Protein AF-0000000071584484 (afdb_homodimer)

Radius of gyration: 38.67 Å; Cα contacts (8 Å, |Δi|>4): 2264; chains: 2; bounding box: 94×132×65 Å

Sequence (1234 aa):
MADKSVELTPVVEAPVVFSLPYFEFLVCTRRYEDAGRLLILMLEKLDTQYGRWDVFSLNKQPIQQQEYYCNRLAAAIGCLFSDPGFVISETGFLQLINFHRWIALIFAASTFGHADHVITNLNEAGNGCSHPLRFERNNFLKFCVMYLPESGIPLQPDILWQFNPQATAALFLALLSPRILPSAAGHEKRETLLAWLPEKLLTLISLEGLPERILHDVYMHCSYADMAKKHTIKRSINFHLRKTMLKNGLSDMNELPPLRSKPLMLVILEWFNSGHSIYRTHSSTLRAARDQFSTHGVAIAEATDDITRKVFDDFTEVSRTGAVETIMALAQQLRPDVIYFPSVGMFPMTVALTNLRLAPLQVMALGHPATTHSDYIDAVLVEEDYLGDIACFSEKVVSLPKDCLPYVPPANITQPEPIQQFVQREAVHIAVCASAMKINPRFLAACAEIALRSPLPIIFHFLVGFCWGITHRVMEKAVNEMVTSAKVYEHLNYQNYLQVINQCDLFINPFPFGNTNGIVDTVRQGLPGVCLSGEEVHEHIDEGLFRRLGLAEELITHNVEQYITATVRLITDTNWRNGLRRQLLQTQPDNVLFTGKPEQFGQIVRALLDNGHQDVNMADKSVELTPVVEAPVVFSLPYFEFLVCTRRYEDAGRLLILMLEKLDTQYGRWDVFSLNKQPIQQQEYYCNRLAAAIGCLFSDPGFVISETGFLQLINFHRWIALIFAASTFGHADHVITNLNEAGNGCSHPLRFERNNFLKFCVMYLPESGIPLQPDILWQFNPQATAALFLALLSPRILPSAAGHEKRETLLAWLPEKLLTLISLEGLPERILHDVYMHCSYADMAKKHTIKRSINFHLRKTMLKNGLSDMNELPPLRSKPLMLVILEWFNSGHSIYRTHSSTLRAARDQFSTHGVAIAEATDDITRKVFDDFTEVSRTGAVETIMALAQQLRPDVIYFPSVGMFPMTVALTNLRLAPLQVMALGHPATTHSDYIDAVLVEEDYLGDIACFSEKVVSLPKDCLPYVPPANITQPEPIQQFVQREAVHIAVCASAMKINPRFLAACAEIALRSPLPIIFHFLVGFCWGITHRVMEKAVNEMVTSAKVYEHLNYQNYLQVINQCDLFINPFPFGNTNGIVDTVRQGLPGVCLSGEEVHEHIDEGLFRRLGLAEELITHNVEQYITATVRLITDTNWRNGLRRQLLQTQPDNVLFTGKPEQFGQIVRALLDNGHQDVN

InterPro domains:
  IPR040542 HMW1 domain 2 [PF18254] (158-243)
  IPR041109 HMW1C N-terminal [PF18071] (18-123)
  IPR051939 Glycosyltransferase 41/O-GlcNAc transferase [PTHR44835] (22-615)

Nearest PDB structures (foldseek):
  8j30-assembly1_A  TM=9.525E-01  e=1.927E-60  Actinobacillus pleuropneumoniae serovar 5b str. L20
  3q3e-assembly2_B  TM=9.507E-01  e=4.522E-60  Actinobacillus pleuropneumoniae serovar 1 str. 4074
  3q3h-assembly2_B  TM=9.395E-01  e=1.433E-59  Actinobacillus pleuropneumoniae serovar 1 str. 4074
  8j30-assembly2_B  TM=9.388E-01  e=5.282E-59  Actinobacillus pleuropneumoniae serovar 5b str. L20
  5djs-assembly1_A  TM=6.579E-01  e=1.904E-21  Thermobaculum terrenum

pLDDT: mean 92.44, std 11.88, range [18.89, 98.81]

Organism: Yersinia pestis (NCBI:txid632)

Solvent-accessible surface area (backbone atoms only — not comparable to full-atom values): 64180 Å² total; per-residue (Å²): 132,78,80,75,74,75,73,73,71,73,77,73,74,73,77,91,62,68,51,65,52,37,44,46,29,27,45,48,69,63,37,51,68,63,32,50,52,52,50,51,53,48,45,51,48,33,61,76,54,56,33,37,35,62,62,68,72,43,70,88,51,56,70,68,54,52,33,31,51,27,36,54,49,37,44,40,52,38,51,42,69,24,23,81,82,55,73,71,50,73,69,55,43,46,57,47,44,55,40,34,53,57,57,38,41,36,20,42,46,14,70,66,40,37,38,55,69,32,52,16,36,54,14,63,89,39,65,31,28,59,71,76,75,58,74,52,75,64,46,42,60,52,38,44,61,42,62,35,53,59,38,84,67,82,79,58,66,70,62,44,40,71,73,40,48,61,62,38,49,32,35,52,48,38,62,37,26,44,64,64,39,48,41,63,56,25,40,49,48,37,52,52,44,44,72,55,43,30,71,55,56,64,69,49,91,63,60,77,78,42,44,71,87,36,48,34,36,31,56,40,42,33,68,57,49,85,57,88,63,32,62,53,38,34,37,37,52,45,52,46,48,35,52,49,41,45,73,71,71,48,74,61,60,80,74,73,49,73,94,55,97,50,46,34,33,37,34,48,49,51,71,33,23,68,87,34,69,47,33,30,45,42,43,54,26,52,44,36,20,47,81,58,22,44,34,33,37,34,30,41,60,88,27,47,43,80,72,44,50,63,49,32,79,36,69,46,75,36,54,77,80,60,36,54,62,53,50,50,51,48,35,66,71,64,31,28,46,26,34,36,27,55,34,55,26,92,38,59,51,48,54,53,54,43,53,40,42,62,34,89,35,28,35,28,39,52,64,42,51,63,62,65,55,41,93,44,41,61,30,36,48,39,37,56,56,28,42,62,39,72,82,67,39,76,42,45,77,42,72,34,60,78,40,24,59,21,32,49,79,70,70,94,62,84,76,76,80,57,64,89,72,84,71,99,64,86,51,51,30,32,31,32,55,36,48,41,49,41,48,33,40,69,42,42,50,46,53,29,50,36,60,70,69,36,92,60,52,56,38,39,39,34,47,24,36,90,22,33,42,49,52,31,51,36,49,42,52,48,47,48,74,58,27,82,49,56,47,70,45,51,52,58,57,70,67,62,44,49,53,56,50,53,70,33,63,30,34,45,49,42,40,61,38,44,47,58,69,50,50,55,59,38,37,66,35,24,30,42,57,37,34,45,39,46,52,42,35,38,15,13,33,36,47,32,54,40,55,69,69,63,51,63,67,71,34,55,18,76,46,68,68,49,38,38,51,41,47,41,46,49,69,69,36,57,64,60,40,51,51,46,21,53,50,36,58,68,64,36,51,63,68,59,50,50,46,58,44,21,51,49,47,24,52,52,54,49,49,51,51,56,51,52,46,52,71,72,97,133,78,80,75,74,74,72,73,72,72,74,72,74,74,75,90,63,70,51,67,51,38,44,44,29,28,45,48,70,62,37,50,70,62,32,51,51,51,50,51,52,47,45,51,48,31,61,76,51,57,32,36,35,62,63,69,73,41,71,88,51,56,70,67,55,53,33,31,51,27,36,54,50,38,45,40,51,40,51,42,68,24,23,82,86,54,72,70,50,73,69,53,44,46,57,47,42,56,40,33,54,57,57,38,40,37,19,42,44,15,69,66,39,34,39,55,70,33,52,18,36,52,15,63,90,40,65,32,29,58,72,75,75,58,74,53,75,65,47,43,59,51,40,43,61,42,62,34,54,58,37,84,66,83,77,58,66,68,63,45,38,71,72,40,48,61,62,39,50,32,34,53,47,37,62,37,24,44,64,63,39,48,41,62,57,28,39,48,49,38,53,51,44,43,74,55,42,31,70,55,56,62,71,51,92,62,61,78,77,42,43,69,87,36,47,33,36,29,56,41,43,32,68,56,49,85,58,89,63,32,62,53,39,32,38,35,52,44,52,46,47,35,53,50,41,46,73,72,70,48,74,60,59,80,74,73,48,74,94,56,97,49,48,34,32,37,34,47,48,51,73,33,22,68,86,35,69,47,31,29,45,43,42,54,26,52,45,36,19,48,80,58,23,44,33,34,36,37,29,40,59,88,26,46,41,81,72,43,50,63,49,34,79,36,71,45,74,36,55,76,79,60,35,54,62,52,51,51,50,49,35,66,73,65,30,27,46,26,35,38,28,55,34,55,27,92,37,59,49,48,54,51,53,42,52,39,41,64,34,89,35,28,35,30,40,54,62,41,52,62,61,64,54,40,94,43,41,62,30,35,48,41,37,57,58,29,42,60,41,73,81,66,39,75,41,45,77,43,74,32,59,79,40,26,60,22,32,48,80,70,69,94,61,84,77,78,80,58,64,89,71,84,72,100,65,87,50,50,29,32,31,31,55,38,47,41,50,39,47,33,41,70,42,43,51,47,53,28,50,35,59,69,70,35,90,60,53,55,37,39,38,36,46,24,35,89,21,34,42,49,52,30,52,37,48,42,52,48,46,49,72,58,27,82,50,56,46,71,46,51,53,58,57,70,67,61,43,50,54,55,51,51,70,31,62,30,33,44,48,42,41,61,39,44,47,58,68,50,50,55,60,38,36,64,35,24,32,43,58,35,34,44,37,45,51,43,34,38,13,12,34,38,46,32,54,38,55,69,69,65,49,63,67,70,34,55,16,75,45,70,67,49,39,40,51,41,46,42,45,49,67,69,37,56,66,60,39,50,50,45,21,52,49,36,58,69,64,35,51,63,68,58,48,50,45,58,43,23,50,51,50,25,52,52,54,50,49,51,50,56,51,52,48,53,72,72,98

Secondary structure (DSSP, 8-state):
---------------SS--HHHHHHHHHTT-HHHHHHHHHHHHHHHHHTTT-GGGGT-TTS-HHHHHHHHHHHHHHHHHHHH-TT----HHHHHHHHHTHHHHHHHHHHSSS-S-HHHHHHH-GGGTS--SS----HHHHHHHHHH--TT--S---HHHHHHH-HHHHHHHHHHHH--S---SHHHHHHHHHHHHHHHHHHTTSS-STTS-GGGHHHHHHHGGGSSSTTTTHHHHHHHHHHHHHHHHTT-----SPPPP-SS-EEEEE-SS-STTSHHHHHHHHHHHHGGGTSEEEEEEEGGG--HHHHTTSSEEEEE-STTHHHHHHHHHHHH--SEEEES--SSSHHHHHHTTS--SSEEEE--SS-S----TT--EEEEETTT---GGG-SSPEEEEPTTSS---PPTT-PPPPPPS---S-SSEEEEEEEEGGG--HHHHHHHHHHHHH-SS-EEEEEEEET--HHHHHHHHHHHHHH-TTEEEE----HHHHHHHHHT-SEEE--SSS--SHHHHHHHTTT--EEEE--SSHHHHHHHHHHHHTT--GGGEESSHHHHHHHHHHHHH-HHHHHHHHHHHHHH-HHHHHS---THHHHHHHHHHHHHHHHHH-/---------------SS--HHHHHHHHHTT-HHHHHHHHHHHHHHHHHTTT-GGGGT-TTS-HHHHHHHHHHHHHHHHHHHH-TT----HHHHHHHHHTHHHHHHHHHHSSS-S-HHHHHHH-GGGSS--SS----HHHHHHHHHH--TT--S---HHHHHHH-HHHHHHHHHHHH--S---SHHHHHHHHHHHHHHHHHHTTSS-STTS-GGGHHHHHHHGGGSSSTTTTHHHHHHHHHHHHHHHHTT-----PPPPP-SS-EEEEE-SS-STTSHHHHHHHHHHHHGGGTSEEEEEEEGGG--HHHHTTSSEEEEE-STTHHHHHHHHHHHH--SEEEES--SSSHHHHHHTTS--SSEEEE--SS-S----TT--EEEEETTT---GGG-SSPEEEEPTTSS---PPTT-PPPPPPS---S-SSEEEEEEEEGGG--HHHHHHHHHHHHH-SS-EEEEEEEET--HHHHHHHHHHHHHH-TTEEEE----HHHHHHHHHT-SEEE--SSS--SHHHHHHHTTT--EEEE--SSHHHHHHHHHHHHTT--GGGEESSHHHHHHHHHHHHH-HHHHHHHHHHHHHH-HHHHHS---THHHHHHHHHHHHHHHHHH-

Structure (mmCIF, N/CA/C/O backbone):
data_AF-0000000071584484-model_v1
#
loop_
_entity.id
_entity.type
_entity.pdbx_description
1 polymer 'Accessory processing protein'
#
loop_
_atom_site.group_PDB
_atom_site.id
_atom_site.type_symbol
_atom_site.label_atom_id
_atom_site.label_alt_id
_atom_site.label_comp_id
_atom_site.label_asym_id
_atom_site.label_entity_id
_atom_site.label_seq_id
_atom_site.pdbx_PDB_ins_code
_atom_site.Cartn_x
_atom_site.Cartn_y
_atom_site.Cartn_z
_atom_site.occupancy
_atom_site.B_iso_or_equiv
_atom_site.auth_seq_id
_atom_site.auth_comp_id
_atom_site.auth_asym_id
_atom_site.auth_atom_id
_atom_site.pdbx_PDB_model_num
ATOM 1 N N . MET A 1 1 ? 50.938 26.891 -31.719 1 18.89 1 MET A N 1
ATOM 2 C CA . MET A 1 1 ? 49.938 27.875 -31.328 1 18.89 1 MET A CA 1
ATOM 3 C C . MET A 1 1 ? 48.562 27.203 -31.125 1 18.89 1 MET A C 1
ATOM 5 O O . MET A 1 1 ? 47.812 27.047 -32.062 1 18.89 1 MET A O 1
ATOM 9 N N . ALA A 1 2 ? 48.625 26.078 -30.562 1 27.94 2 ALA A N 1
ATOM 10 C CA . ALA A 1 2 ? 47.688 24.953 -30.625 1 27.94 2 ALA A CA 1
ATOM 11 C C . ALA A 1 2 ? 46.312 25.359 -30.062 1 27.94 2 ALA A C 1
ATOM 13 O O . ALA A 1 2 ? 46.25 25.922 -28.969 1 27.94 2 ALA A O 1
ATOM 14 N N . ASP A 1 3 ? 45.344 25.625 -30.922 1 21.42 3 ASP A N 1
ATOM 15 C CA . ASP A 1 3 ? 44.062 26.297 -30.812 1 21.42 3 ASP A CA 1
ATOM 16 C C . ASP A 1 3 ? 43.188 25.672 -29.719 1 21.42 3 ASP A C 1
ATOM 18 O O . ASP A 1 3 ? 42.969 24.453 -29.719 1 21.42 3 ASP A O 1
ATOM 22 N N . LYS A 1 4 ? 43.375 26.172 -28.484 1 28.81 4 LYS A N 1
ATOM 23 C CA . LYS A 1 4 ? 42.844 25.891 -27.156 1 28.81 4 LYS A CA 1
ATOM 24 C C . LYS A 1 4 ? 41.312 25.938 -27.156 1 28.81 4 LYS A C 1
ATOM 26 O O . LYS A 1 4 ? 40.719 27.016 -27.188 1 28.81 4 LYS A O 1
ATOM 31 N N . SER A 1 5 ? 40.75 24.906 -27.906 1 25.62 5 SER A N 1
ATOM 32 C CA . SER A 1 5 ? 39.312 24.906 -28.172 1 25.62 5 SER A CA 1
ATOM 33 C C . SER A 1 5 ? 38.5 25.031 -26.891 1 25.62 5 SER A C 1
ATOM 35 O O . SER A 1 5 ? 38.812 24.359 -25.891 1 25.62 5 SER A O 1
ATOM 37 N N . VAL A 1 6 ? 38.094 26.234 -26.453 1 30.34 6 VAL A N 1
ATOM 38 C CA . VAL A 1 6 ? 37.312 26.656 -25.312 1 30.34 6 VAL A CA 1
ATOM 39 C C . VAL A 1 6 ? 36 25.875 -25.281 1 30.34 6 VAL A C 1
ATOM 41 O O . VAL A 1 6 ? 35.188 25.953 -26.219 1 30.34 6 VAL A O 1
ATOM 44 N N . GLU A 1 7 ? 36.094 24.562 -25.047 1 27.95 7 GLU A N 1
ATOM 45 C CA . GLU A 1 7 ? 34.844 23.844 -25.141 1 27.95 7 GLU A CA 1
ATOM 46 C C . GLU A 1 7 ? 33.812 24.406 -24.188 1 27.95 7 GLU A C 1
ATOM 48 O O . GLU A 1 7 ? 34.031 24.531 -23 1 27.95 7 GLU A O 1
ATOM 53 N N . LEU A 1 8 ? 33 25.375 -24.641 1 27.7 8 LEU A N 1
ATOM 54 C CA . LEU A 1 8 ? 31.875 26.031 -23.984 1 27.7 8 LEU A CA 1
ATOM 55 C C . LEU A 1 8 ? 30.953 25.016 -23.344 1 27.7 8 LEU A C 1
ATOM 57 O O . LEU A 1 8 ? 30.391 24.156 -24.031 1 27.7 8 LEU A O 1
ATOM 61 N N . THR A 1 9 ? 31.359 24.578 -22.25 1 30.64 9 THR A N 1
ATOM 62 C CA . THR A 1 9 ? 30.531 23.594 -21.562 1 30.64 9 THR A CA 1
ATOM 63 C C . THR A 1 9 ? 29.094 24.078 -21.453 1 30.64 9 THR A C 1
ATOM 65 O O . THR A 1 9 ? 28.828 25.125 -20.844 1 30.64 9 THR A O 1
ATOM 68 N N . PRO A 1 10 ? 28.281 23.797 -22.5 1 32.28 10 PRO A N 1
ATOM 69 C CA . PRO A 1 10 ? 26.938 24.375 -22.469 1 32.28 10 PRO A CA 1
ATOM 70 C C . PRO A 1 10 ? 26.281 24.266 -21.094 1 32.28 10 PRO A C 1
ATOM 72 O O . PRO A 1 10 ? 26.547 23.312 -20.359 1 32.28 10 PRO A O 1
ATOM 75 N N . VAL A 1 11 ? 25.969 25.344 -20.469 1 32.28 11 VAL A N 1
ATOM 76 C CA . VAL A 1 11 ? 25.156 25.5 -19.266 1 32.28 11 VAL A CA 1
ATOM 77 C C . VAL A 1 11 ? 23.891 24.656 -19.375 1 32.28 11 VAL A C 1
ATOM 79 O O . VAL A 1 11 ? 23.031 24.922 -20.203 1 32.28 11 VAL A O 1
ATOM 82 N N . VAL A 1 12 ? 24.016 23.328 -19.344 1 33.69 12 VAL A N 1
ATOM 83 C CA . VAL A 1 12 ? 22.781 22.531 -19.312 1 33.69 12 VAL A CA 1
ATOM 84 C C . VAL A 1 12 ? 21.766 23.188 -18.375 1 33.69 12 VAL A C 1
ATOM 86 O O . VAL A 1 12 ? 22.062 23.438 -17.203 1 33.69 12 VAL A O 1
ATOM 89 N N . GLU A 1 13 ? 20.922 24.047 -18.875 1 34.62 13 GLU A N 1
ATOM 90 C CA . GLU A 1 13 ? 19.734 24.516 -18.156 1 34.62 13 GLU A CA 1
ATOM 91 C C . GLU A 1 13 ? 19.141 23.422 -17.281 1 34.62 13 GLU A C 1
ATOM 93 O O . GLU A 1 13 ? 18.953 22.297 -17.719 1 34.62 13 GLU A O 1
ATOM 98 N N . ALA A 1 14 ? 19.422 23.344 -16.062 1 42.97 14 ALA A N 1
ATOM 99 C CA . ALA A 1 14 ? 18.938 22.406 -15.055 1 42.97 14 ALA A CA 1
ATOM 100 C C . ALA A 1 14 ? 17.5 22 -15.344 1 42.97 14 ALA A C 1
ATOM 102 O O . ALA A 1 14 ? 16.625 22.844 -15.523 1 42.97 14 ALA A O 1
ATOM 103 N N . PRO A 1 15 ? 17.188 20.891 -15.844 1 49.5 15 PRO A N 1
ATOM 104 C CA . PRO A 1 15 ? 15.812 20.453 -16.109 1 49.5 15 PRO A CA 1
ATOM 105 C C . PRO A 1 15 ? 14.852 20.844 -14.992 1 49.5 15 PRO A C 1
ATOM 107 O O . PRO A 1 15 ? 15.195 20.734 -13.805 1 49.5 15 PRO A O 1
ATOM 110 N N . VAL A 1 16 ? 13.688 21.719 -15.133 1 57.59 16 VAL A N 1
ATOM 111 C CA . VAL A 1 16 ? 12.594 22.344 -14.398 1 57.59 16 VAL A CA 1
ATOM 112 C C . VAL A 1 16 ? 11.898 21.297 -13.523 1 57.59 16 VAL A C 1
ATOM 114 O O . VAL A 1 16 ? 11.5 21.594 -12.391 1 57.59 16 VAL A O 1
ATOM 117 N N . VAL A 1 17 ? 11.664 19.984 -13.867 1 76.12 17 VAL A N 1
ATOM 118 C CA . VAL A 1 17 ? 10.82 19.047 -13.141 1 76.12 17 VAL A CA 1
ATOM 119 C C . VAL A 1 17 ? 11.703 18.016 -12.414 1 76.12 17 VAL A C 1
ATOM 121 O O . VAL A 1 17 ? 12.711 17.562 -12.953 1 76.12 17 VAL A O 1
ATOM 124 N N . PHE A 1 18 ? 11.562 17.781 -11.133 1 90.81 18 PHE A N 1
ATOM 125 C CA . PHE A 1 18 ? 12.25 16.797 -10.32 1 90.81 18 PHE A CA 1
ATOM 126 C C . PHE A 1 18 ? 12.195 15.422 -10.977 1 90.81 18 PHE A C 1
ATOM 128 O O . PHE A 1 18 ? 11.109 14.93 -11.32 1 90.81 18 PHE A O 1
ATOM 135 N N . SER A 1 19 ? 13.328 14.859 -11.25 1 93.31 19 SER A N 1
ATOM 136 C CA . SER A 1 19 ? 13.414 13.516 -11.828 1 93.31 19 SER A CA 1
ATOM 137 C C . SER A 1 19 ? 13.789 12.484 -10.766 1 93.31 19 SER A C 1
ATOM 139 O O . SER A 1 19 ? 14.953 12.414 -10.352 1 93.31 19 SER A O 1
ATOM 141 N N . LEU A 1 20 ? 12.82 11.648 -10.453 1 95.88 20 LEU A N 1
ATOM 142 C CA . LEU A 1 20 ? 13.062 10.633 -9.43 1 95.88 20 LEU A CA 1
ATOM 143 C C . LEU A 1 20 ? 14.125 9.641 -9.891 1 95.88 20 LEU A C 1
ATOM 145 O O . LEU A 1 20 ? 15.031 9.305 -9.125 1 95.88 20 LEU A O 1
ATOM 149 N N . PRO A 1 21 ? 14.141 9.102 -11.164 1 94.75 21 PRO A N 1
ATOM 150 C CA . PRO A 1 21 ? 15.195 8.188 -11.594 1 94.75 21 PRO A CA 1
ATOM 151 C C . PRO A 1 21 ? 16.594 8.812 -11.523 1 94.75 21 PRO A C 1
ATOM 153 O O . PRO A 1 21 ? 17.547 8.133 -11.164 1 94.75 21 PRO A O 1
ATOM 156 N N . TYR A 1 22 ? 16.734 10.07 -11.844 1 94.75 22 TYR A N 1
ATOM 157 C CA . TYR A 1 22 ? 18.031 10.742 -11.766 1 94.75 22 TYR A CA 1
ATOM 158 C C . TYR A 1 22 ? 18.484 10.875 -10.312 1 94.75 22 TYR A C 1
ATOM 160 O O . TYR A 1 22 ? 19.672 10.688 -10.008 1 94.75 22 TYR A O 1
ATOM 168 N N . PHE A 1 23 ? 17.578 11.242 -9.461 1 97.12 23 PHE A N 1
ATOM 169 C CA . PHE A 1 23 ? 17.906 11.32 -8.039 1 97.12 23 PHE A CA 1
ATOM 170 C C . PHE A 1 23 ? 18.391 9.977 -7.52 1 97.12 23 PHE A C 1
ATOM 172 O O . PHE A 1 23 ? 19.391 9.898 -6.816 1 97.12 23 PHE A O 1
ATOM 179 N N . GLU A 1 24 ? 17.609 8.883 -7.816 1 96.81 24 GLU A N 1
ATOM 180 C CA . GLU A 1 24 ? 18 7.527 -7.426 1 96.81 24 GLU A CA 1
ATOM 181 C C . GLU A 1 24 ? 19.406 7.191 -7.934 1 96.81 24 GLU A C 1
ATOM 183 O O . GLU A 1 24 ? 20.203 6.582 -7.219 1 96.81 24 GLU A O 1
ATOM 188 N N . PHE A 1 25 ? 19.703 7.594 -9.156 1 94.5 25 PHE A N 1
ATOM 189 C CA . PHE A 1 25 ? 21.016 7.375 -9.758 1 94.5 25 PHE A CA 1
ATOM 190 C C . PHE A 1 25 ? 22.109 8.078 -8.961 1 94.5 25 PHE A C 1
ATOM 192 O O . PHE A 1 25 ? 23.141 7.488 -8.664 1 94.5 25 PHE A O 1
ATOM 199 N N . LEU A 1 26 ? 21.875 9.367 -8.609 1 96.12 26 LEU A N 1
ATOM 200 C CA . LEU A 1 26 ? 22.844 10.133 -7.828 1 96.12 26 LEU A CA 1
ATOM 201 C C . LEU A 1 26 ? 23.109 9.461 -6.484 1 96.12 26 LEU A C 1
ATOM 203 O O . LEU A 1 26 ? 24.25 9.406 -6.023 1 96.12 26 LEU A O 1
ATOM 207 N N . VAL A 1 27 ? 22.031 8.938 -5.852 1 97 27 VAL A N 1
ATOM 208 C CA . VAL A 1 27 ? 22.141 8.305 -4.543 1 97 27 VAL A CA 1
ATOM 209 C C . VAL A 1 27 ? 22.953 7.02 -4.652 1 97 27 VAL A C 1
ATOM 211 O O . VAL A 1 27 ? 23.891 6.801 -3.877 1 97 27 VAL A O 1
ATOM 214 N N . CYS A 1 28 ? 22.656 6.168 -5.598 1 93.31 28 CYS A N 1
ATOM 215 C CA . CYS A 1 28 ? 23.297 4.867 -5.695 1 93.31 28 CYS A CA 1
ATOM 216 C C . CYS A 1 28 ? 24.766 5.012 -6.102 1 93.31 28 CYS A C 1
ATOM 218 O O . CYS A 1 28 ? 25.594 4.176 -5.75 1 93.31 28 CYS A O 1
ATOM 220 N N . THR A 1 29 ? 25.156 6.141 -6.867 1 93.12 29 THR A N 1
ATOM 221 C CA . THR A 1 29 ? 26.516 6.355 -7.305 1 93.12 29 THR A CA 1
ATOM 222 C C . THR A 1 29 ? 27.281 7.246 -6.324 1 93.12 29 THR A C 1
ATOM 224 O O . THR A 1 29 ? 28.406 7.656 -6.59 1 93.12 29 THR A O 1
ATOM 227 N N . ARG A 1 30 ? 26.641 7.641 -5.262 1 95.38 30 ARG A N 1
ATOM 228 C CA . ARG A 1 30 ? 27.234 8.336 -4.117 1 95.38 30 ARG A CA 1
ATOM 229 C C . ARG A 1 30 ? 27.703 9.727 -4.512 1 95.38 30 ARG A C 1
ATOM 231 O O . ARG A 1 30 ? 28.797 10.156 -4.109 1 95.38 30 ARG A O 1
ATOM 238 N N . ARG A 1 31 ? 27 10.305 -5.383 1 95.75 31 ARG A N 1
ATOM 239 C CA . ARG A 1 31 ? 27.172 11.734 -5.645 1 95.75 31 ARG A CA 1
ATOM 240 C C . ARG A 1 31 ? 26.406 12.578 -4.637 1 95.75 31 ARG A C 1
ATOM 242 O O . ARG A 1 31 ? 25.438 13.25 -4.992 1 95.75 31 ARG A O 1
ATOM 249 N N . TYR A 1 32 ? 26.969 12.656 -3.465 1 96.56 32 TYR A N 1
ATOM 250 C CA . TYR A 1 32 ? 26.266 13.102 -2.271 1 96.56 32 TYR A CA 1
ATOM 251 C C . TYR A 1 32 ? 25.844 14.562 -2.404 1 96.56 32 TYR A C 1
ATOM 253 O O . TYR A 1 32 ? 24.703 14.922 -2.102 1 96.56 32 TYR A O 1
ATOM 261 N N . GLU A 1 33 ? 26.734 15.414 -2.863 1 96.88 33 GLU A N 1
ATOM 262 C CA . GLU A 1 33 ? 26.453 16.844 -2.947 1 96.88 33 GLU A CA 1
ATOM 263 C C . GLU A 1 33 ? 25.328 17.125 -3.936 1 96.88 33 GLU A C 1
ATOM 265 O O . GLU A 1 33 ? 24.406 17.891 -3.635 1 96.88 33 GLU A O 1
ATOM 270 N N . ASP A 1 34 ? 25.438 16.438 -5.121 1 96.06 34 ASP A N 1
ATOM 271 C CA . ASP A 1 34 ? 24.391 16.625 -6.133 1 96.06 34 ASP A CA 1
ATOM 272 C C . ASP A 1 34 ? 23.047 16.078 -5.648 1 96.06 34 ASP A C 1
ATOM 274 O O . ASP A 1 34 ? 22.016 16.703 -5.879 1 96.06 34 ASP A O 1
ATOM 278 N N . ALA A 1 35 ? 23.078 14.938 -4.996 1 97.31 35 ALA A N 1
ATOM 279 C CA . ALA A 1 35 ? 21.859 14.336 -4.465 1 97.31 35 ALA A CA 1
ATOM 280 C C . ALA A 1 35 ? 21.219 15.227 -3.406 1 97.31 35 ALA A C 1
ATOM 282 O O . ALA A 1 35 ? 20.016 15.445 -3.416 1 97.31 35 ALA A O 1
ATOM 283 N N . GLY A 1 36 ? 22.078 15.719 -2.51 1 97.44 36 GLY A N 1
ATOM 284 C CA . GLY A 1 36 ? 21.578 16.609 -1.475 1 97.44 36 GLY A CA 1
ATOM 285 C C . GLY A 1 36 ? 20.953 17.875 -2.029 1 97.44 36 GLY A C 1
ATOM 286 O O . GLY A 1 36 ? 19.875 18.297 -1.586 1 97.44 36 GLY A O 1
ATOM 287 N N . ARG A 1 37 ? 21.625 18.469 -2.984 1 96.38 37 ARG A N 1
ATOM 288 C CA . ARG A 1 37 ? 21.125 19.688 -3.604 1 96.38 37 ARG A CA 1
ATOM 289 C C . ARG A 1 37 ? 19.797 19.453 -4.297 1 96.38 37 ARG A C 1
ATOM 291 O O . ARG A 1 37 ? 18.875 20.266 -4.18 1 96.38 37 ARG A O 1
ATOM 298 N N . LEU A 1 38 ? 19.734 18.344 -5.031 1 96.81 38 LEU A N 1
ATOM 299 C CA . LEU A 1 38 ? 18.5 18 -5.742 1 96.81 38 LEU A CA 1
ATOM 300 C C . LEU A 1 38 ? 17.359 17.75 -4.762 1 96.81 38 LEU A C 1
ATOM 302 O O . LEU A 1 38 ? 16.219 18.125 -5.023 1 96.81 38 LEU A O 1
ATOM 306 N N . LEU A 1 39 ? 17.641 17.094 -3.666 1 97.94 39 LEU A N 1
ATOM 307 C CA . LEU A 1 39 ? 16.641 16.844 -2.629 1 97.94 39 LEU A CA 1
ATOM 308 C C . LEU A 1 39 ? 16.094 18.156 -2.07 1 97.94 39 LEU A C 1
ATOM 310 O O . LEU A 1 39 ? 14.875 18.328 -1.965 1 97.94 39 LEU A O 1
ATOM 314 N N . ILE A 1 40 ? 16.969 19.078 -1.712 1 97.38 40 ILE A N 1
ATOM 315 C CA . ILE A 1 40 ? 16.578 20.359 -1.137 1 97.38 40 ILE A CA 1
ATOM 316 C C . ILE A 1 40 ? 15.719 21.125 -2.139 1 97.38 40 ILE A C 1
ATOM 318 O O . ILE A 1 40 ? 14.695 21.703 -1.771 1 97.38 40 ILE A O 1
ATOM 322 N N . LEU A 1 41 ? 16.109 21.094 -3.402 1 96.56 41 LEU A N 1
ATOM 323 C CA . LEU A 1 41 ? 15.359 21.797 -4.438 1 96.56 41 LEU A CA 1
ATOM 324 C C . LEU A 1 41 ? 13.953 21.219 -4.562 1 96.56 41 LEU A C 1
ATOM 326 O O . LEU A 1 41 ? 12.984 21.969 -4.719 1 96.56 41 LEU A O 1
ATOM 330 N N . MET A 1 42 ? 13.891 19.969 -4.566 1 97.31 42 MET A N 1
ATOM 331 C CA . MET A 1 42 ? 12.586 19.312 -4.66 1 97.31 42 MET A CA 1
ATOM 332 C C . MET A 1 42 ? 11.719 19.656 -3.455 1 97.31 42 MET A C 1
ATOM 334 O O . MET A 1 42 ? 10.531 19.953 -3.607 1 97.31 42 MET A O 1
ATOM 338 N N . LEU A 1 43 ? 12.266 19.641 -2.238 1 97.56 43 LEU A N 1
ATOM 339 C CA . LEU A 1 43 ? 11.531 19.984 -1.022 1 97.56 43 LEU A CA 1
ATOM 340 C C . LEU A 1 43 ? 11.055 21.422 -1.062 1 97.56 43 LEU A C 1
ATOM 342 O O . LEU A 1 43 ? 9.938 21.719 -0.623 1 97.56 43 LEU A O 1
ATOM 346 N N . GLU A 1 44 ? 11.859 22.281 -1.554 1 95.94 44 GLU A N 1
ATOM 347 C CA . GLU A 1 44 ? 11.477 23.688 -1.716 1 95.94 44 GLU A CA 1
ATOM 348 C C . GLU A 1 44 ? 10.297 23.828 -2.666 1 95.94 44 GLU A C 1
ATOM 350 O O . GLU A 1 44 ? 9.398 24.641 -2.43 1 95.94 44 GLU A O 1
ATOM 355 N N . LYS A 1 45 ? 10.305 23.031 -3.691 1 95.56 45 LYS A N 1
ATOM 356 C CA . LYS A 1 45 ? 9.203 23.062 -4.645 1 95.56 45 LYS A CA 1
ATOM 357 C C . LYS A 1 45 ? 7.91 22.547 -4.012 1 95.56 45 LYS A C 1
ATOM 359 O O . LYS A 1 45 ? 6.832 23.094 -4.262 1 95.56 45 LYS A O 1
ATOM 364 N N . LEU A 1 46 ? 8.031 21.516 -3.225 1 95.81 46 LEU A N 1
ATOM 365 C CA . LEU A 1 46 ? 6.867 21.031 -2.496 1 95.81 46 LEU A CA 1
ATOM 366 C C . LEU A 1 46 ? 6.301 22.109 -1.576 1 95.81 46 LEU A C 1
ATOM 368 O O . LEU A 1 46 ? 5.082 22.266 -1.471 1 95.81 46 LEU A O 1
ATOM 372 N N . ASP A 1 47 ? 7.188 22.812 -0.968 1 94.94 47 ASP A N 1
ATOM 373 C CA . ASP A 1 47 ? 6.77 23.859 -0.036 1 94.94 47 ASP A CA 1
ATOM 374 C C . ASP A 1 47 ? 6.07 25 -0.768 1 94.94 47 ASP A C 1
ATOM 376 O O . ASP A 1 47 ? 5.016 25.469 -0.337 1 94.94 47 ASP A O 1
ATOM 380 N N . THR A 1 48 ? 6.633 25.391 -1.868 1 92.38 48 THR A N 1
ATOM 381 C CA . THR A 1 48 ? 6.102 26.516 -2.621 1 92.38 48 THR A CA 1
ATOM 382 C C . THR A 1 48 ? 4.766 26.156 -3.266 1 92.38 48 THR A C 1
ATOM 384 O O . THR A 1 48 ? 3.889 27.016 -3.402 1 92.38 48 THR A O 1
ATOM 387 N N . GLN A 1 49 ? 4.629 24.891 -3.523 1 93.31 49 GLN A N 1
ATOM 388 C CA . GLN A 1 49 ? 3.412 24.484 -4.219 1 93.31 49 GLN A CA 1
ATOM 389 C C . GLN A 1 49 ? 2.447 23.781 -3.268 1 93.31 49 GLN A C 1
ATOM 391 O O . GLN A 1 49 ? 1.508 23.109 -3.707 1 93.31 49 GLN A O 1
ATOM 396 N N . TYR A 1 50 ? 2.693 23.859 -2.072 1 92.88 50 TYR A N 1
ATOM 397 C CA . TYR A 1 50 ? 1.817 23.406 -1.001 1 92.88 50 TYR A CA 1
ATOM 398 C C . TYR A 1 50 ? 1.542 21.906 -1.125 1 92.88 50 TYR A C 1
ATOM 400 O O . TYR A 1 50 ? 0.408 21.469 -0.937 1 92.88 50 TYR A O 1
ATOM 408 N N . GLY A 1 51 ? 2.566 21.141 -1.602 1 94.38 51 GLY A N 1
ATOM 409 C CA . GLY A 1 51 ? 2.504 19.688 -1.593 1 94.38 51 GLY A CA 1
ATOM 410 C C . GLY A 1 51 ? 1.703 19.125 -2.748 1 94.38 51 GLY A C 1
ATOM 411 O O . GLY A 1 51 ? 1.367 17.938 -2.752 1 94.38 51 GLY A O 1
ATOM 412 N N . ARG A 1 52 ? 1.336 19.891 -3.762 1 94.75 52 ARG A N 1
ATOM 413 C CA . ARG A 1 52 ? 0.549 19.422 -4.902 1 94.75 52 ARG A CA 1
ATOM 414 C C . ARG A 1 52 ? 1.316 18.391 -5.715 1 94.75 52 ARG A C 1
ATOM 416 O O . ARG A 1 52 ? 2.539 18.484 -5.852 1 94.75 52 ARG A O 1
ATOM 423 N N . TRP A 1 53 ? 0.592 17.469 -6.324 1 92.88 53 TRP A N 1
ATOM 424 C CA . TRP A 1 53 ? 1.183 16.359 -7.059 1 92.88 53 TRP A CA 1
ATOM 425 C C . TRP A 1 53 ? 1.884 16.859 -8.32 1 92.88 53 TRP A C 1
ATOM 427 O O . TRP A 1 53 ? 2.662 16.125 -8.938 1 92.88 53 TRP A O 1
ATOM 437 N N . ASP A 1 54 ? 1.64 18.047 -8.719 1 90.25 54 ASP A N 1
ATOM 438 C CA . ASP A 1 54 ? 2.234 18.656 -9.906 1 90.25 54 ASP A CA 1
ATOM 439 C C . ASP A 1 54 ? 3.758 18.672 -9.805 1 90.25 54 ASP A C 1
ATOM 441 O O . ASP A 1 54 ? 4.453 18.594 -10.82 1 90.25 54 ASP A O 1
ATOM 445 N N . VAL A 1 55 ? 4.234 18.75 -8.625 1 91.5 55 VAL A N 1
ATOM 446 C CA . VAL A 1 55 ? 5.676 18.781 -8.383 1 91.5 55 VAL A CA 1
ATOM 447 C C . VAL A 1 55 ? 6.32 17.531 -8.969 1 91.5 55 VAL A C 1
ATOM 449 O O . VAL A 1 55 ? 7.453 17.578 -9.453 1 91.5 55 VAL A O 1
ATOM 452 N N . PHE A 1 56 ? 5.527 16.422 -8.992 1 92.31 56 PHE A N 1
ATOM 453 C CA . PHE A 1 56 ? 6.035 15.133 -9.453 1 92.31 56 PHE A CA 1
ATOM 454 C C . PHE A 1 56 ? 5.387 14.734 -10.773 1 92.31 56 PHE A C 1
ATOM 456 O O . PHE A 1 56 ? 5.543 13.602 -11.234 1 92.31 56 PHE A O 1
ATOM 463 N N . SER A 1 57 ? 4.523 15.586 -11.352 1 90.62 57 SER A N 1
ATOM 464 C CA . SER A 1 57 ? 3.752 15.305 -12.562 1 90.62 57 SER A CA 1
ATOM 465 C C . SER A 1 57 ? 2.83 14.102 -12.359 1 90.62 57 SER A C 1
ATOM 467 O O . SER A 1 57 ? 2.746 13.227 -13.219 1 90.62 57 SER A O 1
ATOM 469 N N . LEU A 1 58 ? 2.154 14.031 -11.164 1 89.69 58 LEU A N 1
ATOM 470 C CA . LEU A 1 58 ? 1.318 12.891 -10.812 1 89.69 58 LEU A CA 1
ATOM 471 C C . LEU A 1 58 ? -0.134 13.312 -10.625 1 89.69 58 LEU A C 1
ATOM 473 O O . LEU A 1 58 ? -0.942 12.555 -10.086 1 89.69 58 LEU A O 1
ATOM 477 N N . ASN A 1 59 ? -0.524 14.469 -10.961 1 85.31 59 ASN A N 1
ATOM 478 C CA . ASN A 1 59 ? -1.851 15.016 -10.688 1 85.31 59 ASN A CA 1
ATOM 479 C C . ASN A 1 59 ? -2.938 14.227 -11.422 1 85.31 59 ASN A C 1
ATOM 481 O O . ASN A 1 59 ? -4.082 14.172 -10.969 1 85.31 59 ASN A O 1
ATOM 485 N N . LYS A 1 60 ? -2.668 13.578 -12.461 1 81.62 60 LYS A N 1
ATOM 486 C CA . LYS A 1 60 ? -3.666 12.852 -13.234 1 81.62 60 LYS A CA 1
ATOM 487 C C . LYS A 1 60 ? -3.475 11.344 -13.102 1 81.62 60 LYS A C 1
ATOM 489 O O . LYS A 1 60 ? -4.102 10.562 -13.82 1 81.62 60 LYS A O 1
ATOM 494 N N . GLN A 1 61 ? -2.617 11.016 -12.203 1 82 61 GLN A N 1
ATOM 495 C CA . GLN A 1 61 ? -2.32 9.594 -12.07 1 82 61 GLN A CA 1
ATOM 496 C C . GLN A 1 61 ? -3.16 8.953 -10.961 1 82 61 GLN A C 1
ATOM 498 O O . GLN A 1 61 ? -3.574 9.633 -10.023 1 82 61 GLN A O 1
ATOM 503 N N . PRO A 1 62 ? -3.393 7.648 -11.133 1 87.44 62 PRO A N 1
ATOM 504 C CA . PRO A 1 62 ? -4.125 6.938 -10.078 1 87.44 62 PRO A CA 1
ATOM 505 C C . PRO A 1 62 ? -3.375 6.906 -8.75 1 87.44 62 PRO A C 1
ATOM 507 O O . PRO A 1 62 ? -2.166 7.145 -8.719 1 87.44 62 PRO A O 1
ATOM 510 N N . ILE A 1 63 ? -4.117 6.656 -7.66 1 88.75 63 ILE A N 1
ATOM 511 C CA . ILE A 1 63 ? -3.6 6.652 -6.297 1 88.75 63 ILE A CA 1
ATOM 512 C C . ILE A 1 63 ? -2.463 5.641 -6.176 1 88.75 63 ILE A C 1
ATOM 514 O O . ILE A 1 63 ? -1.498 5.863 -5.441 1 88.75 63 ILE A O 1
ATOM 518 N N . GLN A 1 64 ? -2.555 4.555 -6.887 1 87.94 64 GLN A N 1
ATOM 519 C CA . GLN A 1 64 ? -1.54 3.51 -6.809 1 87.94 64 GLN A CA 1
ATOM 520 C C . GLN A 1 64 ? -0.197 4.008 -7.336 1 87.94 64 GLN A C 1
ATOM 522 O O . GLN A 1 64 ? 0.855 3.66 -6.793 1 87.94 64 GLN A O 1
ATOM 527 N N . GLN A 1 65 ? -0.259 4.852 -8.352 1 92.44 65 GLN A N 1
ATOM 528 C CA . GLN A 1 65 ? 0.965 5.402 -8.922 1 92.44 65 GLN A CA 1
ATOM 529 C C . GLN A 1 65 ? 1.586 6.441 -7.988 1 92.44 65 GLN A C 1
ATOM 531 O O . GLN A 1 65 ? 2.811 6.551 -7.902 1 92.44 65 GLN A O 1
ATOM 536 N N . GLN A 1 66 ? 0.761 7.18 -7.328 1 94.25 66 GLN A N 1
ATOM 537 C CA . GLN A 1 66 ? 1.245 8.156 -6.355 1 94.25 66 GLN A CA 1
ATOM 538 C C . GLN A 1 66 ? 1.947 7.461 -5.191 1 94.25 66 GLN A C 1
ATOM 540 O O . GLN A 1 66 ? 3.021 7.891 -4.766 1 94.25 66 GLN A O 1
ATOM 545 N N . GLU A 1 67 ? 1.335 6.395 -4.758 1 93.31 67 GLU A N 1
ATOM 546 C CA . GLU A 1 67 ? 1.925 5.637 -3.656 1 93.31 67 GLU A CA 1
ATOM 547 C C . GLU A 1 67 ? 3.242 4.992 -4.074 1 93.31 67 GLU A C 1
ATOM 549 O O . GLU A 1 67 ? 4.207 4.988 -3.311 1 93.31 67 GLU A O 1
ATOM 554 N N . TYR A 1 68 ? 3.23 4.445 -5.285 1 94.69 68 TYR A N 1
ATOM 555 C CA . TYR A 1 68 ? 4.445 3.855 -5.844 1 94.69 68 TYR A CA 1
ATOM 556 C C . TYR A 1 68 ? 5.57 4.879 -5.895 1 94.69 68 TYR A C 1
ATOM 558 O O . TYR A 1 68 ? 6.699 4.59 -5.484 1 94.69 68 TYR A O 1
ATOM 566 N N . TYR A 1 69 ? 5.266 6.023 -6.387 1 96.38 69 TYR A N 1
ATOM 567 C CA . TYR A 1 69 ? 6.242 7.102 -6.504 1 96.38 69 TYR A CA 1
ATOM 568 C C . TYR A 1 69 ? 6.785 7.496 -5.137 1 96.38 69 TYR A C 1
ATOM 570 O O . TYR A 1 69 ? 8 7.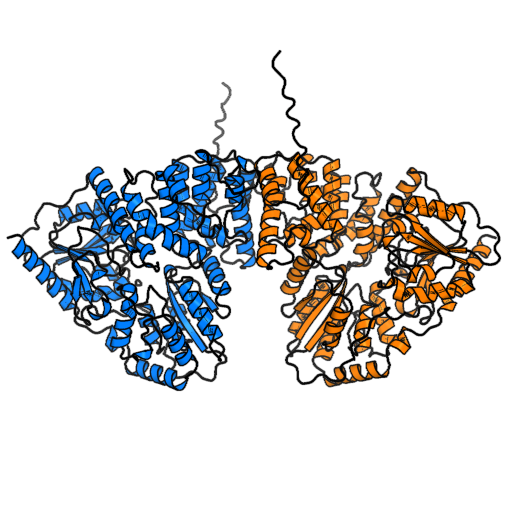617 -4.953 1 96.38 69 TYR A O 1
ATOM 578 N N . CYS A 1 70 ? 5.914 7.676 -4.148 1 97.19 70 CYS A N 1
ATOM 579 C CA . CYS A 1 70 ? 6.328 8.07 -2.807 1 97.19 70 CYS A CA 1
ATOM 580 C C . CYS A 1 70 ? 7.184 6.988 -2.16 1 97.19 70 CYS A C 1
ATOM 582 O O . CYS A 1 70 ? 8.109 7.289 -1.406 1 97.19 70 CYS A O 1
ATOM 584 N N . ASN A 1 71 ? 6.867 5.754 -2.461 1 97.12 71 ASN A N 1
ATOM 585 C CA . ASN A 1 71 ? 7.645 4.645 -1.926 1 97.12 71 ASN A CA 1
ATOM 586 C C . ASN A 1 71 ? 9.07 4.648 -2.465 1 97.12 71 ASN A C 1
ATOM 588 O O . ASN A 1 71 ? 10.031 4.457 -1.709 1 97.12 71 ASN A O 1
ATOM 592 N N . ARG A 1 72 ? 9.203 4.832 -3.76 1 97.5 72 ARG A N 1
ATOM 593 C CA . ARG A 1 72 ? 10.523 4.898 -4.371 1 97.5 72 ARG A CA 1
ATOM 594 C C . ARG A 1 72 ? 11.312 6.09 -3.844 1 97.5 72 ARG A C 1
ATOM 596 O O . ARG A 1 72 ? 12.508 5.977 -3.562 1 97.5 72 ARG A O 1
ATOM 603 N N . LEU A 1 73 ? 10.609 7.195 -3.74 1 98.19 73 LEU A N 1
ATOM 604 C CA . LEU A 1 73 ? 11.258 8.406 -3.256 1 98.19 73 LEU A CA 1
ATOM 605 C C . LEU A 1 73 ? 11.711 8.242 -1.811 1 98.19 73 LEU A C 1
ATOM 607 O O . LEU A 1 73 ? 12.844 8.586 -1.469 1 98.19 73 LEU A O 1
ATOM 611 N N . ALA A 1 74 ? 10.812 7.711 -0.951 1 98.5 74 ALA A N 1
ATOM 612 C CA . ALA A 1 74 ? 11.164 7.453 0.444 1 98.5 74 ALA A CA 1
ATOM 613 C C . ALA A 1 74 ? 12.336 6.484 0.547 1 98.5 74 ALA A C 1
ATOM 615 O O . ALA A 1 74 ? 13.234 6.672 1.37 1 98.5 74 ALA A O 1
ATOM 616 N N . ALA A 1 75 ? 12.289 5.457 -0.274 1 98.12 75 ALA A N 1
ATOM 617 C CA . ALA A 1 75 ? 13.375 4.484 -0.281 1 98.12 75 ALA A CA 1
ATOM 618 C C . ALA A 1 75 ? 14.703 5.148 -0.649 1 98.12 75 ALA A C 1
ATOM 620 O O . ALA A 1 75 ? 15.734 4.875 -0.031 1 98.12 75 ALA A O 1
ATOM 621 N N . ALA A 1 76 ? 14.695 5.988 -1.677 1 98.31 76 ALA A N 1
ATOM 622 C CA . ALA A 1 76 ? 15.906 6.676 -2.121 1 98.31 76 ALA A CA 1
ATOM 623 C C . ALA A 1 76 ? 16.422 7.621 -1.041 1 98.31 76 ALA A C 1
ATOM 625 O O . ALA A 1 76 ? 17.641 7.688 -0.795 1 98.31 76 ALA A O 1
ATOM 626 N N . ILE A 1 77 ? 15.5 8.375 -0.431 1 98.69 77 ILE A N 1
ATOM 627 C CA . ILE A 1 77 ? 15.883 9.258 0.663 1 98.69 77 ILE A CA 1
ATOM 628 C C . ILE A 1 77 ? 16.484 8.445 1.807 1 98.69 77 ILE A C 1
ATOM 630 O O . ILE A 1 77 ? 17.531 8.805 2.354 1 98.69 77 ILE A O 1
ATOM 634 N N . GLY A 1 78 ? 15.82 7.34 2.17 1 97.94 78 GLY A N 1
ATOM 635 C CA . GLY A 1 78 ? 16.344 6.465 3.213 1 97.94 78 GLY A CA 1
ATOM 636 C C . GLY A 1 78 ? 17.719 5.926 2.912 1 97.94 78 GLY A C 1
ATOM 637 O O . GLY A 1 78 ? 18.578 5.863 3.801 1 97.94 78 GLY A O 1
ATOM 638 N N . CYS A 1 79 ? 17.906 5.555 1.667 1 97.25 79 CYS A N 1
ATOM 639 C CA . CYS A 1 79 ? 19.219 5.062 1.24 1 97.25 79 CYS A CA 1
ATOM 640 C C . CYS A 1 79 ? 20.281 6.137 1.395 1 97.25 79 CYS A C 1
ATOM 642 O O . CYS A 1 79 ? 21.375 5.871 1.899 1 97.25 79 CYS A O 1
ATOM 644 N N . LEU A 1 80 ? 19.984 7.344 0.958 1 97.81 80 LEU A N 1
ATOM 645 C CA . LEU A 1 80 ? 20.922 8.461 1.046 1 97.81 80 LEU A CA 1
ATOM 646 C C . LEU A 1 80 ? 21.312 8.727 2.494 1 97.81 80 LEU A C 1
ATOM 648 O O . LEU A 1 80 ? 22.5 8.797 2.814 1 97.81 80 LEU A O 1
ATOM 652 N N . PHE A 1 81 ? 20.344 8.773 3.375 1 97.44 81 PHE A N 1
ATOM 653 C CA . PHE A 1 81 ? 20.594 9.18 4.754 1 97.44 81 PHE A CA 1
ATOM 654 C C . PHE A 1 81 ? 21.172 8.023 5.559 1 97.44 81 PHE A C 1
ATOM 656 O O . PHE A 1 81 ? 21.781 8.234 6.609 1 97.44 81 PHE A O 1
ATOM 663 N N . SER A 1 82 ? 20.953 6.762 5.129 1 95.5 82 SER A N 1
ATOM 664 C CA . SER A 1 82 ? 21.516 5.605 5.812 1 95.5 82 SER A CA 1
ATOM 665 C C . SER A 1 82 ? 22.984 5.43 5.473 1 95.5 82 SER A C 1
ATOM 667 O O . SER A 1 82 ? 23.703 4.703 6.164 1 95.5 82 SER A O 1
ATOM 669 N N . ASP A 1 83 ? 23.438 6.008 4.371 1 94.94 83 ASP A N 1
ATOM 670 C CA . ASP A 1 83 ? 24.812 5.828 3.896 1 94.94 83 ASP A CA 1
ATOM 671 C C . ASP A 1 83 ? 25.812 6.527 4.82 1 94.94 83 ASP A C 1
ATOM 673 O O . ASP A 1 83 ? 25.734 7.742 5.008 1 94.94 83 ASP A O 1
ATOM 677 N N . PRO A 1 84 ? 26.781 5.82 5.344 1 91.62 84 PRO A N 1
ATOM 678 C CA . PRO A 1 84 ? 27.75 6.441 6.25 1 91.62 84 PRO A CA 1
ATOM 679 C C . PRO A 1 84 ? 28.594 7.523 5.566 1 91.62 84 PRO A C 1
ATOM 681 O O . PRO A 1 84 ? 29.094 8.43 6.234 1 91.62 84 PRO A O 1
ATOM 684 N N . GLY A 1 85 ? 28.688 7.492 4.266 1 92.94 85 GLY A N 1
ATOM 685 C CA . GLY A 1 85 ? 29.484 8.461 3.531 1 92.94 85 GLY A CA 1
ATOM 686 C C . GLY A 1 85 ? 28.766 9.781 3.307 1 92.94 85 GLY A C 1
ATOM 687 O O . GLY A 1 85 ? 29.391 10.789 2.973 1 92.94 85 GLY A O 1
ATOM 688 N N . PHE A 1 86 ? 27.5 9.812 3.469 1 95.62 86 PHE A N 1
ATOM 689 C CA . PHE A 1 86 ? 26.719 11.039 3.338 1 95.62 86 PHE A CA 1
ATOM 690 C C . PHE A 1 86 ? 26.781 11.859 4.621 1 95.62 86 PHE A C 1
ATOM 692 O O . PHE A 1 86 ? 26.234 11.445 5.648 1 95.62 86 PHE A O 1
ATOM 699 N N . VAL A 1 87 ? 27.406 12.969 4.562 1 93.94 87 VAL A N 1
ATOM 700 C CA . VAL A 1 87 ? 27.562 13.859 5.711 1 93.94 87 VAL A CA 1
ATOM 701 C C . VAL A 1 87 ? 26.844 15.18 5.445 1 93.94 87 VAL A C 1
ATOM 703 O O . VAL A 1 87 ? 26.969 15.75 4.363 1 93.94 87 VAL A O 1
ATOM 706 N N . ILE A 1 88 ? 26.141 15.609 6.438 1 94.06 88 ILE A N 1
ATOM 707 C CA . ILE A 1 88 ? 25.391 16.844 6.297 1 94.06 88 ILE A CA 1
ATOM 708 C C . ILE A 1 88 ? 26.125 17.984 7.012 1 94.06 88 ILE A C 1
ATOM 710 O O . ILE A 1 88 ? 26.484 17.844 8.188 1 94.06 88 ILE A O 1
ATOM 714 N N . SER A 1 89 ? 26.422 19.078 6.289 1 93.62 89 SER A N 1
ATOM 715 C CA . SER A 1 89 ? 26.984 20.281 6.906 1 93.62 89 SER A CA 1
ATOM 716 C C . SER A 1 89 ? 25.953 21 7.777 1 93.62 89 SER A C 1
ATOM 718 O O . SER A 1 89 ? 24.766 20.688 7.711 1 93.62 89 SER A O 1
ATOM 720 N N . GLU A 1 90 ? 26.344 21.875 8.57 1 92.06 90 GLU A N 1
ATOM 721 C CA . GLU A 1 90 ? 25.422 22.672 9.391 1 92.06 90 GLU A CA 1
ATOM 722 C C . GLU A 1 90 ? 24.453 23.469 8.531 1 92.06 90 GLU A C 1
ATOM 724 O O . GLU A 1 90 ? 23.281 23.594 8.852 1 92.06 90 GLU A O 1
ATOM 729 N N . THR A 1 91 ? 25.031 24.016 7.469 1 93.06 91 THR A N 1
ATOM 730 C CA . THR A 1 91 ? 24.203 24.781 6.547 1 93.06 91 THR A CA 1
ATOM 731 C C . THR A 1 91 ? 23.172 23.891 5.871 1 93.06 91 THR A C 1
ATOM 733 O O . THR A 1 91 ? 22 24.266 5.742 1 93.06 91 THR A O 1
ATOM 736 N N . GLY A 1 92 ? 23.641 22.75 5.453 1 94.56 92 GLY A N 1
ATOM 737 C CA . GLY A 1 92 ? 22.734 21.797 4.844 1 94.56 92 GLY A CA 1
ATOM 738 C C . GLY A 1 92 ? 21.656 21.297 5.797 1 94.56 92 GLY A C 1
ATOM 739 O O . GLY A 1 92 ? 20.5 21.141 5.402 1 94.56 92 GLY A O 1
ATOM 740 N N . PHE A 1 93 ? 22.109 21.141 7.062 1 96 93 PHE A N 1
ATOM 741 C CA . PHE A 1 93 ? 21.172 20.719 8.094 1 96 93 PHE A CA 1
ATOM 742 C C . PHE A 1 93 ? 20.047 21.734 8.273 1 96 93 PHE A C 1
ATOM 744 O O . PHE A 1 93 ? 18.875 21.375 8.297 1 96 93 PHE A O 1
ATOM 751 N N . LEU A 1 94 ? 20.375 22.906 8.312 1 94.75 94 LEU A N 1
ATOM 752 C CA . LEU A 1 94 ? 19.391 23.969 8.531 1 94.75 94 LEU A CA 1
ATOM 753 C C . LEU A 1 94 ? 18.438 24.078 7.344 1 94.75 94 LEU A C 1
ATOM 755 O O . LEU A 1 94 ? 17.25 24.344 7.523 1 94.75 94 LEU A O 1
ATOM 759 N N . GLN A 1 95 ? 18.938 23.875 6.164 1 95.25 95 GLN A N 1
ATOM 760 C CA . GLN A 1 95 ? 18.062 23.891 4.988 1 95.25 95 GLN A CA 1
ATOM 761 C C . GLN A 1 95 ? 17.078 22.719 5.016 1 95.25 95 GLN A C 1
ATOM 763 O O . GLN A 1 95 ? 15.883 22.906 4.797 1 95.25 95 GLN A O 1
ATOM 768 N N . LEU A 1 96 ? 17.594 21.578 5.363 1 97.31 96 LEU A N 1
ATOM 769 C CA . LEU A 1 96 ? 16.766 20.375 5.34 1 97.31 96 LEU A CA 1
ATOM 770 C C . LEU A 1 96 ? 15.711 20.422 6.438 1 97.31 96 LEU A C 1
ATOM 772 O O . LEU A 1 96 ? 14.555 20.062 6.203 1 97.31 96 LEU A O 1
ATOM 776 N N . ILE A 1 97 ? 16.109 20.875 7.625 1 97.69 97 ILE A N 1
ATOM 777 C CA . ILE A 1 97 ? 15.211 20.812 8.781 1 97.69 97 ILE A CA 1
ATOM 778 C C . ILE A 1 97 ? 14.07 21.812 8.602 1 97.69 97 ILE A C 1
ATOM 780 O O . ILE A 1 97 ? 13 21.641 9.188 1 97.69 97 ILE A O 1
ATOM 784 N N . ASN A 1 98 ? 14.273 22.828 7.727 1 96.69 98 ASN A N 1
ATOM 785 C CA . ASN A 1 98 ? 13.219 23.766 7.379 1 96.69 98 ASN A CA 1
ATOM 786 C C . ASN A 1 98 ? 12.125 23.094 6.547 1 96.69 98 ASN A C 1
ATOM 788 O O . ASN A 1 98 ? 10.984 23.562 6.531 1 96.69 98 ASN A O 1
ATOM 792 N N . PHE A 1 99 ? 12.523 22.031 5.863 1 97.62 99 PHE A N 1
ATOM 793 C CA . PHE A 1 99 ? 11.57 21.344 4.996 1 97.62 99 PHE A CA 1
ATOM 794 C C . PHE A 1 99 ? 11.227 19.969 5.555 1 97.62 99 PHE A C 1
ATOM 796 O O . PHE A 1 99 ? 10.758 19.094 4.82 1 97.62 99 PHE A O 1
ATOM 803 N N . HIS A 1 100 ? 11.438 19.797 6.844 1 98.31 100 HIS A N 1
ATOM 804 C CA . HIS A 1 100 ? 11.273 18.531 7.562 1 98.31 100 HIS A CA 1
ATOM 805 C C . HIS A 1 100 ? 9.867 17.984 7.375 1 98.31 100 HIS A C 1
ATOM 807 O O . HIS A 1 100 ? 9.688 16.766 7.234 1 98.31 100 HIS A O 1
ATOM 813 N N . ARG A 1 101 ? 8.859 18.797 7.32 1 97.75 101 ARG A N 1
ATOM 814 C CA . ARG A 1 101 ? 7.469 18.359 7.219 1 97.75 101 ARG A CA 1
ATOM 815 C C . ARG A 1 101 ? 7.219 17.625 5.902 1 97.75 101 ARG A C 1
ATOM 817 O O . ARG A 1 101 ? 6.422 16.688 5.848 1 97.75 101 ARG A O 1
ATOM 824 N N . TRP A 1 102 ? 7.895 18.078 4.867 1 98.25 102 TRP A N 1
ATOM 825 C CA . TRP A 1 102 ? 7.688 17.453 3.561 1 98.25 102 TRP A CA 1
ATOM 826 C C . TRP A 1 102 ? 8.352 16.078 3.494 1 98.25 102 TRP A C 1
ATOM 828 O O . TRP A 1 102 ? 7.828 15.164 2.855 1 98.25 102 TRP A O 1
ATOM 838 N N . ILE A 1 103 ? 9.516 15.93 4.168 1 98.56 103 ILE A N 1
ATOM 839 C CA . ILE A 1 103 ? 10.117 14.609 4.285 1 98.56 103 ILE A CA 1
ATOM 840 C C . ILE A 1 103 ? 9.172 13.672 5.039 1 98.56 103 ILE A C 1
ATOM 842 O O . ILE A 1 103 ? 8.945 12.531 4.617 1 98.56 103 ILE A O 1
ATOM 846 N N . ALA A 1 104 ? 8.586 14.219 6.094 1 98.5 104 ALA A N 1
ATOM 847 C CA . ALA A 1 104 ? 7.645 13.453 6.898 1 98.5 104 ALA A CA 1
ATOM 848 C C . ALA A 1 104 ? 6.445 13.008 6.062 1 98.5 104 ALA A C 1
ATOM 850 O O . ALA A 1 104 ? 6.004 11.859 6.156 1 98.5 104 ALA A O 1
ATOM 851 N N . LEU A 1 105 ? 5.957 13.875 5.242 1 98.31 105 LEU A N 1
ATOM 852 C CA . LEU A 1 105 ? 4.77 13.578 4.453 1 98.31 105 LEU A CA 1
ATOM 853 C C . LEU A 1 105 ? 5.086 12.586 3.342 1 98.31 105 LEU A C 1
ATOM 855 O O . LEU A 1 105 ? 4.25 11.75 2.994 1 98.31 105 LEU A O 1
ATOM 859 N N . ILE A 1 106 ? 6.289 12.633 2.777 1 98.44 106 ILE A N 1
ATOM 860 C CA . ILE A 1 106 ? 6.707 11.672 1.767 1 98.44 106 ILE A CA 1
ATOM 861 C C . ILE A 1 106 ? 6.699 10.266 2.361 1 98.44 106 ILE A C 1
ATOM 863 O O . ILE A 1 106 ? 6.129 9.344 1.774 1 98.44 106 ILE A O 1
ATOM 867 N N . PHE A 1 107 ? 7.258 10.133 3.527 1 98.38 107 PHE A N 1
ATOM 868 C CA . PHE A 1 107 ? 7.285 8.828 4.18 1 98.38 107 PHE A CA 1
ATOM 869 C C . PHE A 1 107 ? 5.883 8.398 4.59 1 98.38 107 PHE A C 1
ATOM 871 O O . PHE A 1 107 ? 5.508 7.238 4.406 1 98.38 107 PHE A O 1
ATOM 878 N N . ALA A 1 108 ? 5.102 9.328 5.098 1 97.69 108 ALA A N 1
ATOM 879 C CA . ALA A 1 108 ? 3.758 8.992 5.566 1 97.69 108 ALA A CA 1
ATOM 880 C C . ALA A 1 108 ? 2.855 8.586 4.406 1 97.69 108 ALA A C 1
ATOM 882 O O . ALA A 1 108 ? 1.961 7.754 4.57 1 97.69 108 ALA A O 1
ATOM 883 N N . ALA A 1 109 ? 3.066 9.203 3.256 1 96.88 109 ALA A N 1
ATOM 884 C CA . ALA A 1 109 ? 2.275 8.875 2.072 1 96.88 109 ALA A CA 1
ATOM 885 C C . ALA A 1 109 ? 2.686 7.523 1.497 1 96.88 109 ALA A C 1
ATOM 887 O O . ALA A 1 109 ? 1.925 6.902 0.75 1 96.88 109 ALA A O 1
ATOM 888 N N . SER A 1 110 ? 3.889 7.074 1.839 1 96.69 110 SER A N 1
ATOM 889 C CA . SER A 1 110 ? 4.391 5.777 1.392 1 96.69 110 SER A CA 1
ATOM 890 C C . SER A 1 110 ? 4.02 4.672 2.373 1 96.69 110 SER A C 1
ATOM 892 O O . SER A 1 110 ? 3.412 4.938 3.414 1 96.69 110 SER A O 1
ATOM 894 N N . THR A 1 111 ? 4.41 3.441 2.062 1 95.19 111 THR A N 1
ATOM 895 C CA . THR A 1 111 ? 4.152 2.303 2.936 1 95.19 111 THR A CA 1
ATOM 896 C C . THR A 1 111 ? 5.168 2.252 4.074 1 95.19 111 THR A C 1
ATOM 898 O O . THR A 1 111 ? 4.984 1.513 5.043 1 95.19 111 THR A O 1
ATOM 901 N N . PHE A 1 112 ? 6.199 3.129 4.004 1 96.62 112 PHE A N 1
ATOM 902 C CA . PHE A 1 112 ? 7.152 3.18 5.105 1 96.62 112 PHE A CA 1
ATOM 903 C C . PHE A 1 112 ? 6.516 3.783 6.348 1 96.62 112 PHE A C 1
ATOM 905 O O . PHE A 1 112 ? 6.781 3.34 7.469 1 96.62 112 PHE A O 1
ATOM 912 N N . GLY A 1 113 ? 5.758 4.863 6.141 1 96.12 113 GLY A N 1
ATOM 913 C CA . GLY A 1 113 ? 5.105 5.547 7.246 1 96.12 113 GLY A CA 1
ATOM 914 C C . GLY A 1 113 ? 6.035 6.473 8.008 1 96.12 113 GLY A C 1
ATOM 915 O O . GLY A 1 113 ? 5.637 7.566 8.414 1 96.12 113 GLY A O 1
ATOM 916 N N . HIS A 1 114 ? 7.223 6.031 8.266 1 97.31 114 HIS A N 1
ATOM 917 C CA . HIS A 1 114 ? 8.273 6.758 8.961 1 97.31 114 HIS A CA 1
ATOM 918 C C . HIS A 1 114 ? 9.656 6.301 8.508 1 97.31 114 HIS A C 1
ATOM 920 O O . HIS A 1 114 ? 9.773 5.496 7.578 1 97.31 114 HIS A O 1
ATOM 926 N N . ALA A 1 115 ? 10.719 6.879 9.109 1 97.88 115 ALA A N 1
ATOM 927 C CA . ALA A 1 115 ? 12.078 6.578 8.68 1 97.88 115 ALA A CA 1
ATOM 928 C C . ALA A 1 115 ? 12.867 5.906 9.797 1 97.88 115 ALA A C 1
ATOM 930 O O . ALA A 1 115 ? 14.078 6.102 9.914 1 97.88 115 ALA A O 1
ATOM 931 N N . ASP A 1 116 ? 12.266 5.125 10.664 1 96.19 116 ASP A N 1
ATOM 932 C CA . ASP A 1 116 ? 12.922 4.512 11.812 1 96.19 116 ASP A CA 1
ATOM 933 C C . ASP A 1 116 ? 14.023 3.547 11.367 1 96.19 116 ASP A C 1
ATOM 935 O O . ASP A 1 116 ? 15.039 3.393 12.047 1 96.19 116 ASP A O 1
ATOM 939 N N . HIS A 1 117 ? 13.812 2.834 10.227 1 95.81 117 HIS A N 1
ATOM 940 C CA . HIS A 1 117 ? 14.844 1.925 9.734 1 95.81 117 HIS A CA 1
ATOM 941 C C . HIS A 1 117 ? 16.125 2.676 9.398 1 95.81 117 HIS A C 1
ATOM 943 O O . HIS A 1 117 ? 17.234 2.146 9.57 1 95.81 117 HIS A O 1
ATOM 949 N N . VAL A 1 118 ? 16.016 3.926 8.914 1 96.19 118 VAL A N 1
ATOM 950 C CA . VAL A 1 118 ? 17.172 4.77 8.633 1 96.19 118 VAL A CA 1
ATOM 951 C C . VAL A 1 118 ? 17.891 5.09 9.938 1 96.19 118 VAL A C 1
ATOM 953 O O . VAL A 1 118 ? 19.125 5.004 10 1 96.19 118 VAL A O 1
ATOM 956 N N . ILE A 1 119 ? 17.109 5.461 10.969 1 94.62 119 ILE A N 1
ATOM 957 C CA . ILE A 1 119 ? 17.672 5.781 12.273 1 94.62 119 ILE A CA 1
ATOM 958 C C . ILE A 1 119 ? 18.406 4.559 12.836 1 94.62 119 ILE A C 1
ATOM 960 O O . ILE A 1 119 ? 19.5 4.68 13.398 1 94.62 119 ILE A O 1
ATOM 964 N N . THR A 1 120 ? 17.812 3.391 12.672 1 93.12 120 THR A N 1
ATOM 965 C CA . THR A 1 120 ? 18.438 2.145 13.102 1 93.12 120 THR A CA 1
ATOM 966 C C . THR A 1 120 ? 19.766 1.933 12.383 1 93.12 120 THR A C 1
ATOM 968 O O . THR A 1 120 ? 20.75 1.507 13 1 93.12 120 THR A O 1
ATOM 971 N N . ASN A 1 121 ? 19.828 2.246 11.102 1 92.31 121 ASN A N 1
ATOM 972 C CA . ASN A 1 121 ? 21.047 2.098 10.305 1 92.31 121 ASN A CA 1
ATOM 973 C C . ASN A 1 121 ? 22.125 3.084 10.734 1 92.31 121 ASN A C 1
ATOM 975 O O . ASN A 1 121 ? 23.312 2.807 10.602 1 92.31 121 ASN A O 1
ATOM 979 N N . LEU A 1 122 ? 21.703 4.254 11.219 1 90.69 122 LEU A N 1
ATOM 980 C CA . LEU A 1 122 ? 22.641 5.281 11.664 1 90.69 122 LEU A CA 1
ATOM 981 C C . LEU A 1 122 ? 23.375 4.836 12.922 1 90.69 122 LEU A C 1
ATOM 983 O O . LEU A 1 122 ? 24.453 5.344 13.227 1 90.69 122 LEU A O 1
ATOM 987 N N . ASN A 1 123 ? 22.766 3.912 13.664 1 84.12 123 ASN A N 1
ATOM 988 C CA . ASN A 1 123 ? 23.406 3.344 14.844 1 84.12 123 ASN A CA 1
ATOM 989 C C . ASN A 1 123 ? 24.406 2.25 14.477 1 84.12 123 ASN A C 1
ATOM 991 O O . ASN A 1 123 ? 24.156 1.07 14.734 1 84.12 123 ASN A O 1
ATOM 995 N N . GLU A 1 124 ? 25.484 2.6 14.023 1 77.56 124 GLU A N 1
ATOM 996 C CA . GLU A 1 124 ? 26.453 1.65 13.477 1 77.56 124 GLU A CA 1
ATOM 997 C C . GLU A 1 124 ? 26.906 0.646 14.531 1 77.56 124 GLU A C 1
ATOM 999 O O . GLU A 1 124 ? 27.078 -0.538 14.234 1 77.56 124 GLU A O 1
ATOM 1004 N N . ALA A 1 125 ? 26.984 1.166 15.703 1 77.38 125 ALA A N 1
ATOM 1005 C CA . ALA A 1 125 ? 27.438 0.3 16.781 1 77.38 125 ALA A CA 1
ATOM 1006 C C . ALA A 1 125 ? 26.406 -0.78 17.094 1 77.38 125 ALA A C 1
ATOM 1008 O O . ALA A 1 125 ? 26.734 -1.833 17.641 1 77.38 125 ALA A O 1
ATOM 1009 N N . GLY A 1 126 ? 25.25 -0.6 16.719 1 77.06 126 GLY A N 1
ATOM 1010 C CA . GLY A 1 126 ? 24.172 -1.511 17.062 1 77.06 126 GLY A CA 1
ATOM 1011 C C . GLY A 1 126 ? 24.047 -2.67 16.094 1 77.06 126 GLY A C 1
ATOM 1012 O O . GLY A 1 126 ? 23.359 -3.658 16.375 1 77.06 126 GLY A O 1
ATOM 1013 N N . ASN A 1 127 ? 24.609 -2.658 15.023 1 76.19 127 ASN A N 1
ATOM 1014 C CA . ASN A 1 127 ? 24.562 -3.701 14 1 76.19 127 ASN A CA 1
ATOM 1015 C C . ASN A 1 127 ? 23.125 -4.117 13.688 1 76.19 127 ASN A C 1
ATOM 1017 O O . ASN A 1 127 ? 22.797 -5.301 13.734 1 76.19 127 ASN A O 1
ATOM 1021 N N . GLY A 1 128 ? 22.328 -3.061 13.508 1 79.19 128 GLY A N 1
ATOM 1022 C CA . GLY A 1 128 ? 20.938 -3.35 13.164 1 79.19 128 GLY A CA 1
ATOM 1023 C C . GLY A 1 128 ? 20 -3.207 14.336 1 79.19 128 GLY A C 1
ATOM 1024 O O . GLY A 1 128 ? 18.812 -3.533 14.227 1 79.19 128 GLY A O 1
ATOM 1025 N N . CYS A 1 129 ? 20.438 -2.805 15.383 1 78.62 129 CYS A N 1
ATOM 1026 C CA . CYS A 1 129 ? 19.594 -2.549 16.547 1 78.62 129 CYS A CA 1
ATOM 1027 C C . CYS A 1 129 ? 19.484 -1.053 16.828 1 78.62 129 CYS A C 1
ATOM 1029 O O . CYS A 1 129 ? 20.484 -0.326 16.734 1 78.62 129 CYS A O 1
ATOM 1031 N N . SER A 1 130 ? 18.297 -0.685 17.141 1 74.25 130 SER A N 1
ATOM 1032 C CA . SER A 1 130 ? 18.047 0.738 17.359 1 74.25 130 SER A CA 1
ATOM 1033 C C . SER A 1 130 ? 18.328 1.14 18.797 1 74.25 130 SER A C 1
ATOM 1035 O O . SER A 1 130 ? 18.344 2.328 19.125 1 74.25 130 SER A O 1
ATOM 1037 N N . HIS A 1 131 ? 18.5 0.257 19.703 1 74.12 131 HIS A N 1
ATOM 1038 C CA . HIS A 1 131 ? 18.734 0.597 21.109 1 74.12 131 HIS A CA 1
ATOM 1039 C C . HIS A 1 131 ? 19.953 -0.137 21.656 1 74.12 131 HIS A C 1
ATOM 1041 O O . HIS A 1 131 ? 20.141 -1.325 21.391 1 74.12 131 HIS A O 1
ATOM 1047 N N . PRO A 1 132 ? 20.75 0.536 22.328 1 78.25 132 PRO A N 1
ATOM 1048 C CA . PRO A 1 132 ? 20.766 1.972 22.609 1 78.25 132 PRO A CA 1
ATOM 1049 C C . PRO A 1 132 ? 21.281 2.807 21.438 1 78.25 132 PRO A C 1
ATOM 1051 O O . PRO A 1 132 ? 22.172 2.369 20.703 1 78.25 132 PRO A O 1
ATOM 1054 N N . LEU A 1 133 ? 20.641 3.926 21.281 1 77.44 133 LEU A N 1
ATOM 1055 C CA . LEU A 1 133 ? 21.094 4.801 20.203 1 77.44 133 LEU A CA 1
ATOM 1056 C C . LEU A 1 133 ? 22.391 5.516 20.578 1 77.44 133 LEU A C 1
ATOM 1058 O O . LEU A 1 133 ? 22.469 6.129 21.656 1 77.44 133 LEU A O 1
ATOM 1062 N N . ARG A 1 134 ? 23.391 5.305 19.812 1 79.62 134 ARG A N 1
ATOM 1063 C CA . ARG A 1 134 ? 24.672 5.98 19.984 1 79.62 134 ARG A CA 1
ATOM 1064 C C . ARG A 1 134 ? 24.953 6.934 18.828 1 79.62 134 ARG A C 1
ATOM 1066 O O . ARG A 1 134 ? 24.828 6.555 17.656 1 79.62 134 ARG A O 1
ATOM 1073 N N . PHE A 1 135 ? 25.219 8.203 19.25 1 75.88 135 PHE A N 1
ATOM 1074 C CA . PHE A 1 135 ? 25.391 9.195 18.188 1 75.88 135 PHE A CA 1
ATOM 1075 C C . PHE A 1 135 ? 26.797 9.789 18.219 1 75.88 135 PHE A C 1
ATOM 1077 O O . PHE A 1 135 ? 27.406 9.914 19.297 1 75.88 135 PHE A O 1
ATOM 1084 N N . GLU A 1 136 ? 27.359 9.898 17.047 1 79.88 136 GLU A N 1
ATOM 1085 C CA . GLU A 1 136 ? 28.422 10.867 16.797 1 79.88 136 GLU A CA 1
ATOM 1086 C C . GLU A 1 136 ? 27.875 12.125 16.141 1 79.88 136 GLU A C 1
ATOM 1088 O O . GLU A 1 136 ? 26.703 12.18 15.758 1 79.88 136 GLU A O 1
ATOM 1093 N N . ARG A 1 137 ? 28.656 13.148 16.078 1 74.56 137 ARG A N 1
ATOM 1094 C CA . ARG A 1 137 ? 28.156 14.438 15.609 1 74.56 137 ARG A CA 1
ATOM 1095 C C . ARG A 1 137 ? 27.469 14.305 14.258 1 74.56 137 ARG A C 1
ATOM 1097 O O . ARG A 1 137 ? 26.344 14.758 14.086 1 74.56 137 ARG A O 1
ATOM 1104 N N . ASN A 1 138 ? 28.156 13.664 13.352 1 75.88 138 ASN A N 1
ATOM 1105 C CA . ASN A 1 138 ? 27.625 13.602 11.992 1 75.88 138 ASN A CA 1
ATOM 1106 C C . ASN A 1 138 ? 26.359 12.758 11.914 1 75.88 138 ASN A C 1
ATOM 1108 O O . ASN A 1 138 ? 25.422 13.094 11.195 1 75.88 138 ASN A O 1
ATOM 1112 N N . ASN A 1 139 ? 26.234 11.906 12.703 1 88.62 139 ASN A N 1
ATOM 1113 C CA . ASN A 1 139 ? 25.062 11.023 12.68 1 88.62 139 ASN A CA 1
ATOM 1114 C C . ASN A 1 139 ? 23.891 11.641 13.438 1 88.62 139 ASN A C 1
ATOM 1116 O O . ASN A 1 139 ? 22.734 11.359 13.117 1 88.62 139 ASN A O 1
ATOM 1120 N N . PHE A 1 140 ? 24.219 12.609 14.242 1 93.25 140 PHE A N 1
ATOM 1121 C CA . PHE A 1 140 ? 23.156 13.211 15.031 1 93.25 140 PHE A CA 1
ATOM 1122 C C . PHE A 1 140 ? 22.297 14.133 14.164 1 93.25 140 PHE A C 1
ATOM 1124 O O . PHE A 1 140 ? 21.078 14.164 14.312 1 93.25 140 PHE A O 1
ATOM 1131 N N . LEU A 1 141 ? 22.953 14.906 13.281 1 96.06 141 LEU A N 1
ATOM 1132 C CA . LEU A 1 141 ? 22.203 15.789 12.398 1 96.06 141 LEU A CA 1
ATOM 1133 C C . LEU A 1 141 ? 21.297 14.984 11.469 1 96.06 141 LEU A C 1
ATOM 1135 O O . LEU A 1 141 ? 20.156 15.367 11.227 1 96.06 141 LEU A O 1
ATOM 1139 N N . LYS A 1 142 ? 21.797 13.812 10.984 1 96.19 142 LYS A N 1
ATOM 1140 C CA . LYS A 1 142 ? 20.969 12.93 10.156 1 96.19 142 LYS A CA 1
ATOM 1141 C C . LYS A 1 142 ? 19.797 12.375 10.953 1 96.19 142 LYS A C 1
ATOM 1143 O O . LYS A 1 142 ? 18.688 12.25 10.43 1 96.19 142 LYS A O 1
ATOM 1148 N N . PHE A 1 143 ? 20.125 12.07 12.195 1 96 143 PHE A N 1
ATOM 1149 C CA . PHE A 1 143 ? 19.062 11.602 13.086 1 96 143 PHE A CA 1
ATOM 1150 C C . PHE A 1 143 ? 17.953 12.641 13.188 1 96 143 PHE A C 1
ATOM 1152 O O . PHE A 1 143 ? 16.781 12.305 13.07 1 96 143 PHE A O 1
ATOM 1159 N N . CYS A 1 144 ? 18.297 13.844 13.367 1 97.12 144 CYS A N 1
ATOM 1160 C CA . CYS A 1 144 ? 17.328 14.914 13.539 1 97.12 144 CYS A CA 1
ATOM 1161 C C . CYS A 1 144 ? 16.453 15.062 12.297 1 97.12 144 CYS A C 1
ATOM 1163 O O . CYS A 1 144 ? 15.242 15.273 12.414 1 97.12 144 CYS A O 1
ATOM 1165 N N . VAL A 1 145 ? 17.031 14.914 11.133 1 97.94 145 VAL A N 1
ATOM 1166 C CA . VAL A 1 145 ? 16.297 15.086 9.891 1 97.94 145 VAL A CA 1
ATOM 1167 C C . VAL A 1 145 ? 15.367 13.891 9.672 1 97.94 145 VAL A C 1
ATOM 1169 O O . VAL A 1 145 ? 14.273 14.047 9.125 1 97.94 145 VAL A O 1
ATOM 1172 N N . MET A 1 146 ? 15.742 12.711 10.164 1 97.81 146 MET A N 1
ATOM 1173 C CA . MET A 1 146 ? 15.023 11.492 9.828 1 97.81 146 MET A CA 1
ATOM 1174 C C . MET A 1 146 ? 14.055 11.109 10.938 1 97.81 146 MET A C 1
ATOM 1176 O O . MET A 1 146 ? 13.211 10.219 10.758 1 97.81 146 MET A O 1
ATOM 1180 N N . TYR A 1 147 ? 14.156 11.766 12.109 1 97.81 147 TYR A N 1
ATOM 1181 C CA . TYR A 1 147 ? 13.156 11.531 13.148 1 97.81 147 TYR A CA 1
ATOM 1182 C C . TYR A 1 147 ? 11.859 12.258 12.82 1 97.81 147 TYR A C 1
ATOM 1184 O O . TYR A 1 147 ? 11.766 13.477 12.984 1 97.81 147 TYR A O 1
ATOM 1192 N N . LEU A 1 148 ? 10.875 11.508 12.477 1 98.31 148 LEU A N 1
ATOM 1193 C CA . LEU A 1 148 ? 9.648 12.062 11.922 1 98.31 148 LEU A CA 1
ATOM 1194 C C . LEU A 1 148 ? 8.492 11.914 12.914 1 98.31 148 LEU A C 1
ATOM 1196 O O . LEU A 1 148 ? 8.594 11.164 13.883 1 98.31 148 LEU A O 1
ATOM 1200 N N . PRO A 1 149 ? 7.375 12.594 12.648 1 97.94 149 PRO A N 1
ATOM 1201 C CA . PRO A 1 149 ? 6.25 12.57 13.586 1 97.94 149 PRO A CA 1
ATOM 1202 C C . PRO A 1 149 ? 5.723 11.156 13.828 1 97.94 149 PRO A C 1
ATOM 1204 O O . PRO A 1 149 ? 5.312 10.828 14.945 1 97.94 149 PRO A O 1
ATOM 1207 N N . GLU A 1 150 ? 5.805 10.25 12.875 1 97.06 150 GLU A N 1
ATOM 1208 C CA . GLU A 1 150 ? 5.23 8.906 12.961 1 97.06 150 GLU A CA 1
ATOM 1209 C C . GLU A 1 150 ? 6.238 7.914 13.539 1 97.06 150 GLU A C 1
ATOM 1211 O O . GLU A 1 150 ? 5.941 6.727 13.664 1 97.06 150 GLU A O 1
ATOM 1216 N N . SER A 1 151 ? 7.453 8.422 13.906 1 96.75 151 SER A N 1
ATOM 1217 C CA . SER A 1 151 ? 8.492 7.535 14.43 1 96.75 151 SER A CA 1
ATOM 1218 C C . SER A 1 151 ? 8.023 6.82 15.695 1 96.75 151 SER A C 1
ATOM 1220 O O . SER A 1 151 ? 7.375 7.426 16.547 1 96.75 151 SER A O 1
ATOM 1222 N N . GLY A 1 152 ? 8.344 5.523 15.773 1 94.31 152 GLY A N 1
ATOM 1223 C CA . GLY A 1 152 ? 8.031 4.738 16.953 1 94.31 152 GLY A CA 1
ATOM 1224 C C . GLY A 1 152 ? 9.164 4.695 17.969 1 94.31 152 GLY A C 1
ATOM 1225 O O . GLY A 1 152 ? 9.008 4.168 19.062 1 94.31 152 GLY A O 1
ATOM 1226 N N . ILE A 1 153 ? 10.289 5.234 17.594 1 92.75 153 ILE A N 1
ATOM 1227 C CA . ILE A 1 153 ? 11.438 5.32 18.5 1 92.75 153 ILE A CA 1
ATOM 1228 C C . ILE A 1 153 ? 11.172 6.379 19.562 1 92.75 153 ILE A C 1
ATOM 1230 O O . ILE A 1 153 ? 10.766 7.5 19.25 1 92.75 153 ILE A O 1
ATOM 1234 N N . PRO A 1 154 ? 11.375 6.066 20.781 1 91.38 154 PRO A N 1
ATOM 1235 C CA . PRO A 1 154 ? 11.148 7.066 21.828 1 91.38 154 PRO A CA 1
ATOM 1236 C C . PRO A 1 154 ? 12.055 8.289 21.672 1 91.38 154 PRO A C 1
ATOM 1238 O O . PRO A 1 154 ? 13.258 8.148 21.453 1 91.38 154 PRO A O 1
ATOM 1241 N N . LEU A 1 155 ? 11.594 9.461 21.719 1 88.44 155 LEU A N 1
ATOM 1242 C CA . LEU A 1 155 ? 12.297 10.711 21.469 1 88.44 155 LEU A CA 1
ATOM 1243 C C . LEU A 1 155 ? 13.328 10.984 22.547 1 88.44 155 LEU A C 1
ATOM 1245 O O . LEU A 1 155 ? 14.398 11.539 22.266 1 88.44 155 LEU A O 1
ATOM 1249 N N . GLN A 1 156 ? 13.211 10.711 23.828 1 90.38 156 GLN A N 1
ATOM 1250 C CA . GLN A 1 156 ? 14.094 10.953 24.953 1 90.38 156 GLN A CA 1
ATOM 1251 C C . GLN A 1 156 ? 14.656 12.375 24.922 1 90.38 156 GLN A C 1
ATOM 1253 O O . GLN A 1 156 ? 15.867 12.562 24.781 1 90.38 156 GLN A O 1
ATOM 1258 N N . PRO A 1 157 ? 13.875 13.414 25.172 1 95.62 157 PRO A N 1
ATOM 1259 C CA . PRO A 1 157 ? 14.234 14.82 24.969 1 95.62 157 PRO A CA 1
ATOM 1260 C C . PRO A 1 157 ? 15.438 15.242 25.797 1 95.62 157 PRO A C 1
ATOM 1262 O O . PRO A 1 157 ? 16.312 15.961 25.297 1 95.62 157 PRO A O 1
ATOM 1265 N N . ASP A 1 158 ? 15.609 14.766 27.062 1 95.19 158 ASP A N 1
ATOM 1266 C CA . ASP A 1 158 ? 16.688 15.188 27.953 1 95.19 158 ASP A CA 1
ATOM 1267 C C . ASP A 1 158 ? 18.047 14.719 27.422 1 95.19 158 ASP A C 1
ATOM 1269 O O . ASP A 1 158 ? 19.016 15.469 27.453 1 95.19 158 ASP A O 1
ATOM 1273 N N . ILE A 1 159 ? 18.078 13.539 26.922 1 91.88 159 ILE A N 1
ATOM 1274 C CA . ILE A 1 159 ? 19.328 12.969 26.406 1 91.88 159 ILE A CA 1
ATOM 1275 C C . ILE A 1 159 ? 19.734 13.703 25.141 1 91.88 159 ILE A C 1
ATOM 1277 O O . ILE A 1 159 ? 20.922 14.047 24.969 1 91.88 159 ILE A O 1
ATOM 1281 N N . LEU A 1 160 ? 18.812 13.953 24.266 1 94.12 160 LEU A N 1
ATOM 1282 C CA . LEU A 1 160 ? 19.094 14.648 23.031 1 94.12 160 LEU A CA 1
ATOM 1283 C C . LEU A 1 160 ? 19.594 16.062 23.297 1 94.12 160 LEU A C 1
ATOM 1285 O O . LEU A 1 160 ? 20.547 16.531 22.672 1 94.12 160 LEU A O 1
ATOM 1289 N N . TRP A 1 161 ? 18.922 16.734 24.297 1 95.69 161 TRP A N 1
ATOM 1290 C CA . TRP A 1 161 ? 19.266 18.109 24.656 1 95.69 161 TRP A CA 1
ATOM 1291 C C . TRP A 1 161 ? 20.688 18.188 25.219 1 95.69 161 TRP A C 1
ATOM 1293 O O . TRP A 1 161 ? 21.422 19.141 24.953 1 95.69 161 TRP A O 1
ATOM 1303 N N . GLN A 1 162 ? 21.062 17.156 26.016 1 93.19 162 GLN A N 1
ATOM 1304 C CA . GLN A 1 162 ? 22.391 17.109 26.594 1 93.19 162 GLN A CA 1
ATOM 1305 C C . GLN A 1 162 ? 23.469 16.938 25.516 1 93.19 162 GLN A C 1
ATOM 1307 O O . GLN A 1 162 ? 24.562 17.484 25.625 1 93.19 162 GLN A O 1
ATOM 1312 N N . PHE A 1 163 ? 23.141 16.281 24.5 1 92.12 163 PHE A N 1
ATOM 1313 C CA . PHE A 1 163 ? 24.109 15.984 23.438 1 92.12 163 PHE A CA 1
ATOM 1314 C C . PHE A 1 163 ? 24.328 17.219 22.562 1 92.12 163 PHE A C 1
ATOM 1316 O O . PHE A 1 163 ? 25.453 17.625 22.312 1 92.12 163 PHE A O 1
ATOM 1323 N N . ASN A 1 164 ? 23.297 17.828 22.047 1 93.5 164 ASN A N 1
ATOM 1324 C CA . ASN A 1 164 ? 23.375 19 21.188 1 93.5 164 ASN A CA 1
ATOM 1325 C C . ASN A 1 164 ? 22.109 19.844 21.281 1 93.5 164 ASN A C 1
ATOM 1327 O O . ASN A 1 164 ? 21.172 19.656 20.484 1 93.5 164 ASN A O 1
ATOM 1331 N N . PRO A 1 165 ? 22.078 20.781 22.109 1 94.75 165 PRO A N 1
ATOM 1332 C CA . PRO A 1 165 ? 20.859 21.562 22.375 1 94.75 165 PRO A CA 1
ATOM 1333 C C . PRO A 1 165 ? 20.328 22.266 21.125 1 94.75 165 PRO A C 1
ATOM 1335 O O . PRO A 1 165 ? 19.125 22.281 20.891 1 94.75 165 PRO A O 1
ATOM 1338 N N . GLN A 1 166 ? 21.234 22.812 20.297 1 94.25 166 GLN A N 1
ATOM 1339 C CA . GLN A 1 166 ? 20.828 23.578 19.125 1 94.25 166 GLN A CA 1
ATOM 1340 C C . GLN A 1 166 ? 20.109 22.703 18.109 1 94.25 166 GLN A C 1
ATOM 1342 O O . GLN A 1 166 ? 19.016 23.031 17.641 1 94.25 166 GLN A O 1
ATOM 1347 N N . ALA A 1 167 ? 20.719 21.578 17.781 1 94.94 167 ALA A N 1
ATOM 1348 C CA . ALA A 1 167 ? 20.141 20.656 16.812 1 94.94 167 ALA A CA 1
ATOM 1349 C C . ALA A 1 167 ? 18.844 20.047 17.359 1 94.94 167 ALA A C 1
ATOM 1351 O O . ALA A 1 167 ? 17.891 19.812 16.609 1 94.94 167 ALA A O 1
ATOM 1352 N N . THR A 1 168 ? 18.844 19.781 18.656 1 96.56 168 THR A N 1
ATOM 1353 C CA . THR A 1 168 ? 17.656 19.234 19.297 1 96.56 168 THR A CA 1
ATOM 1354 C C . THR A 1 168 ? 16.5 20.219 19.234 1 96.56 168 THR A C 1
ATOM 1356 O O . THR A 1 168 ? 15.359 19.844 18.938 1 96.56 168 THR A O 1
ATOM 1359 N N . ALA A 1 169 ? 16.812 21.469 19.516 1 97.56 169 ALA A N 1
ATOM 1360 C CA . ALA A 1 169 ? 15.789 22.516 19.422 1 97.56 169 ALA A CA 1
ATOM 1361 C C . ALA A 1 169 ? 15.227 22.594 18 1 97.56 169 ALA A C 1
ATOM 1363 O O . ALA A 1 169 ? 14.016 22.734 17.812 1 97.56 169 ALA A O 1
ATOM 1364 N N . ALA A 1 170 ? 16.141 22.516 17.016 1 97.44 170 ALA A N 1
ATOM 1365 C CA . ALA A 1 170 ? 15.719 22.562 15.625 1 97.44 170 ALA A CA 1
ATOM 1366 C C . ALA A 1 170 ? 14.773 21.422 15.305 1 97.44 170 ALA A C 1
ATOM 1368 O O . ALA A 1 170 ? 13.734 21.609 14.664 1 97.44 170 ALA A O 1
ATOM 1369 N N . LEU A 1 171 ? 15.109 20.219 15.742 1 98.06 171 LEU A N 1
ATOM 1370 C CA . LEU A 1 171 ? 14.266 19.047 15.531 1 98.06 171 LEU A CA 1
ATOM 1371 C C . LEU A 1 171 ? 12.898 19.234 16.188 1 98.06 171 LEU A C 1
ATOM 1373 O O . LEU A 1 171 ? 11.867 18.969 15.586 1 98.06 171 LEU A O 1
ATOM 1377 N N . PHE A 1 172 ? 12.938 19.656 17.438 1 98.38 172 PHE A N 1
ATOM 1378 C CA . PHE A 1 172 ? 11.695 19.766 18.188 1 98.38 172 PHE A CA 1
ATOM 1379 C C . PHE A 1 172 ? 10.797 20.844 17.594 1 98.38 172 PHE A C 1
ATOM 1381 O O . PHE A 1 172 ? 9.578 20.672 17.531 1 98.38 172 PHE A O 1
ATOM 1388 N N . LEU A 1 173 ? 11.406 21.953 17.125 1 98.12 173 LEU A N 1
ATOM 1389 C CA . LEU A 1 173 ? 10.625 22.969 16.438 1 98.12 173 LEU A CA 1
ATOM 1390 C C . LEU A 1 173 ? 10.062 22.422 15.125 1 98.12 173 LEU A C 1
ATOM 1392 O O . LEU A 1 173 ? 8.922 22.719 14.766 1 98.12 173 LEU A O 1
ATOM 1396 N N . ALA A 1 174 ? 10.82 21.609 14.438 1 98.31 174 ALA A N 1
ATOM 1397 C CA . ALA A 1 174 ? 10.359 21 13.195 1 98.31 174 ALA A CA 1
ATOM 1398 C C . ALA A 1 174 ? 9.188 20.047 13.453 1 98.31 174 ALA A C 1
ATOM 1400 O O . ALA A 1 174 ? 8.25 19.984 12.664 1 98.31 174 ALA A O 1
ATOM 1401 N N . LEU A 1 175 ? 9.195 19.312 14.547 1 98.44 175 LEU A N 1
ATOM 1402 C CA . LEU A 1 175 ? 8.148 18.359 14.906 1 98.44 175 LEU A CA 1
ATOM 1403 C C . LEU A 1 175 ? 6.871 19.078 15.328 1 98.44 175 LEU A C 1
ATOM 1405 O O . LEU A 1 175 ? 5.781 18.5 15.258 1 98.44 175 LEU A O 1
ATOM 1409 N N . LEU A 1 176 ? 7.008 20.297 15.703 1 98.25 176 LEU A N 1
ATOM 1410 C CA . LEU A 1 176 ? 5.863 21.078 16.156 1 98.25 176 LEU A CA 1
ATOM 1411 C C . LEU A 1 176 ? 5.27 21.891 15.008 1 98.25 176 LEU A C 1
ATOM 1413 O O . LEU A 1 176 ? 4.129 22.344 15.086 1 98.25 176 LEU A O 1
ATOM 1417 N N . SER A 1 177 ? 5.984 22.016 13.93 1 97.56 177 SER A N 1
ATOM 1418 C CA . SER A 1 177 ? 5.656 22.984 12.883 1 97.56 177 SER A CA 1
ATOM 1419 C C . SER A 1 177 ? 4.609 22.422 11.93 1 97.56 177 SER A C 1
ATOM 1421 O O . SER A 1 177 ? 3.896 23.188 11.266 1 97.56 177 SER A O 1
ATOM 1423 N N . PRO A 1 178 ? 4.434 21.078 11.797 1 96.62 178 PRO A N 1
ATOM 1424 C CA . PRO A 1 178 ? 3.559 20.578 10.734 1 96.62 178 PRO A CA 1
ATOM 1425 C C . PRO A 1 178 ? 2.125 21.094 10.859 1 96.62 178 PRO A C 1
ATOM 1427 O O . PRO A 1 178 ? 1.6 21.203 11.969 1 96.62 178 PRO A O 1
ATOM 1430 N N . ARG A 1 179 ? 1.571 21.25 9.68 1 95 179 ARG A N 1
ATOM 1431 C CA . ARG A 1 179 ? 0.182 21.688 9.594 1 95 179 ARG A CA 1
ATOM 1432 C C . ARG A 1 179 ? -0.771 20.578 9.992 1 95 179 ARG A C 1
ATOM 1434 O O . ARG A 1 179 ? -1.809 20.828 10.609 1 95 179 ARG A O 1
ATOM 1441 N N . ILE A 1 180 ? -0.396 19.391 9.609 1 96.75 180 ILE A N 1
ATOM 1442 C CA . ILE A 1 180 ? -1.294 18.297 9.938 1 96.75 180 ILE A CA 1
ATOM 1443 C C . ILE A 1 180 ? -0.568 17.281 10.82 1 96.75 180 ILE A C 1
ATOM 1445 O O . ILE A 1 180 ? 0.592 16.938 10.57 1 96.75 180 ILE A O 1
ATOM 1449 N N . LEU A 1 181 ? -1.194 16.859 11.852 1 96.44 181 LEU A N 1
ATOM 1450 C CA . LEU A 1 181 ? -0.812 15.742 12.711 1 96.44 181 LEU A CA 1
ATOM 1451 C C . LEU A 1 181 ? -2.029 14.898 13.078 1 96.44 181 LEU A C 1
ATOM 1453 O O . LEU A 1 181 ? -2.391 14.812 14.25 1 96.44 181 LEU A O 1
ATOM 1457 N N . PRO A 1 182 ? -2.561 14.219 12.07 1 94.12 182 PRO A N 1
ATOM 1458 C CA . PRO A 1 182 ? -3.826 13.516 12.289 1 94.12 182 PRO A CA 1
ATOM 1459 C C . PRO A 1 182 ? -3.645 12.188 13.023 1 94.12 182 PRO A C 1
ATOM 1461 O O . PRO A 1 182 ? -4.625 11.594 13.484 1 94.12 182 PRO A O 1
ATOM 1464 N N . SER A 1 183 ? -2.451 11.734 13.172 1 95.31 183 SER A N 1
ATOM 1465 C CA . SER A 1 183 ? -2.197 10.453 13.82 1 95.31 183 SER A CA 1
ATOM 1466 C C . SER A 1 183 ? -1.952 10.633 15.32 1 95.31 183 SER A C 1
ATOM 1468 O O . SER A 1 183 ? -1.526 11.695 15.758 1 95.31 183 SER A O 1
ATOM 1470 N N . ALA A 1 184 ? -2.164 9.555 16.062 1 95.88 184 ALA A N 1
ATOM 1471 C CA . ALA A 1 184 ? -1.936 9.578 17.5 1 95.88 184 ALA A CA 1
ATOM 1472 C C . ALA A 1 184 ? -0.461 9.805 17.828 1 95.88 184 ALA A C 1
ATOM 1474 O O . ALA A 1 184 ? -0.126 10.562 18.734 1 95.88 184 ALA A O 1
ATOM 1475 N N . ALA A 1 185 ? 0.417 9.203 17.062 1 95.06 185 ALA A N 1
ATOM 1476 C CA . ALA A 1 185 ? 1.853 9.297 17.312 1 95.06 185 ALA A CA 1
ATOM 1477 C C . ALA A 1 185 ? 2.346 10.734 17.156 1 95.06 185 ALA A C 1
ATOM 1479 O O . ALA A 1 185 ? 3.045 11.258 18.016 1 95.06 185 ALA A O 1
ATOM 1480 N N . GLY A 1 186 ? 1.998 11.312 16.047 1 96.44 186 GLY A N 1
ATOM 1481 C CA . GLY A 1 186 ? 2.412 12.688 15.797 1 96.44 186 GLY A CA 1
ATOM 1482 C C . GLY A 1 186 ? 1.816 13.68 16.781 1 96.44 186 GLY A C 1
ATOM 1483 O O . GLY A 1 186 ? 2.516 14.562 17.281 1 96.44 186 GLY A O 1
ATOM 1484 N N . HIS A 1 187 ? 0.532 13.539 17.031 1 97.44 187 HIS A N 1
ATOM 1485 C CA . HIS A 1 187 ? -0.162 14.453 17.938 1 97.44 187 HIS A CA 1
ATOM 1486 C C . HIS A 1 187 ? 0.385 14.352 19.344 1 97.44 187 HIS A C 1
ATOM 1488 O O . HIS A 1 187 ? 0.516 15.367 20.047 1 97.44 187 HIS A O 1
ATOM 1494 N N . GLU A 1 188 ? 0.713 13.203 19.812 1 96.94 188 GLU A N 1
ATOM 1495 C CA . GLU A 1 188 ? 1.268 13 21.156 1 96.94 188 GLU A CA 1
ATOM 1496 C C . GLU A 1 188 ? 2.627 13.68 21.297 1 96.94 188 GLU A C 1
ATOM 1498 O O . GLU A 1 188 ? 2.949 14.219 22.359 1 96.94 188 GLU A O 1
ATOM 1503 N N . LYS A 1 189 ? 3.387 13.602 20.328 1 97.44 189 LYS A N 1
ATOM 1504 C CA . LYS A 1 189 ? 4.68 14.273 20.359 1 97.44 189 LYS A CA 1
ATOM 1505 C C . LYS A 1 189 ? 4.508 15.789 20.469 1 97.44 189 LYS A C 1
ATOM 1507 O O . LYS A 1 189 ? 5.285 16.453 21.156 1 97.44 189 LYS A O 1
ATOM 1512 N N . ARG A 1 190 ? 3.531 16.328 19.734 1 97.62 190 ARG A N 1
ATOM 1513 C CA . ARG A 1 190 ? 3.244 17.75 19.875 1 97.62 190 ARG A CA 1
ATOM 1514 C C . ARG A 1 190 ? 2.902 18.109 21.312 1 97.62 190 ARG A C 1
ATOM 1516 O O . ARG A 1 190 ? 3.439 19.062 21.875 1 97.62 190 ARG A O 1
ATOM 1523 N N . GLU A 1 191 ? 2.047 17.297 21.969 1 97.69 191 GLU A N 1
ATOM 1524 C CA . GLU A 1 191 ? 1.653 17.516 23.359 1 97.69 191 GLU A CA 1
ATOM 1525 C C . GLU A 1 191 ? 2.865 17.5 24.281 1 97.69 191 GLU A C 1
ATOM 1527 O O . GLU A 1 191 ? 3.045 18.406 25.094 1 97.69 191 GLU A O 1
ATOM 1532 N N . THR A 1 192 ? 3.723 16.547 24.047 1 97.5 192 THR A N 1
ATOM 1533 C CA . THR A 1 192 ? 4.887 16.344 24.906 1 97.5 192 THR A CA 1
ATOM 1534 C C . THR A 1 192 ? 5.891 17.484 24.734 1 97.5 192 THR A C 1
ATOM 1536 O O . THR A 1 192 ? 6.43 17.984 25.719 1 97.5 192 THR A O 1
ATOM 1539 N N . LEU A 1 193 ? 6.09 17.844 23.531 1 98.19 193 LEU A N 1
ATOM 1540 C CA . LEU A 1 193 ? 7.109 18.844 23.25 1 98.19 193 LEU A CA 1
ATOM 1541 C C . LEU A 1 193 ? 6.648 20.234 23.688 1 98.19 193 LEU A C 1
ATOM 1543 O O . LEU A 1 193 ? 7.461 21.047 24.109 1 98.19 193 LEU A O 1
ATOM 1547 N N . LEU A 1 194 ? 5.355 20.516 23.594 1 98.31 194 LEU A N 1
ATOM 1548 C CA . LEU A 1 194 ? 4.832 21.797 24.047 1 98.31 194 LEU A CA 1
ATOM 1549 C C . LEU A 1 194 ? 4.961 21.938 25.562 1 98.31 194 LEU A C 1
ATOM 1551 O O . LEU A 1 194 ? 5.082 23.047 26.078 1 98.31 194 LEU A O 1
ATOM 1555 N N . ALA A 1 195 ? 4.934 20.797 26.266 1 97.81 195 ALA A N 1
ATOM 1556 C CA . ALA A 1 195 ? 5.105 20.797 27.719 1 97.81 195 ALA A CA 1
ATOM 1557 C C . ALA A 1 195 ? 6.574 20.969 28.094 1 97.81 195 ALA A C 1
ATOM 1559 O O . ALA A 1 195 ? 6.891 21.562 29.125 1 97.81 195 ALA A O 1
ATOM 1560 N N . TRP A 1 196 ? 7.457 20.562 27.25 1 98 196 TRP A N 1
ATOM 1561 C CA . TRP A 1 196 ? 8.859 20.391 27.625 1 98 196 TRP A CA 1
ATOM 1562 C C . TRP A 1 196 ? 9.711 21.516 27.047 1 98 196 TRP A C 1
ATOM 1564 O O . TRP A 1 196 ? 10.57 22.078 27.734 1 98 196 TRP A O 1
ATOM 1574 N N . LEU A 1 197 ? 9.5 21.969 25.875 1 97.94 197 LEU A N 1
ATOM 1575 C CA . LEU A 1 197 ? 10.438 22.734 25.062 1 97.94 197 LEU A CA 1
ATOM 1576 C C . LEU A 1 197 ? 10.453 24.203 25.5 1 97.94 197 LEU A C 1
ATOM 1578 O O . LEU A 1 197 ? 11.5 24.859 25.438 1 97.94 197 LEU A O 1
ATOM 1582 N N . PRO A 1 198 ? 9.336 24.844 25.953 1 97.88 198 PRO A N 1
ATOM 1583 C CA . PRO A 1 198 ? 9.312 26.281 26.203 1 97.88 198 PRO A CA 1
ATOM 1584 C C . PRO A 1 198 ? 10.398 26.719 27.188 1 97.88 198 PRO A C 1
ATOM 1586 O O . PRO A 1 198 ? 11.164 27.641 26.875 1 97.88 198 PRO A O 1
ATOM 1589 N N . GLU A 1 199 ? 10.578 26.062 28.266 1 97 199 GLU A N 1
ATOM 1590 C CA . GLU A 1 199 ? 11.586 26.453 29.25 1 97 199 GLU A CA 1
ATOM 1591 C C . GLU A 1 199 ? 13 26.219 28.719 1 97 199 GLU A C 1
ATOM 1593 O O . GLU A 1 199 ? 13.906 27 28.984 1 97 199 GLU A O 1
ATOM 1598 N N . LYS A 1 200 ? 13.188 25.156 28 1 96.88 200 LYS A N 1
ATOM 1599 C CA . LYS A 1 200 ? 14.5 24.812 27.453 1 96.88 200 LYS A CA 1
ATOM 1600 C C . LYS A 1 200 ? 14.922 25.812 26.375 1 96.88 200 LYS A C 1
ATOM 1602 O O . LYS A 1 200 ? 16.094 26.172 26.281 1 96.88 200 LYS A O 1
ATOM 1607 N N . LEU A 1 201 ? 13.961 26.266 25.594 1 96.25 201 LEU A N 1
ATOM 1608 C CA . LEU A 1 201 ? 14.242 27.203 24.516 1 96.25 201 LEU A CA 1
ATOM 1609 C C . LEU A 1 201 ? 14.836 28.5 25.062 1 96.25 201 LEU A C 1
ATOM 1611 O O . LEU A 1 201 ? 15.672 29.125 24.406 1 96.25 201 LEU A O 1
ATOM 1615 N N . LEU A 1 202 ? 14.438 28.875 26.234 1 95.88 202 LEU A N 1
ATOM 1616 C CA . LEU A 1 202 ? 14.883 30.125 26.844 1 95.88 202 LEU A CA 1
ATOM 1617 C C . LEU A 1 202 ? 16.344 30.031 27.25 1 95.88 202 LEU A C 1
ATOM 1619 O O . LEU A 1 202 ? 17 31.062 27.484 1 95.88 202 LEU A O 1
ATOM 1623 N N . THR A 1 203 ? 16.828 28.812 27.312 1 95.56 203 THR A N 1
ATOM 1624 C CA . THR A 1 203 ? 18.203 28.625 27.75 1 95.56 203 THR A CA 1
ATOM 1625 C C . THR A 1 203 ? 19.172 28.766 26.578 1 95.56 203 THR A C 1
ATOM 1627 O O . THR A 1 203 ? 20.391 28.875 26.781 1 95.56 203 THR A O 1
ATOM 1630 N N . LEU A 1 204 ? 18.656 28.797 25.375 1 94.81 204 LEU A N 1
ATOM 1631 C CA . LEU A 1 204 ? 19.516 28.969 24.203 1 94.81 204 LEU A CA 1
ATOM 1632 C C . LEU A 1 204 ? 20.031 30.406 24.109 1 94.81 204 LEU A C 1
ATOM 1634 O O . LEU A 1 204 ? 19.328 31.328 24.516 1 94.81 204 LEU A O 1
ATOM 1638 N N . ILE A 1 205 ? 21.188 30.578 23.484 1 89.12 205 ILE A N 1
ATOM 1639 C CA . ILE A 1 205 ? 21.812 31.891 23.391 1 89.12 205 ILE A CA 1
ATOM 1640 C C . ILE A 1 205 ? 21.109 32.719 22.328 1 89.12 205 ILE A C 1
ATOM 1642 O O . ILE A 1 205 ? 20.906 33.938 22.516 1 89.12 205 ILE A O 1
ATOM 1646 N N . SER A 1 206 ? 20.844 32.156 21.203 1 86.5 206 SER A N 1
ATOM 1647 C CA . SER A 1 206 ? 20.203 32.875 20.109 1 86.5 206 SER A CA 1
ATOM 1648 C C . SER A 1 206 ? 19.422 31.906 19.219 1 86.5 206 SER A C 1
ATOM 1650 O O . SER A 1 206 ? 19.516 30.688 19.359 1 86.5 206 SER A O 1
ATOM 1652 N N . LEU A 1 207 ? 18.688 32.531 18.344 1 82.19 207 LEU A N 1
ATOM 1653 C CA . LEU A 1 207 ? 17.938 31.734 17.359 1 82.19 207 LEU A CA 1
ATOM 1654 C C . LEU A 1 207 ? 18.828 31.328 16.203 1 82.19 207 LEU A C 1
ATOM 1656 O O . LEU A 1 207 ? 18.391 30.609 15.305 1 82.19 207 LEU A O 1
ATOM 1660 N N . GLU A 1 208 ? 20.031 31.812 16.328 1 82.75 208 GLU A N 1
ATOM 1661 C CA . GLU A 1 208 ? 20.938 31.453 15.242 1 82.75 208 GLU A CA 1
ATOM 1662 C C . GLU A 1 208 ? 21.078 29.938 15.125 1 82.75 208 GLU A C 1
ATOM 16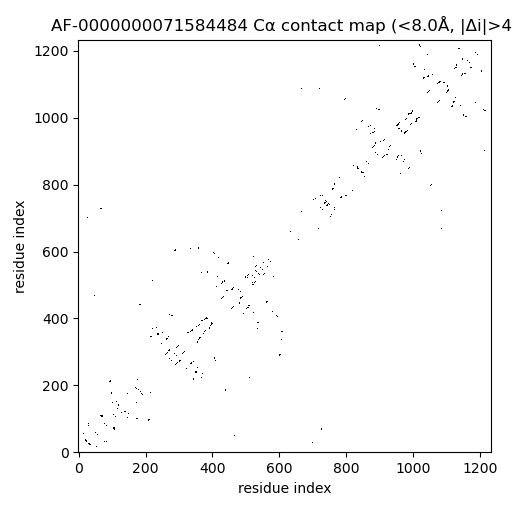64 O O . GLU A 1 208 ? 21.297 29.25 16.125 1 82.75 208 GLU A O 1
ATOM 1669 N N . GLY A 1 209 ? 20.828 29.391 14.047 1 83.94 209 GLY A N 1
ATOM 1670 C CA . GLY A 1 209 ? 20.922 27.969 13.836 1 83.94 209 GLY A CA 1
ATOM 1671 C C . GLY A 1 209 ? 19.594 27.25 13.977 1 83.94 209 GLY A C 1
ATOM 1672 O O . GLY A 1 209 ? 19.531 26.016 13.906 1 83.94 209 GLY A O 1
ATOM 1673 N N . LEU A 1 210 ? 18.562 27.969 14.32 1 90.19 210 LEU A N 1
ATOM 1674 C CA . LEU A 1 210 ? 17.219 27.391 14.367 1 90.19 210 LEU A CA 1
ATOM 1675 C C . LEU A 1 210 ? 16.484 27.641 13.062 1 90.19 210 LEU A C 1
ATOM 1677 O O . LEU A 1 210 ? 16.844 28.531 12.297 1 90.19 210 LEU A O 1
ATOM 1681 N N . PRO A 1 211 ? 15.555 26.781 12.766 1 91.88 211 PRO A N 1
ATOM 1682 C CA . PRO A 1 211 ? 14.805 26.953 11.516 1 91.88 211 PRO A CA 1
ATOM 1683 C C . PRO A 1 211 ? 13.836 28.125 11.57 1 91.88 211 PRO A C 1
ATOM 1685 O O . PRO A 1 211 ? 12.641 27.938 11.82 1 91.88 211 PRO A O 1
ATOM 1688 N N . GLU A 1 212 ? 14.227 29.25 11.148 1 87.06 212 GLU A N 1
ATOM 1689 C CA . GLU A 1 212 ? 13.477 30.5 11.266 1 87.06 212 GLU A CA 1
ATOM 1690 C C . GLU A 1 212 ? 12.242 30.484 10.375 1 87.06 212 GLU A C 1
ATOM 1692 O O . GLU A 1 212 ? 11.219 31.094 10.703 1 87.06 212 GLU A O 1
ATOM 1697 N N . ARG A 1 213 ? 12.328 29.672 9.336 1 88.44 213 ARG A N 1
ATOM 1698 C CA . ARG A 1 213 ? 11.258 29.672 8.336 1 88.44 213 ARG A CA 1
ATOM 1699 C C . ARG A 1 213 ? 9.992 29.031 8.898 1 88.44 213 ARG A C 1
ATOM 1701 O O . ARG A 1 213 ? 8.898 29.25 8.383 1 88.44 213 ARG A O 1
ATOM 1708 N N . ILE A 1 214 ? 10.188 28.266 9.984 1 94.44 214 ILE A N 1
ATOM 1709 C CA . ILE A 1 214 ? 9.008 27.516 10.422 1 94.44 214 ILE A CA 1
ATOM 1710 C C . ILE A 1 214 ? 8.609 27.969 11.82 1 94.44 214 ILE A C 1
ATOM 1712 O O . ILE A 1 214 ? 7.715 27.375 12.438 1 94.44 214 ILE A O 1
ATOM 1716 N N . LEU A 1 215 ? 9.18 29 12.359 1 94.19 215 LEU A N 1
ATOM 1717 C CA . LEU A 1 215 ? 8.867 29.453 13.711 1 94.19 215 LEU A CA 1
ATOM 1718 C C . LEU A 1 215 ? 7.426 29.938 13.805 1 94.19 215 LEU A C 1
ATOM 1720 O O . LEU A 1 215 ? 6.75 29.703 14.805 1 94.19 215 LEU A O 1
ATOM 1724 N N . HIS A 1 216 ? 6.992 30.656 12.773 1 94.38 216 HIS A N 1
ATOM 1725 C CA . HIS A 1 216 ? 5.617 31.125 12.797 1 94.38 216 HIS A CA 1
ATOM 1726 C C . HIS A 1 216 ? 4.629 29.969 12.734 1 94.38 216 HIS A C 1
ATOM 1728 O O . HIS A 1 216 ? 3.523 30.062 13.273 1 94.38 216 HIS A O 1
ATOM 1734 N N . ASP A 1 217 ? 5.02 28.859 12.078 1 96.44 217 ASP A N 1
ATOM 1735 C CA . ASP A 1 217 ? 4.18 27.672 12.062 1 96.44 217 ASP A CA 1
ATOM 1736 C C . ASP A 1 217 ? 4.008 27.109 13.469 1 96.44 217 ASP A C 1
ATOM 1738 O O . ASP A 1 217 ? 2.9 26.734 13.867 1 96.44 217 ASP A O 1
ATOM 1742 N N . VAL A 1 218 ? 5.156 27.031 14.133 1 97.62 218 VAL A N 1
ATOM 1743 C CA . VAL A 1 218 ? 5.102 26.562 15.516 1 97.62 218 VAL A CA 1
ATOM 1744 C C . VAL A 1 218 ? 4.195 27.469 16.344 1 97.62 218 VAL A C 1
ATOM 1746 O O . VAL A 1 218 ? 3.367 26.984 17.125 1 97.62 218 VAL A O 1
ATOM 1749 N N . TYR A 1 219 ? 4.355 28.781 16.078 1 96.94 219 TYR A N 1
ATOM 1750 C CA . TYR A 1 219 ? 3.594 29.812 16.766 1 96.94 219 TYR A CA 1
ATOM 1751 C C . TYR A 1 219 ? 2.1 29.641 16.531 1 96.94 219 TYR A C 1
ATOM 1753 O O . TYR A 1 219 ? 1.298 29.766 17.453 1 96.94 219 TYR A O 1
ATOM 1761 N N . MET A 1 220 ? 1.728 29.281 15.414 1 96.31 220 MET A N 1
ATOM 1762 C CA . MET A 1 220 ? 0.323 29.156 15.031 1 96.31 220 MET A CA 1
ATOM 1763 C C . MET A 1 220 ? -0.213 27.781 15.383 1 96.31 220 MET A C 1
ATOM 1765 O O . MET A 1 220 ? -1.309 27.656 15.93 1 96.31 220 MET A O 1
ATOM 1769 N N . HIS A 1 221 ? 0.518 26.719 15.141 1 97.06 221 HIS A N 1
ATOM 1770 C CA . HIS A 1 221 ? 0.003 25.344 15.18 1 97.06 221 HIS A CA 1
ATOM 1771 C C . HIS A 1 221 ? -0.053 24.828 16.609 1 97.06 221 HIS A C 1
ATOM 1773 O O . HIS A 1 221 ? -0.742 23.844 16.891 1 97.06 221 HIS A O 1
ATOM 1779 N N . CYS A 1 222 ? 0.624 25.469 17.531 1 98 222 CYS A N 1
ATOM 1780 C CA . CYS A 1 222 ? 0.49 25.062 18.922 1 98 222 CYS A CA 1
ATOM 1781 C C . CYS A 1 222 ? -0.953 25.203 19.391 1 98 222 CYS A C 1
ATOM 1783 O O . CYS A 1 222 ? -1.386 24.469 20.297 1 98 222 CYS A O 1
ATOM 1785 N N . SER A 1 223 ? -1.764 26.062 18.734 1 97.38 223 SER A N 1
ATOM 1786 C CA . SER A 1 223 ? -3.145 26.328 19.109 1 97.38 223 SER A CA 1
ATOM 1787 C C . SER A 1 223 ? -4.031 25.109 18.875 1 97.38 223 SER A C 1
ATOM 1789 O O . SER A 1 223 ? -5.152 25.047 19.391 1 97.38 223 SER A O 1
ATOM 1791 N N . TYR A 1 224 ? -3.557 24.141 18.156 1 97.44 224 TYR A N 1
ATOM 1792 C CA . TYR A 1 224 ? -4.379 23 17.766 1 97.44 224 TYR A CA 1
ATOM 1793 C C . TYR A 1 224 ? -4.102 21.797 18.656 1 97.44 224 TYR A C 1
ATOM 1795 O O . TYR A 1 224 ? -4.652 20.719 18.438 1 97.44 224 TYR A O 1
ATOM 1803 N N . ALA A 1 225 ? -3.24 21.969 19.672 1 97.81 225 ALA A N 1
ATOM 1804 C CA . ALA A 1 225 ? -2.98 20.938 20.688 1 97.81 225 ALA A CA 1
ATOM 1805 C C . ALA A 1 225 ? -4.125 20.844 21.688 1 97.81 225 ALA A C 1
ATOM 1807 O O . ALA A 1 225 ? -4.996 21.719 21.719 1 97.81 225 ALA A O 1
ATOM 1808 N N . ASP A 1 226 ? -4.105 19.812 22.5 1 96.31 226 ASP A N 1
ATOM 1809 C CA . ASP A 1 226 ? -5.129 19.578 23.516 1 96.31 226 ASP A CA 1
ATOM 1810 C C . ASP A 1 226 ? -4.746 20.203 24.844 1 96.31 226 ASP A C 1
ATOM 1812 O O . ASP A 1 226 ? -5.609 20.703 25.578 1 96.31 226 ASP A O 1
ATOM 1816 N N . MET A 1 227 ? -3.525 20.328 25.125 1 95.25 227 MET A N 1
ATOM 1817 C CA . MET A 1 227 ? -3.09 20.672 26.484 1 95.25 227 MET A CA 1
ATOM 1818 C C . MET A 1 227 ? -3.33 22.156 26.766 1 95.25 227 MET A C 1
ATOM 1820 O O . MET A 1 227 ? -3.26 22.984 25.844 1 95.25 227 MET A O 1
ATOM 1824 N N . ALA A 1 228 ? -3.564 22.547 28 1 92.19 228 ALA A N 1
ATOM 1825 C CA . ALA A 1 228 ? -3.945 23.891 28.406 1 92.19 228 ALA A CA 1
ATOM 1826 C C . ALA A 1 228 ? -2.791 24.875 28.219 1 92.19 228 ALA A C 1
ATOM 1828 O O . ALA A 1 228 ? -3.002 26.031 27.812 1 92.19 228 ALA A O 1
ATOM 1829 N N . LYS A 1 229 ? -1.539 24.469 28.453 1 94.44 229 LYS A N 1
ATOM 1830 C CA . LYS A 1 229 ? -0.397 25.375 28.391 1 94.44 229 LYS A CA 1
ATOM 1831 C C . LYS A 1 229 ? 0.231 25.375 27 1 94.44 229 LYS A C 1
ATOM 1833 O O . LYS A 1 229 ? 1.414 25.688 26.844 1 94.44 229 LYS A O 1
ATOM 1838 N N . LYS A 1 230 ? -0.614 25.141 26.031 1 97.5 230 LYS A N 1
ATOM 1839 C CA . LYS A 1 230 ? -0.147 24.938 24.656 1 97.5 230 LYS A CA 1
ATOM 1840 C C . LYS A 1 230 ? 0.465 26.203 24.094 1 97.5 230 LYS A C 1
ATOM 1842 O O . LYS A 1 230 ? 1.313 26.156 23.203 1 97.5 230 LYS A O 1
ATOM 1847 N N . HIS A 1 231 ? 0.126 27.438 24.609 1 97.88 231 HIS A N 1
ATOM 1848 C CA . HIS A 1 231 ? 0.583 28.688 24.016 1 97.88 231 HIS A CA 1
ATOM 1849 C C . HIS A 1 231 ? 1.823 29.219 24.734 1 97.88 231 HIS A C 1
ATOM 1851 O O . HIS A 1 231 ? 2.375 30.25 24.359 1 97.88 231 HIS A O 1
ATOM 1857 N N . THR A 1 232 ? 2.34 28.5 25.734 1 97.69 232 THR A N 1
ATOM 1858 C CA . THR A 1 232 ? 3.508 28.938 26.5 1 97.69 232 THR A CA 1
ATOM 1859 C C . THR A 1 232 ? 4.727 29.062 25.594 1 97.69 232 THR A C 1
ATOM 1861 O O . THR A 1 232 ? 5.586 29.906 25.812 1 97.69 232 THR A O 1
ATOM 1864 N N . ILE A 1 233 ? 4.754 28.312 24.578 1 98.06 233 ILE A N 1
ATOM 1865 C CA . ILE A 1 233 ? 5.895 28.297 23.672 1 98.06 233 ILE A CA 1
ATOM 1866 C C . ILE A 1 233 ? 6.016 29.641 22.969 1 98.06 233 ILE A C 1
ATOM 1868 O O . ILE A 1 233 ? 7.109 30.047 22.562 1 98.06 233 ILE A O 1
ATOM 1872 N N . LYS A 1 234 ? 4.906 30.375 22.797 1 98.06 234 LYS A N 1
ATOM 1873 C CA . LYS A 1 234 ? 4.918 31.672 22.156 1 98.06 234 LYS A CA 1
ATOM 1874 C C . LYS A 1 234 ? 5.793 32.656 22.922 1 98.06 234 LYS A C 1
ATOM 1876 O O . LYS A 1 234 ? 6.453 33.531 22.328 1 98.06 234 LYS A O 1
ATOM 1881 N N . ARG A 1 235 ? 5.828 32.531 24.234 1 97 235 ARG A N 1
ATOM 1882 C CA . ARG A 1 235 ? 6.656 33.406 25.062 1 97 235 ARG A CA 1
ATOM 1883 C C . ARG A 1 235 ? 8.133 33.219 24.734 1 97 235 ARG A C 1
ATOM 1885 O O . ARG A 1 235 ? 8.883 34.188 24.641 1 97 235 ARG A O 1
ATOM 1892 N N . SER A 1 236 ? 8.5 31.969 24.625 1 96.38 236 SER A N 1
ATOM 1893 C CA . SER A 1 236 ? 9.891 31.656 24.328 1 96.38 236 SER A CA 1
ATOM 1894 C C . SER A 1 236 ? 10.273 32.156 22.938 1 96.38 236 SER A C 1
ATOM 1896 O O . SER A 1 236 ? 11.367 32.688 22.75 1 96.38 236 SER A O 1
ATOM 1898 N N . ILE A 1 237 ? 9.383 31.984 21.969 1 96.25 237 ILE A N 1
ATOM 1899 C CA . ILE A 1 237 ? 9.625 32.438 20.609 1 96.25 237 ILE A CA 1
ATOM 1900 C C . ILE A 1 237 ? 9.727 33.969 20.594 1 96.25 237 ILE A C 1
ATOM 1902 O O . ILE A 1 237 ? 10.641 34.531 19.984 1 96.25 237 ILE A O 1
ATOM 1906 N N . ASN A 1 238 ? 8.828 34.625 21.297 1 96.62 238 ASN A N 1
ATOM 1907 C CA . ASN A 1 238 ? 8.836 36.094 21.391 1 96.62 238 ASN A CA 1
ATOM 1908 C C . ASN A 1 238 ? 10.148 36.625 21.969 1 96.62 238 ASN A C 1
ATOM 1910 O O . ASN A 1 238 ? 10.711 37.594 21.453 1 96.62 238 ASN A O 1
ATOM 1914 N N . PHE A 1 239 ? 10.594 35.969 23 1 96 239 PHE A N 1
ATOM 1915 C CA . PHE A 1 239 ? 11.828 36.344 23.672 1 96 239 PHE A CA 1
ATOM 1916 C C . PHE A 1 239 ? 13 36.344 22.688 1 96 239 PHE A C 1
ATOM 1918 O O . PHE A 1 239 ? 13.719 37.344 22.594 1 96 239 PHE A O 1
ATOM 1925 N N . HIS A 1 240 ? 13.148 35.344 21.969 1 94.25 240 HIS A N 1
ATOM 1926 C CA . HIS A 1 240 ? 14.273 35.219 21.047 1 94.25 240 HIS A CA 1
ATOM 1927 C C . HIS A 1 240 ? 14.109 36.125 19.844 1 94.25 240 HIS A C 1
ATOM 1929 O O . HIS A 1 240 ? 15.086 36.656 19.312 1 94.25 240 HIS A O 1
ATOM 1935 N N . LEU A 1 241 ? 12.859 36.281 19.359 1 94.56 241 LEU A N 1
ATOM 1936 C CA . LEU A 1 241 ? 12.609 37.188 18.219 1 94.56 241 LEU A CA 1
ATOM 1937 C C . LEU A 1 241 ? 12.961 38.625 18.578 1 94.56 241 LEU A C 1
ATOM 1939 O O . LEU A 1 241 ? 13.609 39.312 17.781 1 94.56 241 LEU A O 1
ATOM 1943 N N . ARG A 1 242 ? 12.523 39.062 19.734 1 95.88 242 ARG A N 1
ATOM 1944 C CA . ARG A 1 242 ? 12.844 40.438 20.156 1 95.88 242 ARG A CA 1
ATOM 1945 C C . ARG A 1 242 ? 14.352 40.625 20.281 1 95.88 242 ARG A C 1
ATOM 1947 O O . ARG A 1 242 ? 14.906 41.625 19.797 1 95.88 242 ARG A O 1
ATOM 1954 N N . LYS A 1 243 ? 14.969 39.688 20.938 1 94.69 243 LYS A N 1
ATOM 1955 C CA . LYS A 1 243 ? 16.406 39.75 21.109 1 94.69 243 LYS A CA 1
ATOM 1956 C C . LYS A 1 243 ? 17.125 39.875 19.766 1 94.69 243 LYS A C 1
ATOM 1958 O O . LYS A 1 243 ? 18.031 40.688 19.609 1 94.69 243 LYS A O 1
ATOM 1963 N N . THR A 1 244 ? 16.688 39.094 18.859 1 93.31 244 THR A N 1
ATOM 1964 C CA . THR A 1 244 ? 17.297 39.094 17.531 1 93.31 244 THR A CA 1
ATOM 1965 C C . THR A 1 244 ? 17.047 40.438 16.828 1 93.31 244 THR A C 1
ATOM 1967 O O . THR A 1 244 ? 17.938 40.969 16.188 1 93.31 244 THR A O 1
ATOM 1970 N N . MET A 1 245 ? 15.844 40.969 16.891 1 94.12 245 MET A N 1
ATOM 1971 C CA . MET A 1 245 ? 15.492 42.25 16.25 1 94.12 245 MET A CA 1
ATOM 1972 C C . MET A 1 245 ? 16.281 43.406 16.844 1 94.12 245 MET A C 1
ATOM 1974 O O . MET A 1 245 ? 16.781 44.25 16.109 1 94.12 245 MET A O 1
ATOM 1978 N N . LEU A 1 246 ? 16.469 43.375 18.141 1 95.56 246 LEU A N 1
ATOM 1979 C CA . LEU A 1 246 ? 17.266 44.406 18.797 1 95.56 246 LEU A CA 1
ATOM 1980 C C . LEU A 1 246 ? 18.734 44.312 18.375 1 95.56 246 LEU A C 1
ATOM 1982 O O . LEU A 1 246 ? 19.359 45.344 18.094 1 95.56 246 LEU A O 1
ATOM 1986 N N . LYS A 1 247 ? 19.188 43.156 18.328 1 93.94 247 LYS A N 1
ATOM 1987 C CA . LYS A 1 247 ? 20.578 42.938 17.906 1 93.94 247 LYS A CA 1
ATOM 1988 C C . LYS A 1 247 ? 20.781 43.438 16.469 1 93.94 247 LYS A C 1
ATOM 1990 O O . LYS A 1 247 ? 21.859 43.938 16.125 1 93.94 247 LYS A O 1
ATOM 1995 N N . ASN A 1 248 ? 19.75 43.312 15.672 1 92.56 248 ASN A N 1
ATOM 1996 C CA . ASN A 1 248 ? 19.828 43.688 14.266 1 92.56 248 ASN A CA 1
ATOM 1997 C C . ASN A 1 248 ? 19.578 45.156 14.07 1 92.56 248 ASN A C 1
ATOM 1999 O O . ASN A 1 248 ? 19.453 45.625 12.938 1 92.56 248 ASN A O 1
ATOM 2003 N N . GLY A 1 249 ? 19.359 45.906 15.109 1 93.75 249 GLY A N 1
ATOM 2004 C CA . GLY A 1 249 ? 19.312 47.375 15.023 1 93.75 249 GLY A CA 1
ATOM 2005 C C . GLY A 1 249 ? 17.906 47.906 15.086 1 93.75 249 GLY A C 1
ATOM 2006 O O . GLY A 1 249 ? 17.703 49.125 14.984 1 93.75 249 GLY A O 1
ATOM 2007 N N . LEU A 1 250 ? 16.922 47.062 15.203 1 95.31 250 LEU A N 1
ATOM 2008 C CA . LEU A 1 250 ? 15.555 47.531 15.375 1 95.31 250 LEU A CA 1
ATOM 2009 C C . LEU A 1 250 ? 15.305 47.938 16.828 1 95.31 250 LEU A C 1
ATOM 2011 O O . LEU A 1 250 ? 15.984 47.469 17.734 1 95.31 250 LEU A O 1
ATOM 2015 N N . SER A 1 251 ? 14.414 48.875 17.016 1 94.88 251 SER A N 1
ATOM 2016 C CA . SER A 1 251 ? 14.133 49.344 18.375 1 94.88 251 SER A CA 1
ATOM 2017 C C . SER A 1 251 ? 12.695 49.812 18.5 1 94.88 251 SER A C 1
ATOM 2019 O O . SER A 1 251 ? 12.023 50.062 17.5 1 94.88 251 SER A O 1
ATOM 2021 N N . ASP A 1 252 ? 12.273 49.969 19.703 1 95.81 252 ASP A N 1
ATOM 2022 C CA . ASP A 1 252 ? 10.953 50.531 20 1 95.81 252 ASP A CA 1
ATOM 2023 C C . ASP A 1 252 ? 10.859 51.969 19.547 1 95.81 252 ASP A C 1
ATOM 2025 O O . ASP A 1 252 ? 11.852 52.719 19.562 1 95.81 252 ASP A O 1
ATOM 2029 N N . MET A 1 253 ? 9.688 52.344 19.188 1 92.94 253 MET A N 1
ATOM 2030 C CA . MET A 1 253 ? 9.438 53.719 18.812 1 92.94 253 MET A CA 1
ATOM 2031 C C . MET A 1 253 ? 9.297 54.594 20.062 1 92.94 253 MET A C 1
ATOM 2033 O O . MET A 1 253 ? 8.547 54.25 20.984 1 92.94 253 MET A O 1
ATOM 2037 N N . ASN A 1 254 ? 10.062 55.656 20.109 1 86.25 254 ASN A N 1
ATOM 2038 C CA . ASN A 1 254 ? 10.031 56.594 21.25 1 86.25 254 ASN A CA 1
ATOM 2039 C C . ASN A 1 254 ? 9.336 57.906 20.891 1 86.25 254 ASN A C 1
ATOM 2041 O O . ASN A 1 254 ? 8.906 58.625 21.781 1 86.25 254 ASN A O 1
ATOM 2045 N N . GLU A 1 255 ? 9.195 58.125 19.656 1 88.5 255 GLU A N 1
ATOM 2046 C CA . GLU A 1 255 ? 8.57 59.375 19.219 1 88.5 255 GLU A CA 1
ATOM 2047 C C . GLU A 1 255 ? 7.059 59.344 19.422 1 88.5 255 GLU A C 1
ATOM 2049 O O . GLU A 1 255 ? 6.406 58.344 19.125 1 88.5 255 GLU A O 1
ATOM 2054 N N . LEU A 1 256 ? 6.539 60.375 19.938 1 88.75 256 LEU A N 1
ATOM 2055 C CA . LEU A 1 256 ? 5.102 60.5 20.141 1 88.75 256 LEU A CA 1
ATOM 2056 C C . LEU A 1 256 ? 4.398 60.906 18.844 1 88.75 256 LEU A C 1
ATOM 2058 O O . LEU A 1 256 ? 4.961 61.625 18.031 1 88.75 256 LEU A O 1
ATOM 2062 N N . PRO A 1 257 ? 3.221 60.375 18.656 1 94.19 257 PRO A N 1
ATOM 2063 C CA . PRO A 1 257 ? 2.447 60.812 17.5 1 94.19 257 PRO A CA 1
ATOM 2064 C C . PRO A 1 257 ? 2.207 62.312 17.484 1 94.19 257 PRO A C 1
ATOM 2066 O O . PRO A 1 257 ? 2.014 62.938 18.531 1 94.19 257 PRO A O 1
ATOM 2069 N N . PRO A 1 258 ? 2.254 62.875 16.328 1 94.38 258 PRO A N 1
ATOM 2070 C CA . PRO A 1 258 ? 1.914 64.312 16.25 1 94.38 258 PRO A CA 1
ATOM 2071 C C . PRO A 1 258 ? 0.444 64.562 16.562 1 94.38 258 PRO A C 1
ATOM 2073 O O . PRO A 1 258 ? -0.379 63.656 16.531 1 94.38 258 PRO A O 1
ATOM 2076 N N . LEU A 1 259 ? 0.16 65.812 16.844 1 91.38 259 LEU A N 1
ATOM 2077 C CA . LEU A 1 259 ? -1.231 66.25 17.078 1 91.38 259 LEU A CA 1
ATOM 2078 C C . LEU A 1 259 ? -2.027 66.188 15.773 1 91.38 259 LEU A C 1
ATOM 2080 O O . LEU A 1 259 ? -1.6 66.688 14.758 1 91.38 259 LEU A O 1
ATOM 2084 N N . ARG A 1 260 ? -3.096 65.375 15.852 1 92.88 260 ARG A N 1
ATOM 2085 C CA . ARG A 1 260 ? -3.986 65.188 14.703 1 92.88 260 ARG A CA 1
ATOM 2086 C C . ARG A 1 260 ? -5.438 65.438 15.102 1 92.88 260 ARG A C 1
ATOM 2088 O O . ARG A 1 260 ? -5.809 65.312 16.266 1 92.88 260 ARG A O 1
ATOM 2095 N N . SER A 1 261 ? -6.121 66 14.109 1 91.5 261 SER A N 1
ATOM 2096 C CA . SER A 1 261 ? -7.555 66.125 14.344 1 91.5 261 SER A CA 1
ATOM 2097 C C . SER A 1 261 ? -8.203 64.75 14.531 1 91.5 261 SER A C 1
ATOM 2099 O O . SER A 1 261 ? -9.078 64.625 15.383 1 91.5 261 SER A O 1
ATOM 2101 N N . LYS A 1 262 ? -7.781 63.875 13.773 1 95.31 262 LYS A N 1
ATOM 2102 C CA . LYS A 1 262 ? -8.188 62.469 13.859 1 95.31 262 LYS A CA 1
ATOM 2103 C C . LYS A 1 262 ? -6.969 61.562 14.016 1 95.31 262 LYS A C 1
ATOM 2105 O O . LYS A 1 262 ? -6.113 61.5 13.133 1 95.31 262 LYS A O 1
ATOM 2110 N N . PRO A 1 263 ? -6.965 60.844 15.156 1 97.25 263 PRO A N 1
ATOM 2111 C CA . PRO A 1 263 ? -5.793 60 15.375 1 97.25 263 PRO A CA 1
ATOM 2112 C C . PRO A 1 263 ? -5.578 58.969 14.25 1 97.25 263 PRO A C 1
ATOM 2114 O O . PRO A 1 263 ? -6.535 58.594 13.578 1 97.25 263 PRO A O 1
ATOM 2117 N N . LEU A 1 264 ? -4.32 58.531 14.07 1 98.44 264 LEU A N 1
ATOM 2118 C CA . LEU A 1 264 ? -3.965 57.594 13 1 98.44 264 LEU A CA 1
ATOM 2119 C C . LEU A 1 264 ? -3.875 56.188 13.508 1 98.44 264 LEU A C 1
ATOM 2121 O O . LEU A 1 264 ? -3.199 55.906 14.508 1 98.44 264 LEU A O 1
ATOM 2125 N N . MET A 1 265 ? -4.609 55.281 12.883 1 98.44 265 MET A N 1
ATOM 2126 C CA . MET A 1 265 ? -4.52 53.844 13.141 1 98.44 265 MET A CA 1
ATOM 2127 C C . MET A 1 265 ? -3.801 53.125 12 1 98.44 265 MET A C 1
ATOM 2129 O O . MET A 1 265 ? -4.277 53.125 10.859 1 98.44 265 MET A O 1
ATOM 2133 N N . LEU A 1 266 ? -2.643 52.594 12.273 1 98.69 266 LEU A N 1
ATOM 2134 C CA . LEU A 1 266 ? -1.961 51.719 11.328 1 98.69 266 LEU A CA 1
ATOM 2135 C C . LEU A 1 266 ? -2.377 50.281 11.523 1 98.69 266 LEU A C 1
ATOM 2137 O O . LEU A 1 266 ? -2.172 49.719 12.602 1 98.69 266 LEU A O 1
ATOM 2141 N N . VAL A 1 267 ? -3.02 49.688 10.5 1 98.69 267 VAL A N 1
ATOM 2142 C CA . VAL A 1 267 ? -3.514 48.312 10.57 1 98.69 267 VAL A CA 1
ATOM 2143 C C . VAL A 1 267 ? -2.547 47.375 9.844 1 98.69 267 VAL A C 1
ATOM 2145 O O . VAL A 1 267 ? -2.391 47.469 8.625 1 98.69 267 VAL A O 1
ATOM 2148 N N . ILE A 1 268 ? -1.883 46.469 10.586 1 98.44 268 ILE A N 1
ATOM 2149 C CA . ILE A 1 268 ? -0.944 45.5 10.023 1 98.44 268 ILE A CA 1
ATOM 2150 C C . ILE A 1 268 ? -1.666 44.188 9.742 1 98.44 268 ILE A C 1
ATOM 2152 O O . ILE A 1 268 ? -2.061 43.5 10.672 1 98.44 268 ILE A O 1
ATOM 2156 N N . LEU A 1 269 ? -1.735 43.906 8.453 1 97.75 269 LEU A N 1
ATOM 2157 C CA . LEU A 1 269 ? -2.605 42.812 8.008 1 97.75 269 LEU A CA 1
ATOM 2158 C C . LEU A 1 269 ? -1.793 41.562 7.672 1 97.75 269 LEU A C 1
ATOM 2160 O O . LEU A 1 269 ? -0.641 41.656 7.246 1 97.75 269 LEU A O 1
ATOM 2164 N N . GLU A 1 270 ? -2.395 40.375 7.977 1 96.12 270 GLU A N 1
ATOM 2165 C CA . GLU A 1 270 ? -1.966 39.125 7.371 1 96.12 270 GLU A CA 1
ATOM 2166 C C . GLU A 1 270 ? -2.773 38.812 6.113 1 96.12 270 GLU A C 1
ATOM 2168 O O . GLU A 1 270 ? -2.875 39.625 5.211 1 96.12 270 GLU A O 1
ATOM 2173 N N . TRP A 1 271 ? -3.432 37.656 6.055 1 92.81 271 TRP A N 1
ATOM 2174 C CA . TRP A 1 271 ? -4.336 37.406 4.938 1 92.81 271 TRP A CA 1
ATOM 2175 C C . TRP A 1 271 ? -5.562 38.281 5.02 1 92.81 271 TRP A C 1
ATOM 2177 O O . TRP A 1 271 ? -6.25 38.312 6.047 1 92.81 271 TRP A O 1
ATOM 2187 N N . PHE A 1 272 ? -5.781 39.031 3.895 1 95.38 272 PHE A N 1
ATOM 2188 C CA . PHE A 1 272 ? -6.914 39.969 3.893 1 95.38 272 PHE A CA 1
ATOM 2189 C C . PHE A 1 272 ? -7.434 40.188 2.479 1 95.38 272 PHE A C 1
ATOM 2191 O O . PHE A 1 272 ? -7.734 41.312 2.086 1 95.38 272 PHE A O 1
ATOM 2198 N N . ASN A 1 273 ? -7.492 39.188 1.718 1 92.06 273 ASN A N 1
ATOM 2199 C CA . ASN A 1 273 ? -8.156 39.25 0.422 1 92.06 273 ASN A CA 1
ATOM 2200 C C . ASN A 1 273 ? -9.656 39 0.544 1 92.06 273 ASN A C 1
ATOM 2202 O O . ASN A 1 273 ? -10.125 38.531 1.577 1 92.06 273 ASN A O 1
ATOM 2206 N N . SER A 1 274 ? -10.375 39.25 -0.482 1 88.56 274 SER A N 1
ATOM 2207 C CA . SER A 1 274 ? -11.828 39.25 -0.426 1 88.56 274 SER A CA 1
ATOM 2208 C C . SER A 1 274 ? -12.383 37.844 -0.209 1 88.56 274 SER A C 1
ATOM 2210 O O . SER A 1 274 ? -13.531 37.688 0.205 1 88.56 274 SER A O 1
ATOM 2212 N N . GLY A 1 275 ? -11.602 36.875 -0.473 1 81.38 275 GLY A N 1
ATOM 2213 C CA . GLY A 1 275 ? -12.031 35.5 -0.286 1 81.38 275 GLY A CA 1
ATOM 2214 C C . GLY A 1 275 ? -11.656 34.938 1.07 1 81.38 275 GLY A C 1
ATOM 2215 O O . GLY A 1 275 ? -12.164 33.875 1.475 1 81.38 275 GLY A O 1
ATOM 2216 N N . HIS A 1 276 ? -10.906 35.656 1.81 1 86.62 276 HIS A N 1
ATOM 2217 C CA . HIS A 1 276 ? -10.375 35.125 3.061 1 86.62 276 HIS A CA 1
ATOM 2218 C C . HIS A 1 276 ? -11.305 35.438 4.23 1 86.62 276 HIS A C 1
ATOM 2220 O O . HIS A 1 276 ? -12.031 36.438 4.199 1 86.62 276 HIS A O 1
ATOM 2226 N N . SER A 1 277 ? -11.164 34.656 5.25 1 85.94 277 SER A N 1
ATOM 2227 C CA . SER A 1 277 ? -12.023 34.719 6.43 1 85.94 277 SER A CA 1
ATOM 2228 C C . SER A 1 277 ? -11.852 36.062 7.16 1 85.94 277 SER A C 1
ATOM 2230 O O . SER A 1 277 ? -12.828 36.594 7.676 1 85.94 277 SER A O 1
ATOM 2232 N N . ILE A 1 278 ? -10.68 36.625 7.227 1 90.81 278 ILE A N 1
ATOM 2233 C CA . ILE A 1 278 ? -10.422 37.844 7.988 1 90.81 278 ILE A CA 1
ATOM 2234 C C . ILE A 1 278 ? -11.148 39.031 7.352 1 90.81 278 ILE A C 1
ATOM 2236 O O . ILE A 1 278 ? -11.641 39.938 8.055 1 90.81 278 ILE A O 1
ATOM 2240 N N . TYR A 1 279 ? -11.188 39.031 6.055 1 92.06 279 TYR A N 1
ATOM 2241 C CA . TYR A 1 279 ? -11.977 40.062 5.387 1 92.06 279 TYR A CA 1
ATOM 2242 C C . TYR A 1 279 ? -13.453 39.969 5.762 1 92.06 279 TYR A C 1
ATOM 2244 O O . TYR A 1 279 ? -14.094 40.969 6.086 1 92.06 279 TYR A O 1
ATOM 2252 N N . ARG A 1 280 ? -13.938 38.781 5.832 1 89.19 280 ARG A N 1
ATOM 2253 C CA . ARG A 1 280 ? -15.344 38.531 6.102 1 89.19 280 ARG A CA 1
ATOM 2254 C C . ARG A 1 280 ? -15.703 38.906 7.531 1 89.19 280 ARG A C 1
ATOM 2256 O O . ARG A 1 280 ? -16.828 39.375 7.797 1 89.19 280 ARG A O 1
ATOM 2263 N N . THR A 1 281 ? -14.766 38.812 8.391 1 90.69 281 THR A N 1
ATOM 2264 C CA . THR A 1 281 ? -15.086 39 9.805 1 90.69 281 THR A CA 1
ATOM 2265 C C . THR A 1 281 ? -14.695 40.375 10.266 1 90.69 281 THR A C 1
ATOM 2267 O O . THR A 1 281 ? -15.234 40.875 11.258 1 90.69 281 THR A O 1
ATOM 2270 N N . HIS A 1 282 ? -13.742 41.094 9.562 1 93.56 282 HIS A N 1
ATOM 2271 C CA . HIS A 1 282 ? -13.18 42.281 10.172 1 93.56 282 HIS A CA 1
ATOM 2272 C C . HIS A 1 282 ? -13.352 43.5 9.266 1 93.56 282 HIS A C 1
ATOM 2274 O O . HIS A 1 282 ? -13.148 44.656 9.695 1 93.56 282 HIS A O 1
ATOM 2280 N N . SER A 1 283 ? -13.82 43.375 8.055 1 94.56 283 SER A N 1
ATOM 2281 C CA . SER A 1 283 ? -13.828 44.469 7.109 1 94.56 283 SER A CA 1
ATOM 2282 C C . SER A 1 283 ? -14.859 45.531 7.504 1 94.56 283 SER A C 1
ATOM 2284 O O . SER A 1 283 ? -14.602 46.719 7.379 1 94.56 283 SER A O 1
ATOM 2286 N N . SER A 1 284 ? -16.031 45.156 8.016 1 94.5 284 SER A N 1
ATOM 2287 C CA . SER A 1 284 ? -17.078 46.094 8.391 1 94.5 284 SER A CA 1
ATOM 2288 C C . SER A 1 284 ? -16.625 47 9.531 1 94.5 284 SER A C 1
ATOM 2290 O O . SER A 1 284 ? -16.859 48.188 9.508 1 94.5 284 SER A O 1
ATOM 2292 N N . THR A 1 285 ? -15.992 46.438 10.438 1 95.44 285 THR A N 1
ATOM 2293 C CA . THR A 1 285 ? -15.539 47.188 11.594 1 95.44 285 THR A CA 1
ATOM 2294 C C . THR A 1 285 ? -14.398 48.125 11.203 1 95.44 285 THR A C 1
ATOM 2296 O O . THR A 1 285 ? -14.312 49.25 11.711 1 95.44 285 THR A O 1
ATOM 2299 N N . LEU A 1 286 ? -13.539 47.688 10.328 1 96.88 286 LEU A N 1
ATOM 2300 C CA . LEU A 1 286 ? -12.43 48.5 9.867 1 96.88 286 LEU A CA 1
ATOM 2301 C C . LEU A 1 286 ? -12.938 49.719 9.086 1 96.88 286 LEU A C 1
ATOM 2303 O O . LEU A 1 286 ? -12.414 50.812 9.227 1 96.88 286 LEU A O 1
ATOM 2307 N N . ARG A 1 287 ? -13.992 49.531 8.305 1 96.81 287 ARG A N 1
ATOM 2308 C CA . ARG A 1 287 ? -14.617 50.625 7.59 1 96.81 287 ARG A CA 1
ATOM 2309 C C . ARG A 1 287 ? -15.227 51.625 8.555 1 96.81 287 ARG A C 1
ATOM 2311 O O . ARG A 1 287 ? -15.062 52.844 8.391 1 96.81 287 ARG A O 1
ATOM 2318 N N . ALA A 1 288 ? -15.867 51.094 9.523 1 97.06 288 ALA A N 1
ATOM 2319 C CA . ALA A 1 288 ? -16.562 51.938 10.492 1 97.06 288 ALA A CA 1
ATOM 2320 C C . ALA A 1 288 ? -15.555 52.719 11.359 1 97.06 288 ALA A C 1
ATOM 2322 O O . ALA A 1 288 ? -15.844 53.812 11.828 1 97.06 288 ALA A O 1
ATOM 2323 N N . ALA A 1 289 ? -14.398 52.125 11.562 1 97.5 289 ALA A N 1
ATOM 2324 C CA . ALA A 1 289 ? -13.375 52.75 12.406 1 97.5 289 ALA A CA 1
ATOM 2325 C C . ALA A 1 289 ? -12.875 54.062 11.812 1 97.5 289 ALA A C 1
ATOM 2327 O O . ALA A 1 289 ? -12.305 54.875 12.523 1 97.5 289 ALA A O 1
ATOM 2328 N N . ARG A 1 290 ? -13.109 54.25 10.555 1 97.31 290 ARG A N 1
ATOM 2329 C CA . ARG A 1 290 ? -12.672 55.438 9.859 1 97.31 290 ARG A CA 1
ATOM 2330 C C . ARG A 1 290 ? -13.359 56.688 10.422 1 97.31 290 ARG A C 1
ATOM 2332 O O . ARG A 1 290 ? -12.867 57.812 10.25 1 97.31 290 ARG A O 1
ATOM 2339 N N . ASP A 1 291 ? -14.445 56.5 11.094 1 97.31 291 ASP A N 1
ATOM 2340 C CA . ASP A 1 291 ? -15.141 57.625 11.734 1 97.31 291 ASP A CA 1
ATOM 2341 C C . ASP A 1 291 ? -14.328 58.188 12.906 1 97.31 291 ASP A C 1
ATOM 2343 O O . ASP A 1 291 ? -14.406 59.375 13.211 1 97.31 291 ASP A O 1
ATOM 2347 N N . GLN A 1 292 ? -13.57 57.344 13.516 1 97.44 292 GLN A N 1
ATOM 2348 C CA . GLN A 1 292 ? -12.836 57.719 14.719 1 97.44 292 GLN A CA 1
ATOM 2349 C C . GLN A 1 292 ? -11.344 57.906 14.414 1 97.44 292 GLN A C 1
ATOM 2351 O O . GLN A 1 292 ? -10.641 58.625 15.133 1 97.44 292 GLN A O 1
ATOM 2356 N N . PHE A 1 293 ? -10.898 57.25 13.289 1 98.31 293 PHE A N 1
ATOM 2357 C CA . PHE A 1 293 ? -9.469 57.25 12.992 1 98.31 293 PHE A CA 1
ATOM 2358 C C . PHE A 1 293 ? -9.227 57.469 11.5 1 98.31 293 PHE A C 1
ATOM 2360 O O . PHE A 1 293 ? -10.047 57.094 10.664 1 98.31 293 PHE A O 1
ATOM 2367 N N . SER A 1 294 ? -8.117 58.188 11.211 1 98.12 294 SER A N 1
ATOM 2368 C CA . SER A 1 294 ? -7.508 57.969 9.906 1 98.12 294 SER A CA 1
ATOM 2369 C C . SER A 1 294 ? -6.848 56.594 9.828 1 98.12 294 SER A C 1
ATOM 2371 O O . SER A 1 294 ? -6.027 56.25 10.68 1 98.12 294 SER A O 1
ATOM 2373 N N . THR A 1 295 ? -7.234 55.812 8.852 1 98.25 295 THR A N 1
ATOM 2374 C CA . THR A 1 295 ? -6.766 54.438 8.828 1 98.25 295 THR A CA 1
ATOM 2375 C C . THR A 1 295 ? -5.77 54.219 7.691 1 98.25 295 THR A C 1
ATOM 2377 O O . THR A 1 295 ? -5.965 54.719 6.582 1 98.25 295 THR A O 1
ATOM 2380 N N . HIS A 1 296 ? -4.652 53.562 7.992 1 98.62 296 HIS A N 1
ATOM 2381 C CA . HIS A 1 296 ? -3.646 53.125 7.027 1 98.62 296 HIS A CA 1
ATOM 2382 C C . HIS A 1 296 ? -3.408 51.625 7.105 1 98.62 296 HIS A C 1
ATOM 2384 O O . HIS A 1 296 ? -2.904 51.125 8.109 1 98.62 296 HIS A O 1
ATOM 2390 N N . GLY A 1 297 ? -3.801 50.906 6.027 1 98.38 297 GLY A N 1
ATOM 2391 C CA . GLY A 1 297 ? -3.525 49.469 5.973 1 98.38 297 GLY A CA 1
ATOM 2392 C C . GLY A 1 297 ? -2.158 49.156 5.398 1 98.38 297 GLY A C 1
ATOM 2393 O O . GLY A 1 297 ? -1.682 49.844 4.492 1 98.38 297 GLY A O 1
ATOM 2394 N N . VAL A 1 298 ? -1.514 48.125 5.926 1 98.38 298 VAL A N 1
ATOM 2395 C CA . VAL A 1 298 ? -0.255 47.625 5.367 1 98.38 298 VAL A CA 1
ATOM 2396 C C . VAL A 1 298 ? -0.254 46.094 5.336 1 98.38 298 VAL A C 1
ATOM 2398 O O . VAL A 1 298 ? -0.714 45.469 6.281 1 98.38 298 VAL A O 1
ATOM 2401 N N . ALA A 1 299 ? 0.098 45.531 4.238 1 96.81 299 ALA A N 1
ATOM 2402 C CA . ALA A 1 299 ? 0.128 44.062 4.055 1 96.81 299 ALA A CA 1
ATOM 2403 C C . ALA A 1 299 ? 1.149 43.688 2.994 1 96.81 299 ALA A C 1
ATOM 2405 O O . ALA A 1 299 ? 1.579 44.5 2.193 1 96.81 299 ALA A O 1
ATOM 2406 N N . ILE A 1 300 ? 1.521 42.438 3.041 1 95.69 300 ILE A N 1
ATOM 2407 C CA . ILE A 1 300 ? 2.301 41.906 1.933 1 95.69 300 ILE A CA 1
ATOM 2408 C C . ILE A 1 300 ? 1.455 41.906 0.661 1 95.69 300 ILE A C 1
ATOM 2410 O O . ILE A 1 300 ? 0.248 41.656 0.712 1 95.69 300 ILE A O 1
ATOM 2414 N N . ALA A 1 301 ? 2.064 42.094 -0.467 1 91.25 301 ALA A N 1
ATOM 2415 C CA . ALA A 1 301 ? 1.394 42.312 -1.741 1 91.25 301 ALA A CA 1
ATOM 2416 C C . ALA A 1 301 ? 0.437 41.188 -2.086 1 91.25 301 ALA A C 1
ATOM 2418 O O . ALA A 1 301 ? -0.674 41.438 -2.566 1 91.25 301 ALA A O 1
ATOM 2419 N N . GLU A 1 302 ? 0.72 39.969 -1.807 1 89.94 302 GLU A N 1
ATOM 2420 C CA . GLU A 1 302 ? -0.078 38.812 -2.221 1 89.94 302 GLU A CA 1
ATOM 2421 C C . GLU A 1 302 ? -1.247 38.562 -1.268 1 89.94 302 GLU A C 1
ATOM 2423 O O . GLU A 1 302 ? -2.16 37.812 -1.572 1 89.94 302 GLU A O 1
ATOM 2428 N N . ALA A 1 303 ? -1.377 39.344 -0.21 1 94.5 303 ALA A N 1
ATOM 2429 C CA . ALA A 1 303 ? -2.328 39.031 0.857 1 94.5 303 ALA A CA 1
ATOM 2430 C C . ALA A 1 303 ? -3.598 39.875 0.71 1 94.5 303 ALA A C 1
ATOM 2432 O O . ALA A 1 303 ? -4.559 39.688 1.462 1 94.5 303 ALA A O 1
ATOM 2433 N N . THR A 1 304 ? -3.66 40.812 -0.243 1 94.75 304 THR A N 1
ATOM 2434 C CA . THR A 1 304 ? -4.816 41.688 -0.41 1 94.75 304 THR A CA 1
ATOM 2435 C C . THR A 1 304 ? -5.215 41.781 -1.88 1 94.75 304 THR A C 1
ATOM 2437 O O . THR A 1 304 ? -4.574 41.156 -2.742 1 94.75 304 THR A O 1
ATOM 2440 N N . ASP A 1 305 ? -6.293 42.406 -2.141 1 93.75 305 ASP A N 1
ATOM 2441 C CA . ASP A 1 305 ? -6.754 42.688 -3.494 1 93.75 305 ASP A CA 1
ATOM 2442 C C . ASP A 1 305 ? -7.359 44.094 -3.578 1 93.75 305 ASP A C 1
ATOM 2444 O O . ASP A 1 305 ? -7.293 44.844 -2.617 1 93.75 305 ASP A O 1
ATOM 2448 N N . ASP A 1 306 ? -7.887 44.469 -4.746 1 92.62 306 ASP A N 1
ATOM 2449 C CA . ASP A 1 306 ? -8.383 45.812 -4.984 1 92.62 306 ASP A CA 1
ATOM 2450 C C . ASP A 1 306 ? -9.57 46.156 -4.074 1 92.62 306 ASP A C 1
ATOM 2452 O O . ASP A 1 306 ? -9.711 47.281 -3.596 1 92.62 306 ASP A O 1
ATOM 2456 N N . ILE A 1 307 ? -10.266 45.188 -3.807 1 92 307 ILE A N 1
ATOM 2457 C CA . ILE A 1 307 ? -11.461 45.375 -2.998 1 92 307 ILE A CA 1
ATOM 2458 C C . ILE A 1 307 ? -11.078 45.656 -1.552 1 92 307 ILE A C 1
ATOM 2460 O O . ILE A 1 307 ? -11.609 46.594 -0.935 1 92 307 ILE A O 1
ATOM 2464 N N . THR A 1 308 ? -10.164 45 -1.042 1 94.75 308 THR A N 1
ATOM 2465 C CA . THR A 1 308 ? -9.867 45.031 0.386 1 94.75 308 THR A CA 1
ATOM 2466 C C . THR A 1 308 ? -9.008 46.25 0.724 1 94.75 308 THR A C 1
ATOM 2468 O O . THR A 1 308 ? -9.078 46.781 1.838 1 94.75 308 THR A O 1
ATOM 2471 N N . ARG A 1 309 ? -8.242 46.75 -0.206 1 96 309 ARG A N 1
ATOM 2472 C CA . ARG A 1 309 ? -7.414 47.906 0.029 1 96 309 ARG A CA 1
ATOM 2473 C C . ARG A 1 309 ? -8.273 49.156 0.217 1 96 309 ARG A C 1
ATOM 2475 O O . ARG A 1 309 ? -7.883 50.094 0.917 1 96 309 ARG A O 1
ATOM 2482 N N . LYS A 1 310 ? -9.492 49.094 -0.325 1 95.62 310 LYS A N 1
ATOM 2483 C CA . LYS A 1 310 ? -10.398 50.219 -0.257 1 95.62 310 LYS A CA 1
ATOM 2484 C C . LYS A 1 310 ? -11.047 50.344 1.12 1 95.62 310 LYS A C 1
ATOM 2486 O O . LYS A 1 310 ? -11.703 51.344 1.429 1 95.62 310 LYS A O 1
ATOM 2491 N N . VAL A 1 311 ? -10.836 49.406 1.925 1 97.12 311 VAL A N 1
ATOM 2492 C CA . VAL A 1 311 ? -11.359 49.406 3.285 1 97.12 311 VAL A CA 1
ATOM 2493 C C . VAL A 1 311 ? -10.695 50.5 4.094 1 97.12 311 VAL A C 1
ATOM 2495 O O . VAL A 1 311 ? -11.281 51.031 5.043 1 97.12 311 VAL A O 1
ATOM 2498 N N . PHE A 1 312 ? -9.523 50.969 3.695 1 98.12 312 PHE A N 1
ATOM 2499 C CA . PHE A 1 312 ? -8.703 51.906 4.449 1 98.12 312 PHE A CA 1
ATOM 2500 C C . PHE A 1 312 ? -8.625 53.25 3.738 1 98.12 312 PHE A C 1
ATOM 2502 O O . PHE A 1 312 ? -8.867 53.344 2.533 1 98.12 312 PHE A O 1
ATOM 2509 N N . ASP A 1 313 ? -8.281 54.312 4.527 1 98.12 313 ASP A N 1
ATOM 2510 C CA . ASP A 1 313 ? -8.062 55.625 3.936 1 98.12 313 ASP A CA 1
ATOM 2511 C C . ASP A 1 313 ? -6.812 55.625 3.055 1 98.12 313 ASP A C 1
ATOM 2513 O O . ASP A 1 313 ? -6.793 56.25 2 1 98.12 313 ASP A O 1
ATOM 2517 N N . ASP A 1 314 ? -5.805 54.969 3.521 1 97.94 314 ASP A N 1
ATOM 2518 C CA . ASP A 1 314 ? -4.559 54.781 2.789 1 97.94 314 ASP A CA 1
ATOM 2519 C C . ASP A 1 314 ? -4.043 53.344 2.936 1 97.94 314 ASP A C 1
ATOM 2521 O O . ASP A 1 314 ? -4.41 52.656 3.879 1 97.94 314 ASP A O 1
ATOM 2525 N N . PHE A 1 315 ? -3.223 52.969 1.901 1 98.06 315 PHE A N 1
ATOM 2526 C CA . PHE A 1 315 ? -2.758 51.594 1.929 1 98.06 315 PHE A CA 1
ATOM 2527 C C . PHE A 1 315 ? -1.333 51.5 1.395 1 98.06 315 PHE A C 1
ATOM 2529 O O . PHE A 1 315 ? -0.976 52.188 0.431 1 98.06 315 PHE A O 1
ATOM 2536 N N . THR A 1 316 ? -0.515 50.656 2.07 1 98.06 316 THR A N 1
ATOM 2537 C CA . THR A 1 316 ? 0.842 50.375 1.61 1 98.06 316 THR A CA 1
ATOM 2538 C C . THR A 1 316 ? 1.062 48.875 1.429 1 98.06 316 THR A C 1
ATOM 2540 O O . THR A 1 316 ? 0.799 48.094 2.34 1 98.06 316 THR A O 1
ATOM 2543 N N . GLU A 1 317 ? 1.524 48.531 0.257 1 96.56 317 GLU A N 1
ATOM 2544 C CA . GLU A 1 317 ? 1.952 47.156 0.011 1 96.56 317 GLU A CA 1
ATOM 2545 C C . GLU A 1 317 ? 3.455 47 0.225 1 96.56 317 GLU A C 1
ATOM 2547 O O . GLU A 1 317 ? 4.234 47.875 -0.158 1 96.56 317 GLU A O 1
ATOM 2552 N N . VAL A 1 318 ? 3.785 45.844 0.893 1 96.56 318 VAL A N 1
ATOM 2553 C CA . VAL A 1 318 ? 5.207 45.625 1.121 1 96.56 318 VAL A CA 1
ATOM 2554 C C . VAL A 1 318 ? 5.594 44.25 0.567 1 96.56 318 VAL A C 1
ATOM 2556 O O . VAL A 1 318 ? 4.73 43.375 0.345 1 96.56 318 VAL A O 1
ATOM 2559 N N . SER A 1 319 ? 6.859 44.125 0.306 1 94.38 319 SER A N 1
ATOM 2560 C CA . SER A 1 319 ? 7.387 42.812 -0.114 1 94.38 319 SER A CA 1
ATOM 2561 C C . SER A 1 319 ? 7.531 41.875 1.071 1 94.38 319 SER A C 1
ATOM 2563 O O . SER A 1 319 ? 7.699 42.312 2.209 1 94.38 319 SER A O 1
ATOM 2565 N N . ARG A 1 320 ? 7.465 40.562 0.769 1 90.31 320 ARG A N 1
ATOM 2566 C CA . ARG A 1 320 ? 7.645 39.562 1.81 1 90.31 320 ARG A CA 1
ATOM 2567 C C . ARG A 1 320 ? 9.039 39.656 2.416 1 90.31 320 ARG A C 1
ATOM 2569 O O . ARG A 1 320 ? 9.195 39.594 3.637 1 90.31 320 ARG A O 1
ATOM 2576 N N . THR A 1 321 ? 9.984 39.781 1.498 1 90.06 321 THR A N 1
ATOM 2577 C CA . THR A 1 321 ? 11.367 39.906 1.95 1 90.06 321 THR A CA 1
ATOM 2578 C C . THR A 1 321 ? 11.586 41.281 2.586 1 90.06 321 THR A C 1
ATOM 2580 O O . THR A 1 321 ? 11.312 42.312 1.965 1 90.06 321 THR A O 1
ATOM 2583 N N . GLY A 1 322 ? 11.898 41.281 3.822 1 91.81 322 GLY A N 1
ATOM 2584 C CA . GLY A 1 322 ? 12.172 42.531 4.504 1 91.81 322 GLY A CA 1
ATOM 2585 C C . GLY A 1 322 ? 10.922 43.219 5.016 1 91.81 322 GLY A C 1
ATOM 2586 O O . GLY A 1 322 ? 10.93 44.438 5.277 1 91.81 322 GLY A O 1
ATOM 2587 N N . ALA A 1 323 ? 9.883 42.531 5.098 1 95.12 323 ALA A N 1
ATOM 2588 C CA . ALA A 1 323 ? 8.594 43.094 5.473 1 95.12 323 ALA A CA 1
ATOM 2589 C C . ALA A 1 323 ? 8.672 43.75 6.844 1 95.12 323 ALA A C 1
ATOM 2591 O O . ALA A 1 323 ? 8.109 44.844 7.051 1 95.12 323 ALA A O 1
ATOM 2592 N N . VAL A 1 324 ? 9.375 43.188 7.777 1 96.25 324 VAL A N 1
ATOM 2593 C CA . VAL A 1 324 ? 9.453 43.688 9.141 1 96.25 324 VAL A CA 1
ATOM 2594 C C . VAL A 1 324 ? 10.117 45.062 9.141 1 96.25 324 VAL A C 1
ATOM 2596 O O . VAL A 1 324 ? 9.578 46.031 9.695 1 96.25 324 VAL A O 1
ATOM 2599 N N . GLU A 1 325 ? 11.219 45.156 8.469 1 95.81 325 GLU A N 1
ATOM 2600 C CA . GLU A 1 325 ? 11.977 46.406 8.406 1 95.81 325 GLU A CA 1
ATOM 2601 C C . GLU A 1 325 ? 11.195 47.5 7.676 1 95.81 325 GLU A C 1
ATOM 2603 O O . GLU A 1 325 ? 11.188 48.656 8.102 1 95.81 325 GLU A O 1
ATOM 2608 N N . THR A 1 326 ? 10.555 47.094 6.641 1 96.75 326 THR A N 1
ATOM 2609 C CA . THR A 1 326 ? 9.797 48.031 5.84 1 96.75 326 THR A CA 1
ATOM 2610 C C . THR A 1 326 ? 8.609 48.594 6.629 1 96.75 326 THR A C 1
ATOM 2612 O O . THR A 1 326 ? 8.305 49.781 6.555 1 96.75 326 THR A O 1
ATOM 2615 N N . ILE A 1 327 ? 7.957 47.75 7.359 1 97.62 327 ILE A N 1
ATOM 2616 C CA . ILE A 1 327 ? 6.789 48.188 8.125 1 97.62 327 ILE A CA 1
ATOM 2617 C C . ILE A 1 327 ? 7.23 49.031 9.305 1 97.62 327 ILE A C 1
ATOM 2619 O O . ILE A 1 327 ? 6.547 50 9.672 1 97.62 327 ILE A O 1
ATOM 2623 N N . MET A 1 328 ? 8.336 48.719 9.906 1 96.06 328 MET A N 1
ATOM 2624 C CA . MET A 1 328 ? 8.883 49.562 10.969 1 96.06 328 MET A CA 1
ATOM 2625 C C . MET A 1 328 ? 9.211 50.969 10.461 1 96.06 328 MET A C 1
ATOM 2627 O O . MET A 1 328 ? 8.93 51.969 11.125 1 96.06 328 MET A O 1
ATOM 2631 N N . ALA A 1 329 ? 9.805 50.969 9.273 1 95.81 329 ALA A N 1
ATOM 2632 C CA . ALA A 1 329 ? 10.117 52.281 8.664 1 95.81 329 ALA A CA 1
ATOM 2633 C C . ALA A 1 329 ? 8.852 53.062 8.391 1 95.81 329 ALA A C 1
ATOM 2635 O O . ALA A 1 329 ? 8.828 54.281 8.562 1 95.81 329 ALA A O 1
ATOM 2636 N N . LEU A 1 330 ? 7.859 52.375 7.941 1 97.56 330 LEU A N 1
ATOM 2637 C CA . LEU A 1 330 ? 6.57 53.031 7.695 1 97.56 330 LEU A CA 1
ATOM 2638 C C . LEU A 1 330 ? 5.992 53.594 8.984 1 97.56 330 LEU A C 1
ATOM 2640 O O . LEU A 1 330 ? 5.477 54.719 9 1 97.56 330 LEU A O 1
ATOM 2644 N N . ALA A 1 331 ? 6.02 52.844 10.062 1 97.25 331 ALA A N 1
ATOM 2645 C CA . ALA A 1 331 ? 5.527 53.281 11.367 1 97.25 331 ALA A CA 1
ATOM 2646 C C . ALA A 1 331 ? 6.297 54.531 11.844 1 97.25 331 ALA A C 1
ATOM 2648 O O . ALA A 1 331 ? 5.711 55.438 12.43 1 97.25 331 ALA A O 1
ATOM 2649 N N . GLN A 1 332 ? 7.578 54.5 11.617 1 95.56 332 GLN A N 1
ATOM 2650 C CA . GLN A 1 332 ? 8.414 55.656 12.008 1 95.56 332 GLN A CA 1
ATOM 2651 C C . GLN A 1 332 ? 8.031 56.906 11.227 1 95.56 332 GLN A C 1
ATOM 2653 O O . GLN A 1 332 ? 8.055 58 11.773 1 95.56 332 GLN A O 1
ATOM 2658 N N . GLN A 1 333 ? 7.75 56.688 10.008 1 96.12 333 GLN A N 1
ATOM 2659 C CA . GLN A 1 333 ? 7.363 57.781 9.148 1 96.12 333 GLN A CA 1
ATOM 2660 C C . GLN A 1 333 ? 5.992 58.344 9.531 1 96.12 333 GLN A C 1
ATOM 2662 O O . GLN A 1 333 ? 5.809 59.562 9.641 1 96.12 333 GLN A O 1
ATOM 2667 N N . LEU A 1 334 ? 5.074 57.438 9.781 1 97.25 334 LEU A N 1
ATOM 2668 C CA . LEU A 1 334 ? 3.686 57.812 10 1 97.25 334 LEU A CA 1
ATOM 2669 C C . LEU A 1 334 ? 3.459 58.219 11.461 1 97.25 334 LEU A C 1
ATOM 2671 O O . LEU A 1 334 ? 2.551 59 11.758 1 97.25 334 LEU A O 1
ATOM 2675 N N . ARG A 1 335 ? 4.176 57.594 12.398 1 97.25 335 ARG A N 1
ATOM 2676 C CA . ARG A 1 335 ? 4.031 57.812 13.836 1 97.25 335 ARG A CA 1
ATOM 2677 C C . ARG A 1 335 ? 2.582 57.625 14.266 1 97.25 335 ARG A C 1
ATOM 2679 O O . ARG A 1 335 ? 1.971 58.562 14.805 1 97.25 335 ARG A O 1
ATOM 2686 N N . PRO A 1 336 ? 2.094 56.438 14.086 1 97.88 336 PRO A N 1
ATOM 2687 C CA . PRO A 1 336 ? 0.681 56.188 14.375 1 97.88 336 PRO A CA 1
ATOM 2688 C C . PRO A 1 336 ? 0.354 56.281 15.859 1 97.88 336 PRO A C 1
ATOM 2690 O O . PRO A 1 336 ? 1.241 56.125 16.703 1 97.88 336 PRO A O 1
ATOM 2693 N N . ASP A 1 337 ? -0.941 56.594 16.109 1 97.62 337 ASP A N 1
ATOM 2694 C CA . ASP A 1 337 ? -1.448 56.625 17.484 1 97.62 337 ASP A CA 1
ATOM 2695 C C . ASP A 1 337 ? -1.777 55.219 17.969 1 97.62 337 ASP A C 1
ATOM 2697 O O . ASP A 1 337 ? -1.667 54.938 19.172 1 97.62 337 ASP A O 1
ATOM 2701 N N . VAL A 1 338 ? -2.186 54.406 17.047 1 97.69 338 VAL A N 1
ATOM 2702 C CA . VAL A 1 338 ? -2.631 53.062 17.375 1 97.69 338 VAL A CA 1
ATOM 2703 C C . VAL A 1 338 ? -2.105 52.094 16.328 1 97.69 338 VAL A C 1
ATOM 2705 O O . VAL A 1 338 ? -2.102 52.406 15.133 1 97.69 338 VAL A O 1
ATOM 2708 N N . ILE A 1 339 ? -1.548 50.969 16.797 1 98.38 339 ILE A N 1
ATOM 2709 C CA . ILE A 1 339 ? -1.346 49.812 15.938 1 98.38 339 ILE A CA 1
ATOM 2710 C C . ILE A 1 339 ? -2.469 48.781 16.172 1 98.38 339 ILE A C 1
ATOM 2712 O O . ILE A 1 339 ? -2.785 48.469 17.312 1 98.38 339 ILE A O 1
ATOM 2716 N N . TYR A 1 340 ? -3.07 48.375 15.117 1 98.56 340 TYR A N 1
ATOM 2717 C CA . TYR A 1 340 ? -4.094 47.344 15.203 1 98.56 340 TYR A CA 1
ATOM 2718 C C . TYR A 1 340 ? -3.684 46.094 14.406 1 98.56 340 TYR A C 1
ATOM 2720 O O . TYR A 1 340 ? -3.373 46.188 13.219 1 98.56 340 TYR A O 1
ATOM 2728 N N . PHE A 1 341 ? -3.572 44.906 15.094 1 98.31 341 PHE A N 1
ATOM 2729 C CA . PHE A 1 341 ? -3.387 43.625 14.469 1 98.31 341 PHE A CA 1
ATOM 2730 C C . PHE A 1 341 ? -4.699 42.844 14.43 1 98.31 341 PHE A C 1
ATOM 2732 O O . PHE A 1 341 ? -5.102 42.25 15.422 1 98.31 341 PHE A O 1
ATOM 2739 N N . PRO A 1 342 ? -5.336 42.75 13.25 1 97.25 342 PRO A N 1
ATOM 2740 C CA . PRO A 1 342 ? -6.559 41.938 13.195 1 97.25 342 PRO A CA 1
ATOM 2741 C C . PRO A 1 342 ? -6.305 40.469 13.492 1 97.25 342 PRO A C 1
ATOM 2743 O O . PRO A 1 342 ? -7.211 39.75 13.953 1 97.25 342 PRO A O 1
ATOM 2746 N N . SER A 1 343 ? -5.156 40 13.195 1 96.5 343 SER A N 1
ATOM 2747 C CA . SER A 1 343 ? -4.715 38.625 13.43 1 96.5 343 SER A CA 1
ATOM 2748 C C . SER A 1 343 ? -3.205 38.562 13.633 1 96.5 343 SER A C 1
ATOM 2750 O O . SER A 1 343 ? -2.451 39.281 12.969 1 96.5 343 SER A O 1
ATOM 2752 N N . VAL A 1 344 ? -2.779 37.656 14.516 1 97.06 344 VAL A N 1
ATOM 2753 C CA . VAL A 1 344 ? -1.354 37.469 14.75 1 97.06 344 VAL A CA 1
ATOM 2754 C C . VAL A 1 344 ? -1.047 35.969 14.766 1 97.06 344 VAL A C 1
ATOM 2756 O O . VAL A 1 344 ? -1.687 35.188 15.492 1 97.06 344 VAL A O 1
ATOM 2759 N N . GLY A 1 345 ? -0.138 35.562 13.891 1 94.62 345 GLY A N 1
ATOM 2760 C CA . GLY A 1 345 ? 0.309 34.156 13.992 1 94.62 345 GLY A CA 1
ATOM 2761 C C . GLY A 1 345 ? 0.43 33.469 12.641 1 94.62 345 GLY A C 1
ATOM 2762 O O . GLY A 1 345 ? 1.202 32.531 12.492 1 94.62 345 GLY A O 1
ATOM 2763 N N . MET A 1 346 ? -0.246 33.938 11.602 1 92.62 346 MET A N 1
ATOM 2764 C CA . MET A 1 346 ? -0.249 33.312 10.297 1 92.62 346 MET A CA 1
ATOM 2765 C C . MET A 1 346 ? 1.007 33.656 9.508 1 92.62 346 MET A C 1
ATOM 2767 O O . MET A 1 346 ? 1.457 32.875 8.664 1 92.62 346 MET A O 1
ATOM 2771 N N . PHE A 1 347 ? 1.542 34.875 9.781 1 94.5 347 PHE A N 1
ATOM 2772 C CA . PHE A 1 347 ? 2.715 35.344 9.055 1 94.5 347 PHE A CA 1
ATOM 2773 C C . PHE A 1 347 ? 3.875 35.625 10.008 1 94.5 347 PHE A C 1
ATOM 2775 O O . PHE A 1 347 ? 3.672 36.094 11.125 1 94.5 347 PHE A O 1
ATOM 2782 N N . PRO A 1 348 ? 5.098 35.375 9.516 1 94.25 348 PRO A N 1
ATOM 2783 C CA . PRO A 1 348 ? 6.27 35.688 10.344 1 94.25 348 PRO A CA 1
ATOM 2784 C C . PRO A 1 348 ? 6.348 37.156 10.734 1 94.25 348 PRO A C 1
ATOM 2786 O O . PRO A 1 348 ? 6.762 37.5 11.852 1 94.25 348 PRO A O 1
ATOM 2789 N N . MET A 1 349 ? 5.895 38.062 9.883 1 94.62 349 MET A N 1
ATOM 2790 C CA . MET A 1 349 ? 6.078 39.5 10.117 1 94.62 349 MET A CA 1
ATOM 2791 C C . MET A 1 349 ? 5.234 39.969 11.297 1 94.62 349 MET A C 1
ATOM 2793 O O . MET A 1 349 ? 5.688 40.781 12.109 1 94.62 349 MET A O 1
ATOM 2797 N N . THR A 1 350 ? 3.992 39.469 11.391 1 96.69 350 THR A N 1
ATOM 2798 C CA . THR A 1 350 ? 3.158 39.906 12.508 1 96.69 350 THR A CA 1
ATOM 2799 C C . THR A 1 350 ? 3.68 39.344 13.828 1 96.69 350 THR A C 1
ATOM 2801 O O . THR A 1 350 ? 3.643 40.031 14.859 1 96.69 350 THR A O 1
ATOM 2804 N N . VAL A 1 351 ? 4.203 38.125 13.82 1 96.44 351 VAL A N 1
ATOM 2805 C CA . VAL A 1 351 ? 4.793 37.531 15.023 1 96.44 351 VAL A CA 1
ATOM 2806 C C . VAL A 1 351 ? 5.977 38.375 15.477 1 96.44 351 VAL A C 1
ATOM 2808 O O . VAL A 1 351 ? 6.113 38.688 16.672 1 96.44 351 VAL A O 1
ATOM 2811 N N . ALA A 1 352 ? 6.758 38.812 14.555 1 96.38 352 ALA A N 1
ATOM 2812 C CA . ALA A 1 352 ? 7.934 39.625 14.867 1 96.38 352 ALA A CA 1
ATOM 2813 C C . ALA A 1 352 ? 7.531 41 15.359 1 96.38 352 ALA A C 1
ATOM 2815 O O . ALA A 1 352 ? 8.008 41.438 16.406 1 96.38 352 ALA A O 1
ATOM 2816 N N . LEU A 1 353 ? 6.602 41.656 14.711 1 97.62 353 LEU A N 1
ATOM 2817 C CA . LEU A 1 353 ? 6.273 43.062 14.953 1 97.62 353 LEU A CA 1
ATOM 2818 C C . LEU A 1 353 ? 5.527 43.219 16.266 1 97.62 353 LEU A C 1
ATOM 2820 O O . LEU A 1 353 ? 5.539 44.281 16.859 1 97.62 353 LEU A O 1
ATOM 2824 N N . THR A 1 354 ? 4.891 42.156 16.734 1 97.44 354 THR A N 1
ATOM 2825 C CA . THR A 1 354 ? 4.191 42.25 18 1 97.44 354 THR A CA 1
ATOM 2826 C C . THR A 1 354 ? 5.18 42.312 19.156 1 97.44 354 THR A C 1
ATOM 2828 O O . THR A 1 354 ? 4.785 42.5 20.312 1 97.44 354 THR A O 1
ATOM 2831 N N . ASN A 1 355 ? 6.449 42.156 18.891 1 97.25 355 ASN A N 1
ATOM 2832 C CA . ASN A 1 355 ? 7.457 42.188 19.938 1 97.25 355 ASN A CA 1
ATOM 2833 C C . ASN A 1 355 ? 8.195 43.531 19.984 1 97.25 355 ASN A C 1
ATOM 2835 O O . ASN A 1 355 ? 9.211 43.656 20.672 1 97.25 355 ASN A O 1
ATOM 2839 N N . LEU A 1 356 ? 7.707 44.531 19.297 1 97.25 356 LEU A N 1
ATOM 2840 C CA . LEU A 1 356 ? 8.227 45.875 19.312 1 97.25 356 LEU A CA 1
ATOM 2841 C C . LEU A 1 356 ? 7.121 46.906 19.609 1 97.25 356 LEU A C 1
ATOM 2843 O O . LEU A 1 356 ? 5.961 46.656 19.266 1 97.25 356 LEU A O 1
ATOM 2847 N N . ARG A 1 357 ? 7.48 47.938 20.328 1 97.31 357 ARG A N 1
ATOM 2848 C CA . ARG A 1 357 ? 6.539 49.031 20.531 1 97.31 357 ARG A CA 1
ATOM 2849 C C . ARG A 1 357 ? 6.551 49.969 19.328 1 97.31 357 ARG A C 1
ATOM 2851 O O . ARG A 1 357 ? 7.539 50.688 19.094 1 97.31 357 ARG A O 1
ATOM 2858 N N . LEU A 1 358 ? 5.465 50.031 18.609 1 97.06 358 LEU A N 1
ATOM 2859 C CA . LEU A 1 358 ? 5.391 50.812 17.359 1 97.06 358 LEU A CA 1
ATOM 2860 C C . LEU A 1 358 ? 4.508 52.031 17.531 1 97.06 358 LEU A C 1
ATOM 2862 O O . LEU A 1 358 ? 4.566 52.969 16.734 1 97.06 358 LEU A O 1
ATOM 2866 N N . ALA A 1 359 ? 3.664 52.062 18.547 1 96.88 359 ALA A N 1
ATOM 2867 C CA . ALA A 1 359 ? 2.734 53.125 18.859 1 96.88 359 ALA A CA 1
ATOM 2868 C C . ALA A 1 359 ? 2.377 53.125 20.344 1 96.88 359 ALA A C 1
ATOM 2870 O O . ALA A 1 359 ? 2.623 52.156 21.047 1 96.88 359 ALA A O 1
ATOM 2871 N N . PRO A 1 360 ? 1.812 54.219 20.812 1 95.5 360 PRO A N 1
ATOM 2872 C CA . PRO A 1 360 ? 1.428 54.281 22.234 1 95.5 360 PRO A CA 1
ATOM 2873 C C . PRO A 1 360 ? 0.404 53.188 22.609 1 95.5 360 PRO A C 1
ATOM 2875 O O . PRO A 1 360 ? 0.422 52.688 23.734 1 95.5 360 PRO A O 1
ATOM 2878 N N . LEU A 1 361 ? -0.482 52.906 21.688 1 96.81 361 LEU A N 1
ATOM 2879 C CA . LEU A 1 361 ? -1.479 51.844 21.906 1 96.81 361 LEU A CA 1
ATOM 2880 C C . LEU A 1 361 ? -1.393 50.781 20.828 1 96.81 361 LEU A C 1
ATOM 2882 O O . LEU A 1 361 ? -1.422 51.094 19.641 1 96.81 361 LEU A O 1
ATOM 2886 N N . GLN A 1 362 ? -1.177 49.594 21.266 1 97.88 362 GLN A N 1
ATOM 2887 C CA . GLN A 1 362 ? -1.148 48.438 20.359 1 97.88 362 GLN A CA 1
ATOM 2888 C C . GLN A 1 362 ? -2.184 47.406 20.766 1 97.88 362 GLN A C 1
ATOM 2890 O O . GLN A 1 362 ? -2.098 46.812 21.844 1 97.88 362 GLN A O 1
ATOM 2895 N N . VAL A 1 363 ? -3.166 47.125 19.859 1 98.06 363 VAL A N 1
ATOM 2896 C CA . VAL A 1 363 ? -4.258 46.188 20.172 1 98.06 363 VAL A CA 1
ATOM 2897 C C . VAL A 1 363 ? -4.352 45.125 19.078 1 98.06 363 VAL A C 1
ATOM 2899 O O . VAL A 1 363 ? -3.824 45.312 17.984 1 98.06 363 VAL A O 1
ATOM 2902 N N . MET A 1 364 ? -4.883 44.062 19.422 1 97.88 364 MET A N 1
ATOM 2903 C CA . MET A 1 364 ? -5.066 43 18.438 1 97.88 364 MET A CA 1
ATOM 2904 C C . MET A 1 364 ? -6.461 42.375 18.547 1 97.88 364 MET A C 1
ATOM 2906 O O . MET A 1 364 ? -7.109 42.5 19.594 1 97.88 364 MET A O 1
ATOM 2910 N N . ALA A 1 365 ? -6.93 41.906 17.422 1 96.62 365 ALA A N 1
ATOM 2911 C CA . ALA A 1 365 ? -8.125 41.062 17.391 1 96.62 365 ALA A CA 1
ATOM 2912 C C . ALA A 1 365 ? -7.746 39.594 17.266 1 96.62 365 ALA A C 1
ATOM 2914 O O . ALA A 1 365 ? -6.594 39.219 17.484 1 96.62 365 ALA A O 1
ATOM 2915 N N . LEU A 1 366 ? -8.758 38.75 17.078 1 95.38 366 LEU A N 1
ATOM 2916 C CA . LEU A 1 366 ? -8.539 37.312 17.188 1 95.38 366 LEU A CA 1
ATOM 2917 C C . LEU A 1 366 ? -8.867 36.625 15.867 1 95.38 366 LEU A C 1
ATOM 2919 O O . LEU A 1 366 ? -9.617 35.625 15.859 1 95.38 366 LEU A O 1
ATOM 2923 N N . GLY A 1 367 ? -8.188 37.281 14.734 1 93.5 367 GLY A N 1
ATOM 2924 C CA . GLY A 1 367 ? -8.242 36.438 13.531 1 93.5 367 GLY A CA 1
ATOM 2925 C C . GLY A 1 367 ? -7.781 35.031 13.758 1 93.5 367 GLY A C 1
ATOM 2926 O O . GLY A 1 367 ? -8.461 34.062 13.375 1 93.5 367 GLY A O 1
ATOM 2927 N N . HIS A 1 368 ? -6.672 34.875 14.25 1 94.12 368 HIS A N 1
ATOM 2928 C CA . HIS A 1 368 ? -6.266 33.625 14.922 1 94.12 368 HIS A CA 1
ATOM 2929 C C . HIS A 1 368 ? -6.551 33.688 16.422 1 94.12 368 HIS A C 1
ATOM 2931 O O . HIS A 1 368 ? -5.93 34.5 17.141 1 94.12 368 HIS A O 1
ATOM 2937 N N . PRO A 1 369 ? -7.484 32.938 16.891 1 95.44 369 PRO A N 1
ATOM 2938 C CA . PRO A 1 369 ? -8.023 33.156 18.234 1 95.44 369 PRO A CA 1
ATOM 2939 C C . PRO A 1 369 ? -7.145 32.531 19.312 1 95.44 369 PRO A C 1
ATOM 2941 O O . PRO A 1 369 ? -7.543 31.562 19.969 1 95.44 369 PRO A O 1
ATOM 2944 N N . ALA A 1 370 ? -6.027 33.188 19.578 1 95.88 370 ALA A N 1
ATOM 2945 C CA . ALA A 1 370 ? -5.098 32.719 20.609 1 95.88 370 ALA A CA 1
ATOM 2946 C C . ALA A 1 370 ? -4.281 33.906 21.172 1 95.88 370 ALA A C 1
ATOM 2948 O O . ALA A 1 370 ? -4.047 34.875 20.469 1 95.88 370 ALA A O 1
ATOM 2949 N N . THR A 1 371 ? -3.869 33.781 22.375 1 97.56 371 THR A N 1
ATOM 2950 C CA . THR A 1 371 ? -2.979 34.75 23 1 97.56 371 THR A CA 1
ATOM 2951 C C . THR A 1 371 ? -1.646 34.812 22.266 1 97.56 371 THR A C 1
ATOM 2953 O O . THR A 1 371 ? -1.24 33.844 21.609 1 97.56 371 THR A O 1
ATOM 2956 N N . THR A 1 372 ? -1.014 35.969 22.312 1 97.5 372 THR A N 1
ATOM 2957 C CA . THR A 1 372 ? 0.301 36.125 21.703 1 97.5 372 THR A CA 1
ATOM 2958 C C . THR A 1 372 ? 1.406 35.938 22.734 1 97.5 372 THR A C 1
ATOM 2960 O O . THR A 1 372 ? 2.561 35.688 22.375 1 97.5 372 THR A O 1
ATOM 2963 N N . HIS A 1 373 ? 1.068 36.188 24 1 97.06 373 HIS A N 1
ATOM 2964 C CA . HIS A 1 373 ? 2.023 36.188 25.109 1 97.06 373 HIS A CA 1
ATOM 2965 C C . HIS A 1 373 ? 3.082 37.281 24.906 1 97.06 373 HIS A C 1
ATOM 2967 O O . HIS A 1 373 ? 4.203 37.156 25.406 1 97.06 373 HIS A O 1
ATOM 2973 N N . SER A 1 374 ? 2.768 38.25 24.078 1 97.38 374 SER A N 1
ATOM 2974 C CA . SER A 1 374 ? 3.674 39.375 23.875 1 97.38 374 SER A CA 1
ATOM 2975 C C . SER A 1 374 ? 3.463 40.469 24.938 1 97.38 374 SER A C 1
ATOM 2977 O O . SER A 1 374 ? 2.324 40.781 25.297 1 97.38 374 SER A O 1
ATOM 2979 N N . ASP A 1 375 ? 4.578 41 25.453 1 95.69 375 ASP A N 1
ATOM 2980 C CA . ASP A 1 375 ? 4.508 42.062 26.438 1 95.69 375 ASP A CA 1
ATOM 2981 C C . ASP A 1 375 ? 4.168 43.406 25.766 1 95.69 375 ASP A C 1
ATOM 2983 O O . ASP A 1 375 ? 3.967 44.406 26.453 1 95.69 375 ASP A O 1
ATOM 2987 N N . TYR A 1 376 ? 3.99 43.375 24.484 1 96.69 376 TYR A N 1
ATOM 2988 C CA . TYR A 1 376 ? 3.871 44.656 23.766 1 96.69 376 TYR A CA 1
ATOM 2989 C C . TYR A 1 376 ? 2.488 44.781 23.141 1 96.69 376 TYR A C 1
ATOM 2991 O O . TYR A 1 376 ? 2.24 45.719 22.375 1 96.69 376 TYR A O 1
ATOM 2999 N N . ILE A 1 377 ? 1.629 43.906 23.391 1 97.81 377 ILE A N 1
ATOM 3000 C CA . ILE A 1 377 ? 0.216 44.031 23.047 1 97.81 377 ILE A CA 1
ATOM 3001 C C . ILE A 1 377 ? -0.565 44.531 24.266 1 97.81 377 ILE A C 1
ATOM 3003 O O . ILE A 1 377 ? -0.652 43.812 25.281 1 97.81 377 ILE A O 1
ATOM 3007 N N . ASP A 1 378 ? -1.18 45.625 24.141 1 97 378 ASP A N 1
ATOM 3008 C CA . ASP A 1 378 ? -1.809 46.281 25.281 1 97 378 ASP A CA 1
ATOM 3009 C C . ASP A 1 378 ? -3.188 45.688 25.562 1 97 378 ASP A C 1
ATOM 3011 O O . ASP A 1 378 ? -3.648 45.688 26.703 1 97 378 ASP A O 1
ATOM 3015 N N . ALA A 1 379 ? -3.846 45.281 24.516 1 97.31 379 ALA A N 1
ATOM 3016 C CA . ALA A 1 379 ? -5.188 44.719 24.719 1 97.31 379 ALA A CA 1
ATOM 3017 C C . ALA A 1 379 ? -5.586 43.781 23.578 1 97.31 379 ALA A C 1
ATOM 3019 O O . ALA A 1 379 ? -5.188 44 22.422 1 97.31 379 ALA A O 1
ATOM 3020 N N . VAL A 1 380 ? -6.32 42.844 24 1 97.56 380 VAL A N 1
ATOM 3021 C CA . VAL A 1 380 ? -6.973 41.938 23.047 1 97.56 380 VAL A CA 1
ATOM 3022 C C . VAL A 1 380 ? -8.469 42.219 23 1 97.56 380 VAL A C 1
ATOM 3024 O O . VAL A 1 380 ? -9.125 42.281 24.047 1 97.56 380 VAL A O 1
ATOM 3027 N N . LEU A 1 381 ? -8.953 42.406 21.781 1 96.81 381 LEU A N 1
ATOM 3028 C CA . LEU A 1 381 ? -10.359 42.75 21.578 1 96.81 381 LEU A CA 1
ATOM 3029 C C . LEU A 1 381 ? -11.148 41.5 21.172 1 96.81 381 LEU A C 1
ATOM 3031 O O . LEU A 1 381 ? -10.82 40.844 20.172 1 96.81 381 LEU A O 1
ATOM 3035 N N . VAL A 1 382 ? -12.18 41.156 21.938 1 95.44 382 VAL A N 1
ATOM 3036 C CA . VAL A 1 382 ? -12.961 39.938 21.656 1 95.44 382 VAL A CA 1
ATOM 3037 C C . VAL A 1 382 ? -14.414 40.156 22.094 1 95.44 382 VAL A C 1
ATOM 3039 O O . VAL A 1 382 ? -14.672 40.781 23.109 1 95.44 382 VAL A O 1
ATOM 3042 N N . GLU A 1 383 ? -15.273 39.719 21.219 1 95.06 383 GLU A N 1
ATOM 3043 C CA . GLU A 1 383 ? -16.688 39.812 21.594 1 95.06 383 GLU A CA 1
ATOM 3044 C C . GLU A 1 383 ? -16.984 39 22.859 1 95.06 383 GLU A C 1
ATOM 3046 O O . GLU A 1 383 ? -16.422 37.938 23.062 1 95.06 383 GLU A O 1
ATOM 3051 N N . GLU A 1 384 ? -17.875 39.438 23.641 1 95.38 384 GLU A N 1
ATOM 3052 C CA . GLU A 1 384 ? -18.109 38.938 25 1 95.38 384 GLU A CA 1
ATOM 3053 C C . GLU A 1 384 ? -18.609 37.469 24.953 1 95.38 384 GLU A C 1
ATOM 3055 O O . GLU A 1 384 ? -18.281 36.688 25.828 1 95.38 384 GLU A O 1
ATOM 3060 N N . ASP A 1 385 ? -19.312 37.125 23.953 1 95.25 385 ASP A N 1
ATOM 3061 C CA . ASP A 1 385 ? -19.891 35.781 23.922 1 95.25 385 ASP A CA 1
ATOM 3062 C C . ASP A 1 385 ? -18.922 34.781 23.312 1 95.25 385 ASP A C 1
ATOM 3064 O O . ASP A 1 385 ? -19.203 33.594 23.281 1 95.25 385 ASP A O 1
ATOM 3068 N N . TYR A 1 386 ? -17.75 35.25 22.859 1 95.25 386 TYR A N 1
ATOM 3069 C CA . TYR A 1 386 ? -16.734 34.375 22.297 1 95.25 386 TYR A CA 1
ATOM 3070 C C . TYR A 1 386 ? -15.625 34.094 23.312 1 95.25 386 TYR A C 1
ATOM 3072 O O . TYR A 1 386 ? -14.812 33.188 23.125 1 95.25 386 TYR A O 1
ATOM 3080 N N . LEU A 1 387 ? -15.453 34.781 24.328 1 93.19 387 LEU A N 1
ATOM 3081 C CA . LEU A 1 387 ? -14.273 34.938 25.172 1 93.19 387 LEU A CA 1
ATOM 3082 C C . LEU A 1 387 ? -13.961 33.656 25.922 1 93.19 387 LEU A C 1
ATOM 3084 O O . LEU A 1 387 ? -12.797 33.25 26 1 93.19 387 LEU A O 1
ATOM 3088 N N . GLY A 1 388 ? -14.883 32.906 26.484 1 93.25 388 GLY A N 1
ATOM 3089 C CA . GLY A 1 388 ? -14.602 31.797 27.406 1 93.25 388 GLY A CA 1
ATOM 3090 C C . GLY A 1 388 ? -13.945 32.25 28.703 1 93.25 388 GLY A C 1
ATOM 3091 O O . GLY A 1 388 ? -14.453 33.156 29.375 1 93.25 388 GLY A O 1
ATOM 3092 N N . ASP A 1 389 ? -12.719 31.703 28.984 1 95.5 389 ASP A N 1
ATOM 3093 C CA . ASP A 1 389 ? -11.992 32.062 30.203 1 95.5 389 ASP A CA 1
ATOM 3094 C C . ASP A 1 389 ? -10.969 33.156 29.938 1 95.5 389 ASP A C 1
ATOM 3096 O O . ASP A 1 389 ? -10.008 32.969 29.188 1 95.5 389 ASP A O 1
ATOM 3100 N N . ILE A 1 390 ? -11.109 34.25 30.547 1 94.56 390 ILE A N 1
ATOM 3101 C CA . ILE A 1 390 ? -10.258 35.438 30.359 1 94.56 390 ILE A CA 1
ATOM 3102 C C . ILE A 1 390 ? -8.828 35.094 30.781 1 94.56 390 ILE A C 1
ATOM 3104 O O . ILE A 1 390 ? -7.871 35.719 30.297 1 94.56 390 ILE A O 1
ATOM 3108 N N . ALA A 1 391 ? -8.688 34.094 31.609 1 94.88 391 ALA A N 1
ATOM 3109 C CA . ALA A 1 391 ? -7.379 33.719 32.156 1 94.88 391 ALA A CA 1
ATOM 3110 C C . ALA A 1 391 ? -6.5 33.062 31.062 1 94.88 391 ALA A C 1
ATOM 3112 O O . ALA A 1 391 ? -5.289 32.938 31.25 1 94.88 391 ALA A O 1
ATOM 3113 N N . CYS A 1 392 ? -7.094 32.812 29.906 1 95.44 392 CYS A N 1
ATOM 3114 C CA . CYS A 1 392 ? -6.363 32.156 28.812 1 95.44 392 CYS A CA 1
ATOM 3115 C C . CYS A 1 392 ? -5.516 33.188 28.062 1 95.44 392 CYS A C 1
ATOM 3117 O O . CYS A 1 392 ? -4.723 32.812 27.188 1 95.44 392 CYS A O 1
ATOM 3119 N N . PHE A 1 393 ? -5.609 34.5 28.422 1 96.69 393 PHE A N 1
ATOM 3120 C CA . PHE A 1 393 ? -4.852 35.531 27.75 1 96.69 393 PHE A CA 1
ATOM 3121 C C . PHE A 1 393 ? -3.807 36.125 28.688 1 96.69 393 PHE A C 1
ATOM 3123 O O . PHE A 1 393 ? -4.066 36.312 29.891 1 96.69 393 PHE A O 1
ATOM 3130 N N . SER A 1 394 ? -2.627 36.375 28.125 1 96.06 394 SER A N 1
ATOM 3131 C CA . SER A 1 394 ? -1.609 37.125 28.859 1 96.06 394 SER A CA 1
ATOM 3132 C C . SER A 1 394 ? -1.865 38.625 28.781 1 96.06 394 SER A C 1
ATOM 3134 O O . SER A 1 394 ? -1.412 39.375 29.641 1 96.06 394 SER A O 1
ATOM 3136 N N . GLU A 1 395 ? -2.566 39.062 27.781 1 96.5 395 GLU A N 1
ATOM 3137 C CA . GLU A 1 395 ? -2.881 40.438 27.531 1 96.5 395 GLU A CA 1
ATOM 3138 C C . GLU A 1 395 ? -4.121 40.875 28.297 1 96.5 395 GLU A C 1
ATOM 3140 O O . GLU A 1 395 ? -4.902 40.062 28.75 1 96.5 395 GLU A O 1
ATOM 3145 N N . LYS A 1 396 ? -4.242 42.188 28.391 1 96.62 396 LYS A N 1
ATOM 3146 C CA . LYS A 1 396 ? -5.52 42.688 28.875 1 96.62 396 LYS A CA 1
ATOM 3147 C C . LYS A 1 396 ? -6.637 42.406 27.875 1 96.62 396 LYS A C 1
ATOM 3149 O O . LYS A 1 396 ? -6.473 42.625 26.672 1 96.62 396 LYS A O 1
ATOM 3154 N N . VAL A 1 397 ? -7.758 41.938 28.438 1 97.19 397 VAL A N 1
ATOM 3155 C CA . VAL A 1 397 ? -8.883 41.594 27.562 1 97.19 397 VAL A CA 1
ATOM 3156 C C . VAL A 1 397 ? -9.898 42.75 27.594 1 97.19 397 VAL A C 1
ATOM 3158 O O . VAL A 1 397 ? -10.289 43.219 28.672 1 97.19 397 VAL A O 1
ATOM 3161 N N . VAL A 1 398 ? -10.211 43.219 26.438 1 97 398 VAL A N 1
ATOM 3162 C CA . VAL A 1 398 ? -11.289 44.188 26.281 1 97 398 VAL A CA 1
ATOM 3163 C C . VAL A 1 398 ? -12.477 43.531 25.578 1 97 398 VAL A C 1
ATOM 3165 O O . VAL A 1 398 ? -12.383 43.156 24.406 1 97 398 VAL A O 1
ATOM 3168 N N . SER A 1 399 ? -13.555 43.406 26.328 1 95.25 399 SER A N 1
ATOM 3169 C CA . SER A 1 399 ? -14.75 42.75 25.797 1 95.25 399 SER A CA 1
ATOM 3170 C C . SER A 1 399 ? -15.531 43.688 24.891 1 95.25 399 SER A C 1
ATOM 3172 O O . SER A 1 399 ? -15.797 44.844 25.25 1 95.25 399 SER A O 1
ATOM 3174 N N . LEU A 1 400 ? -15.828 43.219 23.719 1 95.94 400 LEU A N 1
ATOM 3175 C CA . LEU A 1 400 ? -16.703 43.938 22.797 1 95.94 400 LEU A CA 1
ATOM 3176 C C . LEU A 1 400 ? -18.125 43.406 22.906 1 95.94 400 LEU A C 1
ATOM 3178 O O . LEU A 1 400 ? -18.359 42.25 23.188 1 95.94 400 LEU A O 1
ATOM 3182 N N . PRO A 1 401 ? -19.062 44.312 22.656 1 95.12 401 PRO A N 1
ATOM 3183 C CA . PRO A 1 401 ? -20.438 43.812 22.578 1 95.12 401 PRO A CA 1
ATOM 3184 C C . PRO A 1 401 ? -20.625 42.75 21.5 1 95.12 401 PRO A C 1
ATOM 3186 O O . PRO A 1 401 ? -19.906 42.75 20.484 1 95.12 401 PRO A O 1
ATOM 3189 N N . LYS A 1 402 ? -21.609 41.906 21.672 1 91.94 402 LYS A N 1
ATOM 3190 C CA . LYS A 1 402 ? -21.781 40.719 20.812 1 91.94 402 LYS A CA 1
ATOM 3191 C C . LYS A 1 402 ? -22.109 41.125 19.391 1 91.94 402 LYS A C 1
ATOM 3193 O O . LYS A 1 402 ? -21.922 40.344 18.453 1 91.94 402 LYS A O 1
ATOM 3198 N N . ASP A 1 403 ? -22.609 42.375 19.109 1 91.31 403 ASP A N 1
ATOM 3199 C CA . ASP A 1 403 ? -22.969 42.781 17.766 1 91.31 403 ASP A CA 1
ATOM 3200 C C . ASP A 1 403 ? -21.938 43.75 17.188 1 91.31 403 ASP A C 1
ATOM 3202 O O . ASP A 1 403 ? -22.219 44.5 16.234 1 91.31 403 ASP A O 1
ATOM 3206 N N . CYS A 1 404 ? -20.766 43.719 17.766 1 93.94 404 CYS A N 1
ATOM 3207 C CA . CYS A 1 404 ? -19.734 44.688 17.422 1 93.94 404 CYS A CA 1
ATOM 3208 C C . CYS A 1 404 ? -19.047 44.312 16.109 1 93.94 404 CYS A C 1
ATOM 3210 O O . CYS A 1 404 ? -18.609 45.188 15.367 1 93.94 404 CYS A O 1
ATOM 3212 N N . LEU A 1 405 ? -18.922 43.031 15.82 1 92.62 405 LEU A N 1
ATOM 3213 C CA . LEU A 1 405 ? -18.203 42.562 14.641 1 92.62 405 LEU A CA 1
ATOM 3214 C C . LEU A 1 405 ? -19.125 41.812 13.68 1 92.62 405 LEU A C 1
ATOM 3216 O O . LEU A 1 405 ? -18.984 40.625 13.469 1 92.62 405 LEU A O 1
ATOM 3220 N N . PRO A 1 406 ? -19.984 42.562 12.992 1 92.94 406 PRO A N 1
ATOM 3221 C CA . PRO A 1 406 ? -20.828 41.906 12 1 92.94 406 PRO A CA 1
ATOM 3222 C C . PRO A 1 406 ? -20.031 41.375 10.812 1 92.94 406 PRO A C 1
ATOM 3224 O O . PRO A 1 406 ? -19.156 42.062 10.297 1 92.94 406 PRO A O 1
ATOM 3227 N N . TYR A 1 407 ? -20.297 40.125 10.43 1 90.75 407 TYR A N 1
ATOM 3228 C CA . TYR A 1 407 ? -19.625 39.5 9.289 1 90.75 407 TYR A CA 1
ATOM 3229 C C . TYR A 1 407 ? -20.203 40 7.977 1 90.75 407 TYR A C 1
ATOM 3231 O O . TYR A 1 407 ? -21.25 40.656 7.965 1 90.75 407 TYR A O 1
ATOM 3239 N N . VAL A 1 408 ? -19.406 39.844 6.934 1 88.69 408 VAL A N 1
ATOM 3240 C CA . VAL A 1 408 ? -19.906 40.188 5.602 1 88.69 408 VAL A CA 1
ATOM 3241 C C . VAL A 1 408 ? -20 38.906 4.77 1 88.69 408 VAL A C 1
ATOM 3243 O O . VAL A 1 408 ? -19.203 37.969 4.934 1 88.69 408 VAL A O 1
ATOM 3246 N N . PRO A 1 409 ? -21.062 38.781 3.967 1 83 409 PRO A N 1
ATOM 3247 C CA . PRO A 1 409 ? -21.156 37.625 3.098 1 83 409 PRO A CA 1
ATOM 3248 C C . PRO A 1 409 ? -20.016 37.531 2.102 1 83 409 PRO A C 1
ATOM 3250 O O . PRO A 1 409 ? -19.375 38.531 1.782 1 83 409 PRO A O 1
ATOM 3253 N N . PRO A 1 410 ? -19.75 36.25 1.697 1 78.62 410 PRO A N 1
ATOM 3254 C CA . PRO A 1 410 ? -18.719 36.125 0.677 1 78.62 410 PRO A CA 1
ATOM 3255 C C . PRO A 1 410 ? -19.031 36.906 -0.601 1 78.62 410 PRO A C 1
ATOM 3257 O O . PRO A 1 410 ? -20.188 36.938 -1.03 1 78.62 410 PRO A O 1
ATOM 3260 N N . ALA A 1 411 ? -17.969 37.438 -1.11 1 73.12 411 ALA A N 1
ATOM 3261 C CA . ALA A 1 411 ? -18.156 38.25 -2.305 1 73.12 411 ALA A CA 1
ATOM 3262 C C . ALA A 1 411 ? -18.375 37.375 -3.539 1 73.12 411 ALA A C 1
ATOM 3264 O O . ALA A 1 411 ? -17.688 36.375 -3.723 1 73.12 411 ALA A O 1
ATOM 3265 N N . ASN A 1 412 ? -19.328 37.656 -4.328 1 69.12 412 ASN A N 1
ATOM 3266 C CA . ASN A 1 412 ? -19.516 37.156 -5.68 1 69.12 412 ASN A CA 1
ATOM 3267 C C . ASN A 1 412 ? -19.859 35.656 -5.676 1 69.12 412 ASN A C 1
ATOM 3269 O O . ASN A 1 412 ? -19.375 34.906 -6.516 1 69.12 412 ASN A O 1
ATOM 3273 N N . ILE A 1 413 ? -20.469 35.219 -4.621 1 73.75 413 ILE A N 1
ATOM 3274 C CA . ILE A 1 413 ? -20.812 33.781 -4.629 1 73.75 413 ILE A CA 1
ATOM 3275 C C . ILE A 1 413 ? -22.328 33.625 -4.516 1 73.75 413 ILE A C 1
ATOM 3277 O O . ILE A 1 413 ? -22.969 34.281 -3.68 1 73.75 413 ILE A O 1
ATOM 3281 N N . THR A 1 414 ? -22.781 32.844 -5.504 1 80.38 414 THR A N 1
ATOM 3282 C CA . THR A 1 414 ? -24.188 32.469 -5.445 1 80.38 414 THR A CA 1
ATOM 3283 C C . THR A 1 414 ? -24.391 31.25 -4.551 1 80.38 414 THR A C 1
ATOM 3285 O O . THR A 1 414 ? -23.797 30.188 -4.801 1 80.38 414 THR A O 1
ATOM 3288 N N . GLN A 1 415 ? -25.156 31.422 -3.535 1 84.62 415 GLN A N 1
ATOM 3289 C CA . GLN A 1 415 ? -25.453 30.344 -2.605 1 84.62 415 GLN A CA 1
ATOM 3290 C C . GLN A 1 415 ? -26.422 29.344 -3.217 1 84.62 415 GLN A C 1
ATOM 3292 O O . GLN A 1 415 ? -27.375 29.734 -3.893 1 84.62 415 GLN A O 1
ATOM 3297 N N . PRO A 1 416 ? -26.094 28.016 -3.078 1 90.31 416 PRO A N 1
ATOM 3298 C CA . PRO A 1 416 ? -27.141 27.062 -3.469 1 90.31 416 PRO A CA 1
ATOM 3299 C C . PRO A 1 416 ? -28.422 27.219 -2.664 1 90.31 416 PRO A C 1
ATOM 3301 O O . PRO A 1 416 ? -28.391 27.641 -1.506 1 90.31 416 PRO A O 1
ATOM 3304 N N . GLU A 1 417 ? -29.5 26.844 -3.303 1 91.25 417 GLU A N 1
ATOM 3305 C CA . GLU A 1 417 ? -30.766 26.891 -2.594 1 91.25 417 GLU A CA 1
ATOM 3306 C C . GLU A 1 417 ? -30.844 25.828 -1.508 1 91.25 417 GLU A C 1
ATOM 3308 O O . GLU A 1 417 ? -30.625 24.641 -1.78 1 91.25 417 GLU A O 1
ATOM 3313 N N . PRO A 1 418 ? -31.125 26.297 -0.277 1 92.75 418 PRO A N 1
ATOM 3314 C CA . PRO A 1 418 ? -31.219 25.297 0.793 1 92.75 418 PRO A CA 1
ATOM 3315 C C . PRO A 1 418 ? -32.312 24.25 0.534 1 92.75 418 PRO A C 1
ATOM 3317 O O . PRO A 1 418 ? -33.375 24.578 0.029 1 92.75 418 PRO A O 1
ATOM 3320 N N . ILE A 1 419 ? -31.969 23.016 0.879 1 90.38 419 ILE A N 1
ATOM 3321 C CA . ILE A 1 419 ? -32.938 21.938 0.76 1 90.38 419 ILE A CA 1
ATOM 3322 C C . ILE A 1 419 ? -33.812 21.891 2.006 1 90.38 419 ILE A C 1
ATOM 3324 O O . ILE A 1 419 ? -33.312 21.734 3.123 1 90.38 419 ILE A O 1
ATOM 3328 N N . GLN A 1 420 ? -35.094 21.953 1.809 1 85.75 420 GLN A N 1
ATOM 3329 C CA . GLN A 1 420 ? -36.031 22.047 2.922 1 85.75 420 GLN A CA 1
ATOM 3330 C C . GLN A 1 420 ? -36.219 20.703 3.617 1 85.75 420 GLN A C 1
ATOM 3332 O O . GLN A 1 420 ? -36.312 20.641 4.844 1 85.75 420 GLN A O 1
ATOM 3337 N N . GLN A 1 421 ? -36.438 19.719 2.818 1 82.75 421 GLN A N 1
ATOM 3338 C CA . GLN A 1 421 ? -36.625 18.359 3.34 1 82.75 421 GLN A CA 1
ATOM 3339 C C . GLN A 1 421 ? -36.031 17.328 2.393 1 82.75 421 GLN A C 1
ATOM 3341 O O . GLN A 1 421 ? -36.25 17.391 1.181 1 82.75 421 GLN A O 1
ATOM 3346 N N . PHE A 1 422 ? -35.188 16.453 3.125 1 83.19 422 PHE A N 1
ATOM 3347 C CA . PHE A 1 422 ? -34.688 15.359 2.312 1 83.19 422 PHE A CA 1
ATOM 3348 C C . PHE A 1 422 ? -35.688 14.234 2.188 1 83.19 422 PHE A C 1
ATOM 3350 O O . PHE A 1 422 ? -36.406 13.914 3.152 1 83.19 422 PHE A O 1
ATOM 3357 N N . VAL A 1 423 ? -35.781 13.688 0.995 1 76.12 423 VAL A N 1
ATOM 3358 C CA . VAL A 1 423 ? -36.531 12.469 0.81 1 76.12 423 VAL A CA 1
ATOM 3359 C C . VAL A 1 423 ? -35.812 11.281 1.424 1 76.12 423 VAL A C 1
ATOM 3361 O O . VAL A 1 423 ? -34.625 11.414 1.827 1 76.12 423 VAL A O 1
ATOM 3364 N N . GLN A 1 424 ? -36.438 10.039 1.465 1 75.5 424 GLN A N 1
ATOM 3365 C CA . GLN A 1 424 ? -35.875 8.82 2.027 1 75.5 424 GLN A CA 1
ATOM 3366 C C . GLN A 1 424 ? -34.5 8.523 1.436 1 75.5 424 GLN A C 1
ATOM 3368 O O . GLN A 1 424 ? -34.344 8.445 0.215 1 75.5 424 GLN A O 1
ATOM 3373 N N . ARG A 1 425 ? -33.469 8.68 2.434 1 83.69 425 ARG A N 1
ATOM 3374 C CA . ARG A 1 425 ? -32.094 8.398 2.012 1 83.69 425 ARG A CA 1
ATOM 3375 C C . ARG A 1 425 ? -31.547 7.172 2.729 1 83.69 425 ARG A C 1
ATOM 3377 O O . ARG A 1 425 ? -32.031 6.816 3.812 1 83.69 425 ARG A O 1
ATOM 3384 N N . GLU A 1 426 ? -30.562 6.617 2.057 1 87 426 GLU A N 1
ATOM 3385 C CA . GLU A 1 426 ? -29.953 5.383 2.547 1 87 426 GLU A CA 1
ATOM 3386 C C . GLU A 1 426 ? -29.062 5.652 3.75 1 87 426 GLU A C 1
ATOM 3388 O O . GLU A 1 426 ? -28.922 4.805 4.633 1 87 426 GLU A O 1
ATOM 3393 N N . ALA A 1 427 ? -28.5 6.863 3.832 1 95.06 427 ALA A N 1
ATOM 3394 C CA . ALA A 1 427 ? -27.562 7.191 4.902 1 95.06 427 ALA A CA 1
ATOM 3395 C C . ALA A 1 427 ? -27.703 8.656 5.324 1 95.06 427 ALA A C 1
ATOM 3397 O O . ALA A 1 427 ? -28.188 9.484 4.551 1 95.06 427 ALA A O 1
ATOM 3398 N N . VAL A 1 428 ? -27.422 8.953 6.547 1 96.88 428 VAL A N 1
ATOM 3399 C CA . VAL A 1 428 ? -27.344 10.32 7.043 1 96.88 428 VAL A CA 1
ATOM 3400 C C . VAL A 1 428 ? -25.984 10.922 6.695 1 96.88 428 VAL A C 1
ATOM 3402 O O . VAL A 1 428 ? -24.938 10.344 7 1 96.88 428 VAL A O 1
ATOM 3405 N N . HIS A 1 429 ? -25.984 12.055 6 1 98 429 HIS A N 1
ATOM 3406 C CA . HIS A 1 429 ? -24.766 12.719 5.57 1 98 429 HIS A CA 1
ATOM 3407 C C . HIS A 1 429 ? -24.375 13.828 6.547 1 98 429 HIS A C 1
ATOM 3409 O O . HIS A 1 429 ? -25.156 14.734 6.816 1 98 429 HIS A O 1
ATOM 3415 N N . ILE A 1 430 ? -23.156 13.742 7.055 1 98.62 430 ILE A N 1
ATOM 3416 C CA . ILE A 1 430 ? -22.688 14.656 8.086 1 98.62 430 ILE A CA 1
ATOM 3417 C C . ILE A 1 430 ? -21.531 15.492 7.535 1 98.62 430 ILE A C 1
ATOM 3419 O O . ILE A 1 430 ? -20.5 14.945 7.137 1 98.62 430 ILE A O 1
ATOM 3423 N N . ALA A 1 431 ? -21.641 16.781 7.578 1 98.69 431 ALA A N 1
ATOM 3424 C CA . ALA A 1 431 ? -20.578 17.688 7.113 1 98.69 431 ALA A CA 1
ATOM 3425 C C . ALA A 1 431 ? -19.562 17.953 8.219 1 98.69 431 ALA A C 1
ATOM 3427 O O . ALA A 1 431 ? -19.953 18.266 9.352 1 98.69 431 ALA A O 1
ATOM 3428 N N . VAL A 1 432 ? -18.328 17.781 7.926 1 98.62 432 VAL A N 1
ATOM 3429 C CA . VAL A 1 432 ? -17.203 18.172 8.773 1 98.62 432 VAL A CA 1
ATOM 3430 C C . VAL A 1 432 ? -16.359 19.219 8.055 1 98.62 432 VAL A C 1
ATOM 3432 O O . VAL A 1 432 ? -15.406 18.891 7.352 1 98.62 432 VAL A O 1
ATOM 3435 N N . CYS A 1 433 ? -16.672 20.484 8.336 1 97.75 433 CYS A N 1
ATOM 3436 C CA . CYS A 1 433 ? -15.914 21.594 7.762 1 97.75 433 CYS A CA 1
ATOM 3437 C C . CYS A 1 433 ? -14.734 21.969 8.656 1 97.75 433 CYS A C 1
ATOM 3439 O O . CYS A 1 433 ? -14.93 22.484 9.75 1 97.75 433 CYS A O 1
ATOM 3441 N N . ALA A 1 434 ? -13.547 21.688 8.148 1 96.5 434 ALA A N 1
ATOM 3442 C CA . ALA A 1 434 ? -12.391 21.953 9 1 96.5 434 ALA A CA 1
ATOM 3443 C C . ALA A 1 434 ? -11.148 22.234 8.164 1 96.5 434 ALA A C 1
ATOM 3445 O O . ALA A 1 434 ? -10.898 21.547 7.16 1 96.5 434 ALA A O 1
ATOM 3446 N N . SER A 1 435 ? -10.438 23.344 8.539 1 95.5 435 SER A N 1
ATOM 3447 C CA . SER A 1 435 ? -9.078 23.438 8.008 1 95.5 435 SER A CA 1
ATOM 3448 C C . SER A 1 435 ? -8.234 22.25 8.461 1 95.5 435 SER A C 1
ATOM 3450 O O . SER A 1 435 ? -8.516 21.641 9.492 1 95.5 435 SER A O 1
ATOM 3452 N N . ALA A 1 436 ? -7.195 21.953 7.754 1 96.88 436 ALA A N 1
ATOM 3453 C CA . ALA A 1 436 ? -6.438 20.703 7.906 1 96.88 436 ALA A CA 1
ATOM 3454 C C . ALA A 1 436 ? -5.887 20.578 9.32 1 96.88 436 ALA A C 1
ATOM 3456 O O . ALA A 1 436 ? -5.863 19.484 9.883 1 96.88 436 ALA A O 1
ATOM 3457 N N . MET A 1 437 ? -5.535 21.656 9.922 1 96.75 437 MET A N 1
ATOM 3458 C CA . MET A 1 437 ? -4.859 21.625 11.211 1 96.75 437 MET A CA 1
ATOM 3459 C C . MET A 1 437 ? -5.836 21.266 12.328 1 96.75 437 MET A C 1
ATOM 3461 O O . MET A 1 437 ? -5.422 20.891 13.422 1 96.75 437 MET A O 1
ATOM 3465 N N . LYS A 1 438 ? -7.129 21.312 12.016 1 97.62 438 LYS A N 1
ATOM 3466 C CA . LYS A 1 438 ? -8.141 21.078 13.047 1 97.62 438 LYS A CA 1
ATOM 3467 C C . LYS A 1 438 ? -8.414 19.578 13.219 1 97.62 438 LYS A C 1
ATOM 3469 O O . LYS A 1 438 ? -9.055 19.172 14.188 1 97.62 438 LYS A O 1
ATOM 3474 N N . ILE A 1 439 ? -7.957 18.797 12.266 1 98.06 439 ILE A N 1
ATOM 3475 C CA . ILE A 1 439 ? -8.203 17.359 12.328 1 98.06 439 ILE A CA 1
ATOM 3476 C C . ILE A 1 439 ? -7.156 16.688 13.211 1 98.06 439 ILE A C 1
ATOM 3478 O O . ILE A 1 439 ? -5.953 16.844 12.992 1 98.06 439 ILE A O 1
ATOM 3482 N N . ASN A 1 440 ? -7.582 16 14.227 1 97.88 440 ASN A N 1
ATOM 3483 C CA . ASN A 1 440 ? -6.703 15.352 15.195 1 97.88 440 ASN A CA 1
ATOM 3484 C C . ASN A 1 440 ? -7.273 14.016 15.656 1 97.88 440 ASN A C 1
ATOM 3486 O O . ASN A 1 440 ? -8.438 13.711 15.406 1 97.88 440 ASN A O 1
ATOM 3490 N N . PRO A 1 441 ? -6.457 13.156 16.328 1 97.75 441 PRO A N 1
ATOM 3491 C CA . PRO A 1 441 ? -6.895 11.797 16.672 1 97.75 441 PRO A CA 1
ATOM 3492 C C . PRO A 1 441 ? -8.062 11.773 17.656 1 97.75 441 PRO A C 1
ATOM 3494 O O . PRO A 1 441 ? -8.914 10.883 17.578 1 97.75 441 PRO A O 1
ATOM 3497 N N . ARG A 1 442 ? -8.133 12.703 18.516 1 97.56 442 ARG A N 1
ATOM 3498 C CA . ARG A 1 442 ? -9.219 12.758 19.484 1 97.56 442 ARG A CA 1
ATOM 3499 C C . ARG A 1 442 ? -10.555 13.016 18.797 1 97.56 442 ARG A C 1
ATOM 3501 O O . ARG A 1 442 ? -11.555 12.367 19.109 1 97.56 442 ARG A O 1
ATOM 3508 N N . PHE A 1 443 ? -10.578 13.922 17.906 1 98.25 443 PHE A N 1
ATOM 3509 C CA . PHE A 1 443 ? -11.781 14.211 17.125 1 98.25 443 PHE A CA 1
ATOM 3510 C C . PHE A 1 443 ? -12.156 13.023 16.25 1 98.25 443 PHE A C 1
ATOM 3512 O O . PHE A 1 443 ? -13.328 12.648 16.188 1 98.25 443 PHE A O 1
ATOM 3519 N N . LEU A 1 444 ? -11.156 12.422 15.609 1 98.5 444 LEU A N 1
ATOM 3520 C CA . LEU A 1 444 ? -11.414 11.266 14.758 1 98.5 444 LEU A CA 1
ATOM 3521 C C . LEU A 1 444 ? -11.969 10.102 15.57 1 98.5 444 LEU A C 1
ATOM 3523 O O . LEU A 1 444 ? -12.836 9.359 15.094 1 98.5 444 LEU A O 1
ATOM 3527 N N . ALA A 1 445 ? -11.461 9.93 16.734 1 98.19 445 ALA A N 1
ATOM 3528 C CA . ALA A 1 445 ? -11.984 8.891 17.625 1 98.19 445 ALA A CA 1
ATOM 3529 C C . ALA A 1 445 ? -13.453 9.133 17.953 1 98.19 445 ALA A C 1
ATOM 3531 O O . ALA A 1 445 ? -14.242 8.188 18.047 1 98.19 445 ALA A O 1
ATOM 3532 N N . ALA A 1 446 ? -13.812 10.398 18.156 1 98.62 446 ALA A N 1
ATOM 3533 C CA . ALA A 1 446 ? -15.211 10.742 18.391 1 98.62 446 ALA A CA 1
ATOM 3534 C C . ALA A 1 446 ? -16.078 10.398 17.188 1 98.62 446 ALA A C 1
ATOM 3536 O O . ALA A 1 446 ? -17.172 9.859 17.328 1 98.62 446 ALA A O 1
ATOM 3537 N N . CYS A 1 447 ? -15.578 10.711 16 1 98.56 447 CYS A N 1
ATOM 3538 C CA . CYS A 1 447 ? -16.297 10.375 14.781 1 98.56 447 CYS A CA 1
ATOM 3539 C C . CYS A 1 447 ? -16.5 8.867 14.672 1 98.56 447 CYS A C 1
ATOM 3541 O O . CYS A 1 447 ? -17.578 8.406 14.297 1 98.56 447 CYS A O 1
ATOM 3543 N N . ALA A 1 448 ? -15.445 8.133 14.969 1 98.06 448 ALA A N 1
ATOM 3544 C CA . ALA A 1 448 ? -15.523 6.676 14.914 1 98.06 448 ALA A CA 1
ATOM 3545 C C . ALA A 1 448 ? -16.578 6.145 15.883 1 98.06 448 ALA A C 1
ATOM 3547 O O . ALA A 1 448 ? -17.328 5.227 15.555 1 98.06 448 ALA A O 1
ATOM 3548 N N . GLU A 1 449 ? -16.625 6.734 17.078 1 98.25 449 GLU A N 1
ATOM 3549 C CA . GLU A 1 449 ? -17.594 6.312 18.094 1 98.25 449 GLU A CA 1
ATOM 3550 C C . GLU A 1 449 ? -19.016 6.656 17.672 1 98.25 449 GLU A C 1
ATOM 3552 O O . GLU A 1 449 ? -19.953 5.895 17.938 1 98.25 449 GLU A O 1
ATOM 3557 N N . ILE A 1 450 ? -19.203 7.785 17.047 1 98.5 450 ILE A N 1
ATOM 3558 C CA . ILE A 1 450 ? -20.516 8.18 16.516 1 98.5 450 ILE A CA 1
ATOM 3559 C C . ILE A 1 450 ? -20.984 7.156 15.492 1 98.5 450 ILE A C 1
ATOM 3561 O O . ILE A 1 450 ? -22.141 6.723 15.516 1 98.5 450 ILE A O 1
ATOM 3565 N N . ALA A 1 451 ? -20.109 6.773 14.602 1 97.56 451 ALA A N 1
ATOM 3566 C CA . ALA A 1 451 ? -20.422 5.785 13.578 1 97.56 451 ALA A CA 1
ATOM 3567 C C . ALA A 1 451 ? -20.797 4.445 14.203 1 97.56 451 ALA A C 1
ATOM 3569 O O . ALA A 1 451 ? -21.703 3.758 13.719 1 97.56 451 ALA A O 1
ATOM 3570 N N . LEU A 1 452 ? -20.125 4.094 15.242 1 96.44 452 LEU A N 1
ATOM 3571 C CA . LEU A 1 452 ? -20.344 2.828 15.93 1 96.44 452 LEU A CA 1
ATOM 3572 C C . LEU A 1 452 ? -21.703 2.83 16.625 1 96.44 452 LEU A C 1
ATOM 3574 O O . LEU A 1 452 ? -22.406 1.816 16.625 1 96.44 452 LEU A O 1
ATOM 3578 N N . ARG A 1 453 ? -22.094 3.934 17.188 1 97.25 453 ARG A N 1
ATOM 3579 C CA . ARG A 1 453 ? -23.281 4.008 18.031 1 97.25 453 ARG A CA 1
ATOM 3580 C C . ARG A 1 453 ? -24.516 4.305 17.188 1 97.25 453 ARG A C 1
ATOM 3582 O O . ARG A 1 453 ? -25.641 4.09 17.641 1 97.25 453 ARG A O 1
ATOM 3589 N N . SER A 1 454 ? -24.281 4.816 16 1 96.75 454 SER A N 1
ATOM 3590 C CA . SER A 1 454 ? -25.422 5.156 15.164 1 96.75 454 SER A CA 1
ATOM 3591 C C . SER A 1 454 ? -26.109 3.9 14.625 1 96.75 454 SER A C 1
ATOM 3593 O O . SER A 1 454 ? -25.453 3.049 14.016 1 96.75 454 SER A O 1
ATOM 3595 N N . PRO A 1 455 ? -27.406 3.717 14.805 1 95.19 455 PRO A N 1
ATOM 3596 C CA . PRO A 1 455 ? -28.109 2.588 14.195 1 95.19 455 PRO A CA 1
ATOM 3597 C C . PRO A 1 455 ? -28.328 2.773 12.695 1 95.19 455 PRO A C 1
ATOM 3599 O O . PRO A 1 455 ? -28.625 1.809 11.984 1 95.19 455 PRO A O 1
ATOM 3602 N N . LEU A 1 456 ? -28.266 4.07 12.258 1 94.25 456 LEU A N 1
ATOM 3603 C CA . LEU A 1 456 ? -28.406 4.379 10.836 1 94.25 456 LEU A CA 1
ATOM 3604 C C . LEU A 1 456 ? -27.062 4.469 10.148 1 94.25 456 LEU A C 1
ATOM 3606 O O . LEU A 1 456 ? -26.062 4.883 10.766 1 94.25 456 LEU A O 1
ATOM 3610 N N . PRO A 1 457 ? -27.031 4.047 8.82 1 94.81 457 PRO A N 1
ATOM 3611 C CA . PRO A 1 457 ? -25.797 4.301 8.086 1 94.81 457 PRO A CA 1
ATOM 3612 C C . PRO A 1 457 ? -25.453 5.789 7.996 1 94.81 457 PRO A C 1
ATOM 3614 O O . PRO A 1 457 ? -26.344 6.617 7.809 1 94.81 457 PRO A O 1
ATOM 3617 N N . ILE A 1 458 ? -24.266 6.082 8.25 1 96.81 458 ILE A N 1
ATOM 3618 C CA . ILE A 1 458 ? -23.844 7.48 8.18 1 96.81 458 ILE A CA 1
ATOM 3619 C C . ILE A 1 458 ? -22.656 7.625 7.242 1 96.81 458 ILE A C 1
ATOM 3621 O O . ILE A 1 458 ? -21.906 6.664 7.023 1 96.81 458 ILE A O 1
ATOM 3625 N N . ILE A 1 459 ? -22.469 8.758 6.59 1 97.94 459 ILE A N 1
ATOM 3626 C CA . ILE A 1 459 ? -21.312 9.133 5.789 1 97.94 459 ILE A CA 1
ATOM 3627 C C . ILE A 1 459 ? -20.781 10.492 6.246 1 97.94 459 ILE A C 1
ATOM 3629 O O . ILE A 1 459 ? -21.5 11.492 6.164 1 97.94 459 ILE A O 1
ATOM 3633 N N . PHE A 1 460 ? -19.578 10.508 6.738 1 98.69 460 PHE A N 1
ATOM 3634 C CA . PHE A 1 460 ? -18.922 11.766 7.07 1 98.69 460 PHE A CA 1
ATOM 3635 C C . PHE A 1 460 ? -18.297 12.398 5.832 1 98.69 460 PHE A C 1
ATOM 3637 O O . PHE A 1 460 ? -17.531 11.742 5.121 1 98.69 460 PHE A O 1
ATOM 3644 N N . HIS A 1 461 ? -18.656 13.633 5.598 1 98.69 461 HIS A N 1
ATOM 3645 C CA . HIS A 1 461 ? -18 14.406 4.543 1 98.69 461 HIS A CA 1
ATOM 3646 C C . HIS A 1 461 ? -16.984 15.375 5.121 1 98.69 461 HIS A C 1
ATOM 3648 O O . HIS A 1 461 ? -17.328 16.469 5.559 1 98.69 461 HIS A O 1
ATOM 3654 N N . PHE A 1 462 ? -15.719 14.969 5.031 1 98.75 462 PHE A N 1
ATOM 3655 C CA . PHE A 1 462 ? -14.641 15.828 5.508 1 98.75 462 PHE A CA 1
ATOM 3656 C C . PHE A 1 462 ? -14.258 16.859 4.449 1 98.75 462 PHE A C 1
ATOM 3658 O O . PHE A 1 462 ? -13.508 16.547 3.52 1 98.75 462 PHE A O 1
ATOM 3665 N N . LEU A 1 463 ? -14.758 18.031 4.637 1 98.31 463 LEU A N 1
ATOM 3666 C CA . LEU A 1 463 ? -14.398 19.156 3.777 1 98.31 463 LEU A CA 1
ATOM 3667 C C . LEU A 1 463 ? -13.195 19.906 4.348 1 98.31 463 LEU A C 1
ATOM 3669 O O . LEU A 1 463 ? -13.367 20.906 5.055 1 98.31 463 LEU A O 1
ATOM 3673 N N . VAL A 1 464 ? -11.984 19.484 3.928 1 96.81 464 VAL A N 1
ATOM 3674 C CA . VAL A 1 464 ? -10.758 19.906 4.602 1 96.81 464 VAL A CA 1
ATOM 3675 C C . VAL A 1 464 ? -10.102 21.047 3.836 1 96.81 464 VAL A C 1
ATOM 3677 O O . VAL A 1 464 ? -9.68 20.875 2.691 1 96.81 464 VAL A O 1
ATOM 3680 N N . GLY A 1 465 ? -10 22.219 4.523 1 94.44 465 GLY A N 1
ATOM 3681 C CA . GLY A 1 465 ? -9.305 23.359 3.945 1 94.44 465 GLY A CA 1
ATOM 3682 C C . GLY A 1 465 ? -7.797 23.234 4.016 1 94.44 465 GLY A C 1
ATOM 3683 O O . GLY A 1 465 ? -7.262 22.641 4.953 1 94.44 465 GLY A O 1
ATOM 3684 N N . PHE A 1 466 ? -7.027 23.75 3.01 1 92.62 466 PHE A N 1
ATOM 3685 C CA . PHE A 1 466 ? -5.57 23.781 2.93 1 92.62 466 PHE A CA 1
ATOM 3686 C C . PHE A 1 466 ? -5.004 22.359 2.867 1 92.62 466 PHE A C 1
ATOM 3688 O O . PHE A 1 466 ? -4.004 22.062 3.527 1 92.62 466 PHE A O 1
ATOM 3695 N N . CYS A 1 467 ? -5.645 21.531 2.199 1 95 467 CYS A N 1
ATOM 3696 C CA . CYS A 1 467 ? -5.266 20.125 2.082 1 95 467 CYS A CA 1
ATOM 3697 C C . CYS A 1 467 ? -5.223 19.688 0.622 1 95 467 CYS A C 1
ATOM 3699 O O . CYS A 1 467 ? -6.266 19.469 0.004 1 95 467 CYS A O 1
ATOM 3701 N N . TRP A 1 468 ? -3.961 19.562 0.092 1 95.06 468 TRP A N 1
ATOM 3702 C CA . TRP A 1 468 ? -3.75 19.219 -1.311 1 95.06 468 TRP A CA 1
ATOM 3703 C C . TRP A 1 468 ? -2.699 18.125 -1.45 1 95.06 468 TRP A C 1
ATOM 3705 O O . TRP A 1 468 ? -1.84 17.969 -0.58 1 95.06 468 TRP A O 1
ATOM 3715 N N . GLY A 1 469 ? -2.797 17.453 -2.574 1 96.31 469 GLY A N 1
ATOM 3716 C CA . GLY A 1 469 ? -1.702 16.594 -3.012 1 96.31 469 GLY A CA 1
ATOM 3717 C C . GLY A 1 469 ? -1.273 15.586 -1.961 1 96.31 469 GLY A C 1
ATOM 3718 O O . GLY A 1 469 ? -2.1 14.836 -1.441 1 96.31 469 GLY A O 1
ATOM 3719 N N . ILE A 1 470 ? -0.002 15.641 -1.605 1 97.06 470 ILE A N 1
ATOM 3720 C CA . ILE A 1 470 ? 0.563 14.641 -0.704 1 97.06 470 ILE A CA 1
ATOM 3721 C C . ILE A 1 470 ? -0.044 14.805 0.688 1 97.06 470 ILE A C 1
ATOM 3723 O O . ILE A 1 470 ? -0.245 13.82 1.401 1 97.06 470 ILE A O 1
ATOM 3727 N N . THR A 1 471 ? -0.404 16.047 1.051 1 97.44 471 THR A N 1
ATOM 3728 C CA . THR A 1 471 ? -1.048 16.312 2.334 1 97.44 471 THR A CA 1
ATOM 3729 C C . THR A 1 471 ? -2.422 15.648 2.391 1 97.44 471 THR A C 1
ATOM 3731 O O . THR A 1 471 ? -2.783 15.039 3.402 1 97.44 471 THR A O 1
ATOM 3734 N N . HIS A 1 472 ? -3.115 15.758 1.308 1 97.31 472 HIS A N 1
ATOM 3735 C CA . HIS A 1 472 ? -4.438 15.141 1.24 1 97.31 472 HIS A CA 1
ATOM 3736 C C . HIS A 1 472 ? -4.34 13.625 1.34 1 97.31 472 HIS A C 1
ATOM 3738 O O . HIS A 1 472 ? -5.16 12.992 2.01 1 97.31 472 HIS A O 1
ATOM 3744 N N . ARG A 1 473 ? -3.355 13.094 0.688 1 96.75 473 ARG A N 1
ATOM 3745 C CA . ARG A 1 473 ? -3.178 11.648 0.725 1 96.75 473 ARG A CA 1
ATOM 3746 C C . ARG A 1 473 ? -2.961 11.156 2.152 1 96.75 473 ARG A C 1
ATOM 3748 O O . ARG A 1 473 ? -3.559 10.164 2.57 1 96.75 473 ARG A O 1
ATOM 3755 N N . VAL A 1 474 ? -2.131 11.82 2.877 1 97.31 474 VAL A N 1
ATOM 3756 C CA . VAL A 1 474 ? -1.817 11.43 4.25 1 97.31 474 VAL A CA 1
ATOM 3757 C C . VAL A 1 474 ? -3.039 11.641 5.137 1 97.31 474 VAL A C 1
ATOM 3759 O O . VAL A 1 474 ? -3.336 10.82 6.004 1 97.31 474 VAL A O 1
ATOM 3762 N N . MET A 1 475 ? -3.783 12.719 4.875 1 97.69 475 MET A N 1
ATOM 3763 C CA . MET A 1 475 ? -5.008 13 5.621 1 97.69 475 MET A CA 1
ATOM 3764 C C . MET A 1 475 ? -6.051 11.914 5.387 1 97.69 475 MET A C 1
ATOM 3766 O O . MET A 1 475 ? -6.656 11.414 6.332 1 97.69 475 MET A O 1
ATOM 3770 N N . GLU A 1 476 ? -6.234 11.609 4.172 1 96.75 476 GLU A N 1
ATOM 3771 C CA . GLU A 1 476 ? -7.207 10.586 3.801 1 96.75 476 GLU A CA 1
ATOM 3772 C C . GLU A 1 476 ? -6.871 9.25 4.453 1 96.75 476 GLU A C 1
ATOM 3774 O O . GLU A 1 476 ? -7.758 8.57 4.977 1 96.75 476 GLU A O 1
ATOM 3779 N N . LYS A 1 477 ? -5.605 8.898 4.406 1 94.56 477 LYS A N 1
ATOM 3780 C CA . LYS A 1 477 ? -5.164 7.656 5.039 1 94.56 477 LYS A CA 1
ATOM 3781 C C . LYS A 1 477 ? -5.469 7.66 6.535 1 94.56 477 LYS A C 1
ATOM 3783 O O . LYS A 1 477 ? -5.996 6.684 7.07 1 94.56 477 LYS A O 1
ATOM 3788 N N . ALA A 1 478 ? -5.145 8.703 7.199 1 96.12 478 ALA A N 1
ATOM 3789 C CA . ALA A 1 478 ? -5.309 8.805 8.648 1 96.12 478 ALA A CA 1
ATOM 3790 C C . ALA A 1 478 ? -6.785 8.758 9.039 1 96.12 478 ALA A C 1
ATOM 3792 O O . ALA A 1 478 ? -7.156 8.07 9.992 1 96.12 478 ALA A O 1
ATOM 3793 N N . VAL A 1 479 ? -7.621 9.453 8.273 1 97.81 479 VAL A N 1
ATOM 3794 C CA . VAL A 1 479 ? -9.047 9.492 8.57 1 97.81 479 VAL A CA 1
ATOM 3795 C C . VAL A 1 479 ? -9.664 8.109 8.352 1 97.81 479 VAL A C 1
ATOM 3797 O O . VAL A 1 479 ? -10.375 7.594 9.211 1 97.81 479 VAL A O 1
ATOM 3800 N N . ASN A 1 480 ? -9.32 7.461 7.262 1 95.69 480 ASN A N 1
ATOM 3801 C CA . ASN A 1 480 ? -9.938 6.191 6.887 1 95.69 480 ASN A CA 1
ATOM 3802 C C . ASN A 1 480 ? -9.484 5.055 7.797 1 95.69 480 ASN A C 1
ATOM 3804 O O . ASN A 1 480 ? -10.172 4.039 7.918 1 95.69 480 ASN A O 1
ATOM 3808 N N . GLU A 1 481 ? -8.383 5.219 8.367 1 93 481 GLU A N 1
ATOM 3809 C CA . GLU A 1 481 ? -7.922 4.223 9.336 1 93 481 GLU A CA 1
ATOM 3810 C C . GLU A 1 481 ? -8.828 4.191 10.562 1 93 481 GLU A C 1
ATOM 3812 O O . GLU A 1 481 ? -8.977 3.15 11.203 1 93 481 GLU A O 1
ATOM 3817 N N . MET A 1 482 ? -9.445 5.273 10.906 1 95.31 482 MET A N 1
ATOM 3818 C CA . MET A 1 482 ? -10.227 5.371 12.133 1 95.31 482 MET A CA 1
ATOM 3819 C C . MET A 1 482 ? -11.719 5.395 11.82 1 95.31 482 MET A C 1
ATOM 3821 O O . MET A 1 482 ? -12.523 4.824 12.562 1 95.31 482 MET A O 1
ATOM 3825 N N . VAL A 1 483 ? -12 6.121 10.695 1 96.25 483 VAL A N 1
ATOM 3826 C CA . VAL A 1 483 ? -13.398 6.336 10.336 1 96.25 483 VAL A CA 1
ATOM 3827 C C . VAL A 1 483 ? -13.703 5.676 8.992 1 96.25 483 VAL A C 1
ATOM 3829 O O . VAL A 1 483 ? -13.438 6.258 7.938 1 96.25 483 VAL A O 1
ATOM 3832 N N . THR A 1 484 ? -14.375 4.5 8.953 1 87.56 484 THR A N 1
ATOM 3833 C CA . THR A 1 484 ? -14.547 3.703 7.746 1 87.56 484 THR A CA 1
ATOM 3834 C C . THR A 1 484 ? -15.617 4.32 6.844 1 87.56 484 THR A C 1
ATOM 3836 O O . THR A 1 484 ? -15.617 4.094 5.633 1 87.56 484 THR A O 1
ATOM 3839 N N . SER A 1 485 ? -16.5 5.125 7.305 1 91.94 485 SER A N 1
ATOM 3840 C CA . SER A 1 485 ? -17.578 5.73 6.539 1 91.94 485 SER A CA 1
ATOM 3841 C C . SER A 1 485 ? -17.297 7.195 6.234 1 91.94 485 SER A C 1
ATOM 3843 O O . SER A 1 485 ? -18.156 8.055 6.441 1 91.94 485 SER A O 1
ATOM 3845 N N . ALA A 1 486 ? -16.109 7.477 5.742 1 97.31 486 ALA A N 1
ATOM 3846 C CA . ALA A 1 486 ? -15.734 8.875 5.551 1 97.31 486 ALA A CA 1
ATOM 3847 C C . ALA A 1 486 ? -15.305 9.133 4.109 1 97.31 486 ALA A C 1
ATOM 3849 O O . ALA A 1 486 ? -14.656 8.297 3.486 1 97.31 486 ALA A O 1
ATOM 3850 N N . LYS A 1 487 ? -15.75 10.211 3.562 1 97.75 487 LYS A N 1
ATOM 3851 C CA . LYS A 1 487 ? -15.219 10.797 2.338 1 97.75 487 LYS A CA 1
ATOM 3852 C C . LYS A 1 487 ? -14.367 12.023 2.646 1 97.75 487 LYS A C 1
ATOM 3854 O O . LYS A 1 487 ? -14.844 12.984 3.252 1 97.75 487 LYS A O 1
ATOM 3859 N N . VAL A 1 488 ? -13.078 12 2.258 1 98.06 488 VAL A N 1
ATOM 3860 C CA . VAL A 1 488 ? -12.156 13.094 2.549 1 98.06 488 VAL A CA 1
ATOM 3861 C C . VAL A 1 488 ? -11.867 13.883 1.27 1 98.06 488 VAL A C 1
ATOM 3863 O O . VAL A 1 488 ? -11.258 13.352 0.335 1 98.06 488 VAL A O 1
ATOM 3866 N N . TYR A 1 489 ? -12.273 15.125 1.262 1 97.62 489 TYR A N 1
ATOM 3867 C CA . TYR A 1 489 ? -12.109 15.938 0.064 1 97.62 489 TYR A CA 1
ATOM 3868 C C . TYR A 1 489 ? -10.805 16.719 0.11 1 97.62 489 TYR A C 1
ATOM 3870 O O . TYR A 1 489 ? -10.367 17.141 1.184 1 97.62 489 TYR A O 1
ATOM 3878 N N . GLU A 1 490 ? -10.172 16.953 -1.017 1 95 490 GLU A N 1
ATOM 3879 C CA . GLU A 1 490 ? -9.164 18 -1.132 1 95 490 GLU A CA 1
ATOM 3880 C C . GLU A 1 490 ? -9.789 19.375 -0.973 1 95 490 GLU A C 1
ATOM 3882 O O . GLU A 1 490 ? -11.016 19.516 -0.956 1 95 490 GLU A O 1
ATOM 3887 N N . HIS A 1 491 ? -8.922 20.344 -0.838 1 95.62 491 HIS A N 1
ATOM 3888 C CA . HIS A 1 491 ? -9.438 21.703 -0.793 1 95.62 491 HIS A CA 1
ATOM 3889 C C . HIS A 1 491 ? -10.312 22 -2.004 1 95.62 491 HIS A C 1
ATOM 3891 O O . HIS A 1 491 ? -9.828 22.031 -3.137 1 95.62 491 HIS A O 1
ATOM 3897 N N . LEU A 1 492 ? -11.625 22.172 -1.735 1 94.5 492 LEU A N 1
ATOM 3898 C CA . LEU A 1 492 ? -12.586 22.453 -2.791 1 94.5 492 LEU A CA 1
ATOM 3899 C C . LEU A 1 492 ? -12.734 23.969 -3.01 1 94.5 492 LEU A C 1
ATOM 3901 O O . LEU A 1 492 ? -12.547 24.75 -2.08 1 94.5 492 LEU A O 1
ATOM 3905 N N . ASN A 1 493 ? -12.945 24.297 -4.215 1 90.81 493 ASN A N 1
ATOM 3906 C CA . ASN A 1 493 ? -13.391 25.672 -4.406 1 90.81 493 ASN A CA 1
ATOM 3907 C C . ASN A 1 493 ? -14.711 25.938 -3.693 1 90.81 493 ASN A C 1
ATOM 3909 O O . ASN A 1 493 ? -15.461 25 -3.398 1 90.81 493 ASN A O 1
ATOM 3913 N N . TYR A 1 494 ? -14.969 27.156 -3.439 1 89.56 494 TYR A N 1
ATOM 3914 C CA . TYR A 1 494 ? -16.047 27.562 -2.543 1 89.56 494 TYR A CA 1
ATOM 3915 C C . TYR A 1 494 ? -17.391 27.047 -3.049 1 89.56 494 TYR A C 1
ATOM 3917 O O . TYR A 1 494 ? -18.234 26.594 -2.264 1 89.56 494 TYR A O 1
ATOM 3925 N N . GLN A 1 495 ? -17.656 27.062 -4.332 1 91.19 495 GLN A N 1
ATOM 3926 C CA . GLN A 1 495 ? -18.922 26.625 -4.895 1 91.19 495 GLN A CA 1
ATOM 3927 C C . GLN A 1 495 ? -19.125 25.125 -4.672 1 91.19 495 GLN A C 1
ATOM 3929 O O . GLN A 1 495 ? -20.203 24.703 -4.219 1 91.19 495 GLN A O 1
ATOM 3934 N N . ASN A 1 496 ? -18.125 24.297 -5.062 1 94.69 496 ASN A N 1
ATOM 3935 C CA . ASN A 1 496 ? -18.203 22.859 -4.859 1 94.69 496 ASN A CA 1
ATOM 3936 C C . ASN A 1 496 ? -18.312 22.5 -3.379 1 94.69 496 ASN A C 1
ATOM 3938 O O . ASN A 1 496 ? -19.016 21.547 -3.012 1 94.69 496 ASN A O 1
ATOM 3942 N N . TYR A 1 497 ? -17.594 23.312 -2.635 1 95.44 497 TYR A N 1
ATOM 3943 C CA . TYR A 1 497 ? -17.641 23.188 -1.183 1 95.44 497 TYR A CA 1
ATOM 3944 C C . TYR A 1 497 ? -19.062 23.359 -0.661 1 95.44 497 TYR A C 1
ATOM 3946 O O . TYR A 1 497 ? -19.578 22.516 0.071 1 95.44 497 TYR A O 1
ATOM 3954 N N . LEU A 1 498 ? -19.766 24.344 -1.099 1 95.19 498 LEU A N 1
ATOM 3955 C CA . LEU A 1 498 ? -21.125 24.625 -0.675 1 95.19 498 LEU A CA 1
ATOM 3956 C C . LEU A 1 498 ? -22.094 23.562 -1.204 1 95.19 498 LEU A C 1
ATOM 3958 O O . LEU A 1 498 ? -23.078 23.219 -0.542 1 95.19 498 LEU A O 1
ATOM 3962 N N . GLN A 1 499 ? -21.812 23.031 -2.375 1 96.12 499 GLN A N 1
ATOM 3963 C CA . GLN A 1 499 ? -22.672 22 -2.955 1 96.12 499 GLN A CA 1
ATOM 3964 C C . GLN A 1 499 ? -22.656 20.734 -2.107 1 96.12 499 GLN A C 1
ATOM 3966 O O . GLN A 1 499 ? -23.688 20.078 -1.945 1 96.12 499 GLN A O 1
ATOM 3971 N N . VAL A 1 500 ? -21.453 20.375 -1.588 1 97.69 500 VAL A N 1
ATOM 3972 C CA . VAL A 1 500 ? -21.375 19.203 -0.724 1 97.69 500 VAL A CA 1
ATOM 3973 C C . VAL A 1 500 ? -22.156 19.453 0.564 1 97.69 500 VAL A C 1
ATOM 3975 O O . VAL A 1 500 ? -22.906 18.594 1.009 1 97.69 500 VAL A O 1
ATOM 3978 N N . ILE A 1 501 ? -21.969 20.656 1.12 1 97.75 501 ILE A N 1
ATOM 3979 C CA . ILE A 1 501 ? -22.672 21.016 2.35 1 97.75 501 ILE A CA 1
ATOM 3980 C C . ILE A 1 501 ? -24.172 20.938 2.127 1 97.75 501 ILE A C 1
ATOM 3982 O O . ILE A 1 501 ? -24.906 20.422 2.975 1 97.75 501 ILE A O 1
ATOM 3986 N N . ASN A 1 502 ? -24.609 21.422 0.957 1 96.88 502 ASN A N 1
ATOM 3987 C CA . ASN A 1 502 ? -26.016 21.469 0.604 1 96.88 502 ASN A CA 1
ATOM 3988 C C . ASN A 1 502 ? -26.656 20.078 0.644 1 96.88 502 ASN A C 1
ATOM 3990 O O . ASN A 1 502 ? -27.844 19.938 0.95 1 96.88 502 ASN A O 1
ATOM 3994 N N . GLN A 1 503 ? -25.844 19.078 0.44 1 96.31 503 GLN A N 1
ATOM 3995 C CA . GLN A 1 503 ? -26.359 17.719 0.351 1 96.31 503 GLN A CA 1
ATOM 3996 C C . GLN A 1 503 ? -26.219 16.984 1.685 1 96.31 503 GLN A C 1
ATOM 3998 O O . GLN A 1 503 ? -26.516 15.797 1.778 1 96.31 503 GLN A O 1
ATOM 4003 N N . CYS A 1 504 ? -25.844 17.672 2.748 1 97.56 504 CYS A N 1
ATOM 4004 C CA . CYS A 1 504 ? -25.672 17.047 4.055 1 97.56 504 CYS A CA 1
ATOM 4005 C C . CYS A 1 504 ? -26.891 17.281 4.934 1 97.56 504 CYS A C 1
ATOM 4007 O O . CYS A 1 504 ? -27.703 18.188 4.66 1 97.56 504 CYS A O 1
ATOM 4009 N N . ASP A 1 505 ? -27.016 16.453 5.977 1 97.31 505 ASP A N 1
ATOM 4010 C CA . ASP A 1 505 ? -28.172 16.516 6.867 1 97.31 505 ASP A CA 1
ATOM 4011 C C . ASP A 1 505 ? -27.859 17.328 8.125 1 97.31 505 ASP A C 1
ATOM 4013 O O . ASP A 1 505 ? -28.75 17.953 8.703 1 97.31 505 ASP A O 1
ATOM 4017 N N . LEU A 1 506 ? -26.734 17.234 8.57 1 98.12 506 LEU A N 1
ATOM 4018 C CA . LEU A 1 506 ? -26.234 17.922 9.766 1 98.12 506 LEU A CA 1
ATOM 4019 C C . LEU A 1 506 ? -24.734 18.141 9.68 1 98.12 506 LEU A C 1
ATOM 4021 O O . LEU A 1 506 ? -24.094 17.734 8.711 1 98.12 506 LEU A O 1
ATOM 4025 N N . PHE A 1 507 ? -24.203 18.906 10.617 1 98.69 507 PHE A N 1
ATOM 4026 C CA . PHE A 1 507 ? -22.75 19.078 10.68 1 98.69 507 PHE A CA 1
ATOM 4027 C C . PHE A 1 507 ? -22.25 18.875 12.102 1 98.69 507 PHE A C 1
ATOM 4029 O O . PHE A 1 507 ? -23.031 18.922 13.055 1 98.69 507 PHE A O 1
ATOM 4036 N N . ILE A 1 508 ? -20.984 18.547 12.203 1 98.75 508 ILE A N 1
ATOM 4037 C CA . ILE A 1 508 ? -20.312 18.516 13.5 1 98.75 508 ILE A CA 1
ATOM 4038 C C . ILE A 1 508 ? -19.031 19.328 13.445 1 98.75 508 ILE A C 1
ATOM 4040 O O . ILE A 1 508 ? -18.312 19.297 12.438 1 98.75 508 ILE A O 1
ATOM 4044 N N . ASN A 1 509 ? -18.797 20.109 14.438 1 98.62 509 ASN A N 1
ATOM 4045 C CA . ASN A 1 509 ? -17.594 20.922 14.492 1 98.62 509 ASN A CA 1
ATOM 4046 C C . ASN A 1 509 ? -16.406 20.141 15.055 1 98.62 509 ASN A C 1
ATOM 4048 O O . ASN A 1 509 ? -16.578 19.344 15.977 1 98.62 509 ASN A O 1
ATOM 4052 N N . PRO A 1 510 ? -15.25 20.391 14.461 1 98.31 510 PRO A N 1
ATOM 4053 C CA . PRO A 1 510 ? -14.055 19.812 15.078 1 98.31 510 PRO A CA 1
ATOM 4054 C C . PRO A 1 510 ? -13.758 20.406 16.453 1 98.31 510 PRO A C 1
ATOM 4056 O O . PRO A 1 510 ? -14.312 21.453 16.812 1 98.31 510 PRO A O 1
ATOM 4059 N N . PHE A 1 511 ? -13.008 19.781 17.234 1 98.12 511 PHE A N 1
ATOM 4060 C CA . PHE A 1 511 ? -12.547 20.25 18.531 1 98.12 511 PHE A CA 1
ATOM 4061 C C . PHE A 1 511 ? -11.133 19.766 18.812 1 98.12 511 PHE A C 1
ATOM 4063 O O . PHE A 1 511 ? -10.711 18.734 18.281 1 98.12 511 PHE A O 1
ATOM 4070 N N . PRO A 1 512 ? -10.266 20.438 19.547 1 97.25 512 PRO A N 1
ATOM 4071 C CA . PRO A 1 512 ? -10.711 21.547 20.406 1 97.25 512 PRO A CA 1
ATOM 4072 C C . PRO A 1 512 ? -10.898 22.844 19.625 1 97.25 512 PRO A C 1
ATOM 4074 O O . PRO A 1 512 ? -11.609 23.734 20.078 1 97.25 512 PRO A O 1
ATOM 4077 N N . PHE A 1 513 ? -10.234 22.969 18.5 1 97.75 513 PHE A N 1
ATOM 4078 C CA . PHE A 1 513 ? -10.359 24.188 17.703 1 97.75 513 PHE A CA 1
ATOM 4079 C C . PHE A 1 513 ? -11.641 24.172 16.891 1 97.75 513 PHE A C 1
ATOM 4081 O O . PHE A 1 513 ? -11.766 23.406 15.93 1 97.75 513 PHE A O 1
ATOM 4088 N N . GLY A 1 514 ? -12.57 25.016 17.188 1 97.06 514 GLY A N 1
ATOM 4089 C CA . GLY A 1 514 ? -13.891 25.047 16.562 1 97.06 514 GLY A CA 1
ATOM 4090 C C . GLY A 1 514 ? -13.922 25.828 15.266 1 97.06 514 GLY A C 1
ATOM 4091 O O . GLY A 1 514 ? -12.953 25.828 14.508 1 97.06 514 GLY A O 1
ATOM 4092 N N . ASN A 1 515 ? -15.172 26.328 14.938 1 95 515 ASN A N 1
ATOM 4093 C CA . ASN A 1 515 ? -15.367 26.984 13.656 1 95 515 ASN A CA 1
ATOM 4094 C C . ASN A 1 515 ? -16.047 28.344 13.828 1 95 515 ASN A C 1
ATOM 4096 O O . ASN A 1 515 ? -16.656 28.609 14.859 1 95 515 ASN A O 1
ATOM 4100 N N . THR A 1 516 ? -15.781 29.172 12.828 1 92.94 516 THR A N 1
ATOM 4101 C CA . THR A 1 516 ? -16.578 30.375 12.625 1 92.94 516 THR A CA 1
ATOM 4102 C C . THR A 1 516 ? -17.234 30.344 11.25 1 92.94 516 THR A C 1
ATOM 4104 O O . THR A 1 516 ? -18.406 29.953 11.117 1 92.94 516 THR A O 1
ATOM 4107 N N . ASN A 1 517 ? -16.422 30.5 10.289 1 88.19 517 ASN A N 1
ATOM 4108 C CA . ASN A 1 517 ? -16.953 30.547 8.93 1 88.19 517 ASN A CA 1
ATOM 4109 C C . ASN A 1 517 ? -17.594 29.234 8.516 1 88.19 517 ASN A C 1
ATOM 4111 O O . ASN A 1 517 ? -18.547 29.203 7.75 1 88.19 517 ASN A O 1
ATOM 4115 N N . GLY A 1 518 ? -17.062 28.156 9.016 1 92.5 518 GLY A N 1
ATOM 4116 C CA . GLY A 1 518 ? -17.672 26.859 8.75 1 92.5 518 GLY A CA 1
ATOM 4117 C C . GLY A 1 518 ? -19.094 26.75 9.266 1 92.5 518 GLY A C 1
ATOM 4118 O O . GLY A 1 518 ? -19.953 26.156 8.617 1 92.5 518 GLY A O 1
ATOM 4119 N N . ILE A 1 519 ? -19.344 27.344 10.398 1 95.12 519 ILE A N 1
ATOM 4120 C CA . ILE A 1 519 ? -20.688 27.359 10.969 1 95.12 519 ILE A CA 1
ATOM 4121 C C . ILE A 1 519 ? -21.609 28.219 10.102 1 95.12 519 ILE A C 1
ATOM 4123 O O . ILE A 1 519 ? -22.734 27.828 9.781 1 95.12 519 ILE A O 1
ATOM 4127 N N . VAL A 1 520 ? -21.078 29.375 9.695 1 91.81 520 VAL A N 1
ATOM 4128 C CA . VAL A 1 520 ? -21.859 30.281 8.859 1 91.81 520 VAL A CA 1
ATOM 4129 C C . VAL A 1 520 ? -22.297 29.562 7.59 1 91.81 520 VAL A C 1
ATOM 4131 O O . VAL A 1 520 ? -23.469 29.625 7.207 1 91.81 520 VAL A O 1
ATOM 4134 N N . ASP A 1 521 ? -21.422 28.859 6.965 1 92.81 521 ASP A N 1
ATOM 4135 C CA . ASP A 1 521 ? -21.703 28.188 5.699 1 92.81 521 ASP A CA 1
ATOM 4136 C C . ASP A 1 521 ? -22.719 27.062 5.883 1 92.81 521 ASP A C 1
ATOM 4138 O O . ASP A 1 521 ? -23.578 26.859 5.035 1 92.81 521 ASP A O 1
ATOM 4142 N N . THR A 1 522 ? -22.641 26.297 6.949 1 96.25 522 THR A N 1
ATOM 4143 C CA . THR A 1 522 ? -23.484 25.141 7.168 1 96.25 522 THR A CA 1
ATOM 4144 C C . THR A 1 522 ? -24.891 25.562 7.578 1 96.25 522 THR A C 1
ATOM 4146 O O . THR A 1 522 ? -25.891 25.062 7.043 1 96.25 522 THR A O 1
ATOM 4149 N N . VAL A 1 523 ? -25.016 26.625 8.453 1 95.44 523 VAL A N 1
ATOM 4150 C CA . VAL A 1 523 ? -26.312 27.031 8.969 1 95.44 523 VAL A CA 1
ATOM 4151 C C . VAL A 1 523 ? -27.094 27.766 7.883 1 95.44 523 VAL A C 1
ATOM 4153 O O . VAL A 1 523 ? -28.328 27.688 7.836 1 95.44 523 VAL A O 1
ATOM 4156 N N . ARG A 1 524 ? -26.359 28.438 7.012 1 93 524 ARG A N 1
ATOM 4157 C CA . ARG A 1 524 ? -27.016 29.125 5.906 1 93 524 ARG A CA 1
ATOM 4158 C C . ARG A 1 524 ? -27.688 28.141 4.965 1 93 524 ARG A C 1
ATOM 4160 O O . ARG A 1 524 ? -28.609 28.5 4.23 1 93 524 ARG A O 1
ATOM 4167 N N . GLN A 1 525 ? -27.234 26.906 4.992 1 94.38 525 GLN A N 1
ATOM 4168 C CA . GLN A 1 525 ? -27.844 25.828 4.199 1 94.38 525 GLN A CA 1
ATOM 4169 C C . GLN A 1 525 ? -28.859 25.047 5.012 1 94.38 525 GLN A C 1
ATOM 4171 O O . GLN A 1 525 ? -29.391 24.031 4.551 1 94.38 525 GLN A O 1
ATOM 4176 N N . GLY A 1 526 ? -29.109 25.484 6.227 1 95.38 526 GLY A N 1
ATOM 4177 C CA . GLY A 1 526 ? -30.156 24.922 7.059 1 95.38 526 GLY A CA 1
ATOM 4178 C C . GLY A 1 526 ? -29.688 23.734 7.879 1 95.38 526 GLY A C 1
ATOM 4179 O O . GLY A 1 526 ? -30.5 23.031 8.484 1 95.38 526 GLY A O 1
ATOM 4180 N N . LEU A 1 527 ? -28.406 23.469 7.957 1 97.19 527 LEU A N 1
ATOM 4181 C CA . LEU A 1 527 ? -27.906 22.297 8.672 1 97.19 527 LEU A CA 1
ATOM 4182 C C . LEU A 1 527 ? -27.812 22.562 10.164 1 97.19 527 LEU A C 1
ATOM 4184 O O . LEU A 1 527 ? -27.141 23.516 10.578 1 97.19 527 LEU A O 1
ATOM 4188 N N . PRO A 1 528 ? -28.469 21.781 11.008 1 97.38 528 PRO A N 1
ATOM 4189 C CA . PRO A 1 528 ? -28.125 21.812 12.43 1 97.38 528 PRO A CA 1
ATOM 4190 C C . PRO A 1 528 ? -26.812 21.109 12.75 1 97.38 528 PRO A C 1
ATOM 4192 O O . PRO A 1 528 ? -26.344 20.297 11.953 1 97.38 528 PRO A O 1
ATOM 4195 N N . GLY A 1 529 ? -26.219 21.5 13.828 1 98.06 529 GLY A N 1
ATOM 4196 C CA . GLY A 1 529 ? -24.953 20.875 14.148 1 98.06 529 GLY A CA 1
ATOM 4197 C C . GLY A 1 529 ? -24.656 20.828 15.633 1 98.06 529 GLY A C 1
ATOM 4198 O O . GLY A 1 529 ? -25.484 21.25 16.438 1 98.06 529 GLY A O 1
ATOM 4199 N N . VAL A 1 530 ? -23.547 20.188 15.961 1 98.75 530 VAL A N 1
ATOM 4200 C CA . VAL A 1 530 ? -23.109 20.031 17.344 1 98.75 530 VAL A CA 1
ATOM 4201 C C . VAL A 1 530 ? -21.719 20.594 17.516 1 98.75 530 VAL A C 1
ATOM 4203 O O . VAL A 1 530 ? -20.891 20.516 16.609 1 98.75 530 VAL A O 1
ATOM 4206 N N . CYS A 1 531 ? -21.469 21.266 18.625 1 98.5 531 CYS A N 1
ATOM 4207 C CA . CYS A 1 531 ? -20.141 21.766 18.938 1 98.5 531 CYS A CA 1
ATOM 4208 C C . CYS A 1 531 ? -19.703 21.359 20.328 1 98.5 531 CYS A C 1
ATOM 4210 O O . CYS A 1 531 ? -20.531 20.953 21.156 1 98.5 531 CYS A O 1
ATOM 4212 N N . LEU A 1 532 ? -18.406 21.297 20.578 1 98.56 532 LEU A N 1
ATOM 4213 C CA . LEU A 1 532 ? -17.812 21.094 21.891 1 98.56 532 LEU A CA 1
ATOM 4214 C C . LEU A 1 532 ? -17.125 22.359 22.375 1 98.56 532 LEU A C 1
ATOM 4216 O O . LEU A 1 532 ? -16.141 22.812 21.797 1 98.56 532 LEU A O 1
ATOM 4220 N N . SER A 1 533 ? -17.672 22.984 23.406 1 97.88 533 SER A N 1
ATOM 4221 C CA . SER A 1 533 ? -17.141 24.25 23.938 1 97.88 533 SER A CA 1
ATOM 4222 C C . SER A 1 533 ? -16.031 24 24.953 1 97.88 533 SER A C 1
ATOM 4224 O O . SER A 1 533 ? -15.898 22.891 25.469 1 97.88 533 SER A O 1
ATOM 4226 N N . GLY A 1 534 ? -15.172 25 25.141 1 96.44 534 GLY A N 1
ATOM 4227 C CA . GLY A 1 534 ? -14.07 24.938 26.094 1 96.44 534 GLY A CA 1
ATOM 4228 C C . GLY A 1 534 ? -13.664 26.297 26.625 1 96.44 534 GLY A C 1
ATOM 4229 O O . GLY A 1 534 ? -14.406 27.266 26.5 1 96.44 534 GLY A O 1
ATOM 4230 N N . GLU A 1 535 ? -12.547 26.328 27.234 1 95.88 535 GLU A N 1
ATOM 4231 C CA . GLU A 1 535 ? -12.125 27.516 27.969 1 95.88 535 GLU A CA 1
ATOM 4232 C C . GLU A 1 535 ? -11.492 28.547 27.031 1 95.88 535 GLU A C 1
ATOM 4234 O O . GLU A 1 535 ? -11.633 29.75 27.25 1 95.88 535 GLU A O 1
ATOM 4239 N N . GLU A 1 536 ? -10.82 28.109 26.062 1 96.31 536 GLU A N 1
ATOM 4240 C CA . GLU A 1 536 ? -10.125 29.031 25.172 1 96.31 536 GLU A CA 1
ATOM 4241 C C . GLU A 1 536 ? -11.062 29.578 24.094 1 96.31 536 GLU A C 1
ATOM 4243 O O . GLU A 1 536 ? -12.031 28.906 23.719 1 96.31 536 GLU A O 1
ATOM 4248 N N . VAL A 1 537 ? -10.758 30.734 23.562 1 96.69 537 VAL A N 1
ATOM 4249 C CA . VAL A 1 537 ? -11.625 31.406 22.609 1 96.69 537 VAL A CA 1
ATOM 4250 C C . VAL A 1 537 ? -11.867 30.516 21.391 1 96.69 537 VAL A C 1
ATOM 4252 O O . VAL A 1 537 ? -13 30.391 20.922 1 96.69 537 VAL A O 1
ATOM 4255 N N . HIS A 1 538 ? -10.812 29.828 20.906 1 96.5 538 HIS A N 1
ATOM 4256 C CA . HIS A 1 538 ? -10.969 29 19.719 1 96.5 538 HIS A CA 1
ATOM 4257 C C . HIS A 1 538 ? -11.852 27.797 20 1 96.5 538 HIS A C 1
ATOM 4259 O O . HIS A 1 538 ? -12.359 27.156 19.078 1 96.5 538 HIS A O 1
ATOM 4265 N N . GLU A 1 539 ? -12.094 27.453 21.234 1 96.62 539 GLU A N 1
ATOM 4266 C CA . GLU A 1 539 ? -12.992 26.375 21.656 1 96.62 539 GLU A CA 1
ATOM 4267 C C . GLU A 1 539 ? -14.398 26.891 21.922 1 96.62 539 GLU A C 1
ATOM 4269 O O . GLU A 1 539 ? -15.359 26.125 21.922 1 96.62 539 GLU A O 1
ATOM 4274 N N . HIS A 1 540 ? -14.508 28.188 22.109 1 96.94 540 HIS A N 1
ATOM 4275 C CA . HIS A 1 540 ? -15.719 28.766 22.703 1 96.94 540 HIS A CA 1
ATOM 4276 C C . HIS A 1 540 ? -16.531 29.516 21.656 1 96.94 540 HIS A C 1
ATOM 4278 O O . HIS A 1 540 ? -17.719 29.781 21.859 1 96.94 540 HIS A O 1
ATOM 4284 N N . ILE A 1 541 ? -16.016 29.875 20.594 1 96.06 541 ILE A N 1
ATOM 4285 C CA . ILE A 1 541 ? -16.656 30.688 19.562 1 96.06 541 ILE A CA 1
ATOM 4286 C C . ILE A 1 541 ? -17.922 29.969 19.078 1 96.06 541 ILE A C 1
ATOM 4288 O O . ILE A 1 541 ? -18.953 30.609 18.844 1 96.06 541 ILE A O 1
ATOM 4292 N N . ASP A 1 542 ? -17.891 28.656 19 1 96.19 542 ASP A N 1
ATOM 4293 C CA . ASP A 1 542 ? -19.016 27.859 18.516 1 96.19 542 ASP A CA 1
ATOM 4294 C C . ASP A 1 542 ? -20.25 28.062 19.391 1 96.19 542 ASP A C 1
ATOM 4296 O O . ASP A 1 542 ? -21.359 28.234 18.891 1 96.19 542 ASP A O 1
ATOM 4300 N N . GLU A 1 543 ? -19.938 28.047 20.672 1 96.94 543 GLU A N 1
ATOM 4301 C CA . GLU A 1 543 ? -21.016 28.234 21.641 1 96.94 543 GLU A CA 1
ATOM 4302 C C . GLU A 1 543 ? -21.703 29.594 21.453 1 96.94 543 GLU A C 1
ATOM 4304 O O . GLU A 1 543 ? -22.922 29.672 21.422 1 96.94 543 GLU A O 1
ATOM 4309 N N . GLY A 1 544 ? -20.875 30.625 21.312 1 95.88 544 GLY A N 1
ATOM 4310 C CA . GLY A 1 544 ? -21.438 31.953 21.094 1 95.88 544 GLY A CA 1
ATOM 4311 C C . GLY A 1 544 ? -22.281 32.031 19.844 1 95.88 544 GLY A C 1
ATOM 4312 O O . GLY A 1 544 ? -23.375 32.594 19.859 1 95.88 544 GLY A O 1
ATOM 4313 N N . LEU A 1 545 ? -21.844 31.469 18.75 1 95.31 545 LEU A N 1
ATOM 4314 C CA . LEU A 1 545 ? -22.547 31.516 17.469 1 95.31 545 LEU A CA 1
ATOM 4315 C C . LEU A 1 545 ? -23.844 30.703 17.531 1 95.31 545 LEU A C 1
ATOM 4317 O O . LEU A 1 545 ? -24.875 31.125 17 1 95.31 545 LEU A O 1
ATOM 4321 N N . PHE A 1 546 ? -23.781 29.562 18.188 1 96.88 546 PHE A N 1
ATOM 4322 C CA . PHE A 1 546 ? -24.953 28.719 18.312 1 96.88 546 PHE A CA 1
ATOM 4323 C C . PHE A 1 546 ? -26.047 29.438 19.094 1 96.88 546 PHE A C 1
ATOM 4325 O O . PHE A 1 546 ? -27.219 29.422 18.688 1 96.88 546 PHE A O 1
ATOM 4332 N N . ARG A 1 547 ? -25.672 30.125 20.156 1 95.56 547 ARG A N 1
ATOM 4333 C CA . ARG A 1 547 ? -26.641 30.844 20.969 1 95.56 547 ARG A CA 1
ATOM 4334 C C . ARG A 1 547 ? -27.203 32.062 20.219 1 95.56 547 ARG A C 1
ATOM 4336 O O . ARG A 1 547 ? -28.391 32.375 20.344 1 95.56 547 ARG A O 1
ATOM 4343 N N . ARG A 1 548 ? -26.344 32.719 19.406 1 93.75 548 ARG A N 1
ATOM 4344 C CA . ARG A 1 548 ? -26.828 33.812 18.578 1 93.75 548 ARG A CA 1
ATOM 4345 C C . ARG A 1 548 ? -27.906 33.344 17.609 1 93.75 548 ARG A C 1
ATOM 4347 O O . ARG A 1 548 ? -28.828 34.094 17.297 1 93.75 548 ARG A O 1
ATOM 4354 N N . LEU A 1 549 ? -27.781 32.125 17.188 1 94.25 549 LEU A N 1
ATOM 4355 C CA . LEU A 1 549 ? -28.672 31.578 16.172 1 94.25 549 LEU A CA 1
ATOM 4356 C C . LEU A 1 549 ? -29.891 30.953 16.812 1 94.25 549 LEU A C 1
ATOM 4358 O O . LEU A 1 549 ? -30.797 30.469 16.125 1 94.25 549 LEU A O 1
ATOM 4362 N N . GLY A 1 550 ? -29.906 30.922 18.125 1 92.94 550 GLY A N 1
ATOM 4363 C CA . GLY A 1 550 ? -31.047 30.375 18.844 1 92.94 550 GLY A CA 1
ATOM 4364 C C . GLY A 1 550 ? -31.125 28.859 18.812 1 92.94 550 GLY A C 1
ATOM 4365 O O . GLY A 1 550 ? -32.188 28.281 18.938 1 92.94 550 GLY A O 1
ATOM 4366 N N . LEU A 1 551 ? -30.062 28.25 18.625 1 94.81 551 LEU A N 1
ATOM 4367 C CA . LEU A 1 551 ? -30.047 26.781 18.578 1 94.81 551 LEU A CA 1
ATOM 4368 C C . LEU A 1 551 ? -30.188 26.188 19.969 1 94.81 551 LEU A C 1
ATOM 4370 O O . LEU A 1 551 ? -29.906 26.859 20.969 1 94.81 551 LEU A O 1
ATOM 4374 N N . ALA A 1 552 ? -30.594 24.953 20.047 1 95 552 ALA A N 1
ATOM 4375 C CA . ALA A 1 552 ? -30.859 24.266 21.312 1 95 552 ALA A CA 1
ATOM 4376 C C . ALA A 1 552 ? -29.594 24.109 22.125 1 95 552 ALA A C 1
ATOM 4378 O O . ALA A 1 552 ? -28.516 23.828 21.578 1 95 552 ALA A O 1
ATOM 4379 N N . GLU A 1 553 ? -29.719 24.266 23.422 1 96.81 553 GLU A N 1
ATOM 4380 C CA . GLU A 1 553 ? -28.578 24.172 24.328 1 96.81 553 GLU A CA 1
ATOM 4381 C C . GLU A 1 553 ? -27.984 22.766 24.297 1 96.81 553 GLU A C 1
ATOM 4383 O O . GLU A 1 553 ? -26.781 22.578 24.562 1 96.81 553 GLU A O 1
ATOM 4388 N N . GLU A 1 554 ? -28.781 21.797 23.922 1 96.5 554 GLU A N 1
ATOM 4389 C CA . GLU A 1 554 ? -28.328 20.406 23.859 1 96.5 554 GLU A CA 1
ATOM 4390 C C . GLU A 1 554 ? -27.25 20.234 22.781 1 96.5 554 GLU A C 1
ATOM 4392 O O . GLU A 1 554 ? -26.469 19.281 22.828 1 96.5 554 GLU A O 1
ATOM 4397 N N . LEU A 1 555 ? -27.25 21.141 21.828 1 98.31 555 LEU A N 1
ATOM 4398 C CA . LEU A 1 555 ? -26.297 21.062 20.734 1 98.31 555 LEU A CA 1
ATOM 4399 C C . LEU A 1 555 ? -24.953 21.672 21.125 1 98.31 555 LEU A C 1
ATOM 4401 O O . LEU A 1 555 ? -23.969 21.516 20.406 1 98.31 555 LEU A O 1
ATOM 4405 N N . ILE A 1 556 ? -24.922 22.391 22.234 1 98.5 556 ILE A N 1
ATOM 4406 C CA . ILE A 1 556 ? -23.719 22.969 22.812 1 98.5 556 ILE A CA 1
ATOM 4407 C C . ILE A 1 556 ? -23.203 22.078 23.938 1 98.5 556 ILE A C 1
ATOM 4409 O O . ILE A 1 556 ? -23.672 22.156 25.078 1 98.5 556 ILE A O 1
ATOM 4413 N N . THR A 1 557 ? -22.141 21.297 23.625 1 98.69 557 THR A N 1
ATOM 4414 C CA . THR A 1 557 ? -21.688 20.266 24.562 1 98.69 557 THR A CA 1
ATOM 4415 C C . THR A 1 557 ? -20.406 20.703 25.281 1 98.69 557 THR A C 1
ATOM 4417 O O . THR A 1 557 ? -19.766 21.656 24.859 1 98.69 557 THR A O 1
ATOM 4420 N N . HIS A 1 558 ? -20.047 19.969 26.406 1 97.94 558 HIS A N 1
ATOM 4421 C CA . HIS A 1 558 ? -18.938 20.422 27.219 1 97.94 558 HIS A CA 1
ATOM 4422 C C . HIS A 1 558 ? -17.969 19.281 27.516 1 97.94 558 HIS A C 1
ATOM 4424 O O . HIS A 1 558 ? -16.984 19.469 28.234 1 97.94 558 HIS A O 1
ATOM 4430 N N . ASN A 1 559 ? -18.266 18.156 27 1 97.88 559 ASN A N 1
ATOM 4431 C CA . ASN A 1 559 ? -17.344 17.016 27 1 97.88 559 ASN A CA 1
ATOM 4432 C C . ASN A 1 559 ? -17.641 16.078 25.828 1 97.88 559 ASN A C 1
ATOM 4434 O O . ASN A 1 559 ? -18.672 16.188 25.172 1 97.88 559 ASN A O 1
ATOM 4438 N N . VAL A 1 560 ? -16.75 15.148 25.562 1 98.44 560 VAL A N 1
ATOM 4439 C CA . VAL A 1 560 ? -16.797 14.312 24.375 1 98.44 560 VAL A CA 1
ATOM 4440 C C . VAL A 1 560 ? -18.016 13.398 24.422 1 98.44 560 VAL A C 1
ATOM 4442 O O . VAL A 1 560 ? -18.656 13.148 23.406 1 98.44 560 VAL A O 1
ATOM 4445 N N . GLU A 1 561 ? -18.344 12.898 25.578 1 98.5 561 GLU A N 1
ATOM 4446 C CA . GLU A 1 561 ? -19.5 12.023 25.719 1 98.5 561 GLU A CA 1
ATOM 4447 C C . GLU A 1 561 ? -20.781 12.742 25.328 1 98.5 561 GLU A C 1
ATOM 4449 O O . GLU A 1 561 ? -21.625 12.188 24.609 1 98.5 561 GLU A O 1
ATOM 4454 N N . GLN A 1 562 ? -20.969 13.992 25.828 1 98.69 562 GLN A N 1
ATOM 4455 C CA . GLN A 1 562 ? -22.125 14.805 25.469 1 98.69 562 GLN A CA 1
ATOM 4456 C C . GLN A 1 562 ? -22.156 15.086 23.969 1 98.69 562 GLN A C 1
ATOM 4458 O O . GLN A 1 562 ? -23.219 15.07 23.359 1 98.69 562 GLN A O 1
ATOM 4463 N N . TYR A 1 563 ? -20.969 15.336 23.469 1 98.75 563 TYR A N 1
ATOM 4464 C CA . TYR A 1 563 ? -20.812 15.625 22.047 1 98.75 563 TYR A CA 1
ATOM 4465 C C . TYR A 1 563 ? -21.312 14.453 21.203 1 98.75 563 TYR A C 1
ATOM 4467 O O . TYR A 1 563 ? -22.078 14.641 20.266 1 98.75 563 TYR A O 1
ATOM 4475 N N . ILE A 1 564 ? -20.891 13.258 21.547 1 98.75 564 ILE A N 1
ATOM 4476 C CA . ILE A 1 564 ? -21.25 12.047 20.828 1 98.75 564 ILE A CA 1
ATOM 4477 C C . ILE A 1 564 ? -22.734 11.773 20.984 1 98.75 564 ILE A C 1
ATOM 4479 O O . ILE A 1 564 ? -23.438 11.492 20 1 98.75 564 ILE A O 1
ATOM 4483 N N . THR A 1 565 ? -23.25 11.938 22.188 1 98.56 565 THR A N 1
ATOM 4484 C CA . THR A 1 565 ? -24.656 11.648 22.484 1 98.56 565 THR A CA 1
ATOM 4485 C C . THR A 1 565 ? -25.562 12.602 21.719 1 98.56 565 THR A C 1
ATOM 4487 O O . THR A 1 565 ? -26.562 12.172 21.125 1 98.56 565 THR A O 1
ATOM 4490 N N . ALA A 1 566 ? -25.234 13.867 21.75 1 98.75 566 ALA A N 1
ATOM 4491 C CA . ALA A 1 566 ? -26.031 14.867 21.031 1 98.75 566 ALA A CA 1
ATOM 4492 C C . ALA A 1 566 ? -26.031 14.594 19.531 1 98.75 566 ALA A C 1
ATOM 4494 O O . ALA A 1 566 ? -27.062 14.742 18.859 1 98.75 566 ALA A O 1
ATOM 4495 N N . THR A 1 567 ? -24.875 14.195 19 1 98.75 567 THR A N 1
ATOM 4496 C CA . THR A 1 567 ? -24.766 13.93 17.578 1 98.75 567 THR A CA 1
ATOM 4497 C C . THR A 1 567 ? -25.594 12.703 17.188 1 98.75 567 THR A C 1
ATOM 4499 O O . THR A 1 567 ? -26.312 12.719 16.188 1 98.75 567 THR A O 1
ATOM 4502 N N . VAL A 1 568 ? -25.484 11.672 17.984 1 98.5 568 VAL A N 1
ATOM 4503 C CA . VAL A 1 568 ? -26.234 10.453 17.719 1 98.5 568 VAL A CA 1
ATOM 4504 C C . VAL A 1 568 ? -27.734 10.742 17.766 1 98.5 568 VAL A C 1
ATOM 4506 O O . VAL A 1 568 ? -28.5 10.227 16.953 1 98.5 568 VAL A O 1
ATOM 4509 N N . ARG A 1 569 ? -28.156 11.562 18.688 1 98.19 569 ARG A N 1
ATOM 4510 C CA . ARG A 1 569 ? -29.578 11.945 18.766 1 98.19 569 ARG A CA 1
ATOM 4511 C C . ARG A 1 569 ? -30 12.703 17.5 1 98.19 569 ARG A C 1
ATOM 4513 O O . ARG A 1 569 ? -31.062 12.445 16.953 1 98.19 569 ARG A O 1
ATOM 4520 N N . LEU A 1 570 ? -29.125 13.602 17.094 1 97.56 570 LEU A N 1
ATOM 4521 C CA . LEU A 1 570 ? -29.406 14.383 15.891 1 97.56 570 LEU A CA 1
ATOM 4522 C C . LEU A 1 570 ? -29.516 13.484 14.672 1 97.56 570 LEU A C 1
ATOM 4524 O O . LEU A 1 570 ? -30.281 13.773 13.742 1 97.56 570 LEU A O 1
ATOM 4528 N N . ILE A 1 571 ? -28.734 12.422 14.617 1 97 571 ILE A N 1
ATOM 4529 C CA . ILE A 1 571 ? -28.734 11.453 13.531 1 97 571 ILE A CA 1
ATOM 4530 C C . ILE A 1 571 ? -30.031 10.641 13.57 1 97 571 ILE A C 1
ATOM 4532 O O . ILE A 1 571 ? -30.672 10.445 12.539 1 97 571 ILE A O 1
ATOM 4536 N N . THR A 1 572 ? -30.469 10.25 14.75 1 96.25 572 THR A N 1
ATOM 4537 C CA . THR A 1 572 ? -31.531 9.242 14.898 1 96.25 572 THR A CA 1
ATOM 4538 C C . THR A 1 572 ? -32.906 9.906 14.961 1 96.25 572 THR A C 1
ATOM 4540 O O . THR A 1 572 ? -33.875 9.352 14.484 1 96.25 572 THR A O 1
ATOM 4543 N N . ASP A 1 573 ? -32.969 11.078 15.586 1 95.56 573 ASP A N 1
ATOM 4544 C CA . ASP A 1 573 ? -34.25 11.789 15.727 1 95.56 573 ASP A CA 1
ATOM 4545 C C . ASP A 1 573 ? -34.5 12.695 14.523 1 95.56 573 ASP A C 1
ATOM 4547 O O . ASP A 1 573 ? -34.281 13.906 14.594 1 95.56 573 ASP A O 1
ATOM 4551 N N . THR A 1 574 ? -35.094 12.078 13.523 1 93.56 574 THR A N 1
ATOM 4552 C CA . THR A 1 574 ? -35.344 12.758 12.258 1 93.56 574 THR A CA 1
ATOM 4553 C C . THR A 1 574 ? -36.25 13.953 12.453 1 93.56 574 THR A C 1
ATOM 4555 O O . THR A 1 574 ? -36.062 15 11.82 1 93.56 574 THR A O 1
ATOM 4558 N N . ASN A 1 575 ? -37.188 13.852 13.328 1 94.25 575 ASN A N 1
ATOM 4559 C CA . ASN A 1 575 ? -38.125 14.945 13.586 1 94.25 575 ASN A CA 1
ATOM 4560 C C . ASN A 1 575 ? -37.438 16.141 14.227 1 94.25 575 ASN A C 1
ATOM 4562 O O . ASN A 1 575 ? -37.656 17.281 13.844 1 94.25 575 ASN A O 1
ATOM 4566 N N . TRP A 1 576 ? -36.625 15.844 15.18 1 96 576 TRP A N 1
ATOM 4567 C CA . TRP A 1 576 ? -35.844 16.906 15.828 1 96 576 TRP A CA 1
ATOM 4568 C C . TRP A 1 576 ? -34.938 17.594 14.828 1 96 576 TRP A C 1
ATOM 4570 O O . TRP A 1 576 ? -34.875 18.828 14.766 1 96 576 TRP A O 1
ATOM 4580 N N . ARG A 1 577 ? -34.281 16.812 14.008 1 95.69 577 ARG A N 1
ATOM 4581 C CA . ARG A 1 577 ? -33.344 17.312 13.016 1 95.69 577 ARG A CA 1
ATOM 4582 C C . ARG A 1 577 ? -34.062 18.203 11.992 1 95.69 577 ARG A C 1
ATOM 4584 O O . ARG A 1 577 ? -33.594 19.312 11.695 1 95.69 577 ARG A O 1
ATOM 4591 N N . ASN A 1 578 ? -35.188 17.75 11.555 1 94.12 578 ASN A N 1
ATOM 4592 C CA . ASN A 1 578 ? -35.969 18.516 10.578 1 94.12 578 ASN A CA 1
ATOM 4593 C C . ASN A 1 578 ? -36.562 19.781 11.203 1 94.12 578 ASN A C 1
ATOM 4595 O O . ASN A 1 578 ? -36.656 20.797 10.531 1 94.12 578 ASN A O 1
ATOM 4599 N N . GLY A 1 579 ? -36.938 19.625 12.414 1 94.88 579 GLY A N 1
ATOM 4600 C CA . GLY A 1 579 ? -37.438 20.797 13.125 1 94.88 579 GLY A CA 1
ATOM 4601 C C . GLY A 1 579 ? -36.375 21.891 13.258 1 94.88 579 GLY A C 1
ATOM 4602 O O . GLY A 1 579 ? -36.656 23.062 13.07 1 94.88 579 GLY A O 1
ATOM 4603 N N . LEU A 1 580 ? -35.219 21.484 13.555 1 95.94 580 LEU A N 1
ATOM 4604 C CA . LEU A 1 580 ? -34.094 22.422 13.672 1 95.94 580 LEU A CA 1
ATOM 4605 C C . LEU A 1 580 ? -33.781 23.047 12.32 1 95.94 580 LEU A C 1
ATOM 4607 O O . LEU A 1 580 ? -33.469 24.234 12.242 1 95.94 580 LEU A O 1
ATOM 4611 N N . ARG A 1 581 ? -33.812 22.266 11.258 1 95.5 581 ARG A N 1
ATOM 4612 C CA . ARG A 1 581 ? -33.594 22.781 9.906 1 95.5 581 ARG A CA 1
ATOM 4613 C C . ARG A 1 581 ? -34.625 23.859 9.555 1 95.5 581 ARG A C 1
ATOM 4615 O O . ARG A 1 581 ? -34.25 24.922 9.062 1 95.5 581 ARG A O 1
ATOM 4622 N N . ARG A 1 582 ? -35.812 23.625 9.859 1 94.56 582 ARG A N 1
ATOM 4623 C CA . ARG A 1 582 ? -36.875 24.594 9.586 1 94.56 582 ARG A CA 1
ATOM 4624 C C . ARG A 1 582 ? -36.656 25.875 10.398 1 94.56 582 ARG A C 1
ATOM 4626 O O . ARG A 1 582 ? -36.844 26.984 9.891 1 94.56 582 ARG A O 1
ATOM 4633 N N . GLN A 1 583 ? -36.281 25.688 11.562 1 94.06 583 GLN A N 1
ATOM 4634 C CA . GLN A 1 583 ? -36.031 26.828 12.43 1 94.06 583 GLN A CA 1
ATOM 4635 C C . GLN A 1 583 ? -34.906 27.703 11.867 1 94.06 583 GLN A C 1
ATOM 4637 O O . GLN A 1 583 ? -35 28.922 11.836 1 94.06 583 GLN A O 1
ATOM 4642 N N . LEU A 1 584 ? -33.875 27.094 11.43 1 94.44 584 LEU A N 1
ATOM 4643 C CA . LEU A 1 584 ? -32.719 27.812 10.891 1 94.44 584 LEU A CA 1
ATOM 4644 C C . LEU A 1 584 ? -33.094 28.547 9.609 1 94.44 584 LEU A C 1
ATOM 4646 O O . LEU A 1 584 ? -32.688 29.703 9.422 1 94.44 584 LEU A O 1
ATOM 4650 N N . LEU A 1 585 ? -33.781 27.922 8.789 1 92.38 585 LEU A N 1
ATOM 4651 C CA . LEU A 1 585 ? -34.188 28.531 7.52 1 92.38 585 LEU A CA 1
ATOM 4652 C C . LEU A 1 585 ? -35.125 29.688 7.746 1 92.38 585 LEU A C 1
ATOM 4654 O O . LEU A 1 585 ? -35.125 30.672 7 1 92.38 585 LEU A O 1
ATOM 4658 N N . GLN A 1 586 ? -35.906 29.594 8.805 1 90.25 586 GLN A N 1
ATOM 4659 C CA . GLN A 1 586 ? -36.812 30.672 9.148 1 90.25 586 GLN A CA 1
ATOM 4660 C C . GLN A 1 586 ? -36.094 31.859 9.758 1 90.25 586 GLN A C 1
ATOM 4662 O O . GLN A 1 586 ? -36.406 33 9.484 1 90.25 586 GLN A O 1
ATOM 4667 N N . THR A 1 587 ? -35.156 31.609 10.586 1 87.5 587 THR A N 1
ATOM 4668 C CA . THR A 1 587 ? -34.375 32.625 11.258 1 87.5 587 THR A CA 1
ATOM 4669 C C . THR A 1 587 ? -33.531 33.438 10.242 1 87.5 587 THR A C 1
ATOM 4671 O O . THR A 1 587 ? -33.219 34.594 10.461 1 87.5 587 THR A O 1
ATOM 4674 N N . GLN A 1 588 ? -33.281 32.906 9.117 1 84.5 588 GLN A N 1
ATOM 4675 C CA . GLN A 1 588 ? -32.375 33.469 8.133 1 84.5 588 GLN A CA 1
ATOM 4676 C C . GLN A 1 588 ? -31.062 33.906 8.781 1 84.5 588 GLN A C 1
ATOM 4678 O O . GLN A 1 588 ? -30.844 35.094 9.016 1 84.5 588 GLN A O 1
ATOM 4683 N N . PRO A 1 589 ? -30.156 33.094 8.867 1 86.5 589 PRO A N 1
ATOM 4684 C CA . PRO A 1 589 ? -28.906 33.344 9.586 1 86.5 589 PRO A CA 1
ATOM 4685 C C . PRO A 1 589 ? -28.219 34.625 9.156 1 86.5 589 PRO A C 1
ATOM 4687 O O . PRO A 1 589 ? -27.5 35.25 9.953 1 86.5 589 PRO A O 1
ATOM 4690 N N . ASP A 1 590 ? -28.469 35.094 8.008 1 85.06 590 ASP A N 1
ATOM 4691 C CA . ASP A 1 590 ? -27.891 36.312 7.512 1 85.06 590 ASP A CA 1
ATOM 4692 C C . ASP A 1 590 ? -28.328 37.5 8.367 1 85.06 590 ASP A C 1
ATOM 4694 O O . ASP A 1 590 ? -27.547 38.438 8.617 1 85.06 590 ASP A O 1
ATOM 4698 N N . ASN A 1 591 ? -29.5 37.438 8.883 1 86.12 591 ASN A N 1
ATOM 4699 C CA . ASN A 1 591 ? -30.062 38.531 9.695 1 86.12 591 ASN A CA 1
ATOM 4700 C C . ASN A 1 591 ? -29.422 38.562 11.078 1 86.12 591 ASN A C 1
ATOM 4702 O O . ASN A 1 591 ? -29.438 39.594 11.75 1 86.12 591 ASN A O 1
ATOM 4706 N N . VAL A 1 592 ? -28.891 37.469 11.391 1 88.75 592 VAL A N 1
ATOM 4707 C CA . VAL A 1 592 ? -28.312 37.344 12.719 1 88.75 592 VAL A CA 1
ATOM 4708 C C . VAL A 1 592 ? -26.812 37.625 12.664 1 88.75 592 VAL A C 1
ATOM 4710 O O . VAL A 1 592 ? -26.281 38.375 13.5 1 88.75 592 VAL A O 1
ATOM 4713 N N . LEU A 1 593 ? -26.188 37.188 11.633 1 88.5 593 LEU A N 1
ATOM 4714 C CA . LEU A 1 593 ? -24.719 37.156 11.617 1 88.5 593 LEU A CA 1
ATOM 4715 C C . LEU A 1 593 ? -24.156 38.375 10.867 1 88.5 593 LEU A C 1
ATOM 4717 O O . LEU A 1 593 ? -23.031 38.781 11.102 1 88.5 593 LEU A O 1
ATOM 4721 N N . PHE A 1 594 ? -24.984 39 9.977 1 88.88 594 PHE A N 1
ATOM 4722 C CA . PHE A 1 594 ? -24.438 40.062 9.125 1 88.88 594 PHE A CA 1
ATOM 4723 C C . PHE A 1 594 ? -24.953 41.406 9.547 1 88.88 594 PHE A C 1
ATOM 4725 O O . PHE A 1 594 ? -24.703 42.406 8.867 1 88.88 594 PHE A O 1
ATOM 4732 N N . THR A 1 595 ? -25.656 41.469 10.633 1 90.38 595 THR A N 1
ATOM 4733 C CA . THR A 1 595 ? -26.156 42.75 11.172 1 90.38 595 THR A CA 1
ATOM 4734 C C . THR A 1 595 ? -25.531 43.031 12.539 1 90.38 595 THR A C 1
ATOM 4736 O O . THR A 1 595 ? -25.391 42.125 13.352 1 90.38 595 THR A O 1
ATOM 4739 N N . GLY A 1 596 ? -25.094 44.312 12.68 1 93.75 596 GLY A N 1
ATOM 4740 C CA . GLY A 1 596 ? -24.5 44.719 13.945 1 93.75 596 GLY A CA 1
ATOM 4741 C C . GLY A 1 596 ? -24.172 46.188 14.023 1 93.75 596 GLY A C 1
ATOM 4742 O O . GLY A 1 596 ? -24.781 47 13.336 1 93.75 596 GLY A O 1
ATOM 4743 N N . LYS A 1 597 ? -23.391 46.5 14.984 1 96.25 597 LYS A N 1
ATOM 4744 C CA . LYS A 1 597 ? -22.953 47.875 15.227 1 96.25 597 LYS A CA 1
ATOM 4745 C C . LYS A 1 597 ? -21.438 48 15.164 1 96.25 597 LYS A C 1
ATOM 4747 O O . LYS A 1 597 ? -20.781 48.219 16.188 1 96.25 597 LYS A O 1
ATOM 4752 N N . PRO A 1 598 ? -20.969 48 13.898 1 96.12 598 PRO A N 1
ATOM 4753 C CA . PRO A 1 598 ? -19.516 47.969 13.719 1 96.12 598 PRO A CA 1
ATOM 4754 C C . PRO A 1 598 ? -18.844 49.25 14.211 1 96.12 598 PRO A C 1
ATOM 4756 O O . PRO A 1 598 ? -17.641 49.25 14.484 1 96.12 598 PRO A O 1
ATOM 4759 N N . GLU A 1 599 ? -19.547 50.375 14.398 1 96.38 599 GLU A N 1
ATOM 4760 C CA . GLU A 1 599 ? -19 51.656 14.836 1 96.38 599 GLU A CA 1
ATOM 4761 C C . GLU A 1 599 ? -18.469 51.562 16.266 1 96.38 599 GLU A C 1
ATOM 4763 O O . GLU A 1 599 ? -17.625 52.375 16.672 1 96.38 599 GLU A O 1
ATOM 4768 N N . GLN A 1 600 ? -18.984 50.594 16.969 1 96.81 600 GLN A N 1
ATOM 4769 C CA . GLN A 1 600 ? -18.594 50.406 18.359 1 96.81 600 GLN A CA 1
ATOM 4770 C C . GLN A 1 600 ? -17.109 50.125 18.484 1 96.81 600 GLN A C 1
ATOM 4772 O O . GLN A 1 600 ? -16.469 50.562 19.453 1 96.81 600 GLN A O 1
ATOM 4777 N N . PHE A 1 601 ? -16.594 49.438 17.562 1 96.5 601 PHE A N 1
ATOM 4778 C CA . PHE A 1 601 ? -15.18 49.094 17.578 1 96.5 601 PHE A CA 1
ATOM 4779 C C . PHE A 1 601 ? -14.297 50.312 17.656 1 96.5 601 PHE A C 1
ATOM 4781 O O . PHE A 1 601 ? -13.477 50.438 18.562 1 96.5 601 PHE A O 1
ATOM 4788 N N . GLY A 1 602 ? -14.469 51.25 16.688 1 96.75 602 GLY A N 1
ATOM 4789 C CA . GLY A 1 602 ? -13.703 52.469 16.672 1 96.75 602 GLY A CA 1
ATOM 4790 C C . GLY A 1 602 ? -13.844 53.281 17.953 1 96.75 602 GLY A C 1
ATOM 4791 O O . GLY A 1 602 ? -12.867 53.875 18.438 1 96.75 602 GLY A O 1
ATOM 4792 N N . GLN A 1 603 ? -15.07 53.312 18.484 1 97.31 603 GLN A N 1
ATOM 4793 C CA . GLN A 1 603 ? -15.352 54.062 19.703 1 97.31 603 GLN A CA 1
ATOM 4794 C C . GLN A 1 603 ? -14.609 53.469 20.891 1 97.31 603 GLN A C 1
ATOM 4796 O O . GLN A 1 603 ? -14.047 54.188 21.703 1 97.31 603 GLN A O 1
ATOM 4801 N N . ILE A 1 604 ? -14.625 52.188 20.938 1 97 604 ILE A N 1
ATOM 4802 C CA . ILE A 1 604 ? -14 51.5 22.062 1 97 604 ILE A CA 1
ATOM 4803 C C . ILE A 1 604 ? -12.484 51.688 22 1 97 604 ILE A C 1
ATOM 4805 O O . ILE A 1 604 ? -11.836 51.969 23.016 1 97 604 ILE A O 1
ATOM 4809 N N . VAL A 1 605 ? -11.883 51.531 20.828 1 97.25 605 VAL A N 1
ATOM 4810 C CA . VAL A 1 605 ? -10.445 51.688 20.672 1 97.25 605 VAL A CA 1
ATOM 4811 C C . VAL A 1 605 ? -10.055 53.156 20.969 1 97.25 605 VAL A C 1
ATOM 4813 O O . VAL A 1 605 ? -9.016 53.406 21.578 1 97.25 605 VAL A O 1
ATOM 4816 N N . ARG A 1 606 ? -10.883 54.125 20.531 1 96.88 606 ARG A N 1
ATOM 4817 C CA . ARG A 1 606 ? -10.641 55.531 20.812 1 96.88 606 ARG A CA 1
ATOM 4818 C C . ARG A 1 606 ? -10.633 55.781 22.312 1 96.88 606 ARG A C 1
ATOM 4820 O O . ARG A 1 606 ? -9.781 56.531 22.828 1 96.88 606 ARG A O 1
ATOM 4827 N N . ALA A 1 607 ? -11.555 55.188 22.938 1 96.5 607 ALA A N 1
ATOM 4828 C CA . ALA A 1 607 ? -11.625 55.344 24.391 1 96.5 607 ALA A CA 1
ATOM 4829 C C . ALA A 1 607 ? -10.383 54.781 25.062 1 96.5 607 ALA A C 1
ATOM 4831 O O . ALA A 1 607 ? -9.883 55.344 26.031 1 96.5 607 ALA A O 1
ATOM 4832 N N . LEU A 1 608 ? -9.914 53.625 24.562 1 96.38 608 LEU A N 1
ATOM 4833 C CA . LEU A 1 608 ? -8.688 53.031 25.094 1 96.38 608 LEU A CA 1
ATOM 4834 C C . LEU A 1 608 ? -7.504 53.969 24.891 1 96.38 608 LEU A C 1
ATOM 4836 O O . LEU A 1 608 ? -6.664 54.125 25.797 1 96.38 608 LEU A O 1
ATOM 4840 N N . LEU A 1 609 ? -7.422 54.562 23.703 1 95.5 609 LEU A N 1
ATOM 4841 C CA . LEU A 1 609 ? -6.348 55.5 23.391 1 95.5 609 LEU A CA 1
ATOM 4842 C C . LEU A 1 609 ? -6.391 56.688 24.312 1 95.5 609 LEU A C 1
ATOM 4844 O O . LEU A 1 609 ? -5.363 57.125 24.844 1 95.5 609 LEU A O 1
ATOM 4848 N N . ASP A 1 610 ? -7.59 57.281 24.516 1 93.44 610 ASP A N 1
ATOM 4849 C CA . ASP A 1 610 ? -7.777 58.469 25.328 1 93.44 610 ASP A CA 1
ATOM 4850 C C . ASP A 1 610 ? -7.48 58.188 26.812 1 93.44 610 ASP A C 1
ATOM 4852 O O . ASP A 1 610 ? -6.953 59.031 27.516 1 93.44 610 ASP A O 1
ATOM 4856 N N . ASN A 1 611 ? -7.832 57.031 27.281 1 86.94 611 ASN A N 1
ATOM 4857 C CA . ASN A 1 611 ? -7.586 56.656 28.656 1 86.94 611 ASN A CA 1
ATOM 4858 C C . ASN A 1 611 ? -6.109 56.375 28.922 1 86.94 611 ASN A C 1
ATOM 4860 O O . ASN A 1 611 ? -5.625 56.531 30.031 1 86.94 611 ASN A O 1
ATOM 4864 N N . GLY A 1 612 ? -5.477 55.719 28 1 74.25 612 GLY A N 1
ATOM 4865 C CA . GLY A 1 612 ? -4.043 55.5 28.125 1 74.25 612 GLY A CA 1
ATOM 4866 C C . GLY A 1 612 ? -3.244 56.781 28.203 1 74.25 612 GLY A C 1
ATOM 4867 O O . GLY A 1 612 ? -2.229 56.844 28.906 1 74.25 612 GLY A O 1
ATOM 4868 N N . HIS A 1 613 ? -3.719 57.688 27.406 1 58 613 HIS A N 1
ATOM 4869 C CA . HIS A 1 613 ? -3.117 59 27.453 1 58 613 HIS A CA 1
ATOM 4870 C C . HIS A 1 613 ? -3.312 59.656 28.812 1 58 613 HIS A C 1
ATOM 4872 O O . HIS A 1 613 ? -2.428 60.375 29.297 1 58 613 HIS A O 1
ATOM 4878 N N . GLN A 1 614 ? -4.395 59.344 29.391 1 46.03 614 GLN A N 1
ATOM 4879 C CA . GLN A 1 614 ? -4.637 59.938 30.703 1 46.03 614 GLN A CA 1
ATOM 4880 C C . GLN A 1 614 ? -3.707 59.312 31.75 1 46.03 614 GLN A C 1
ATOM 4882 O O . GLN A 1 614 ? -3.299 60 32.688 1 46.03 614 GLN A O 1
ATOM 4887 N N . ASP A 1 615 ? -3.363 58.062 31.531 1 43.84 615 ASP A N 1
ATOM 4888 C CA . ASP A 1 615 ? -2.451 57.469 32.5 1 43.84 615 ASP A CA 1
ATOM 4889 C C . ASP A 1 615 ? -1.016 57.938 32.281 1 43.84 615 ASP A C 1
ATOM 4891 O O . ASP A 1 615 ? -0.163 57.781 33.156 1 43.84 615 ASP A O 1
ATOM 4895 N N . VAL A 1 616 ? -0.584 58.312 31.156 1 42.31 616 VAL A N 1
ATOM 4896 C CA . VAL A 1 616 ? 0.753 58.812 30.859 1 42.31 616 VAL A CA 1
ATOM 4897 C C . VAL A 1 616 ? 0.812 60.312 31.125 1 42.31 616 VAL A C 1
ATOM 4899 O O . VAL A 1 616 ? 1.883 60.875 31.406 1 42.31 616 VAL A O 1
ATOM 4902 N N . ASN A 1 617 ? -0.208 61.125 30.844 1 32.22 617 ASN A N 1
ATOM 4903 C CA . ASN A 1 617 ? -0.154 62.531 31.234 1 32.22 617 ASN A CA 1
ATOM 4904 C C . ASN A 1 617 ? -0.385 62.688 32.75 1 32.22 617 ASN A C 1
ATOM 4906 O O . ASN A 1 617 ? -1.291 62.062 33.312 1 32.22 617 ASN A O 1
ATOM 4910 N N . MET B 1 1 ? 57.031 -10.648 27.312 1 19.55 1 MET B N 1
ATOM 4911 C CA . MET B 1 1 ? 56.406 -11.914 26.969 1 19.55 1 MET B CA 1
ATOM 4912 C C . MET B 1 1 ? 54.875 -11.773 26.969 1 19.55 1 MET B C 1
ATOM 4914 O O . MET B 1 1 ? 54.25 -11.891 28.016 1 19.55 1 MET B O 1
ATOM 4918 N N . ALA B 1 2 ? 54.5 -10.664 26.375 1 28.44 2 ALA B N 1
ATOM 4919 C CA . ALA B 1 2 ? 53.219 -9.945 26.438 1 28.44 2 ALA B CA 1
ATOM 4920 C C . ALA B 1 2 ? 52.062 -10.844 26.031 1 28.44 2 ALA B C 1
ATOM 4922 O O . ALA B 1 2 ? 52.094 -11.469 24.969 1 28.44 2 ALA B O 1
ATOM 4923 N N . ASP B 1 3 ? 51.375 -11.422 27 1 20.98 3 ASP B N 1
ATOM 4924 C CA . ASP B 1 3 ? 50.375 -12.477 27.125 1 20.98 3 ASP B CA 1
ATOM 4925 C C . ASP B 1 3 ? 49.219 -12.258 26.156 1 20.98 3 ASP B C 1
ATOM 4927 O O . ASP B 1 3 ? 48.562 -11.195 26.172 1 20.98 3 ASP B O 1
ATOM 4931 N N . LYS B 1 4 ? 49.469 -12.75 24.922 1 30.25 4 LYS B N 1
ATOM 4932 C CA . LYS B 1 4 ? 48.75 -12.789 23.641 1 30.25 4 LYS B CA 1
ATOM 4933 C C . LYS B 1 4 ? 47.375 -13.422 23.812 1 30.25 4 LYS B C 1
ATOM 4935 O O . LYS B 1 4 ? 47.25 -14.648 23.875 1 30.25 4 LYS B O 1
ATOM 4940 N N . SER B 1 5 ? 46.562 -12.656 24.75 1 26.72 5 SER B N 1
ATOM 4941 C CA . SER B 1 5 ? 45.25 -13.195 25.156 1 26.72 5 SER B CA 1
ATOM 4942 C C . SER B 1 5 ? 44.406 -13.57 23.953 1 26.72 5 SER B C 1
ATOM 4944 O O . SER B 1 5 ? 44.312 -12.82 22.984 1 26.72 5 SER B O 1
ATOM 4946 N N . VAL B 1 6 ? 44.406 -14.797 23.531 1 32.78 6 VAL B N 1
ATOM 4947 C CA . VAL B 1 6 ? 43.688 -15.469 22.453 1 32.78 6 VAL B CA 1
ATOM 4948 C C . VAL B 1 6 ? 42.188 -15.258 22.625 1 32.78 6 VAL B C 1
ATOM 4950 O O . VAL B 1 6 ? 41.594 -15.688 23.625 1 32.78 6 VAL B O 1
ATOM 4953 N N . GLU B 1 7 ? 41.781 -14.008 22.531 1 27.67 7 GLU B N 1
ATOM 4954 C CA . GLU B 1 7 ? 40.344 -13.867 22.828 1 27.67 7 GLU B CA 1
ATOM 4955 C C . GLU B 1 7 ? 39.5 -14.688 21.875 1 27.67 7 GLU B C 1
ATOM 4957 O O . GLU B 1 7 ? 39.656 -14.562 20.656 1 27.67 7 GLU B O 1
ATOM 4962 N N . LEU B 1 8 ? 39.219 -15.938 22.234 1 30.2 8 LEU B N 1
ATOM 4963 C CA . LEU B 1 8 ? 38.344 -16.875 21.531 1 30.2 8 LEU B CA 1
ATOM 4964 C C . LEU B 1 8 ? 37.031 -16.203 21.109 1 30.2 8 LEU B C 1
ATOM 4966 O O . LEU B 1 8 ? 36.312 -15.688 21.938 1 30.2 8 LEU B O 1
ATOM 4970 N N . THR B 1 9 ? 37.094 -15.609 20.016 1 30.8 9 THR B N 1
ATOM 4971 C CA . THR B 1 9 ? 35.938 -14.891 19.531 1 30.8 9 THR B CA 1
ATOM 4972 C C . THR B 1 9 ? 34.719 -15.805 19.5 1 30.8 9 THR B C 1
ATOM 4974 O O . THR B 1 9 ? 34.719 -16.828 18.812 1 30.8 9 THR B O 1
ATOM 4977 N N . PRO B 1 10 ? 33.906 -15.836 20.609 1 31.16 10 PRO B N 1
ATOM 4978 C CA . PRO B 1 10 ? 32.812 -16.797 20.625 1 31.16 10 PRO B CA 1
ATOM 4979 C C . PRO B 1 10 ? 32.031 -16.828 19.312 1 31.16 10 PRO B C 1
ATOM 4981 O O . PRO B 1 10 ? 31.938 -15.82 18.609 1 31.16 10 PRO B O 1
ATOM 4984 N N . VAL B 1 11 ? 32.062 -17.922 18.672 1 31.02 11 VAL B N 1
ATOM 4985 C CA . VAL B 1 11 ? 31.25 -18.203 17.484 1 31.02 11 VAL B CA 1
ATOM 4986 C C . VAL B 1 11 ? 29.812 -17.781 17.734 1 31.02 11 VAL B C 1
ATOM 4988 O O . VAL B 1 11 ? 29.109 -18.344 18.594 1 31.02 11 VAL B O 1
ATOM 4991 N N . VAL B 1 12 ? 29.516 -16.469 17.75 1 34.19 12 VAL B N 1
ATOM 4992 C CA . VAL B 1 12 ? 28.125 -16.047 17.812 1 34.19 12 VAL B CA 1
ATOM 4993 C C . VAL B 1 12 ? 27.266 -17 16.969 1 34.19 12 VAL B C 1
ATOM 4995 O O . VAL B 1 12 ? 27.547 -17.188 15.773 1 34.19 12 VAL B O 1
ATOM 4998 N N . GLU B 1 13 ? 26.672 -17.969 17.516 1 36.53 13 GLU B N 1
ATOM 4999 C CA . GLU B 1 13 ? 25.656 -18.812 16.906 1 36.53 13 GLU B CA 1
ATOM 5000 C C . GLU B 1 13 ? 24.766 -18.016 15.961 1 36.53 13 GLU B C 1
ATOM 5002 O O . GLU B 1 13 ? 24.266 -16.953 16.328 1 36.53 13 GLU B O 1
ATOM 5007 N N . ALA B 1 14 ? 24.922 -18.047 14.742 1 43.78 14 ALA B N 1
ATOM 5008 C CA . ALA B 1 14 ? 24.156 -17.359 13.688 1 43.78 14 ALA B CA 1
ATOM 5009 C C . ALA B 1 14 ? 22.672 -17.312 14.031 1 43.78 14 ALA B C 1
ATOM 5011 O O . ALA B 1 14 ? 22.062 -18.344 14.289 1 43.78 14 ALA B O 1
ATOM 5012 N N . PRO B 1 15 ? 22.125 -16.344 14.523 1 48.5 15 PRO B N 1
ATOM 5013 C CA . PRO B 1 15 ? 20.703 -16.266 14.828 1 48.5 15 PRO B CA 1
ATOM 5014 C C . PRO B 1 15 ? 19.828 -16.859 13.734 1 48.5 15 PRO B C 1
ATOM 5016 O O . PRO B 1 15 ? 20.094 -16.656 12.547 1 48.5 15 PRO B O 1
ATOM 5019 N N . VAL B 1 16 ? 18.953 -17.984 13.914 1 56.69 16 VAL B N 1
ATOM 5020 C CA . VAL B 1 16 ? 18.031 -18.844 13.188 1 56.69 16 VAL B CA 1
ATOM 5021 C C . VAL B 1 16 ? 17.062 -17.984 12.375 1 56.69 16 VAL B C 1
ATOM 5023 O O . VAL B 1 16 ? 16.719 -18.328 11.242 1 56.69 16 VAL B O 1
ATOM 5026 N N . VAL B 1 17 ? 16.547 -16.766 12.758 1 76.25 17 VAL B N 1
ATOM 5027 C CA . VAL B 1 17 ? 15.477 -16.047 12.086 1 76.25 17 VAL B CA 1
ATOM 5028 C C . VAL B 1 17 ? 16.047 -14.859 11.312 1 76.25 17 VAL B C 1
ATOM 5030 O O . VAL B 1 17 ? 16.969 -14.188 11.797 1 76.25 17 VAL B O 1
ATOM 5033 N N . PHE B 1 18 ? 15.797 -14.695 10.031 1 90.62 18 PHE B N 1
ATOM 5034 C CA . PHE B 1 18 ? 16.188 -13.586 9.172 1 90.62 18 PHE B CA 1
ATOM 5035 C C . PHE B 1 18 ? 15.891 -12.25 9.844 1 90.62 18 PHE B C 1
ATOM 5037 O O . PHE B 1 18 ? 14.75 -12 10.258 1 90.62 18 PHE B O 1
ATOM 5044 N N . SER B 1 19 ? 16.891 -11.461 10.047 1 93.25 19 SER B N 1
ATOM 5045 C CA . SER B 1 19 ? 16.734 -10.133 10.625 1 93.25 19 SER B CA 1
ATOM 5046 C C . SER B 1 19 ? 16.812 -9.055 9.547 1 93.25 19 SER B C 1
ATOM 5048 O O . SER B 1 19 ? 17.891 -8.742 9.047 1 93.25 19 SER B O 1
ATOM 5050 N N . LEU B 1 20 ? 15.672 -8.445 9.305 1 95.88 20 LEU B N 1
ATOM 5051 C CA . LEU B 1 20 ? 15.617 -7.406 8.273 1 95.88 20 LEU B CA 1
ATOM 5052 C C . LEU B 1 20 ? 16.469 -6.207 8.664 1 95.88 20 LEU B C 1
ATOM 5054 O O . LEU B 1 20 ? 17.234 -5.691 7.848 1 95.88 20 LEU B O 1
ATOM 5058 N N . PRO B 1 21 ? 16.453 -5.668 9.945 1 94.62 21 PRO B N 1
ATOM 5059 C CA . PRO B 1 21 ? 17.312 -4.543 10.312 1 94.62 21 PRO B CA 1
ATOM 5060 C C . PRO B 1 21 ? 18.797 -4.855 10.141 1 94.62 21 PRO B C 1
ATOM 5062 O O . PRO B 1 21 ? 19.562 -3.988 9.727 1 94.62 21 PRO B O 1
ATOM 5065 N N . TYR B 1 22 ? 19.234 -6.059 10.438 1 94.75 22 TYR B N 1
ATOM 5066 C CA . TYR B 1 22 ? 20.641 -6.441 10.266 1 94.75 22 TYR B CA 1
ATOM 5067 C C . TYR B 1 22 ? 21.016 -6.48 8.789 1 94.75 22 TYR B C 1
ATOM 5069 O O . TYR B 1 22 ? 22.094 -6.047 8.406 1 94.75 22 TYR B O 1
ATOM 5077 N N . PHE B 1 23 ? 20.141 -7.035 8 1 97.06 23 PHE B N 1
ATOM 5078 C CA . PHE B 1 23 ? 20.375 -7.055 6.562 1 97.06 23 PHE B CA 1
ATOM 5079 C C . PHE B 1 23 ? 20.531 -5.637 6.02 1 97.06 23 PHE B C 1
ATOM 5081 O O . PHE B 1 23 ? 21.453 -5.359 5.25 1 97.06 23 PHE B O 1
ATOM 5088 N N . GLU B 1 24 ? 19.562 -4.734 6.375 1 96.75 24 GLU B N 1
ATOM 5089 C CA . GLU B 1 24 ? 19.625 -3.336 5.969 1 96.75 24 GLU B CA 1
ATOM 5090 C C . GLU B 1 24 ? 20.953 -2.701 6.387 1 96.75 24 GLU B C 1
ATOM 5092 O O . GLU B 1 24 ? 21.547 -1.94 5.625 1 96.75 24 GLU B O 1
ATOM 5097 N N . PHE B 1 25 ? 21.406 -3.023 7.578 1 94.56 25 PHE B N 1
ATOM 5098 C CA . PHE B 1 25 ? 22.672 -2.521 8.102 1 94.56 25 PHE B CA 1
ATOM 5099 C C . PHE B 1 25 ? 23.844 -2.984 7.227 1 94.56 25 PHE B C 1
ATOM 5101 O O . PHE B 1 25 ? 24.703 -2.188 6.867 1 94.56 25 PHE B O 1
ATOM 5108 N N . LEU B 1 26 ? 23.875 -4.301 6.887 1 96.12 26 LEU B N 1
ATOM 5109 C CA . LEU B 1 26 ? 24.922 -4.844 6.039 1 96.12 26 LEU B CA 1
ATOM 5110 C C . LEU B 1 26 ? 24.953 -4.141 4.684 1 96.12 26 LEU B C 1
ATOM 5112 O O . LEU B 1 26 ? 26.031 -3.848 4.152 1 96.12 26 LEU B O 1
ATOM 5116 N N . VAL B 1 27 ? 23.75 -3.865 4.121 1 97 27 VAL B N 1
ATOM 5117 C CA . VAL B 1 27 ? 23.625 -3.232 2.812 1 97 27 VAL B CA 1
ATOM 5118 C C . VAL B 1 27 ? 24.156 -1.804 2.877 1 97 27 VAL B C 1
ATOM 5120 O O . VAL B 1 27 ? 24.984 -1.398 2.045 1 97 27 VAL B O 1
ATOM 5123 N N . CYS B 1 28 ? 23.734 -1.038 3.85 1 93.31 28 CYS B N 1
ATOM 5124 C CA . CYS B 1 28 ? 24.109 0.374 3.916 1 93.31 28 CYS B CA 1
ATOM 5125 C C . CYS B 1 28 ? 25.578 0.545 4.223 1 93.31 28 CYS B C 1
ATOM 5127 O O . CYS B 1 28 ? 26.188 1.541 3.828 1 93.31 28 CYS B O 1
ATOM 5129 N N . THR B 1 29 ? 26.25 -0.465 4.941 1 93.06 29 THR B N 1
ATOM 5130 C CA . THR B 1 29 ? 27.672 -0.376 5.293 1 93.06 29 THR B CA 1
ATOM 5131 C C . THR B 1 29 ? 28.531 -1.092 4.258 1 93.06 29 THR B C 1
ATOM 5133 O O . THR B 1 29 ? 29.734 -1.251 4.449 1 93.06 29 THR B O 1
ATOM 5136 N N . ARG B 1 30 ? 27.922 -1.621 3.232 1 95.31 30 ARG B N 1
ATOM 5137 C CA . ARG B 1 30 ? 28.578 -2.18 2.049 1 95.31 30 ARG B CA 1
ATOM 5138 C C . ARG B 1 30 ? 29.359 -3.438 2.398 1 95.31 30 ARG B C 1
ATOM 5140 O O . ARG B 1 30 ? 30.484 -3.625 1.927 1 95.31 30 ARG B O 1
ATOM 5147 N N . ARG B 1 31 ? 28.844 -4.137 3.303 1 95.69 31 ARG B N 1
ATOM 5148 C CA . ARG B 1 31 ? 29.344 -5.488 3.547 1 95.69 31 ARG B CA 1
ATOM 5149 C C . ARG B 1 31 ? 28.703 -6.484 2.586 1 95.69 31 ARG B C 1
ATOM 5151 O O . ARG B 1 31 ? 27.922 -7.344 3 1 95.69 31 ARG B O 1
ATOM 5158 N N . TYR B 1 32 ? 29.188 -6.457 1.381 1 96.56 32 TYR B N 1
ATOM 5159 C CA . TYR B 1 32 ? 28.516 -7.059 0.234 1 96.56 32 TYR B CA 1
ATOM 5160 C C . TYR B 1 32 ? 28.438 -8.57 0.386 1 96.56 32 TYR B C 1
ATOM 5162 O O . TYR B 1 32 ? 27.375 -9.164 0.159 1 96.56 32 TYR B O 1
ATOM 5170 N N . GLU B 1 33 ? 29.516 -9.219 0.779 1 96.94 33 GLU B N 1
ATOM 5171 C CA . GLU B 1 33 ? 29.547 -10.672 0.875 1 96.94 33 GLU B CA 1
ATOM 5172 C C . GLU B 1 33 ? 28.578 -11.18 1.932 1 96.94 33 GLU B C 1
ATOM 5174 O O . GLU B 1 33 ? 27.828 -12.125 1.686 1 96.94 33 GLU B O 1
ATOM 5179 N N . ASP B 1 34 ? 28.609 -10.469 3.109 1 96 34 ASP B N 1
ATOM 5180 C CA . ASP B 1 34 ? 27.703 -10.859 4.184 1 96 34 ASP B CA 1
ATOM 5181 C C . ASP B 1 34 ? 26.234 -10.617 3.795 1 96 34 ASP B C 1
ATOM 5183 O O . ASP B 1 34 ? 25.375 -11.438 4.086 1 96 34 ASP B O 1
ATOM 5187 N N . ALA B 1 35 ? 26 -9.508 3.158 1 97.31 35 ALA B N 1
ATOM 5188 C CA . ALA B 1 35 ? 24.641 -9.18 2.713 1 97.31 35 ALA B CA 1
ATOM 5189 C C . ALA B 1 35 ? 24.141 -10.195 1.69 1 97.31 35 ALA B C 1
ATOM 5191 O O . ALA B 1 35 ? 23 -10.664 1.781 1 97.31 35 ALA B O 1
ATOM 5192 N N . GLY B 1 36 ? 25 -10.5 0.739 1 97.5 36 GLY B N 1
ATOM 5193 C CA . GLY B 1 36 ? 24.641 -11.484 -0.268 1 97.5 36 GLY B CA 1
ATOM 5194 C C . GLY B 1 36 ? 24.344 -12.852 0.315 1 97.5 36 GLY B C 1
ATOM 5195 O O . GLY B 1 36 ? 23.359 -13.492 -0.061 1 97.5 36 GLY B O 1
ATOM 5196 N N . ARG B 1 37 ? 25.188 -13.273 1.218 1 96.44 37 ARG B N 1
ATOM 5197 C CA . ARG B 1 37 ? 25.016 -14.578 1.858 1 96.44 37 ARG B CA 1
ATOM 5198 C C . ARG B 1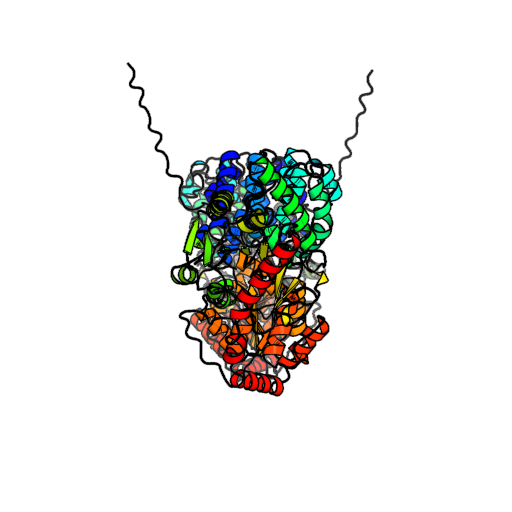 37 ? 23.703 -14.617 2.643 1 96.44 37 ARG B C 1
ATOM 5200 O O . ARG B 1 37 ? 22.969 -15.609 2.578 1 96.44 37 ARG B O 1
ATOM 5207 N N . LEU B 1 38 ? 23.453 -13.539 3.389 1 96.81 38 LEU B N 1
ATOM 5208 C CA . LEU B 1 38 ? 22.234 -13.469 4.18 1 96.81 38 LEU B CA 1
ATOM 5209 C C . LEU B 1 38 ? 21 -13.469 3.277 1 96.81 38 LEU B C 1
ATOM 5211 O O . LEU B 1 38 ? 19.984 -14.086 3.609 1 96.81 38 LEU B O 1
ATOM 5215 N N . LEU B 1 39 ? 21.047 -12.789 2.172 1 97.94 39 LEU B N 1
ATOM 5216 C CA . LEU B 1 39 ? 19.969 -12.758 1.202 1 97.94 39 LEU B CA 1
ATOM 5217 C C . LEU B 1 39 ? 19.672 -14.156 0.673 1 97.94 39 LEU B C 1
ATOM 5219 O O . LEU B 1 39 ? 18.516 -14.586 0.649 1 97.94 39 LEU B O 1
ATOM 5223 N N . ILE B 1 40 ? 20.703 -14.883 0.254 1 97.44 40 ILE B N 1
ATOM 5224 C CA . ILE B 1 40 ? 20.562 -16.219 -0.303 1 97.44 40 ILE B CA 1
ATOM 5225 C C . ILE B 1 40 ? 19.953 -17.156 0.748 1 97.44 40 ILE B C 1
ATOM 5227 O O . ILE B 1 40 ? 19.047 -17.938 0.446 1 97.44 40 ILE B O 1
ATOM 5231 N N . LEU B 1 41 ? 20.406 -17.016 1.979 1 96.56 41 LEU B N 1
ATOM 5232 C CA . LEU B 1 41 ? 19.891 -17.844 3.057 1 96.56 41 LEU B CA 1
ATOM 5233 C C . LEU B 1 41 ? 18.406 -17.594 3.279 1 96.56 41 LEU B C 1
ATOM 5235 O O . LEU B 1 41 ? 17.625 -18.531 3.492 1 96.56 41 LEU B O 1
ATOM 5239 N N . MET B 1 42 ? 18.078 -16.375 3.293 1 97.31 42 MET B N 1
ATOM 5240 C CA . MET B 1 42 ? 16.672 -16 3.475 1 97.31 42 MET B CA 1
ATOM 5241 C C . MET B 1 42 ? 15.82 -16.547 2.328 1 97.31 42 MET B C 1
ATOM 5243 O O . MET B 1 42 ? 14.734 -17.078 2.555 1 97.31 42 MET B O 1
ATOM 5247 N N . LEU B 1 43 ? 16.266 -16.422 1.078 1 97.56 43 LEU B N 1
ATOM 5248 C CA . LEU B 1 43 ? 15.539 -16.922 -0.088 1 97.56 43 LEU B CA 1
ATOM 5249 C C . LEU B 1 43 ? 15.383 -18.438 -0.025 1 97.56 43 LEU B C 1
ATOM 5251 O O . LEU B 1 43 ? 14.336 -18.969 -0.388 1 97.56 43 LEU B O 1
ATOM 5255 N N . GLU B 1 44 ? 16.391 -19.094 0.411 1 95.94 44 GLU B N 1
ATOM 5256 C CA . GLU B 1 44 ? 16.328 -20.547 0.589 1 95.94 44 GLU B CA 1
ATOM 5257 C C . GLU B 1 44 ? 15.266 -20.922 1.615 1 95.94 44 GLU B C 1
ATOM 5259 O O . GLU B 1 44 ? 14.539 -21.906 1.432 1 95.94 44 GLU B O 1
ATOM 5264 N N . LYS B 1 45 ? 15.18 -20.141 2.643 1 95.56 45 LYS B N 1
ATOM 5265 C CA . LYS B 1 45 ? 14.172 -20.391 3.668 1 95.56 45 LYS B CA 1
ATOM 5266 C C . LYS B 1 45 ? 12.758 -20.172 3.123 1 95.56 45 LYS B C 1
ATOM 5268 O O . LYS B 1 45 ? 11.844 -20.938 3.436 1 95.56 45 LYS B O 1
ATOM 5273 N N . LEU B 1 46 ? 12.602 -19.156 2.342 1 95.81 46 LEU B N 1
ATOM 5274 C CA . LEU B 1 46 ? 11.312 -18.938 1.693 1 95.81 46 LEU B CA 1
ATOM 5275 C C . LEU B 1 46 ? 10.938 -20.109 0.804 1 95.81 46 LEU B C 1
ATOM 5277 O O . LEU B 1 46 ? 9.781 -20.531 0.78 1 95.81 46 LEU B O 1
ATOM 5281 N N . ASP B 1 47 ? 11.914 -20.609 0.137 1 95.06 47 ASP B N 1
ATOM 5282 C CA . ASP B 1 47 ? 11.672 -21.719 -0.776 1 95.06 47 ASP B CA 1
ATOM 5283 C C . ASP B 1 47 ? 11.273 -22.984 -0.011 1 95.06 47 ASP B C 1
ATOM 5285 O O . ASP B 1 47 ? 10.32 -23.656 -0.377 1 95.06 47 ASP B O 1
ATOM 5289 N N . THR B 1 48 ? 11.977 -23.234 1.043 1 92.38 48 THR B N 1
ATOM 5290 C CA . THR B 1 48 ? 11.75 -24.438 1.817 1 92.38 48 THR B CA 1
ATOM 5291 C C . THR B 1 48 ? 10.414 -24.375 2.549 1 92.38 48 THR B C 1
ATOM 5293 O O . THR B 1 48 ? 9.742 -25.391 2.734 1 92.38 48 THR B O 1
ATOM 5296 N N . GLN B 1 49 ? 10.023 -23.172 2.83 1 93.31 49 GLN B N 1
ATOM 5297 C CA . GLN B 1 49 ? 8.797 -23.016 3.604 1 93.31 49 GLN B CA 1
ATOM 5298 C C . GLN B 1 49 ? 7.645 -22.547 2.721 1 93.31 49 GLN B C 1
ATOM 5300 O O . GLN B 1 49 ? 6.617 -22.094 3.225 1 93.31 49 GLN B O 1
ATOM 5305 N N . TYR B 1 50 ? 7.828 -22.578 1.521 1 92.81 50 TYR B N 1
ATOM 5306 C CA . TYR B 1 50 ? 6.809 -22.328 0.509 1 92.81 50 TYR B CA 1
ATOM 5307 C C . TYR B 1 50 ? 6.227 -20.938 0.662 1 92.81 50 TYR B C 1
ATOM 5309 O O . TYR B 1 50 ? 5.012 -20.75 0.554 1 92.81 50 TYR B O 1
ATOM 5317 N N . GLY B 1 51 ? 7.098 -19.969 1.067 1 94.31 51 GLY B N 1
ATOM 5318 C CA . GLY B 1 51 ? 6.723 -18.562 1.076 1 94.31 51 GLY B CA 1
ATOM 5319 C C . GLY B 1 51 ? 5.895 -18.172 2.287 1 94.31 51 GLY B C 1
ATOM 5320 O O . GLY B 1 51 ? 5.312 -17.078 2.322 1 94.31 51 GLY B O 1
ATOM 5321 N N . ARG B 1 52 ? 5.766 -18.984 3.318 1 94.75 52 ARG B N 1
ATOM 5322 C CA . ARG B 1 52 ? 4.973 -18.703 4.512 1 94.75 52 ARG B CA 1
ATOM 5323 C C . ARG B 1 52 ? 5.551 -17.516 5.281 1 94.75 52 ARG B C 1
ATOM 5325 O O . ARG B 1 52 ? 6.77 -17.344 5.34 1 94.75 52 ARG B O 1
ATOM 5332 N N . TRP B 1 53 ? 4.684 -16.766 5.934 1 92.94 53 TRP B N 1
ATOM 5333 C CA . TRP B 1 53 ? 5.066 -15.547 6.637 1 92.94 53 TRP B CA 1
ATOM 5334 C C . TRP B 1 53 ? 5.941 -15.875 7.848 1 92.94 53 TRP B C 1
ATOM 5336 O O . TRP B 1 53 ? 6.582 -14.984 8.414 1 92.94 53 TRP B O 1
ATOM 5346 N N . ASP B 1 54 ? 5.984 -17.078 8.258 1 90.44 54 ASP B N 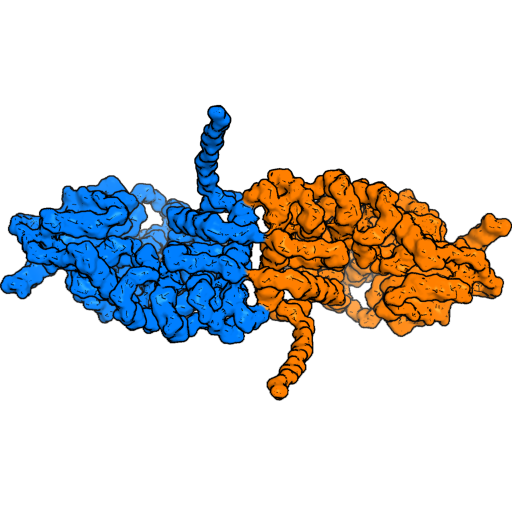1
ATOM 5347 C CA . ASP B 1 54 ? 6.77 -17.531 9.398 1 90.44 54 ASP B CA 1
ATOM 5348 C C . ASP B 1 54 ? 8.25 -17.234 9.203 1 90.44 54 ASP B C 1
ATOM 5350 O O . ASP B 1 54 ? 8.977 -17 10.164 1 90.44 54 ASP B O 1
ATOM 5354 N N . VAL B 1 55 ? 8.656 -17.219 7.988 1 91.62 55 VAL B N 1
ATOM 5355 C CA . VAL B 1 55 ? 10.047 -16.953 7.652 1 91.62 55 VAL B CA 1
ATOM 5356 C C . VAL B 1 55 ? 10.453 -15.578 8.203 1 91.62 55 VAL B C 1
ATOM 5358 O O . VAL B 1 55 ? 11.594 -15.383 8.609 1 91.62 55 VAL B O 1
ATOM 5361 N N . PHE B 1 56 ? 9.453 -14.656 8.289 1 92.38 56 PHE B N 1
ATOM 5362 C CA . PHE B 1 56 ? 9.703 -13.289 8.719 1 92.38 56 PHE B CA 1
ATOM 5363 C C . PHE B 1 56 ? 9.07 -13.031 10.086 1 92.38 56 PHE B C 1
ATOM 5365 O O . PHE B 1 56 ? 9.008 -11.883 10.531 1 92.38 56 PHE B O 1
ATOM 5372 N N . SER B 1 57 ? 8.461 -14.047 10.711 1 90.69 57 SER B N 1
ATOM 5373 C CA . SER B 1 57 ? 7.727 -13.922 11.969 1 90.69 57 SER B CA 1
ATOM 5374 C C . SER B 1 57 ? 6.559 -12.953 11.836 1 90.69 57 SER B C 1
ATOM 5376 O O . SER B 1 57 ? 6.344 -12.102 12.703 1 90.69 57 SER B O 1
ATOM 5378 N N . LEU B 1 58 ? 5.809 -13.039 10.688 1 89.75 58 LEU B N 1
ATOM 5379 C CA . LEU B 1 58 ? 4.727 -12.102 10.406 1 89.75 58 LEU B CA 1
ATOM 5380 C C . LEU B 1 58 ? 3.389 -12.828 10.305 1 89.75 58 LEU B C 1
ATOM 5382 O O . LEU B 1 58 ? 2.404 -12.258 9.828 1 89.75 58 LEU B O 1
ATOM 5386 N N . ASN B 1 59 ? 3.264 -14.031 10.648 1 85.31 59 ASN B N 1
ATOM 5387 C CA . ASN B 1 59 ? 2.066 -14.844 10.461 1 85.31 59 ASN B CA 1
ATOM 5388 C C . ASN B 1 59 ? 0.889 -14.305 11.266 1 85.31 59 ASN B C 1
ATOM 5390 O O . ASN B 1 59 ? -0.268 -14.492 10.891 1 85.31 59 ASN B O 1
ATOM 5394 N N . LYS B 1 60 ? 1.087 -13.625 12.297 1 81.94 60 LYS B N 1
ATOM 5395 C CA . LYS B 1 60 ? 0.011 -13.109 13.141 1 81.94 60 LYS B CA 1
ATOM 5396 C C . LYS B 1 60 ? -0.127 -11.602 13.008 1 81.94 60 LYS B C 1
ATOM 5398 O O . LYS B 1 60 ? -0.849 -10.969 13.781 1 81.94 60 LYS B O 1
ATOM 5403 N N . GLN B 1 61 ? 0.571 -11.094 12.047 1 82.12 61 GLN B N 1
ATOM 5404 C CA . GLN B 1 61 ? 0.552 -9.641 11.906 1 82.12 61 GLN B CA 1
ATOM 5405 C C . GLN B 1 61 ? -0.474 -9.203 10.867 1 82.12 61 GLN B C 1
ATOM 5407 O O . GLN B 1 61 ? -0.799 -9.961 9.953 1 82.12 61 GLN B O 1
ATOM 5412 N N . PRO B 1 62 ? -0.967 -7.977 11.062 1 87.75 62 PRO B N 1
ATOM 5413 C CA . PRO B 1 62 ? -1.903 -7.441 10.07 1 87.75 62 PRO B CA 1
ATOM 5414 C C . PRO B 1 62 ? -1.266 -7.258 8.695 1 87.75 62 PRO B C 1
ATOM 5416 O O . PRO B 1 62 ? -0.037 -7.23 8.578 1 87.75 62 PRO B O 1
ATOM 5419 N N . ILE B 1 63 ? -2.115 -7.184 7.656 1 88.88 63 ILE B N 1
ATOM 5420 C CA . ILE B 1 63 ? -1.702 -7.078 6.262 1 88.88 63 ILE B CA 1
ATOM 5421 C C . ILE B 1 63 ? -0.816 -5.852 6.074 1 88.88 63 ILE B C 1
ATOM 5423 O O . ILE B 1 63 ? 0.127 -5.871 5.281 1 88.88 63 ILE B O 1
ATOM 5427 N N . GLN B 1 64 ? -1.094 -4.801 6.797 1 87.94 64 GLN B N 1
ATOM 5428 C CA . GLN B 1 64 ? -0.329 -3.564 6.656 1 87.94 64 GLN B CA 1
ATOM 5429 C C . GLN B 1 64 ? 1.119 -3.762 7.094 1 87.94 64 GLN B C 1
ATOM 5431 O O . GLN B 1 64 ? 2.037 -3.203 6.492 1 87.94 64 GLN B O 1
ATOM 5436 N N . GLN B 1 65 ? 1.309 -4.598 8.102 1 92.5 65 GLN B N 1
ATOM 5437 C CA . GLN B 1 65 ? 2.656 -4.871 8.586 1 92.5 65 GLN B CA 1
ATOM 5438 C C . GLN B 1 65 ? 3.422 -5.762 7.613 1 92.5 65 GLN B C 1
ATOM 5440 O O . GLN B 1 65 ? 4.637 -5.609 7.449 1 92.5 65 GLN B O 1
ATOM 5445 N N . GLN B 1 66 ? 2.73 -6.664 7.008 1 94.31 66 GLN B N 1
ATOM 5446 C CA . GLN B 1 66 ? 3.348 -7.52 6 1 94.31 66 GLN B CA 1
ATOM 5447 C C . GLN B 1 66 ? 3.809 -6.707 4.793 1 94.31 66 GLN B C 1
ATOM 5449 O O . GLN B 1 66 ? 4.922 -6.902 4.297 1 94.31 66 GLN B O 1
ATOM 5454 N N . GLU B 1 67 ? 2.949 -5.793 4.406 1 93.38 67 GLU B N 1
ATOM 5455 C CA . GLU B 1 67 ? 3.293 -4.934 3.277 1 93.38 67 GLU B CA 1
ATOM 5456 C C . GLU B 1 67 ? 4.465 -4.02 3.617 1 93.38 67 GLU B C 1
ATOM 5458 O O . GLU B 1 67 ? 5.359 -3.818 2.791 1 93.38 67 GLU B O 1
ATOM 5463 N N . TYR B 1 68 ? 4.426 -3.48 4.828 1 94.69 68 TYR B N 1
ATOM 5464 C CA . TYR B 1 68 ? 5.52 -2.645 5.312 1 94.69 68 TYR B CA 1
ATOM 5465 C C . TYR B 1 68 ? 6.84 -3.404 5.285 1 94.69 68 TYR B C 1
ATOM 5467 O O . TYR B 1 68 ? 7.852 -2.885 4.805 1 94.69 68 TYR B O 1
ATOM 5475 N N . TYR B 1 69 ? 6.816 -4.59 5.785 1 96.38 69 TYR B N 1
ATOM 5476 C CA . TYR B 1 69 ? 8.008 -5.43 5.828 1 96.38 69 TYR B CA 1
ATOM 5477 C C . TYR B 1 69 ? 8.531 -5.711 4.426 1 96.38 69 TYR B C 1
ATOM 5479 O O . TYR B 1 69 ? 9.727 -5.57 4.164 1 96.38 69 TYR B O 1
ATOM 5487 N N . CYS B 1 70 ? 7.656 -6.082 3.5 1 97.25 70 CYS B N 1
ATOM 5488 C CA . CYS B 1 70 ? 8.055 -6.391 2.133 1 97.25 70 CYS B CA 1
ATOM 5489 C C . CYS B 1 70 ? 8.617 -5.156 1.438 1 97.25 70 CYS B C 1
ATOM 5491 O O . CYS B 1 70 ? 9.539 -5.258 0.625 1 97.25 70 CYS B O 1
ATOM 5493 N N . ASN B 1 71 ? 8.062 -4.012 1.762 1 97.25 71 ASN B N 1
ATOM 5494 C CA . ASN B 1 71 ? 8.547 -2.764 1.187 1 97.25 71 ASN B CA 1
ATOM 5495 C C . ASN B 1 71 ? 9.977 -2.465 1.63 1 97.25 71 ASN B C 1
ATOM 5497 O O . ASN B 1 71 ? 10.82 -2.078 0.814 1 97.25 71 ASN B O 1
ATOM 5501 N N . ARG B 1 72 ? 10.234 -2.605 2.91 1 97.5 72 ARG B N 1
ATOM 5502 C CA . ARG B 1 72 ? 11.578 -2.385 3.434 1 97.5 72 ARG B CA 1
ATOM 5503 C C . ARG B 1 72 ? 12.562 -3.387 2.846 1 97.5 72 ARG B C 1
ATOM 5505 O O . ARG B 1 72 ? 13.688 -3.021 2.49 1 97.5 72 ARG B O 1
ATOM 5512 N N . LEU B 1 73 ? 12.102 -4.613 2.787 1 98.19 73 LEU B N 1
ATOM 5513 C CA . LEU B 1 73 ? 12.961 -5.664 2.252 1 98.19 73 LEU B CA 1
ATOM 5514 C C . LEU B 1 73 ? 13.273 -5.41 0.781 1 98.19 73 LEU B C 1
ATOM 5516 O O . LEU B 1 73 ? 14.43 -5.508 0.363 1 98.19 73 LEU B O 1
ATOM 5520 N N . ALA B 1 74 ? 12.227 -5.098 -0.021 1 98.5 74 ALA B N 1
ATOM 5521 C CA . ALA B 1 74 ? 12.414 -4.777 -1.434 1 98.5 74 ALA B CA 1
ATOM 5522 C C . ALA B 1 74 ? 13.352 -3.582 -1.604 1 98.5 74 ALA B C 1
ATOM 5524 O O . ALA B 1 74 ? 14.211 -3.58 -2.486 1 98.5 74 ALA B O 1
ATOM 5525 N N . ALA B 1 75 ? 13.141 -2.582 -0.771 1 98.12 75 ALA B N 1
ATOM 5526 C CA . ALA B 1 75 ? 14 -1.4 -0.827 1 98.12 75 ALA B CA 1
ATOM 5527 C C . ALA B 1 75 ? 15.453 -1.766 -0.551 1 98.12 75 ALA B C 1
ATOM 5529 O O . ALA B 1 75 ? 16.359 -1.284 -1.234 1 98.12 75 ALA B O 1
ATOM 5530 N N . ALA B 1 76 ? 15.695 -2.588 0.468 1 98.31 76 ALA B N 1
ATOM 5531 C CA . ALA B 1 76 ? 17.047 -2.998 0.827 1 98.31 76 ALA B CA 1
ATOM 5532 C C . ALA B 1 76 ? 17.688 -3.818 -0.291 1 98.31 76 ALA B C 1
ATOM 5534 O O . ALA B 1 76 ? 18.859 -3.625 -0.617 1 98.31 76 ALA B O 1
ATOM 5535 N N . ILE B 1 77 ? 16.906 -4.746 -0.849 1 98.69 77 ILE B N 1
ATOM 5536 C CA . ILE B 1 77 ? 17.391 -5.539 -1.972 1 98.69 77 ILE B CA 1
ATOM 5537 C C . ILE B 1 77 ? 17.719 -4.621 -3.146 1 98.69 77 ILE B C 1
ATOM 5539 O O . ILE B 1 77 ? 18.781 -4.754 -3.764 1 98.69 77 ILE B O 1
ATOM 5543 N N . GLY B 1 78 ? 16.828 -3.684 -3.459 1 98 78 GLY B N 1
ATOM 5544 C CA . GLY B 1 78 ? 17.062 -2.729 -4.527 1 98 78 GLY B CA 1
ATOM 5545 C C . GLY B 1 78 ? 18.328 -1.905 -4.316 1 98 78 GLY B C 1
ATOM 5546 O O . GLY B 1 78 ? 19.078 -1.664 -5.262 1 98 78 GLY B O 1
ATOM 5547 N N . CYS B 1 79 ? 18.5 -1.493 -3.08 1 97.31 79 CYS B N 1
ATOM 5548 C CA . CYS B 1 79 ? 19.703 -0.729 -2.738 1 97.31 79 CYS B CA 1
ATOM 5549 C C . CYS B 1 79 ? 20.953 -1.554 -2.971 1 97.31 79 CYS B C 1
ATOM 5551 O O . CYS B 1 79 ? 21.938 -1.061 -3.543 1 97.31 79 CYS B O 1
ATOM 5553 N N . LEU B 1 80 ? 20.953 -2.795 -2.523 1 97.88 80 LEU B N 1
ATOM 5554 C CA . LEU B 1 80 ? 22.094 -3.691 -2.682 1 97.88 80 LEU B CA 1
ATOM 5555 C C . LEU B 1 80 ? 22.453 -3.873 -4.156 1 97.88 80 LEU B C 1
ATOM 5557 O O . LEU B 1 80 ? 23.594 -3.688 -4.555 1 97.88 80 LEU B O 1
ATOM 5561 N N . PHE B 1 81 ? 21.453 -4.129 -4.973 1 97.5 81 PHE B N 1
ATOM 5562 C CA . PHE B 1 81 ? 21.688 -4.477 -6.371 1 97.5 81 PHE B CA 1
ATOM 5563 C C . PHE B 1 81 ? 21.953 -3.229 -7.199 1 97.5 81 PHE B C 1
ATOM 5565 O O . PHE B 1 81 ? 22.531 -3.312 -8.289 1 97.5 81 PHE B O 1
ATOM 5572 N N . SER B 1 82 ? 21.5 -2.041 -6.742 1 95.56 82 SER B N 1
ATOM 5573 C CA . SER B 1 82 ? 21.75 -0.795 -7.453 1 95.56 82 SER B CA 1
ATOM 5574 C C . SER B 1 82 ? 23.172 -0.303 -7.211 1 95.56 82 SER B C 1
ATOM 5576 O O . SER B 1 82 ? 23.672 0.561 -7.941 1 95.56 82 SER B O 1
ATOM 5578 N N . ASP B 1 83 ? 23.828 -0.776 -6.148 1 95.06 83 ASP B N 1
ATOM 5579 C CA . ASP B 1 83 ? 25.156 -0.305 -5.766 1 95.06 83 ASP B CA 1
ATOM 5580 C C . ASP B 1 83 ? 26.203 -0.782 -6.758 1 95.06 83 ASP B C 1
ATOM 5582 O O . ASP B 1 83 ? 26.391 -1.986 -6.953 1 95.06 83 ASP B O 1
ATOM 5586 N N . PRO B 1 84 ? 26.969 0.116 -7.348 1 91.69 84 PRO B N 1
ATOM 5587 C CA . PRO B 1 84 ? 27.984 -0.291 -8.32 1 91.69 84 PRO B CA 1
ATOM 5588 C C . PRO B 1 84 ? 29.078 -1.163 -7.695 1 91.69 84 PRO B C 1
ATOM 5590 O O . PRO B 1 84 ? 29.719 -1.947 -8.398 1 91.69 84 PRO B O 1
ATOM 5593 N N . GLY B 1 85 ? 29.25 -1.1 -6.402 1 93 85 GLY B N 1
ATOM 5594 C CA . GLY B 1 85 ? 30.281 -1.871 -5.723 1 93 85 GLY B CA 1
ATOM 5595 C C . GLY B 1 85 ? 29.875 -3.309 -5.465 1 93 85 GLY B C 1
ATOM 5596 O O . GLY B 1 85 ? 30.719 -4.156 -5.176 1 93 85 GLY B O 1
ATOM 5597 N N . PHE B 1 86 ? 28.641 -3.619 -5.547 1 95.69 86 PHE B N 1
ATOM 5598 C CA . PHE B 1 86 ? 28.156 -4.984 -5.371 1 95.69 86 PHE B CA 1
ATOM 5599 C C . PHE B 1 86 ? 28.297 -5.781 -6.66 1 95.69 86 PHE B C 1
ATOM 5601 O O . PHE B 1 86 ? 27.609 -5.504 -7.648 1 95.69 86 PHE B O 1
ATOM 5608 N N . VAL B 1 87 ? 29.156 -6.73 -6.652 1 93.88 87 VAL B N 1
ATOM 5609 C CA . VAL B 1 87 ? 29.422 -7.57 -7.816 1 93.88 87 VAL B CA 1
ATOM 5610 C C . VAL B 1 87 ? 29.016 -9.008 -7.512 1 93.88 87 VAL B C 1
ATOM 5612 O O . VAL B 1 87 ? 29.328 -9.539 -6.441 1 93.88 87 VAL B O 1
ATOM 5615 N N . ILE B 1 88 ? 28.344 -9.594 -8.461 1 94 88 ILE B N 1
ATOM 5616 C CA . ILE B 1 88 ? 27.891 -10.961 -8.273 1 94 88 ILE B CA 1
ATOM 5617 C C . ILE B 1 88 ? 28.797 -11.914 -9.047 1 94 88 ILE B C 1
ATOM 5619 O O . ILE B 1 88 ? 29.047 -11.719 -10.242 1 94 88 ILE B O 1
ATOM 5623 N N . SER B 1 89 ? 29.375 -12.922 -8.352 1 93.62 89 SER B N 1
ATOM 5624 C CA . SER B 1 89 ? 30.141 -13.977 -9.008 1 93.62 89 SER B CA 1
ATOM 5625 C C . SER B 1 89 ? 29.234 -14.898 -9.812 1 93.62 89 SER B C 1
ATOM 5627 O O . SER B 1 89 ? 28 -14.852 -9.672 1 93.62 89 SER B O 1
ATOM 5629 N N . GLU B 1 90 ? 29.734 -15.695 -10.648 1 92.12 90 GLU B N 1
ATOM 5630 C CA . GLU B 1 90 ? 28.969 -16.672 -11.414 1 92.12 90 GLU B CA 1
ATOM 5631 C C . GLU B 1 90 ? 28.25 -17.656 -10.492 1 92.12 90 GLU B C 1
ATOM 5633 O O . GLU B 1 90 ? 27.094 -18.016 -10.734 1 92.12 90 GLU B O 1
ATOM 5638 N N . THR B 1 91 ? 29 -18.047 -9.469 1 93.06 91 THR B N 1
ATOM 5639 C CA . THR B 1 91 ? 28.406 -18.969 -8.5 1 93.06 91 THR B CA 1
ATOM 5640 C C . THR B 1 91 ? 27.25 -18.312 -7.754 1 93.06 91 THR B C 1
ATOM 5642 O O . THR B 1 91 ? 26.203 -18.922 -7.555 1 93.06 91 THR B O 1
ATOM 5645 N N . GLY B 1 92 ? 27.5 -17.094 -7.355 1 94.56 92 GLY B N 1
ATOM 5646 C CA . GLY B 1 92 ? 26.453 -16.344 -6.684 1 94.56 92 GLY B CA 1
ATOM 5647 C C . GLY B 1 92 ? 25.234 -16.109 -7.559 1 94.56 92 GLY B C 1
ATOM 5648 O O . GLY B 1 92 ? 24.094 -16.188 -7.09 1 94.56 92 GLY B O 1
ATOM 5649 N N . PHE B 1 93 ? 25.547 -15.859 -8.859 1 95.94 93 PHE B N 1
ATOM 5650 C CA . PHE B 1 93 ? 24.484 -15.641 -9.82 1 95.94 93 PHE B CA 1
ATOM 5651 C C . PHE B 1 93 ? 23.594 -16.875 -9.938 1 95.94 93 PHE B C 1
ATOM 5653 O O . PHE B 1 93 ? 22.359 -16.781 -9.875 1 95.94 93 PHE B O 1
ATOM 5660 N N . LEU B 1 94 ? 24.156 -17.953 -9.992 1 94.69 94 LEU B N 1
ATOM 5661 C CA . LEU B 1 94 ? 23.422 -19.203 -10.156 1 94.69 94 LEU B CA 1
ATOM 5662 C C . LEU B 1 94 ? 22.578 -19.5 -8.914 1 94.69 94 LEU B C 1
ATOM 5664 O O . LEU B 1 94 ? 21.469 -20.016 -9.016 1 94.69 94 LEU B O 1
ATOM 5668 N N . GLN B 1 95 ? 23.094 -19.203 -7.762 1 95.25 95 GLN B N 1
ATOM 5669 C CA . GLN B 1 95 ? 22.344 -19.391 -6.531 1 95.25 95 GLN B CA 1
ATOM 5670 C C . GLN B 1 95 ? 21.125 -18.453 -6.488 1 95.25 95 GLN B C 1
ATOM 5672 O O . GLN B 1 95 ? 20.016 -18.891 -6.191 1 95.25 95 GLN B O 1
ATOM 5677 N N . LEU B 1 96 ? 21.359 -17.234 -6.863 1 97.31 96 LEU B N 1
ATOM 5678 C CA . LEU B 1 96 ? 20.297 -16.234 -6.777 1 97.31 96 LEU B CA 1
ATOM 5679 C C . LEU B 1 96 ? 19.203 -16.516 -7.801 1 97.31 96 LEU B C 1
ATOM 5681 O O . LEU B 1 96 ? 18.016 -16.406 -7.488 1 97.31 96 LEU B O 1
ATOM 5685 N N . ILE B 1 97 ? 19.609 -16.875 -9.016 1 97.62 97 ILE B N 1
ATOM 5686 C CA . ILE B 1 97 ? 18.656 -17.016 -10.109 1 97.62 97 ILE B CA 1
ATOM 5687 C C . ILE B 1 97 ? 17.766 -18.234 -9.859 1 97.62 97 ILE B C 1
ATOM 5689 O O . ILE B 1 97 ? 16.641 -18.297 -10.367 1 97.62 97 ILE B O 1
ATOM 5693 N N . ASN B 1 98 ? 18.25 -19.172 -9.008 1 96.69 98 ASN B N 1
ATOM 5694 C CA . ASN B 1 98 ? 17.438 -20.312 -8.602 1 96.69 98 ASN B CA 1
ATOM 5695 C C . ASN B 1 98 ? 16.281 -19.891 -7.695 1 96.69 98 ASN B C 1
ATOM 5697 O O . ASN B 1 98 ? 15.266 -20.578 -7.613 1 96.69 98 ASN B O 1
ATOM 5701 N N . PHE B 1 99 ? 16.484 -18.766 -7.027 1 97.62 99 PHE B N 1
ATOM 5702 C CA . PHE B 1 99 ? 15.469 -18.281 -6.094 1 97.62 99 PHE B CA 1
ATOM 5703 C C . PHE B 1 99 ? 14.805 -17.016 -6.621 1 97.62 99 PHE B C 1
ATOM 5705 O O . PHE B 1 99 ? 14.211 -16.266 -5.852 1 97.62 99 PHE B O 1
ATOM 5712 N N . HIS B 1 100 ? 14.891 -16.828 -7.926 1 98.31 100 HIS B N 1
ATOM 5713 C CA . HIS B 1 100 ? 14.406 -15.633 -8.625 1 98.31 100 HIS B CA 1
ATOM 5714 C C . HIS B 1 100 ? 12.93 -15.383 -8.336 1 98.31 100 HIS B C 1
ATOM 5716 O O . HIS B 1 100 ? 12.508 -14.242 -8.18 1 98.31 100 HIS B O 1
ATOM 5722 N N . ARG B 1 101 ? 12.125 -16.406 -8.227 1 97.75 101 ARG B N 1
ATOM 5723 C CA . ARG B 1 101 ? 10.688 -16.266 -8.031 1 97.75 101 ARG B CA 1
ATOM 5724 C C . ARG B 1 101 ? 10.375 -15.602 -6.695 1 97.75 101 ARG B C 1
ATOM 5726 O O . ARG B 1 101 ? 9.398 -14.852 -6.586 1 97.75 101 ARG B O 1
ATOM 5733 N N . TRP B 1 102 ? 11.195 -15.875 -5.703 1 98.25 102 TRP B N 1
ATOM 5734 C CA . TRP B 1 102 ? 10.945 -15.305 -4.383 1 98.25 102 TRP B CA 1
ATOM 5735 C C . TRP B 1 102 ? 11.305 -13.828 -4.352 1 98.25 102 TRP B C 1
ATOM 5737 O O . TRP B 1 102 ? 10.641 -13.031 -3.676 1 98.25 102 TRP B O 1
ATOM 5747 N N . ILE B 1 103 ? 12.359 -13.438 -5.094 1 98.56 103 ILE B N 1
ATOM 5748 C CA . ILE B 1 103 ? 12.664 -12.016 -5.246 1 98.56 103 ILE B CA 1
ATOM 5749 C C . ILE B 1 103 ? 11.492 -11.312 -5.926 1 98.56 103 ILE B C 1
ATOM 5751 O O . ILE B 1 103 ? 11.062 -10.242 -5.48 1 98.56 103 ILE B O 1
ATOM 5755 N N . ALA B 1 104 ? 10.977 -11.977 -6.945 1 98.5 104 ALA B N 1
ATOM 5756 C CA . ALA B 1 104 ? 9.836 -11.43 -7.68 1 98.5 104 ALA B CA 1
ATOM 5757 C C . ALA B 1 104 ? 8.633 -11.25 -6.766 1 98.5 104 ALA B C 1
ATOM 5759 O O . ALA B 1 104 ? 7.949 -10.227 -6.824 1 98.5 104 ALA B O 1
ATOM 5760 N N . LEU B 1 105 ? 8.391 -12.195 -5.926 1 98.31 105 LEU B N 1
ATOM 5761 C CA . LEU B 1 105 ? 7.223 -12.156 -5.055 1 98.31 105 LEU B CA 1
ATOM 5762 C C . LEU B 1 105 ? 7.395 -11.102 -3.963 1 98.31 105 LEU B C 1
ATOM 5764 O O . LEU B 1 105 ? 6.426 -10.461 -3.555 1 98.31 105 LEU B O 1
ATOM 5768 N N . ILE B 1 106 ? 8.609 -10.891 -3.479 1 98.44 106 ILE B N 1
ATOM 5769 C CA . ILE B 1 106 ? 8.883 -9.852 -2.49 1 98.44 106 ILE B CA 1
ATOM 5770 C C . ILE B 1 106 ? 8.539 -8.484 -3.07 1 98.44 106 ILE B C 1
ATOM 5772 O O . ILE B 1 106 ? 7.824 -7.699 -2.441 1 98.44 106 ILE B O 1
ATOM 5776 N N . PHE B 1 107 ? 8.977 -8.25 -4.27 1 98.44 107 PHE B N 1
ATOM 5777 C CA . PHE B 1 107 ? 8.68 -6.973 -4.914 1 98.44 107 PHE B CA 1
ATOM 5778 C C . PHE B 1 107 ? 7.191 -6.852 -5.227 1 98.44 107 PHE B C 1
ATOM 5780 O O . PHE B 1 107 ? 6.594 -5.797 -5.008 1 98.44 107 PHE B O 1
ATOM 5787 N N . ALA B 1 108 ? 6.598 -7.934 -5.688 1 97.75 108 ALA B N 1
ATOM 5788 C CA . ALA B 1 108 ? 5.188 -7.902 -6.066 1 97.75 108 ALA B CA 1
ATOM 5789 C C . ALA B 1 108 ? 4.297 -7.688 -4.848 1 97.75 108 ALA B C 1
ATOM 5791 O O . ALA B 1 108 ? 3.236 -7.062 -4.945 1 97.75 108 ALA B O 1
ATOM 5792 N N . ALA B 1 109 ? 4.711 -8.234 -3.713 1 96.94 109 ALA B N 1
ATOM 5793 C CA . ALA B 1 109 ? 3.945 -8.07 -2.48 1 96.94 109 ALA B CA 1
ATOM 5794 C C . ALA B 1 109 ? 4.094 -6.66 -1.925 1 96.94 109 ALA B C 1
ATOM 5796 O O . ALA B 1 109 ? 3.268 -6.207 -1.128 1 96.94 109 ALA B O 1
ATOM 5797 N N . SER B 1 110 ? 5.145 -5.973 -2.34 1 96.75 110 SER B N 1
ATOM 5798 C CA . SER B 1 110 ? 5.391 -4.598 -1.918 1 96.75 110 SER B CA 1
ATOM 5799 C C . SER B 1 110 ? 4.727 -3.602 -2.865 1 96.75 110 SER B C 1
ATOM 5801 O O . SER B 1 110 ? 4.125 -3.994 -3.863 1 96.75 110 SER B O 1
ATOM 5803 N N . THR B 1 111 ? 4.875 -2.309 -2.561 1 95.31 111 THR B N 1
ATOM 5804 C CA . THR B 1 111 ? 4.32 -1.257 -3.404 1 95.31 111 THR B CA 1
ATOM 5805 C C . THR B 1 111 ? 5.223 -0.995 -4.605 1 95.31 111 THR B C 1
ATOM 5807 O O . THR B 1 111 ? 4.824 -0.315 -5.555 1 95.31 111 THR B O 1
ATOM 5810 N N . PHE B 1 112 ? 6.418 -1.632 -4.621 1 96.75 112 PHE B N 1
ATOM 5811 C CA . PHE B 1 112 ? 7.289 -1.484 -5.785 1 96.75 112 PHE B CA 1
ATOM 5812 C C . PHE B 1 112 ? 6.711 -2.215 -6.988 1 96.75 112 PHE B C 1
ATOM 5814 O O . PHE B 1 112 ? 6.785 -1.722 -8.117 1 96.75 112 PHE B O 1
ATOM 5821 N N . GLY B 1 113 ? 6.219 -3.432 -6.746 1 96.19 113 GLY B N 1
ATOM 5822 C CA . GLY B 1 113 ? 5.656 -4.246 -7.812 1 96.19 113 GLY B CA 1
ATOM 5823 C C . GLY B 1 113 ? 6.707 -4.957 -8.641 1 96.19 113 GLY B C 1
ATOM 5824 O O . GLY B 1 113 ? 6.523 -6.113 -9.031 1 96.19 113 GLY B O 1
ATOM 5825 N N . HIS B 1 114 ? 7.754 -4.277 -8.969 1 97.38 114 HIS B N 1
ATOM 5826 C CA . HIS B 1 114 ? 8.891 -4.77 -9.734 1 97.38 114 HIS B CA 1
ATOM 5827 C C . HIS B 1 114 ? 10.164 -4.023 -9.367 1 97.38 114 HIS B C 1
ATOM 5829 O O . HIS B 1 114 ? 10.172 -3.213 -8.438 1 97.38 114 HIS B O 1
ATOM 5835 N N . ALA B 1 115 ? 11.289 -4.363 -10.047 1 97.88 115 ALA B N 1
ATOM 5836 C CA . ALA B 1 115 ? 12.578 -3.777 -9.703 1 97.88 115 ALA B CA 1
ATOM 5837 C C . ALA B 1 115 ? 13.133 -2.961 -10.867 1 97.88 115 ALA B C 1
ATOM 5839 O O . ALA B 1 115 ? 14.352 -2.896 -11.062 1 97.88 115 ALA B O 1
ATOM 5840 N N . ASP B 1 116 ? 12.32 -2.338 -11.688 1 96.25 116 ASP B N 1
ATOM 5841 C CA . ASP B 1 116 ? 12.758 -1.607 -12.867 1 96.25 116 ASP B CA 1
ATOM 5842 C C . ASP B 1 116 ? 13.648 -0.428 -12.492 1 96.25 116 ASP B C 1
ATOM 5844 O O . ASP B 1 116 ? 14.562 -0.068 -13.234 1 96.25 116 ASP B O 1
ATOM 5848 N N . HIS B 1 117 ? 13.375 0.237 -11.336 1 95.88 117 HIS B N 1
ATOM 5849 C CA . HIS B 1 117 ? 14.219 1.347 -10.898 1 95.88 117 HIS B CA 1
ATOM 5850 C C . HIS B 1 117 ? 15.648 0.886 -10.648 1 95.88 117 HIS B C 1
ATOM 5852 O O . HIS B 1 117 ? 16.594 1.635 -10.898 1 95.88 117 HIS B O 1
ATOM 5858 N N . VAL B 1 118 ? 15.828 -0.359 -10.172 1 96.25 118 VAL B N 1
ATOM 5859 C CA . VAL B 1 118 ? 17.156 -0.936 -9.977 1 96.25 118 VAL B CA 1
ATOM 5860 C C . VAL B 1 118 ? 17.859 -1.101 -11.32 1 96.25 118 VAL B C 1
ATOM 5862 O O . VAL B 1 118 ? 19.031 -0.752 -11.469 1 96.25 118 VAL B O 1
ATOM 5865 N N . ILE B 1 119 ? 17.094 -1.634 -12.312 1 94.62 119 ILE B N 1
ATOM 5866 C CA . ILE B 1 119 ? 17.625 -1.833 -13.648 1 94.62 119 ILE B CA 1
ATOM 5867 C C . ILE B 1 119 ? 18.047 -0.488 -14.25 1 94.62 119 ILE B C 1
ATOM 5869 O O . ILE B 1 119 ? 19.094 -0.377 -14.875 1 94.62 119 ILE B O 1
ATOM 5873 N N . THR B 1 120 ? 17.234 0.52 -14.039 1 93.19 120 THR B N 1
ATOM 5874 C CA . THR B 1 120 ? 17.547 1.868 -14.5 1 93.19 120 THR B CA 1
ATOM 5875 C C . THR B 1 120 ? 18.844 2.365 -13.867 1 93.19 120 THR B C 1
ATOM 5877 O O . THR B 1 120 ? 19.672 2.984 -14.539 1 93.19 120 THR B O 1
ATOM 5880 N N . ASN B 1 121 ? 19.047 2.084 -12.594 1 92.44 121 ASN B N 1
ATOM 5881 C CA . ASN B 1 121 ? 20.25 2.494 -11.875 1 92.44 121 ASN B CA 1
ATOM 5882 C C . ASN B 1 121 ? 21.484 1.761 -12.383 1 92.44 121 ASN B C 1
ATOM 5884 O O . ASN B 1 121 ? 22.594 2.293 -12.328 1 92.44 121 ASN B O 1
ATOM 5888 N N . LEU B 1 122 ? 21.297 0.527 -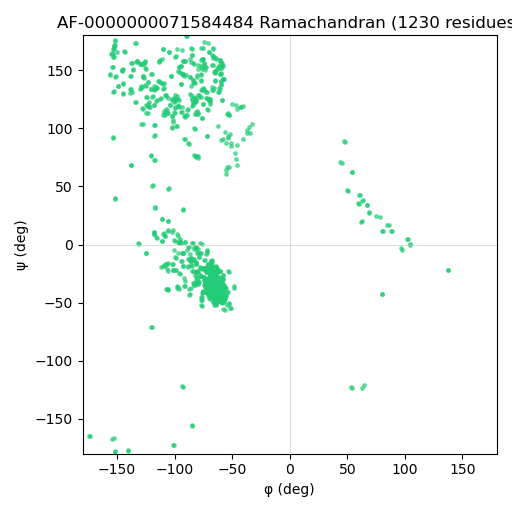12.844 1 90.75 122 LEU B N 1
ATOM 5889 C CA . LEU B 1 122 ? 22.391 -0.281 -13.359 1 90.75 122 LEU B CA 1
ATOM 5890 C C . LEU B 1 122 ? 22.938 0.298 -14.656 1 90.75 122 LEU B C 1
ATOM 5892 O O . LEU B 1 122 ? 24.078 0.024 -15.039 1 90.75 122 LEU B O 1
ATOM 5896 N N . ASN B 1 123 ? 22.094 1.062 -15.367 1 84.44 123 ASN B N 1
ATOM 5897 C CA . ASN B 1 123 ? 22.516 1.744 -16.578 1 84.44 123 ASN B CA 1
ATOM 5898 C C . ASN B 1 123 ? 23.281 3.029 -16.266 1 84.44 123 ASN B C 1
ATOM 5900 O O . ASN B 1 123 ? 22.781 4.129 -16.5 1 84.44 123 ASN B O 1
ATOM 5904 N N . GLU B 1 124 ? 24.438 2.922 -15.883 1 77.69 124 GLU B N 1
ATOM 5905 C CA . GLU B 1 124 ? 25.219 4.059 -15.391 1 77.69 124 GLU B CA 1
ATOM 5906 C C . GLU B 1 124 ? 25.359 5.129 -16.469 1 77.69 124 GLU B C 1
ATOM 5908 O O . GLU B 1 124 ? 25.297 6.324 -16.172 1 77.69 124 GLU B O 1
ATOM 5913 N N . ALA B 1 125 ? 25.484 4.641 -17.641 1 77.62 125 ALA B N 1
ATOM 5914 C CA . ALA B 1 125 ? 25.672 5.578 -18.75 1 77.62 125 ALA B CA 1
ATOM 5915 C C . ALA B 1 125 ? 24.406 6.406 -18.969 1 77.62 125 ALA B C 1
ATOM 5917 O O . ALA B 1 125 ? 24.469 7.508 -19.531 1 77.62 125 ALA B O 1
ATOM 5918 N N . GLY B 1 126 ? 23.344 5.988 -18.531 1 77.56 126 GLY B N 1
ATOM 5919 C CA . GLY B 1 126 ? 22.078 6.641 -18.781 1 77.56 126 GLY B CA 1
ATOM 5920 C C . GLY B 1 126 ? 21.766 7.75 -17.797 1 77.56 126 GLY B C 1
ATOM 5921 O O . GLY B 1 126 ? 20.875 8.57 -18.031 1 77.56 126 GLY B O 1
ATOM 5922 N N . ASN B 1 127 ? 22.391 7.871 -16.766 1 76.94 127 ASN B N 1
ATOM 5923 C CA . ASN B 1 127 ? 22.203 8.891 -15.742 1 76.94 127 ASN B CA 1
ATOM 5924 C C . ASN B 1 127 ? 20.734 8.992 -15.336 1 76.94 127 ASN B C 1
ATOM 5926 O O . ASN B 1 127 ? 20.156 10.078 -15.359 1 76.94 127 ASN B O 1
ATOM 5930 N N . GLY B 1 128 ? 20.172 7.785 -15.117 1 79.38 128 GLY B N 1
ATOM 5931 C CA . GLY B 1 128 ? 18.781 7.777 -14.68 1 79.38 128 GLY B CA 1
ATOM 5932 C C . GLY B 1 128 ? 17.812 7.43 -15.789 1 79.38 128 GLY B C 1
ATOM 5933 O O . GLY B 1 128 ? 16.594 7.496 -15.602 1 79.38 128 GLY B O 1
ATOM 5934 N N . CYS B 1 129 ? 18.266 7.121 -16.875 1 78.88 129 CYS B N 1
ATOM 5935 C CA . CYS B 1 129 ? 17.422 6.68 -17.969 1 78.88 129 CYS B CA 1
ATOM 5936 C C . CYS B 1 129 ? 17.609 5.191 -18.25 1 78.88 129 CYS B C 1
ATOM 5938 O O . CYS B 1 129 ? 18.75 4.695 -18.234 1 78.88 129 CYS B O 1
ATOM 5940 N N . SER B 1 130 ? 16.516 4.566 -18.5 1 74.62 130 SER B N 1
ATOM 5941 C CA . SER B 1 130 ? 16.562 3.121 -18.703 1 74.62 130 SER B CA 1
ATOM 5942 C C . SER B 1 130 ? 16.828 2.779 -20.156 1 74.62 130 SER B C 1
ATOM 5944 O O . SER B 1 130 ? 17.078 1.621 -20.5 1 74.62 130 SER B O 1
ATOM 5946 N N . HIS B 1 131 ? 16.75 3.666 -21.078 1 74.56 131 HIS B N 1
ATOM 5947 C CA . HIS B 1 131 ? 16.938 3.375 -22.484 1 74.56 131 HIS B CA 1
ATOM 5948 C C . HIS B 1 131 ? 17.938 4.352 -23.109 1 74.56 131 HIS B C 1
ATOM 5950 O O . HIS B 1 131 ? 17.875 5.555 -22.859 1 74.56 131 HIS B O 1
ATOM 5956 N N . PRO B 1 132 ? 18.828 3.857 -23.844 1 78.38 132 PRO B N 1
ATOM 5957 C CA . PRO B 1 132 ? 19.141 2.453 -24.141 1 78.38 132 PRO B CA 1
ATOM 5958 C C . PRO B 1 132 ? 19.891 1.765 -23 1 78.38 132 PRO B C 1
ATOM 5960 O O . PRO B 1 132 ? 20.703 2.396 -22.328 1 78.38 132 PRO B O 1
ATOM 5963 N N . LEU B 1 133 ? 19.516 0.537 -22.797 1 77.81 133 LEU B N 1
ATOM 5964 C CA . LEU B 1 133 ? 20.219 -0.208 -21.75 1 77.81 133 LEU B CA 1
ATOM 5965 C C . LEU B 1 133 ? 21.609 -0.635 -22.219 1 77.81 133 LEU B C 1
ATOM 5967 O O . LEU B 1 133 ? 21.75 -1.224 -23.297 1 77.81 133 LEU B O 1
ATOM 5971 N N . ARG B 1 134 ? 22.609 -0.208 -21.516 1 79.5 134 ARG B N 1
ATOM 5972 C CA . ARG B 1 134 ? 23.984 -0.602 -21.781 1 79.5 134 ARG B CA 1
ATOM 5973 C C . ARG B 1 134 ? 24.531 -1.469 -20.656 1 79.5 134 ARG B C 1
ATOM 5975 O O . ARG B 1 134 ? 24.406 -1.122 -19.484 1 79.5 134 ARG B O 1
ATOM 5982 N N . PHE B 1 135 ? 25.031 -2.658 -21.109 1 75.19 135 PHE B N 1
ATOM 5983 C CA . PHE B 1 135 ? 25.469 -3.574 -20.062 1 75.19 135 PHE B CA 1
ATOM 5984 C C . PHE B 1 135 ? 26.969 -3.865 -20.188 1 75.19 135 PHE B C 1
ATOM 5986 O O . PHE B 1 135 ? 27.5 -3.936 -21.297 1 75.19 135 PHE B O 1
ATOM 5993 N N . GLU B 1 136 ? 27.625 -3.779 -19.062 1 79.56 136 GLU B N 1
ATOM 5994 C CA . GLU B 1 136 ? 28.891 -4.5 -18.859 1 79.56 136 GLU B CA 1
ATOM 5995 C C . GLU B 1 136 ? 28.656 -5.852 -18.203 1 79.56 136 GLU B C 1
ATOM 5997 O O . GLU B 1 136 ? 27.547 -6.141 -17.734 1 79.56 136 GLU B O 1
ATOM 6002 N N . ARG B 1 137 ? 29.625 -6.691 -18.188 1 74.75 137 ARG B N 1
ATOM 6003 C CA . ARG B 1 137 ? 29.438 -8.055 -17.719 1 74.75 137 ARG B CA 1
ATOM 6004 C C . ARG B 1 137 ? 28.812 -8.078 -16.328 1 74.75 137 ARG B C 1
ATOM 6006 O O . ARG B 1 137 ? 27.812 -8.75 -16.094 1 74.75 137 ARG B O 1
ATOM 6013 N N . ASN B 1 138 ? 29.422 -7.32 -15.43 1 76.56 138 ASN B N 1
ATOM 6014 C CA . ASN B 1 138 ? 28.969 -7.371 -14.047 1 76.56 138 ASN B CA 1
ATOM 6015 C C . ASN B 1 138 ? 27.562 -6.801 -13.898 1 76.56 138 ASN B C 1
ATOM 6017 O O . ASN B 1 138 ? 26.75 -7.324 -13.125 1 76.56 138 ASN B O 1
ATOM 6021 N N . ASN B 1 139 ? 27.219 -6.004 -14.695 1 88.88 139 ASN B N 1
ATOM 6022 C CA . ASN B 1 139 ? 25.891 -5.387 -14.609 1 88.88 139 ASN B CA 1
ATOM 6023 C C . ASN B 1 139 ? 24.828 -6.246 -15.281 1 88.88 139 ASN B C 1
ATOM 6025 O O . ASN B 1 139 ? 23.656 -6.207 -14.898 1 88.88 139 ASN B O 1
ATOM 6029 N N . PHE B 1 140 ? 25.312 -7.125 -16.109 1 93.25 140 PHE B N 1
ATOM 6030 C CA . PHE B 1 140 ? 24.359 -7.953 -16.828 1 93.25 140 PHE B CA 1
ATOM 6031 C C . PHE B 1 140 ? 23.781 -9.031 -15.922 1 93.25 140 PHE B C 1
ATOM 6033 O O . PHE B 1 140 ? 22.578 -9.328 -15.984 1 93.25 140 PHE B O 1
ATOM 6040 N N . LEU B 1 141 ? 24.656 -9.633 -15.086 1 96.06 141 LEU B N 1
ATOM 6041 C CA . LEU B 1 141 ? 24.156 -10.648 -14.164 1 96.06 141 LEU B CA 1
ATOM 6042 C C . LEU B 1 141 ? 23.172 -10.047 -13.172 1 96.06 141 LEU B C 1
ATOM 6044 O O . LEU B 1 141 ? 22.156 -10.664 -12.852 1 96.06 141 LEU B O 1
ATOM 6048 N N . LYS B 1 142 ? 23.438 -8.805 -12.695 1 96.19 142 LYS B N 1
ATOM 6049 C CA . LYS B 1 142 ? 22.516 -8.117 -11.812 1 96.19 142 LYS B CA 1
ATOM 6050 C C . LYS B 1 142 ? 21.188 -7.828 -12.523 1 96.19 142 LYS B C 1
ATOM 6052 O O . LYS B 1 142 ? 20.125 -7.938 -11.922 1 96.19 142 LYS B O 1
ATOM 6057 N N . PHE B 1 143 ? 21.359 -7.465 -13.781 1 96 143 PHE B N 1
ATOM 6058 C CA . PHE B 1 143 ? 20.172 -7.242 -14.594 1 96 143 PHE B CA 1
ATOM 6059 C C . PHE B 1 143 ? 19.297 -8.492 -14.633 1 96 143 PHE B C 1
ATOM 6061 O O . PHE B 1 143 ? 18.078 -8.414 -14.438 1 96 143 PHE B O 1
ATOM 6068 N N . CYS B 1 144 ? 19.891 -9.594 -14.844 1 97.12 144 CYS B N 1
ATOM 6069 C CA . CYS B 1 144 ? 19.156 -10.844 -14.961 1 97.12 144 CYS B CA 1
ATOM 6070 C C . CYS B 1 144 ? 18.406 -11.172 -13.664 1 97.12 144 CYS B C 1
ATOM 6072 O O . CYS B 1 144 ? 17.266 -11.633 -13.695 1 97.12 144 CYS B O 1
ATOM 6074 N N . VAL B 1 145 ? 19.031 -10.898 -12.539 1 97.94 145 VAL B N 1
ATOM 6075 C CA . VAL B 1 145 ? 18.422 -11.211 -11.25 1 97.94 145 VAL B CA 1
ATOM 6076 C C . VAL B 1 145 ? 17.281 -10.242 -10.961 1 97.94 145 VAL B C 1
ATOM 6078 O O . VAL B 1 145 ? 16.281 -10.617 -10.352 1 97.94 145 VAL B O 1
ATOM 6081 N N . MET B 1 146 ? 17.359 -9.016 -11.469 1 97.81 146 MET B N 1
ATOM 6082 C CA . MET B 1 146 ? 16.422 -7.969 -11.078 1 97.81 146 MET B CA 1
ATOM 6083 C C . MET B 1 146 ? 15.32 -7.812 -12.117 1 97.81 146 MET B C 1
ATOM 6085 O O . MET B 1 146 ? 14.32 -7.125 -11.883 1 97.81 146 MET B O 1
ATOM 6089 N N . TYR B 1 147 ? 15.477 -8.438 -13.305 1 97.81 147 TYR B N 1
ATOM 6090 C CA . TYR B 1 147 ? 14.383 -8.43 -14.266 1 97.81 147 TYR B CA 1
ATOM 6091 C C . TYR B 1 147 ? 13.297 -9.414 -13.867 1 97.81 147 TYR B C 1
ATOM 6093 O O . TYR B 1 147 ? 13.453 -10.625 -14.031 1 97.81 147 TYR B O 1
ATOM 6101 N N . LEU B 1 148 ? 12.203 -8.891 -13.445 1 98.31 148 LEU B N 1
ATOM 6102 C CA . LEU B 1 148 ? 11.156 -9.688 -12.812 1 98.31 148 LEU B CA 1
ATOM 6103 C C . LEU B 1 148 ? 9.938 -9.797 -13.727 1 98.31 148 LEU B C 1
ATOM 6105 O O . LEU B 1 148 ? 9.812 -9.047 -14.695 1 98.31 148 LEU B O 1
ATOM 6109 N N . PRO B 1 149 ? 9.008 -10.688 -13.391 1 97.94 149 PRO B N 1
ATOM 6110 C CA . PRO B 1 149 ? 7.848 -10.898 -14.258 1 97.94 149 PRO B CA 1
ATOM 6111 C C . PRO B 1 149 ? 7.016 -9.633 -14.453 1 97.94 149 PRO B C 1
ATOM 6113 O O . PRO B 1 149 ? 6.477 -9.406 -15.539 1 97.94 149 PRO B O 1
ATOM 6116 N N . GLU B 1 150 ? 6.969 -8.734 -13.5 1 97.19 150 GLU B N 1
ATOM 6117 C CA . GLU B 1 150 ? 6.121 -7.543 -13.539 1 97.19 150 GLU B CA 1
ATOM 6118 C C . GLU B 1 150 ? 6.855 -6.363 -14.172 1 97.19 150 GLU B C 1
ATOM 6120 O O . GLU B 1 150 ? 6.305 -5.262 -14.266 1 97.19 150 GLU B O 1
ATOM 6125 N N . SER B 1 151 ? 8.117 -6.598 -14.625 1 96.81 151 SER B N 1
ATOM 6126 C CA . SER B 1 151 ? 8.906 -5.523 -15.211 1 96.81 151 SER B CA 1
ATOM 6127 C C . SER B 1 151 ? 8.219 -4.93 -16.438 1 96.81 151 SER B C 1
ATOM 6129 O O . SER B 1 151 ? 7.648 -5.664 -17.25 1 96.81 151 SER B O 1
ATOM 6131 N N . GLY B 1 152 ? 8.25 -3.598 -16.516 1 94.31 152 GLY B N 1
ATOM 6132 C CA . GLY B 1 152 ? 7.695 -2.902 -17.672 1 94.31 152 GLY B CA 1
ATOM 6133 C C . GLY B 1 152 ? 8.727 -2.625 -18.75 1 94.31 152 GLY B C 1
ATOM 6134 O O . GLY B 1 152 ? 8.383 -2.158 -19.844 1 94.31 152 GLY B O 1
ATOM 6135 N N . ILE B 1 153 ? 9.969 -2.902 -18.469 1 92.81 153 ILE B N 1
ATOM 6136 C CA . ILE B 1 153 ? 11.039 -2.752 -19.438 1 92.81 153 ILE B CA 1
ATOM 6137 C C . ILE B 1 153 ? 10.93 -3.852 -20.5 1 92.81 153 ILE B C 1
ATOM 6139 O O . ILE B 1 153 ? 10.797 -5.031 -20.172 1 92.81 153 ILE B O 1
ATOM 6143 N N . PRO B 1 154 ? 10.992 -3.512 -21.719 1 91.38 154 PRO B N 1
ATOM 6144 C CA . PRO B 1 154 ? 10.906 -4.547 -22.75 1 91.38 154 PRO B CA 1
ATOM 6145 C C . PRO B 1 154 ? 12.055 -5.551 -22.672 1 91.38 154 PRO B C 1
ATOM 6147 O O . PRO B 1 154 ? 13.219 -5.156 -22.531 1 91.38 154 PRO B O 1
ATOM 6150 N N . LEU B 1 155 ? 11.859 -6.793 -22.688 1 88.38 155 LEU B N 1
ATOM 6151 C CA . LEU B 1 155 ? 12.828 -7.867 -22.484 1 88.38 155 LEU B CA 1
ATOM 6152 C C . LEU B 1 155 ? 13.812 -7.934 -23.656 1 88.38 155 LEU B C 1
ATOM 6154 O O . LEU B 1 155 ? 14.992 -8.242 -23.453 1 88.38 155 LEU B O 1
ATOM 6158 N N . GLN B 1 156 ? 13.562 -7.688 -24.906 1 90.25 156 GLN B N 1
ATOM 6159 C CA . GLN B 1 156 ? 14.383 -7.754 -26.109 1 90.25 156 GLN B CA 1
ATOM 6160 C C . GLN B 1 156 ? 15.234 -9.023 -26.125 1 90.25 156 GLN B C 1
ATOM 6162 O O . GLN B 1 156 ? 16.469 -8.945 -26.062 1 90.25 156 GLN B O 1
ATOM 6167 N N . PRO B 1 157 ? 14.688 -10.211 -26.312 1 95.5 157 PRO B N 1
ATOM 6168 C CA . PRO B 1 157 ? 15.352 -11.508 -26.141 1 95.5 157 PRO B CA 1
ATOM 6169 C C . PRO B 1 157 ? 16.562 -11.672 -27.062 1 95.5 157 PRO B C 1
ATOM 6171 O O . PRO B 1 157 ? 17.594 -12.188 -26.625 1 95.5 157 PRO B O 1
ATOM 6174 N N . ASP B 1 158 ? 16.531 -11.188 -28.344 1 95.12 158 ASP B N 1
ATOM 6175 C CA . ASP B 1 158 ? 17.609 -11.367 -29.297 1 95.12 158 ASP B CA 1
ATOM 6176 C C . ASP B 1 158 ? 18.875 -10.617 -28.859 1 95.12 158 ASP B C 1
ATOM 6178 O O . ASP B 1 158 ? 19.984 -11.148 -28.953 1 95.12 158 ASP B O 1
ATOM 6182 N N . ILE B 1 159 ? 18.688 -9.453 -28.359 1 91.88 159 ILE B N 1
ATOM 6183 C CA . ILE B 1 159 ? 19.812 -8.625 -27.938 1 91.88 159 ILE B CA 1
ATOM 6184 C C . ILE B 1 159 ? 20.469 -9.25 -26.703 1 91.88 159 ILE B C 1
ATOM 6186 O O . ILE B 1 159 ? 21.688 -9.328 -26.609 1 91.88 159 ILE B O 1
ATOM 6190 N N . LEU B 1 160 ? 19.656 -9.672 -25.766 1 94.06 160 LEU B N 1
ATOM 6191 C CA . LEU B 1 160 ? 20.172 -10.281 -24.547 1 94.06 160 LEU B CA 1
ATOM 6192 C C . LEU B 1 160 ? 20.953 -11.562 -24.859 1 94.06 160 LEU B C 1
ATOM 6194 O O . LEU B 1 160 ? 22.016 -11.797 -24.297 1 94.06 160 LEU B O 1
ATOM 6198 N N . TRP B 1 161 ? 20.375 -12.367 -25.812 1 95.56 161 TRP B N 1
ATOM 6199 C CA . TRP B 1 161 ? 20.984 -13.641 -26.188 1 95.56 161 TRP B CA 1
ATOM 6200 C C . TRP B 1 161 ? 22.328 -13.422 -26.844 1 95.56 161 TRP B C 1
ATOM 6202 O O . TRP B 1 161 ? 23.266 -14.188 -26.625 1 95.56 161 TRP B O 1
ATOM 6212 N N . GLN B 1 162 ? 22.438 -12.344 -27.656 1 93.06 162 GLN B N 1
ATOM 6213 C CA . GLN B 1 162 ? 23.688 -12.016 -28.328 1 93.06 162 GLN B CA 1
ATOM 6214 C C . GLN B 1 162 ? 24.766 -11.609 -27.328 1 93.06 162 GLN B C 1
ATOM 6216 O O . GLN B 1 162 ? 25.953 -11.914 -27.516 1 93.06 162 GLN B O 1
ATOM 6221 N N . PHE B 1 163 ? 24.375 -11.023 -26.281 1 91.94 163 PHE B N 1
ATOM 6222 C CA . PHE B 1 163 ? 25.312 -10.523 -25.281 1 91.94 163 PHE B CA 1
ATOM 6223 C C . PHE B 1 163 ? 25.859 -11.672 -24.438 1 91.94 163 PHE B C 1
ATOM 6225 O O . PHE B 1 163 ? 27.062 -11.82 -24.266 1 91.94 163 PHE B O 1
ATOM 6232 N N . ASN B 1 164 ? 25.031 -12.477 -23.859 1 93.38 164 ASN B N 1
ATOM 6233 C CA . ASN B 1 164 ? 25.406 -13.594 -23 1 93.38 164 ASN B CA 1
ATOM 6234 C C . ASN B 1 164 ? 24.344 -14.688 -23.016 1 93.38 164 ASN B C 1
ATOM 6236 O O . ASN B 1 164 ? 23.453 -14.711 -22.172 1 93.38 164 ASN B O 1
ATOM 6240 N N . PRO B 1 165 ? 24.469 -15.617 -23.859 1 94.69 165 PRO B N 1
ATOM 6241 C CA . PRO B 1 165 ? 23.438 -16.641 -24.047 1 94.69 165 PRO B CA 1
ATOM 6242 C C . PRO B 1 165 ? 23.156 -17.438 -22.781 1 94.69 165 PRO B C 1
ATOM 6244 O O . PRO B 1 165 ? 21.984 -17.719 -22.469 1 94.69 165 PRO B O 1
ATOM 6247 N N . GLN B 1 166 ? 24.203 -17.781 -22.031 1 94.19 166 GLN B N 1
ATOM 6248 C CA . GLN B 1 166 ? 24.031 -18.609 -20.844 1 94.19 166 GLN B CA 1
ATOM 6249 C C . GLN B 1 166 ? 23.234 -17.891 -19.766 1 94.19 166 GLN B C 1
ATOM 6251 O O . GLN B 1 166 ? 22.266 -18.438 -19.234 1 94.19 166 GLN B O 1
ATOM 6256 N N . ALA B 1 167 ? 23.609 -16.656 -19.453 1 94.88 167 ALA B N 1
ATOM 6257 C CA . ALA B 1 167 ? 22.891 -15.883 -18.453 1 94.88 167 ALA B CA 1
ATOM 6258 C C . ALA B 1 167 ? 21.484 -15.555 -18.906 1 94.88 167 ALA B C 1
ATOM 6260 O O . ALA B 1 167 ? 20.547 -15.523 -18.094 1 94.88 167 ALA B O 1
ATOM 6261 N N . THR B 1 168 ? 21.328 -15.305 -20.188 1 96.5 168 THR B N 1
ATOM 6262 C CA . THR B 1 168 ? 20 -15.023 -20.75 1 96.5 168 THR B CA 1
ATOM 6263 C C . THR B 1 168 ? 19.094 -16.234 -20.625 1 96.5 168 THR B C 1
ATOM 6265 O O . THR B 1 168 ? 17.922 -16.109 -20.25 1 96.5 168 THR B O 1
ATOM 6268 N N . ALA B 1 169 ? 19.641 -17.391 -20.938 1 97.56 169 ALA B N 1
ATOM 6269 C CA . ALA B 1 169 ? 18.875 -18.625 -20.781 1 97.56 169 ALA B CA 1
ATOM 6270 C C . ALA B 1 169 ? 18.438 -18.812 -19.328 1 97.56 169 ALA B C 1
ATOM 6272 O O . ALA B 1 169 ? 17.297 -19.219 -19.062 1 97.56 169 ALA B O 1
ATOM 6273 N N . ALA B 1 170 ? 19.391 -18.547 -18.406 1 97.44 170 ALA B N 1
ATOM 6274 C CA . ALA B 1 170 ? 19.078 -18.672 -16.984 1 97.44 170 ALA B CA 1
ATOM 6275 C C . ALA B 1 170 ? 17.922 -17.75 -16.594 1 97.44 170 ALA B C 1
ATOM 6277 O O . ALA B 1 170 ? 17 -18.156 -15.891 1 97.44 170 ALA B O 1
ATOM 6278 N N . LEU B 1 171 ? 17.969 -16.516 -17.047 1 98.06 171 LEU B N 1
ATOM 6279 C CA . LEU B 1 171 ? 16.906 -15.555 -16.781 1 98.06 171 LEU B CA 1
ATOM 6280 C C . LEU B 1 171 ? 15.586 -16.031 -17.359 1 98.06 171 LEU B C 1
ATOM 6282 O O . LEU B 1 171 ? 14.555 -15.984 -16.672 1 98.06 171 LEU B O 1
ATOM 6286 N N . PHE B 1 172 ? 15.625 -16.438 -18.594 1 98.38 172 PHE B N 1
ATOM 6287 C CA . PHE B 1 172 ? 14.391 -16.812 -19.266 1 98.38 172 PHE B CA 1
ATOM 6288 C C . PHE B 1 172 ? 13.773 -18.047 -18.625 1 98.38 172 PHE B C 1
ATOM 6290 O O . PHE B 1 172 ? 12.555 -18.141 -18.469 1 98.38 172 PHE B O 1
ATOM 6297 N N . LEU B 1 173 ? 14.641 -19 -18.203 1 98.12 173 LEU B N 1
ATOM 6298 C CA . LEU B 1 173 ? 14.148 -20.156 -17.469 1 98.12 173 LEU B CA 1
ATOM 6299 C C . LEU B 1 173 ? 13.57 -19.734 -16.125 1 98.12 173 LEU B C 1
ATOM 6301 O O . LEU B 1 173 ? 12.539 -20.266 -15.688 1 98.12 173 LEU B O 1
ATOM 6305 N N . ALA B 1 174 ? 14.172 -18.781 -15.477 1 98.31 174 ALA B N 1
ATOM 6306 C CA . ALA B 1 174 ? 13.672 -18.266 -14.203 1 98.31 174 ALA B CA 1
ATOM 6307 C C . ALA B 1 174 ? 12.32 -17.594 -14.375 1 98.31 174 ALA B C 1
ATOM 6309 O O . ALA B 1 174 ? 11.438 -17.734 -13.531 1 98.31 174 ALA B O 1
ATOM 6310 N N . LEU B 1 175 ? 12.086 -16.875 -15.469 1 98.44 175 LEU B N 1
ATOM 6311 C CA . LEU B 1 175 ? 10.844 -16.172 -15.75 1 98.44 175 LEU B CA 1
ATOM 6312 C C . LEU B 1 175 ? 9.727 -17.156 -16.094 1 98.44 175 LEU B C 1
ATOM 6314 O O . LEU B 1 175 ? 8.547 -16.828 -15.945 1 98.44 175 LEU B O 1
ATOM 6318 N N . LEU B 1 176 ? 10.094 -18.312 -16.484 1 98.25 176 LEU B N 1
ATOM 6319 C CA . LEU B 1 176 ? 9.117 -19.328 -16.859 1 98.25 176 LEU B CA 1
ATOM 6320 C C . LEU B 1 176 ? 8.789 -20.234 -15.688 1 98.25 176 LEU B C 1
ATOM 6322 O O . LEU B 1 176 ? 7.773 -20.938 -15.703 1 98.25 176 LEU B O 1
ATOM 6326 N N . SER B 1 177 ? 9.578 -20.188 -14.656 1 97.56 177 SER B N 1
ATOM 6327 C CA . SER B 1 177 ? 9.531 -21.203 -13.602 1 97.56 177 SER B CA 1
ATOM 6328 C C . SER B 1 177 ? 8.461 -20.875 -12.57 1 97.56 177 SER B C 1
ATOM 6330 O O . SER B 1 177 ? 7.961 -21.766 -11.883 1 97.56 177 SER B O 1
ATOM 6332 N N . PRO B 1 178 ? 8.016 -19.609 -12.414 1 96.62 178 PRO B N 1
ATOM 6333 C CA . PRO B 1 178 ? 7.129 -19.297 -11.289 1 96.62 178 PRO B CA 1
ATOM 6334 C C . PRO B 1 178 ? 5.832 -20.094 -11.32 1 96.62 178 PRO B C 1
ATOM 6336 O O . PRO B 1 178 ? 5.273 -20.344 -12.391 1 96.62 178 PRO B O 1
ATOM 6339 N N . ARG B 1 179 ? 5.41 -20.359 -10.102 1 94.94 179 ARG B N 1
ATOM 6340 C CA . ARG B 1 179 ? 4.156 -21.078 -9.93 1 94.94 179 ARG B CA 1
ATOM 6341 C C . ARG B 1 179 ? 2.961 -20.203 -10.258 1 94.94 179 ARG B C 1
ATOM 6343 O O . ARG B 1 179 ? 1.965 -20.672 -10.812 1 94.94 179 ARG B O 1
ATOM 6350 N N . ILE B 1 180 ? 3.096 -18.969 -9.898 1 96.69 180 ILE B N 1
ATOM 6351 C CA . ILE B 1 180 ? 1.961 -18.094 -10.164 1 96.69 180 ILE B CA 1
ATOM 6352 C C . ILE B 1 180 ? 2.393 -16.953 -11.086 1 96.69 180 ILE B C 1
ATOM 6354 O O . ILE B 1 180 ? 3.471 -16.375 -10.906 1 96.69 180 ILE B O 1
ATOM 6358 N N . LEU B 1 181 ? 1.627 -16.688 -12.062 1 96.38 181 LEU B N 1
ATOM 6359 C CA . LEU B 1 181 ? 1.703 -15.516 -12.93 1 96.38 181 LEU B CA 1
ATOM 6360 C C . LEU B 1 181 ? 0.313 -14.953 -13.211 1 96.38 181 LEU B C 1
ATOM 6362 O O . LEU B 1 181 ? -0.139 -14.953 -14.359 1 96.38 181 LEU B O 1
ATOM 6366 N N . PRO B 1 182 ? -0.286 -14.398 -12.164 1 94.25 182 PRO B N 1
ATOM 6367 C CA . PRO B 1 182 ? -1.685 -13.984 -12.297 1 94.25 182 PRO B CA 1
ATOM 6368 C C . PRO B 1 182 ? -1.841 -12.648 -13.031 1 94.25 182 PRO B C 1
ATOM 6370 O O . PRO B 1 182 ? -2.953 -12.281 -13.406 1 94.25 182 PRO B O 1
ATOM 6373 N N . SER B 1 183 ? -0.778 -11.953 -13.258 1 95.44 183 SER B N 1
ATOM 6374 C CA . SER B 1 183 ? -0.85 -10.656 -13.906 1 95.44 183 SER B CA 1
ATOM 6375 C C . SER B 1 183 ? -0.67 -10.781 -15.414 1 95.44 183 SER B C 1
ATOM 6377 O O . SER B 1 183 ? -0.057 -11.742 -15.898 1 95.44 183 SER B O 1
ATOM 6379 N N . ALA B 1 184 ? -1.158 -9.781 -16.141 1 95.94 184 ALA B N 1
ATOM 6380 C CA . ALA B 1 184 ? -1.023 -9.758 -17.594 1 95.94 184 ALA B CA 1
ATOM 6381 C C . ALA B 1 184 ? 0.443 -9.664 -18.016 1 95.94 184 ALA B C 1
ATOM 6383 O O . ALA B 1 184 ? 0.875 -10.344 -18.953 1 95.94 184 ALA B O 1
ATOM 6384 N N . ALA B 1 185 ? 1.222 -8.883 -17.312 1 95.19 185 ALA B N 1
ATOM 6385 C CA . ALA B 1 185 ? 2.627 -8.672 -17.656 1 95.19 185 ALA B CA 1
ATOM 6386 C C . ALA B 1 185 ? 3.422 -9.969 -17.531 1 95.19 185 ALA B C 1
ATOM 6388 O O . ALA B 1 185 ? 4.16 -10.336 -18.453 1 95.19 185 ALA B O 1
ATOM 6389 N N . GLY B 1 186 ? 3.275 -10.609 -16.422 1 96.44 186 GLY B N 1
ATOM 6390 C CA . GLY B 1 186 ? 3.986 -11.859 -16.203 1 96.44 186 GLY B CA 1
ATOM 6391 C C . GLY B 1 186 ? 3.557 -12.961 -17.141 1 96.44 186 GLY B C 1
ATOM 6392 O O . GLY B 1 186 ? 4.395 -13.68 -17.703 1 96.44 186 GLY B O 1
ATOM 6393 N N . HIS B 1 187 ? 2.256 -13.102 -17.312 1 97.44 187 HIS B N 1
ATOM 6394 C CA . HIS B 1 187 ? 1.72 -14.156 -18.172 1 97.44 187 HIS B CA 1
ATOM 6395 C C . HIS B 1 187 ? 2.139 -13.945 -19.625 1 97.44 187 HIS B C 1
ATOM 6397 O O . HIS B 1 187 ? 2.436 -14.914 -20.344 1 97.44 187 HIS B O 1
ATOM 6403 N N . GLU B 1 188 ? 2.178 -12.758 -20.109 1 96.94 188 GLU B N 1
ATOM 6404 C CA . GLU B 1 188 ? 2.586 -12.445 -21.469 1 96.94 188 GLU B CA 1
ATOM 6405 C C . GLU B 1 188 ? 4.047 -12.82 -21.703 1 96.94 188 GLU B C 1
ATOM 6407 O O . GLU B 1 188 ? 4.402 -13.297 -22.781 1 96.94 188 GLU B O 1
ATOM 6412 N N . LYS B 1 189 ? 4.844 -12.57 -20.797 1 97.44 189 LYS B N 1
ATOM 6413 C CA . LYS B 1 189 ? 6.246 -12.953 -20.922 1 97.44 189 LYS B CA 1
ATOM 6414 C C . LYS B 1 189 ? 6.395 -14.469 -21.031 1 97.44 189 LYS B C 1
ATOM 6416 O O . LYS B 1 189 ? 7.227 -14.961 -21.797 1 97.44 189 LYS B O 1
ATOM 6421 N N . ARG B 1 190 ? 5.609 -15.203 -20.234 1 97.62 190 ARG B N 1
ATOM 6422 C CA . ARG B 1 190 ? 5.625 -16.656 -20.359 1 97.62 190 ARG B CA 1
ATOM 6423 C C . ARG B 1 190 ? 5.27 -17.078 -21.781 1 97.62 190 ARG B C 1
ATOM 6425 O O . ARG B 1 190 ? 5.961 -17.906 -22.375 1 97.62 190 ARG B O 1
ATOM 6432 N N . GLU B 1 191 ? 4.211 -16.484 -22.359 1 97.75 191 GLU B N 1
ATOM 6433 C CA . GLU B 1 191 ? 3.783 -16.797 -23.719 1 97.75 191 GLU B CA 1
ATOM 6434 C C . GLU B 1 191 ? 4.898 -16.531 -24.734 1 97.75 191 GLU B C 1
ATOM 6436 O O . GLU B 1 191 ? 5.211 -17.375 -25.562 1 97.75 191 GLU B O 1
ATOM 6441 N N . THR B 1 192 ? 5.547 -15.414 -24.547 1 97.5 192 THR B N 1
ATOM 6442 C CA . THR B 1 192 ? 6.578 -14.969 -25.484 1 97.5 192 THR B CA 1
ATOM 6443 C C . THR B 1 192 ? 7.809 -15.867 -25.391 1 97.5 192 THR B C 1
ATOM 6445 O O . THR B 1 192 ? 8.383 -16.25 -26.406 1 97.5 192 THR B O 1
ATOM 6448 N N . LEU B 1 193 ? 8.164 -16.172 -24.203 1 98.19 193 LEU B N 1
ATOM 6449 C CA . LEU B 1 193 ? 9.391 -16.938 -24 1 98.19 193 LEU B CA 1
ATOM 6450 C C . LEU B 1 193 ? 9.203 -18.391 -24.406 1 98.19 193 LEU B C 1
ATOM 6452 O O . LEU B 1 193 ? 10.141 -19.016 -24.891 1 98.19 193 LEU B O 1
ATOM 6456 N N . LEU B 1 194 ? 8.008 -18.938 -24.219 1 98.31 194 LEU B N 1
ATOM 6457 C CA . LEU B 1 194 ? 7.738 -20.297 -24.656 1 98.31 194 LEU B CA 1
ATOM 6458 C C . LEU B 1 194 ? 7.793 -20.422 -26.172 1 98.31 194 LEU B C 1
ATOM 6460 O O . LEU B 1 194 ? 8.117 -21.484 -26.703 1 98.31 194 LEU B O 1
ATOM 6464 N N . ALA B 1 195 ? 7.473 -19.328 -26.875 1 97.88 195 ALA B N 1
ATOM 6465 C CA . ALA B 1 195 ? 7.543 -19.297 -28.328 1 97.88 195 ALA B CA 1
ATOM 6466 C C . ALA B 1 195 ? 8.984 -19.156 -28.812 1 97.88 195 ALA B C 1
ATOM 6468 O O . ALA B 1 195 ? 9.352 -19.672 -29.859 1 97.88 195 ALA B O 1
ATOM 6469 N N . TRP B 1 196 ? 9.82 -18.562 -28.016 1 98.06 196 TRP B N 1
ATOM 6470 C CA . TRP B 1 196 ? 11.125 -18.109 -28.5 1 98.06 196 TRP B CA 1
ATOM 6471 C C . TRP B 1 196 ? 12.234 -19.016 -27.984 1 98.06 196 TRP B C 1
ATOM 6473 O O . TRP B 1 196 ? 13.141 -19.391 -28.734 1 98.06 196 TRP B O 1
ATOM 6483 N N . LEU B 1 197 ? 12.203 -19.5 -26.812 1 97.94 197 LEU B N 1
ATOM 6484 C CA . LEU B 1 197 ? 13.336 -20.047 -26.062 1 97.94 197 LEU B CA 1
ATOM 6485 C C . LEU B 1 197 ? 13.633 -21.469 -26.5 1 97.94 197 LEU B C 1
ATOM 6487 O O . LEU B 1 197 ? 14.797 -21.891 -26.516 1 97.94 197 LEU B O 1
ATOM 6491 N N . PRO B 1 198 ? 12.648 -22.328 -26.891 1 97.81 198 PRO B N 1
ATOM 6492 C CA . PRO B 1 198 ? 12.914 -23.75 -27.141 1 97.81 198 PRO B CA 1
ATOM 6493 C C . PRO B 1 198 ? 14.008 -23.969 -28.188 1 97.81 198 PRO B C 1
ATOM 6495 O O . PRO B 1 198 ? 14.969 -24.703 -27.938 1 97.81 198 PRO B O 1
ATOM 6498 N N . GLU B 1 199 ? 13.969 -23.297 -29.281 1 97 199 GLU B N 1
ATOM 6499 C CA . GLU B 1 199 ? 14.969 -23.484 -30.328 1 97 199 GLU B CA 1
ATOM 6500 C C . GLU B 1 199 ? 16.328 -22.938 -29.906 1 97 199 GLU B C 1
ATOM 6502 O O . GLU B 1 199 ? 17.359 -23.516 -30.219 1 97 199 GLU B O 1
ATOM 6507 N N . LYS B 1 200 ? 16.344 -21.844 -29.188 1 96.81 200 LYS B N 1
ATOM 6508 C CA . LYS B 1 200 ? 17.578 -21.234 -28.719 1 96.81 200 LYS B CA 1
ATOM 6509 C C . LYS B 1 200 ? 18.266 -22.109 -27.688 1 96.81 200 LYS B C 1
ATOM 6511 O O . LYS B 1 200 ? 19.5 -22.203 -27.672 1 96.81 200 LYS B O 1
ATOM 6516 N N . LEU B 1 201 ? 17.484 -22.734 -26.844 1 96.25 201 LEU B N 1
ATOM 6517 C CA . LEU B 1 201 ? 18.031 -23.578 -25.781 1 96.25 201 LEU B CA 1
ATOM 6518 C C . LEU B 1 201 ? 18.844 -24.719 -26.375 1 96.25 201 LEU B C 1
ATOM 6520 O O . LEU B 1 201 ? 19.844 -25.156 -25.781 1 96.25 201 LEU B O 1
ATOM 6524 N N . LEU B 1 202 ? 18.469 -25.188 -27.531 1 95.88 202 LEU B N 1
ATOM 6525 C CA . LEU B 1 202 ? 19.141 -26.312 -28.172 1 95.88 202 LEU B CA 1
ATOM 6526 C C . LEU B 1 202 ? 20.516 -25.922 -28.672 1 95.88 202 LEU B C 1
ATOM 6528 O O . LEU B 1 202 ? 21.359 -26.781 -28.953 1 95.88 202 LEU B O 1
ATOM 6532 N N . THR B 1 203 ? 20.719 -24.625 -28.766 1 95.5 203 THR B N 1
ATOM 6533 C CA . THR B 1 203 ? 22 -24.156 -29.297 1 95.5 203 THR B CA 1
ATOM 6534 C C . THR B 1 203 ? 23.047 -24.078 -28.188 1 95.5 203 THR B C 1
ATOM 6536 O O . THR B 1 203 ? 24.234 -23.922 -28.453 1 95.5 203 THR B O 1
ATOM 6539 N N . LEU B 1 204 ? 22.625 -24.203 -26.938 1 94.75 204 LEU B N 1
ATOM 6540 C CA . LEU B 1 204 ? 23.578 -24.172 -25.828 1 94.75 204 LEU B CA 1
ATOM 6541 C C . LEU B 1 204 ? 24.375 -25.469 -25.781 1 94.75 204 LEU B C 1
ATOM 6543 O O . LEU B 1 204 ? 23.875 -26.531 -26.141 1 94.75 204 LEU B O 1
ATOM 6547 N N . ILE B 1 205 ? 25.609 -25.375 -25.234 1 88.94 205 ILE B N 1
ATOM 6548 C CA . ILE B 1 205 ? 26.5 -26.531 -25.188 1 88.94 205 ILE B CA 1
ATOM 6549 C C . ILE B 1 205 ? 26.062 -27.484 -24.094 1 88.94 205 ILE B C 1
ATOM 6551 O O . ILE B 1 205 ? 26.109 -28.703 -24.266 1 88.94 205 ILE B O 1
ATOM 6555 N N . SER B 1 206 ? 25.75 -26.984 -22.953 1 86.06 206 SER B N 1
ATOM 6556 C CA . SER B 1 206 ? 25.359 -27.812 -21.828 1 86.06 206 SER B CA 1
ATOM 6557 C C . SER B 1 206 ? 24.438 -27.031 -20.875 1 86.06 206 SER B C 1
ATOM 6559 O O . SER B 1 206 ? 24.25 -25.828 -21.031 1 86.06 206 SER B O 1
ATOM 6561 N N . LEU B 1 207 ? 23.906 -27.781 -19.969 1 82 207 LEU B N 1
ATOM 6562 C CA . LEU B 1 207 ? 23.078 -27.172 -18.938 1 82 207 LEU B CA 1
ATOM 6563 C C . LEU B 1 207 ? 23.938 -26.578 -17.828 1 82 207 LEU B C 1
ATOM 6565 O O . LEU B 1 207 ? 23.422 -25.953 -16.906 1 82 207 LEU B O 1
ATOM 6569 N N . GLU B 1 208 ? 25.203 -26.797 -18.031 1 82.56 208 GLU B N 1
ATOM 6570 C CA . GLU B 1 208 ? 26.078 -26.234 -17 1 82.56 208 GLU B CA 1
ATOM 6571 C C . GLU B 1 208 ? 25.906 -24.734 -16.891 1 82.56 208 GLU B C 1
ATOM 6573 O O . GLU B 1 208 ? 25.906 -24.016 -17.891 1 82.56 208 GLU B O 1
ATOM 6578 N N . GLY B 1 209 ? 25.609 -24.25 -15.781 1 83.62 209 GLY B N 1
ATOM 6579 C CA . GLY B 1 209 ? 25.406 -22.812 -15.57 1 83.62 209 GLY B CA 1
ATOM 6580 C C . GLY B 1 209 ? 23.953 -22.406 -15.609 1 83.62 209 GLY B C 1
ATOM 6581 O O . GLY B 1 209 ? 23.641 -21.219 -15.539 1 83.62 209 GLY B O 1
ATOM 6582 N N . LEU B 1 210 ? 23.078 -23.328 -15.906 1 90.06 210 LEU B N 1
ATOM 6583 C CA . LEU B 1 210 ? 21.656 -23.047 -15.867 1 90.06 210 LEU B CA 1
ATOM 6584 C C . LEU B 1 210 ? 21.062 -23.438 -14.516 1 90.06 210 LEU B C 1
ATOM 6586 O O . LEU B 1 210 ? 21.656 -24.219 -13.773 1 90.06 210 LEU B O 1
ATOM 6590 N N . PRO B 1 211 ? 20 -22.797 -14.156 1 91.75 211 PRO B N 1
ATOM 6591 C CA . PRO B 1 211 ? 19.391 -23.109 -12.859 1 91.75 211 PRO B CA 1
ATOM 6592 C C . PRO B 1 211 ? 18.688 -24.469 -12.852 1 91.75 211 PRO B C 1
ATOM 6594 O O . PRO B 1 211 ? 17.469 -24.531 -13.039 1 91.75 211 PRO B O 1
ATOM 6597 N N . GLU B 1 212 ? 19.344 -25.469 -12.461 1 87.06 212 GLU B N 1
ATOM 6598 C CA . GLU B 1 212 ? 18.859 -26.844 -12.547 1 87.06 212 GLU B CA 1
ATOM 6599 C C . GLU B 1 212 ? 17.703 -27.094 -11.57 1 87.06 212 GLU B C 1
ATOM 6601 O O . GLU B 1 212 ? 16.828 -27.906 -11.844 1 87.06 212 GLU B O 1
ATOM 6606 N N . ARG B 1 213 ? 17.688 -26.281 -10.539 1 88.5 213 ARG B N 1
ATOM 6607 C CA . ARG B 1 213 ? 16.703 -26.5 -9.477 1 88.5 213 ARG B CA 1
ATOM 6608 C C . ARG B 1 213 ? 15.297 -26.141 -9.953 1 88.5 213 ARG B C 1
ATOM 6610 O O . ARG B 1 213 ? 14.312 -26.594 -9.367 1 88.5 213 ARG B O 1
ATOM 6617 N N . ILE B 1 214 ? 15.258 -25.375 -11.039 1 94.44 214 ILE B N 1
ATOM 6618 C CA . ILE B 1 214 ? 13.922 -24.906 -11.391 1 94.44 214 ILE B CA 1
ATOM 6619 C C . ILE B 1 214 ? 13.539 -25.438 -12.773 1 94.44 214 ILE B C 1
ATOM 6621 O O . ILE B 1 214 ? 12.5 -25.047 -13.32 1 94.44 214 ILE B O 1
ATOM 6625 N N . LEU B 1 215 ? 14.289 -26.312 -13.352 1 94.12 215 LEU B N 1
ATOM 6626 C CA . LEU B 1 215 ? 14 -26.844 -14.68 1 94.12 215 LEU B CA 1
ATOM 6627 C C . LEU B 1 215 ? 12.688 -27.625 -14.688 1 94.12 215 LEU B C 1
ATOM 6629 O O . LEU B 1 215 ? 11.914 -27.531 -15.633 1 94.12 215 LEU B O 1
ATOM 6633 N N . HIS B 1 216 ? 12.484 -28.406 -13.641 1 94.31 216 HIS B N 1
ATOM 6634 C CA . HIS B 1 216 ? 11.25 -29.172 -13.578 1 94.31 216 HIS B CA 1
ATOM 6635 C C . HIS B 1 216 ? 10.039 -28.25 -13.438 1 94.31 216 HIS B C 1
ATOM 6637 O O . HIS B 1 216 ? 8.945 -28.578 -13.898 1 94.31 216 HIS B O 1
ATOM 6643 N N . ASP B 1 217 ? 10.227 -27.078 -12.805 1 96.44 217 ASP B N 1
ATOM 6644 C CA . ASP B 1 217 ? 9.148 -26.094 -12.719 1 96.44 217 ASP B CA 1
ATOM 6645 C C . ASP B 1 217 ? 8.773 -25.578 -14.109 1 96.44 217 ASP B C 1
ATOM 6647 O O . ASP B 1 217 ? 7.586 -25.469 -14.43 1 96.44 217 ASP B O 1
ATOM 6651 N N . VAL B 1 218 ? 9.828 -25.266 -14.844 1 97.62 218 VAL B N 1
ATOM 6652 C CA . VAL B 1 218 ? 9.586 -24.828 -16.219 1 97.62 218 VAL B CA 1
ATOM 6653 C C . VAL B 1 218 ? 8.844 -25.906 -16.984 1 97.62 218 VAL B C 1
ATOM 6655 O O . VAL B 1 218 ? 7.883 -25.625 -17.703 1 97.62 218 VAL B O 1
ATOM 6658 N N . TYR B 1 219 ? 9.297 -27.156 -16.766 1 97 219 TYR B N 1
ATOM 6659 C CA . TYR B 1 219 ? 8.734 -28.344 -17.391 1 97 219 TYR B CA 1
ATOM 6660 C C . TYR B 1 219 ? 7.254 -28.484 -17.062 1 97 219 TYR B C 1
ATOM 6662 O O . TYR B 1 219 ? 6.438 -28.781 -17.938 1 97 219 TYR B O 1
ATOM 6670 N N . MET B 1 220 ? 6.898 -28.219 -15.906 1 96.38 220 MET B N 1
ATOM 6671 C CA . MET B 1 220 ? 5.527 -28.391 -15.438 1 96.38 220 MET B CA 1
ATOM 6672 C C . MET B 1 220 ? 4.68 -27.156 -15.734 1 96.38 220 MET B C 1
ATOM 6674 O O . MET B 1 220 ? 3.555 -27.281 -16.219 1 96.38 220 MET B O 1
ATOM 6678 N N . HIS B 1 221 ? 5.18 -25.969 -15.531 1 97.06 221 HIS B N 1
ATOM 6679 C CA . HIS B 1 221 ? 4.383 -24.75 -15.523 1 97.06 221 HIS B CA 1
ATOM 6680 C C . HIS B 1 221 ? 4.117 -24.25 -16.938 1 97.06 221 HIS B C 1
ATOM 6682 O O . HIS B 1 221 ? 3.217 -23.438 -17.172 1 97.06 221 HIS B O 1
ATOM 6688 N N . CYS B 1 222 ? 4.848 -24.75 -17.922 1 98 222 CYS B N 1
ATOM 6689 C CA . CYS B 1 222 ? 4.535 -24.391 -19.297 1 98 222 CYS B CA 1
ATOM 6690 C C . CYS B 1 222 ? 3.125 -24.828 -19.672 1 98 222 CYS B C 1
ATOM 6692 O O . CYS B 1 222 ? 2.486 -24.219 -20.531 1 98 222 CYS B O 1
ATOM 6694 N N . SER B 1 223 ? 2.572 -25.844 -18.953 1 97.38 223 SER B N 1
ATOM 6695 C CA . SER B 1 223 ? 1.26 -26.406 -19.25 1 97.38 223 SER B CA 1
ATOM 6696 C C . SER B 1 223 ? 0.146 -25.406 -18.953 1 97.38 223 SER B C 1
ATOM 6698 O O . SER B 1 223 ? -0.995 -25.594 -19.375 1 97.38 223 SER B O 1
ATOM 6700 N N . TYR B 1 224 ? 0.451 -24.359 -18.25 1 97.44 224 TYR B N 1
ATOM 6701 C CA . TYR B 1 224 ? -0.57 -23.422 -17.797 1 97.44 224 TYR B CA 1
ATOM 6702 C C . TYR B 1 224 ? -0.621 -22.188 -18.703 1 97.44 224 TYR B C 1
ATOM 6704 O O . TYR B 1 224 ? -1.383 -21.25 -18.453 1 97.44 224 TYR B O 1
ATOM 6712 N N . ALA B 1 225 ? 0.19 -22.172 -19.781 1 97.81 225 ALA B N 1
ATOM 6713 C CA . ALA B 1 225 ? 0.163 -21.109 -20.781 1 97.81 225 ALA B CA 1
ATOM 6714 C C . ALA B 1 225 ? -1.035 -21.281 -21.719 1 97.81 225 ALA B C 1
ATOM 6716 O O . ALA B 1 225 ? -1.704 -22.312 -21.703 1 97.81 225 ALA B O 1
ATOM 6717 N N . ASP B 1 226 ? -1.278 -20.266 -22.516 1 96.38 226 ASP B N 1
ATOM 6718 C CA . ASP B 1 226 ? -2.395 -20.25 -23.453 1 96.38 226 ASP B CA 1
ATOM 6719 C C . ASP B 1 226 ? -1.975 -20.812 -24.812 1 96.38 226 ASP B C 1
ATOM 6721 O O . ASP B 1 226 ? -2.76 -21.469 -25.5 1 96.38 226 ASP B O 1
ATOM 6725 N N . MET B 1 227 ? -0.782 -20.641 -25.188 1 95.25 227 MET B N 1
ATOM 6726 C CA . MET B 1 227 ? -0.374 -20.906 -26.562 1 95.25 227 MET B CA 1
ATOM 6727 C C . MET B 1 227 ? -0.313 -22.406 -26.844 1 95.25 227 MET B C 1
ATOM 6729 O O . MET B 1 227 ? -0.007 -23.203 -25.938 1 95.25 227 MET B O 1
ATOM 6733 N N . ALA B 1 228 ? -0.543 -22.859 -28.062 1 92.38 228 ALA B N 1
ATOM 6734 C CA . ALA B 1 228 ? -0.657 -24.25 -28.469 1 92.38 228 ALA B CA 1
ATOM 6735 C C . ALA B 1 228 ? 0.688 -24.969 -28.359 1 92.38 228 ALA B C 1
ATOM 6737 O O . ALA B 1 228 ? 0.752 -26.125 -27.938 1 92.38 228 ALA B O 1
ATOM 6738 N N . LYS B 1 229 ? 1.808 -24.297 -28.672 1 94.44 229 LYS B N 1
ATOM 6739 C CA . LYS B 1 229 ? 3.117 -24.953 -28.688 1 94.44 229 LYS B CA 1
ATOM 6740 C C . LYS B 1 229 ? 3.824 -24.812 -27.344 1 94.44 229 LYS B C 1
ATOM 6742 O O . LYS B 1 229 ? 5.055 -24.844 -27.281 1 94.44 229 LYS B O 1
ATOM 6747 N N . LYS B 1 230 ? 3.012 -24.734 -26.312 1 97.56 230 LYS B N 1
ATOM 6748 C CA . LYS B 1 230 ? 3.516 -24.438 -24.969 1 97.56 230 LYS B CA 1
ATOM 6749 C C . LYS B 1 230 ? 4.422 -25.547 -24.453 1 97.56 230 LYS B C 1
ATOM 6751 O O . LYS B 1 230 ? 5.293 -25.312 -23.625 1 97.56 230 LYS B O 1
ATOM 6756 N N . HIS B 1 231 ? 4.312 -26.828 -24.969 1 97.88 231 HIS B N 1
ATOM 6757 C CA . HIS B 1 231 ? 5.062 -27.953 -24.422 1 97.88 231 HIS B CA 1
ATOM 6758 C C . HIS B 1 231 ? 6.336 -28.203 -25.219 1 97.88 231 HIS B C 1
ATOM 6760 O O . HIS B 1 231 ? 7.121 -29.094 -24.875 1 97.88 231 HIS B O 1
ATOM 6766 N N . THR B 1 232 ? 6.621 -27.391 -26.25 1 97.69 232 THR B N 1
ATOM 6767 C CA . THR B 1 232 ? 7.805 -27.578 -27.078 1 97.69 232 THR B CA 1
ATOM 6768 C C . THR B 1 232 ? 9.078 -27.438 -26.25 1 97.69 232 THR B C 1
ATOM 6770 O O . THR B 1 232 ? 10.086 -28.094 -26.547 1 97.69 232 THR B O 1
ATOM 6773 N N . ILE B 1 233 ? 9.008 -26.688 -25.234 1 98.06 233 ILE B N 1
ATOM 6774 C CA . ILE B 1 233 ? 10.18 -26.422 -24.406 1 98.06 233 ILE B CA 1
ATOM 6775 C C . ILE B 1 233 ? 10.633 -27.719 -23.734 1 98.06 233 ILE B C 1
ATOM 6777 O O . ILE B 1 233 ? 11.812 -27.875 -23.391 1 98.06 233 ILE B O 1
ATOM 6781 N N . LYS B 1 234 ? 9.719 -28.656 -23.484 1 98.06 234 LYS B N 1
ATOM 6782 C CA . LYS B 1 234 ? 10.055 -29.938 -22.859 1 98.06 234 LYS B CA 1
ATOM 6783 C C . LYS B 1 234 ? 11.07 -30.703 -23.688 1 98.06 234 LYS B C 1
ATOM 6785 O O . LYS B 1 234 ? 11.938 -31.391 -23.141 1 98.06 234 LYS B O 1
ATOM 6790 N N . ARG B 1 235 ? 10.992 -30.578 -24.984 1 97 235 ARG B N 1
ATOM 6791 C CA . ARG B 1 235 ? 11.93 -31.25 -25.875 1 97 235 ARG B CA 1
ATOM 6792 C C . ARG B 1 235 ? 13.352 -30.766 -25.641 1 97 235 ARG B C 1
ATOM 6794 O O . ARG B 1 235 ? 14.297 -31.562 -25.609 1 97 235 ARG B O 1
ATOM 6801 N N . SER B 1 236 ? 13.445 -29.469 -25.562 1 96.31 236 SER B N 1
ATOM 6802 C CA . SER B 1 236 ? 14.75 -28.859 -25.344 1 96.31 236 SER B CA 1
ATOM 6803 C C . SER B 1 236 ? 15.328 -29.25 -23.984 1 96.31 236 SER B C 1
ATOM 6805 O O . SER B 1 236 ? 16.516 -29.547 -23.875 1 96.31 236 SER B O 1
ATOM 6807 N N . ILE B 1 237 ? 14.484 -29.266 -22.969 1 96.19 237 ILE B N 1
ATOM 6808 C CA . ILE B 1 237 ? 14.906 -29.672 -21.625 1 96.19 237 ILE B CA 1
ATOM 6809 C C . ILE B 1 237 ? 15.336 -31.125 -21.641 1 96.19 237 ILE B C 1
ATOM 6811 O O . ILE B 1 237 ? 16.391 -31.484 -21.094 1 96.19 237 ILE B O 1
ATOM 6815 N N . ASN B 1 238 ? 14.555 -31.969 -22.281 1 96.56 238 ASN B N 1
ATOM 6816 C CA . ASN B 1 238 ? 14.859 -33.406 -22.391 1 96.56 238 ASN B CA 1
ATOM 6817 C C . ASN B 1 238 ? 16.219 -33.625 -23.047 1 96.56 238 ASN B C 1
ATOM 6819 O O . ASN B 1 238 ? 17 -34.438 -22.578 1 96.56 238 ASN B O 1
ATOM 6823 N N . PHE B 1 239 ? 16.438 -32.906 -24.094 1 95.94 239 PHE B N 1
ATOM 6824 C CA . PHE B 1 239 ? 17.688 -33 -24.844 1 95.94 239 PHE B CA 1
ATOM 6825 C C . PHE B 1 239 ? 18.891 -32.781 -23.938 1 95.94 239 PHE B C 1
ATOM 6827 O O . PHE B 1 239 ? 19.812 -33.594 -23.906 1 95.94 239 PHE B O 1
ATOM 6834 N N . HIS B 1 240 ? 18.875 -31.75 -23.234 1 94.12 240 HIS B N 1
ATOM 6835 C CA . HIS B 1 240 ? 20 -31.375 -22.391 1 94.12 240 HIS B CA 1
ATOM 6836 C C . HIS B 1 240 ? 20.109 -32.281 -21.172 1 94.12 240 HIS B C 1
ATOM 6838 O O . HIS B 1 240 ? 21.219 -32.594 -20.719 1 94.12 240 HIS B O 1
ATOM 6844 N N . LEU B 1 241 ? 18.969 -32.719 -20.609 1 94.44 241 LEU B N 1
ATOM 6845 C CA . LEU B 1 241 ? 18.984 -33.625 -19.469 1 94.44 241 LEU B CA 1
ATOM 6846 C C . LEU B 1 241 ? 19.609 -34.969 -19.859 1 94.44 241 LEU B C 1
ATOM 6848 O O . LEU B 1 241 ? 20.453 -35.469 -19.125 1 94.44 241 LEU B O 1
ATOM 6852 N N . ARG B 1 242 ? 19.203 -35.5 -20.984 1 95.81 242 ARG B N 1
ATOM 6853 C CA . ARG B 1 242 ? 19.781 -36.781 -21.438 1 95.81 242 ARG B CA 1
ATOM 6854 C C . ARG B 1 242 ? 21.281 -36.625 -21.672 1 95.81 242 ARG B C 1
ATOM 6856 O O . ARG B 1 242 ? 22.062 -37.469 -21.234 1 95.81 242 ARG B O 1
ATOM 6863 N N . LYS B 1 243 ? 21.625 -35.594 -22.359 1 94.56 243 LYS B N 1
ATOM 6864 C CA . LYS B 1 243 ? 23.031 -35.344 -22.641 1 94.56 243 LYS B CA 1
ATOM 6865 C C . LYS B 1 243 ? 23.844 -35.281 -21.344 1 94.56 243 LYS B C 1
ATOM 6867 O O . LYS B 1 243 ? 24.922 -35.875 -21.25 1 94.56 243 LYS B O 1
ATOM 6872 N N . THR B 1 244 ? 23.328 -34.625 -20.406 1 93.12 244 THR B N 1
ATOM 6873 C CA . THR B 1 244 ? 24 -34.5 -19.125 1 93.12 244 THR B CA 1
ATOM 6874 C C . THR B 1 244 ? 24.078 -35.844 -18.406 1 93.12 244 THR B C 1
ATOM 6876 O O . THR B 1 244 ? 25.125 -36.188 -17.844 1 93.12 244 THR B O 1
ATOM 6879 N N . MET B 1 245 ? 23.031 -36.625 -18.391 1 93.94 245 MET B N 1
ATOM 6880 C CA . MET B 1 245 ? 23 -37.938 -17.734 1 93.94 245 MET B CA 1
ATOM 6881 C C . MET B 1 245 ? 23.984 -38.906 -18.391 1 93.94 245 MET B C 1
ATOM 6883 O O . MET B 1 245 ? 24.703 -39.594 -17.703 1 93.94 245 MET B O 1
ATOM 6887 N N . LEU B 1 246 ? 24.078 -38.844 -19.703 1 95.5 246 LEU B N 1
ATOM 6888 C CA . LEU B 1 246 ? 25.031 -39.688 -20.422 1 95.5 246 LEU B CA 1
ATOM 6889 C C . LEU B 1 246 ? 26.469 -39.281 -20.094 1 95.5 246 LEU B C 1
ATOM 6891 O O . LEU B 1 246 ? 27.312 -40.156 -19.859 1 95.5 246 LEU B O 1
ATOM 6895 N N . LYS B 1 247 ? 26.672 -38.062 -20.062 1 93.81 247 LYS B N 1
ATOM 6896 C CA . LYS B 1 247 ? 27.984 -37.531 -19.719 1 93.81 247 LYS B CA 1
ATOM 6897 C C . LYS B 1 247 ? 28.391 -37.969 -18.312 1 93.81 247 LYS B C 1
ATOM 6899 O O . LYS B 1 247 ? 29.562 -38.219 -18.047 1 93.81 247 LYS B O 1
ATOM 6904 N N . ASN B 1 248 ? 27.406 -38.062 -17.453 1 92.44 248 ASN B N 1
ATOM 6905 C CA . ASN B 1 248 ? 27.672 -38.406 -16.047 1 92.44 248 ASN B CA 1
ATOM 6906 C C . ASN B 1 248 ? 27.766 -39.906 -15.852 1 92.44 248 ASN B C 1
ATOM 6908 O O . ASN B 1 248 ? 27.812 -40.375 -14.719 1 92.44 248 ASN B O 1
ATOM 6912 N N . GLY B 1 249 ? 27.641 -40.688 -16.875 1 93.69 249 GLY B N 1
ATOM 6913 C CA . GLY B 1 249 ? 27.906 -42.094 -16.812 1 93.69 249 GLY B CA 1
ATOM 6914 C C . GLY B 1 249 ? 26.656 -42.969 -16.781 1 93.69 249 GLY B C 1
ATOM 6915 O O . GLY B 1 249 ? 26.734 -44.188 -16.672 1 93.69 249 GLY B O 1
ATOM 6916 N N . LEU B 1 250 ? 25.5 -42.312 -16.828 1 95.31 250 LEU B N 1
ATOM 6917 C CA . LEU B 1 250 ? 24.266 -43.094 -16.922 1 95.31 250 LEU B CA 1
ATOM 6918 C C . LEU B 1 250 ? 24.016 -43.562 -18.359 1 95.31 250 LEU B C 1
ATOM 6920 O O . LEU B 1 250 ? 24.5 -42.938 -19.297 1 95.31 250 LEU B O 1
ATOM 6924 N N . SER B 1 251 ? 23.312 -44.625 -18.5 1 94.88 251 SER B N 1
ATOM 6925 C CA . SER B 1 251 ? 23.062 -45.156 -19.828 1 94.88 251 SER B CA 1
ATOM 6926 C C . SER B 1 251 ? 21.75 -45.969 -19.859 1 94.88 251 SER B C 1
ATOM 6928 O O . SER B 1 251 ? 21.219 -46.344 -18.812 1 94.88 251 SER B O 1
ATOM 6930 N N . ASP B 1 252 ? 21.297 -46.188 -21.031 1 95.81 252 ASP B N 1
ATOM 6931 C CA . ASP B 1 252 ? 20.109 -47 -21.234 1 95.81 252 ASP B CA 1
ATOM 6932 C C . ASP B 1 252 ? 20.344 -48.438 -20.797 1 95.81 252 ASP B C 1
ATOM 6934 O O . ASP B 1 252 ? 21.469 -48.938 -20.891 1 95.81 252 ASP B O 1
ATOM 6938 N N . MET B 1 253 ? 19.312 -49.031 -20.344 1 93 253 MET B N 1
ATOM 6939 C CA . MET B 1 253 ? 19.391 -50.438 -19.984 1 93 253 MET B CA 1
ATOM 6940 C C . MET B 1 253 ? 19.359 -51.344 -21.219 1 93 253 MET B C 1
ATOM 6942 O O . MET B 1 253 ? 18.516 -51.156 -22.094 1 93 253 MET B O 1
ATOM 6946 N N . ASN B 1 254 ? 20.344 -52.219 -21.328 1 86.19 254 ASN B N 1
ATOM 6947 C CA . ASN B 1 254 ? 20.438 -53.125 -22.453 1 86.19 254 ASN B CA 1
ATOM 6948 C C . ASN B 1 254 ? 20.062 -54.562 -22.062 1 86.19 254 ASN B C 1
ATOM 6950 O O . ASN B 1 254 ? 19.734 -55.375 -22.922 1 86.19 254 ASN B O 1
ATOM 6954 N N . GLU B 1 255 ? 20.047 -54.812 -20.828 1 88.5 255 GLU B N 1
ATOM 6955 C CA . GLU B 1 255 ? 19.734 -56.156 -20.359 1 88.5 255 GLU B CA 1
ATOM 6956 C C . GLU B 1 255 ? 18.234 -56.469 -20.469 1 88.5 255 GLU B C 1
ATOM 6958 O O . GLU B 1 255 ? 17.406 -55.625 -20.125 1 88.5 255 GLU B O 1
ATOM 6963 N N . LEU B 1 256 ? 17.922 -57.594 -20.969 1 88.75 256 LEU B N 1
ATOM 6964 C CA . LEU B 1 256 ? 16.531 -58 -21.078 1 88.75 256 LEU B CA 1
ATOM 6965 C C . LEU B 1 256 ? 16.016 -58.531 -19.734 1 88.75 256 LEU B C 1
ATOM 6967 O O . LEU B 1 256 ? 16.766 -59.125 -18.953 1 88.75 256 LEU B O 1
ATOM 6971 N N . PRO B 1 257 ? 14.758 -58.281 -19.469 1 94.19 257 PRO B N 1
ATOM 6972 C CA . PRO B 1 257 ? 14.172 -58.875 -18.266 1 94.19 257 PRO B CA 1
ATOM 6973 C C . PRO B 1 257 ? 14.266 -60.375 -18.25 1 94.19 257 PRO B C 1
ATOM 6975 O O . PRO B 1 257 ? 14.141 -61.031 -19.297 1 94.19 257 PRO B O 1
ATOM 6978 N N . PRO B 1 258 ? 14.508 -60.938 -17.109 1 94.31 258 PRO B N 1
ATOM 6979 C CA . PRO B 1 258 ? 14.484 -62.375 -17.016 1 94.31 258 PRO B CA 1
ATOM 6980 C C . PRO B 1 258 ? 13.094 -62.969 -17.234 1 94.31 258 PRO B C 1
ATOM 6982 O O . PRO B 1 258 ? 12.094 -62.25 -17.141 1 94.31 258 PRO B O 1
ATOM 6985 N N . LEU B 1 259 ? 13.07 -64.25 -17.516 1 91.38 259 LEU B N 1
ATOM 6986 C CA . LEU B 1 259 ? 11.781 -64.938 -17.656 1 91.38 259 LEU B CA 1
ATOM 6987 C C . LEU B 1 259 ? 11.07 -65.062 -16.312 1 91.38 259 LEU B C 1
ATOM 6989 O O . LEU B 1 259 ? 11.672 -65.5 -15.328 1 91.38 259 LEU B O 1
ATOM 6993 N N . ARG B 1 260 ? 9.859 -64.5 -16.312 1 92.94 260 ARG B N 1
ATOM 6994 C CA . ARG B 1 260 ? 9.031 -64.5 -15.102 1 92.94 260 ARG B CA 1
ATOM 6995 C C . ARG B 1 260 ? 7.645 -65.062 -15.406 1 92.94 260 ARG B C 1
ATOM 6997 O O . ARG B 1 260 ? 7.164 -65 -16.531 1 92.94 260 ARG B O 1
ATOM 7004 N N . SER B 1 261 ? 7.16 -65.75 -14.375 1 91.56 261 SER B N 1
ATOM 7005 C CA . SER B 1 261 ? 5.77 -66.188 -14.508 1 91.56 261 SER B CA 1
ATOM 7006 C C . SER B 1 261 ? 4.836 -65 -14.648 1 91.56 261 SER B C 1
ATOM 7008 O O . SER B 1 261 ? 3.887 -65.062 -15.438 1 91.56 261 SER B O 1
ATOM 7010 N N . LYS B 1 262 ? 5.098 -64 -13.922 1 95.44 262 LYS B N 1
ATOM 7011 C CA . LYS B 1 262 ? 4.398 -62.719 -13.969 1 95.44 262 LYS B CA 1
ATOM 7012 C C . LYS B 1 262 ? 5.375 -61.594 -14.203 1 95.44 262 LYS B C 1
ATOM 7014 O O . LYS B 1 262 ? 6.25 -61.312 -13.367 1 95.44 262 LYS B O 1
ATOM 7019 N N . PRO B 1 263 ? 5.156 -60.875 -15.336 1 97.25 263 PRO B N 1
ATOM 7020 C CA . PRO B 1 263 ? 6.105 -59.812 -15.625 1 97.25 263 PRO B CA 1
ATOM 7021 C C . PRO B 1 263 ? 6.172 -58.781 -14.508 1 97.25 263 PRO B C 1
ATOM 7023 O O . PRO B 1 263 ? 5.199 -58.594 -13.766 1 97.25 263 PRO B O 1
ATOM 7026 N N . LEU B 1 264 ? 7.316 -58.062 -14.406 1 98.44 264 LEU B N 1
ATOM 7027 C CA . LEU B 1 264 ? 7.539 -57.062 -13.352 1 98.44 264 LEU B CA 1
ATOM 7028 C C . LEU B 1 264 ? 7.281 -55.656 -13.859 1 98.44 264 LEU B C 1
ATOM 7030 O O . LEU B 1 264 ? 7.82 -55.25 -14.898 1 98.44 264 LEU B O 1
ATOM 7034 N N . MET B 1 265 ? 6.422 -54.938 -13.18 1 98.44 265 MET B N 1
ATOM 7035 C CA . MET B 1 265 ? 6.184 -53.531 -13.43 1 98.44 265 MET B CA 1
ATOM 7036 C C . MET B 1 265 ? 6.805 -52.656 -12.328 1 98.44 265 MET B C 1
ATOM 7038 O O . MET B 1 265 ? 6.414 -52.75 -11.164 1 98.44 265 MET B O 1
ATOM 7042 N N . LEU B 1 266 ? 7.797 -51.906 -12.68 1 98.69 266 LEU B N 1
ATOM 7043 C CA . LEU B 1 266 ? 8.344 -50.906 -11.773 1 98.69 266 LEU B CA 1
ATOM 7044 C C . LEU B 1 266 ? 7.613 -49.562 -11.93 1 98.69 266 LEU B C 1
ATOM 7046 O O . LEU B 1 266 ? 7.625 -48.969 -13.016 1 98.69 266 LEU B O 1
ATOM 7050 N N . VAL B 1 267 ? 6.922 -49.125 -10.859 1 98.69 267 VAL B N 1
ATOM 7051 C CA . VAL B 1 267 ? 6.145 -47.906 -10.883 1 98.69 267 VAL B CA 1
ATOM 7052 C C . VAL B 1 267 ? 6.938 -46.781 -10.219 1 98.69 267 VAL B C 1
ATOM 7054 O O . VAL B 1 267 ? 7.188 -46.812 -9.008 1 98.69 267 VAL B O 1
ATOM 7057 N N . ILE B 1 268 ? 7.348 -45.75 -10.992 1 98.44 268 ILE B N 1
ATOM 7058 C CA . ILE B 1 268 ? 8.094 -44.594 -10.492 1 98.44 268 ILE B CA 1
ATOM 7059 C C . ILE B 1 268 ? 7.129 -43.469 -10.148 1 98.44 268 ILE B C 1
ATOM 7061 O O . ILE B 1 268 ? 6.531 -42.875 -11.047 1 98.44 268 ILE B O 1
ATOM 7065 N N . LEU B 1 269 ? 7.078 -43.188 -8.852 1 97.75 269 LEU B N 1
ATOM 7066 C CA . LEU B 1 269 ? 6.027 -42.312 -8.344 1 97.75 269 LEU B CA 1
ATOM 7067 C C . LEU B 1 269 ? 6.578 -40.906 -8.062 1 97.75 269 LEU B C 1
ATOM 7069 O O . LEU B 1 269 ? 7.75 -40.75 -7.711 1 97.75 269 LEU B O 1
ATOM 7073 N N . GLU B 1 270 ? 5.723 -39.875 -8.305 1 96.19 270 GLU B N 1
ATOM 7074 C CA . GLU B 1 270 ? 5.918 -38.562 -7.723 1 96.19 270 GLU B CA 1
ATOM 7075 C C . GLU B 1 270 ? 5.145 -38.406 -6.41 1 96.19 270 GLU B C 1
ATOM 7077 O O . GLU B 1 270 ? 5.293 -39.25 -5.504 1 96.19 270 GLU B O 1
ATOM 7082 N N . TRP B 1 271 ? 4.25 -37.438 -6.309 1 92.88 271 TRP B N 1
ATOM 7083 C CA . TRP B 1 271 ? 3.389 -37.375 -5.133 1 92.88 271 TRP B CA 1
ATOM 7084 C C . TRP B 1 271 ? 2.377 -38.5 -5.145 1 92.88 271 TRP B C 1
ATOM 7086 O O . TRP B 1 271 ? 1.651 -38.688 -6.121 1 92.88 271 TRP B O 1
ATOM 7096 N N . PHE B 1 272 ? 2.396 -39.281 -4.004 1 95.44 272 PHE B N 1
ATOM 7097 C CA . PHE B 1 272 ? 1.489 -40.438 -3.939 1 95.44 272 PHE B CA 1
ATOM 7098 C C . PHE B 1 272 ? 1.115 -40.75 -2.496 1 95.44 272 PHE B C 1
ATOM 7100 O O . PHE B 1 272 ? 1.081 -41.906 -2.096 1 95.44 272 PHE B O 1
ATOM 7107 N N . ASN B 1 273 ? 0.903 -39.75 -1.72 1 92.19 273 ASN B N 1
ATOM 7108 C CA . ASN B 1 273 ? 0.355 -39.969 -0.385 1 92.19 273 ASN B CA 1
ATOM 7109 C C . ASN B 1 273 ? -1.169 -40.031 -0.409 1 92.19 273 ASN B C 1
ATOM 7111 O O . ASN B 1 273 ? -1.796 -39.688 -1.404 1 92.19 273 ASN B O 1
ATOM 7115 N N . SER B 1 274 ? -1.741 -40.438 0.657 1 88.75 274 SER B N 1
ATOM 7116 C CA . SER B 1 274 ? -3.166 -40.75 0.691 1 88.75 274 SER B CA 1
ATOM 7117 C C . SER B 1 274 ? -4.012 -39.5 0.527 1 88.75 274 SER B C 1
ATOM 7119 O O . SER B 1 274 ? -5.195 -39.562 0.19 1 88.75 274 SER B O 1
ATOM 7121 N N . GLY B 1 275 ? -3.445 -38.375 0.754 1 81.75 275 GLY B N 1
ATOM 7122 C CA . GLY B 1 275 ? -4.164 -37.125 0.612 1 81.75 275 GLY B CA 1
ATOM 7123 C C . GLY B 1 275 ? -4.008 -36.5 -0.76 1 81.75 275 GLY B C 1
ATOM 7124 O O . GLY B 1 275 ? -4.734 -35.562 -1.111 1 81.75 275 GLY B O 1
ATOM 7125 N N . HIS B 1 276 ? -3.184 -37.031 -1.557 1 86.75 276 HIS B N 1
ATOM 7126 C CA . HIS B 1 276 ? -2.859 -36.406 -2.834 1 86.75 276 HIS B CA 1
ATOM 7127 C C . HIS B 1 276 ? -3.773 -36.906 -3.943 1 86.75 276 HIS B C 1
ATOM 7129 O O . HIS B 1 276 ? -4.273 -38.031 -3.873 1 86.75 276 HIS B O 1
ATOM 7135 N N . SER B 1 277 ? -3.875 -36.125 -4.969 1 86.12 277 SER B N 1
ATOM 7136 C CA . SER B 1 277 ? -4.773 -36.406 -6.09 1 86.12 277 SER B CA 1
ATOM 7137 C C . SER B 1 277 ? -4.371 -37.656 -6.84 1 86.12 277 SER B C 1
ATOM 7139 O O . SER B 1 277 ? -5.23 -38.406 -7.297 1 86.12 277 SER B O 1
ATOM 7141 N N . ILE B 1 278 ? -3.104 -38 -6.98 1 91 278 ILE B N 1
ATOM 7142 C CA . ILE B 1 278 ? -2.633 -39.125 -7.77 1 91 278 ILE B CA 1
ATOM 7143 C C . ILE B 1 278 ? -3.055 -40.438 -7.094 1 91 278 ILE B C 1
ATOM 7145 O O . ILE B 1 278 ? -3.387 -41.406 -7.773 1 91 278 ILE B O 1
ATOM 7149 N N . TYR B 1 279 ? -2.998 -40.438 -5.793 1 92.12 279 TYR B N 1
ATOM 7150 C CA . TYR B 1 279 ? -3.506 -41.594 -5.082 1 92.12 279 TYR B CA 1
ATOM 7151 C C . TYR B 1 279 ? -4.992 -41.812 -5.363 1 92.12 279 TYR B C 1
ATOM 7153 O O . TYR B 1 279 ? -5.426 -42.938 -5.656 1 92.12 279 TYR B O 1
ATOM 7161 N N . ARG B 1 280 ? -5.723 -40.75 -5.398 1 89.19 280 ARG B N 1
ATOM 7162 C CA . ARG B 1 280 ? -7.172 -40.812 -5.574 1 89.19 280 ARG B CA 1
ATOM 7163 C C . ARG B 1 280 ? -7.531 -41.281 -6.984 1 89.19 280 ARG B C 1
ATOM 7165 O O . ARG B 1 280 ? -8.539 -41.969 -7.18 1 89.19 280 ARG B O 1
ATOM 7172 N N . THR B 1 281 ? -6.688 -41 -7.895 1 90.75 281 THR B N 1
ATOM 7173 C CA . THR B 1 281 ? -7.055 -41.25 -9.281 1 90.75 281 THR B CA 1
ATOM 7174 C C . THR B 1 281 ? -6.41 -42.531 -9.789 1 90.75 281 THR B C 1
ATOM 7176 O O . THR B 1 281 ? -6.895 -43.156 -10.742 1 90.75 281 THR B O 1
ATOM 7179 N N . HIS B 1 282 ? -5.281 -43.031 -9.156 1 93.56 282 HIS B N 1
ATOM 7180 C CA . HIS B 1 282 ? -4.516 -44.062 -9.805 1 93.56 282 HIS B CA 1
ATOM 7181 C C . HIS B 1 282 ? -4.367 -45.281 -8.898 1 93.56 282 HIS B C 1
ATOM 7183 O O . HIS B 1 282 ? -3.943 -46.344 -9.352 1 93.56 282 HIS B O 1
ATOM 7189 N N . SER B 1 283 ? -4.766 -45.25 -7.656 1 94.56 283 SER B N 1
ATOM 7190 C CA . SER B 1 283 ? -4.477 -46.344 -6.723 1 94.56 283 SER B CA 1
ATOM 7191 C C . SER B 1 283 ? -5.281 -47.594 -7.059 1 94.56 283 SER B C 1
ATOM 7193 O O . SER B 1 283 ? -4.77 -48.688 -6.961 1 94.56 283 SER B O 1
ATOM 7195 N N . SER B 1 284 ? -6.555 -47.438 -7.477 1 94.44 284 SER B N 1
ATOM 7196 C CA . SER B 1 284 ? -7.406 -48.594 -7.801 1 94.44 284 SER B CA 1
ATOM 7197 C C . SER B 1 284 ? -6.844 -49.375 -8.977 1 94.44 284 SER B C 1
ATOM 7199 O O . SER B 1 284 ? -6.82 -50.625 -8.945 1 94.44 284 SER B O 1
ATOM 7201 N N . THR B 1 285 ? -6.406 -48.719 -9.914 1 95.38 285 THR B N 1
ATOM 7202 C CA . THR B 1 285 ? -5.875 -49.344 -11.109 1 95.38 285 THR B CA 1
ATOM 7203 C C . THR B 1 285 ? -4.543 -50.031 -10.805 1 95.38 285 THR B C 1
ATOM 7205 O O . THR B 1 285 ? -4.254 -51.125 -11.328 1 95.38 285 THR B O 1
ATOM 7208 N N . LEU B 1 286 ? -3.742 -49.406 -9.984 1 96.94 286 LEU B N 1
ATOM 7209 C CA . LEU B 1 286 ? -2.451 -49.969 -9.609 1 96.94 286 LEU B CA 1
ATOM 7210 C C . LEU B 1 286 ? -2.637 -51.25 -8.805 1 96.94 286 LEU B C 1
ATOM 7212 O O . LEU B 1 286 ? -1.904 -52.219 -8.992 1 96.94 286 LEU B O 1
ATOM 7216 N N . ARG B 1 287 ? -3.66 -51.281 -7.949 1 96.75 287 ARG B N 1
ATOM 7217 C CA . ARG B 1 287 ? -3.977 -52.5 -7.199 1 96.75 287 ARG B CA 1
ATOM 7218 C C . ARG B 1 287 ? -4.422 -53.625 -8.133 1 96.75 287 ARG B C 1
ATOM 7220 O O . ARG B 1 287 ? -3.986 -54.75 -7.988 1 96.75 287 ARG B O 1
ATOM 7227 N N . ALA B 1 288 ? -5.23 -53.25 -9.055 1 97.06 288 ALA B N 1
ATOM 7228 C CA . ALA B 1 288 ? -5.777 -54.219 -9.984 1 97.06 288 ALA B CA 1
ATOM 7229 C C . ALA B 1 288 ? -4.695 -54.75 -10.922 1 97.06 288 ALA B C 1
ATOM 7231 O O . ALA B 1 288 ? -4.773 -55.906 -11.383 1 97.06 288 ALA B O 1
ATOM 7232 N N . ALA B 1 289 ? -3.707 -53.938 -11.195 1 97.5 289 ALA B N 1
ATOM 7233 C CA . ALA B 1 289 ? -2.633 -54.312 -12.109 1 97.5 289 ALA B CA 1
ATOM 7234 C C . ALA B 1 289 ? -1.83 -55.5 -11.555 1 97.5 289 ALA B C 1
ATOM 7236 O O . ALA B 1 289 ? -1.137 -56.188 -12.305 1 97.5 289 ALA B O 1
ATOM 7237 N N . ARG B 1 290 ? -1.926 -55.719 -10.281 1 97.38 290 ARG B N 1
ATOM 7238 C CA . ARG B 1 290 ? -1.193 -56.812 -9.625 1 97.38 290 ARG B CA 1
ATOM 7239 C C . ARG B 1 290 ? -1.633 -58.156 -10.148 1 97.38 290 ARG B C 1
ATOM 7241 O O . ARG B 1 290 ? -0.907 -59.156 -10.016 1 97.38 290 ARG B O 1
ATOM 7248 N N . ASP B 1 291 ? -2.789 -58.219 -10.742 1 97.31 291 ASP B N 1
ATOM 7249 C CA . ASP B 1 291 ? -3.268 -59.469 -11.344 1 97.31 291 ASP B CA 1
ATOM 7250 C C . ASP B 1 291 ? -2.436 -59.844 -12.57 1 97.31 291 ASP B C 1
ATOM 7252 O O . ASP B 1 291 ? -2.279 -61.031 -12.883 1 97.31 291 ASP B O 1
ATOM 7256 N N . GLN B 1 292 ? -1.909 -58.875 -13.227 1 97.38 292 GLN B N 1
ATOM 7257 C CA . GLN B 1 292 ? -1.188 -59.094 -14.469 1 97.38 292 GLN B CA 1
ATOM 7258 C C . GLN B 1 292 ? 0.318 -58.938 -14.273 1 97.38 292 GLN B C 1
ATOM 7260 O O . GLN B 1 292 ? 1.108 -59.5 -15.039 1 97.38 292 GLN B O 1
ATOM 7265 N N . PHE B 1 293 ? 0.688 -58.219 -13.18 1 98.31 293 PHE B N 1
ATOM 7266 C CA . PHE B 1 293 ? 2.096 -57.906 -12.977 1 98.31 293 PHE B CA 1
ATOM 7267 C C . PHE B 1 293 ? 2.484 -58.062 -11.508 1 98.31 293 PHE B C 1
ATOM 7269 O O . PHE B 1 293 ? 1.661 -57.875 -10.617 1 98.31 293 PHE B O 1
ATOM 7276 N N . SER B 1 294 ? 3.732 -58.531 -11.297 1 98.12 294 SER B N 1
ATOM 7277 C CA . SER B 1 294 ? 4.359 -58.188 -10.031 1 98.12 294 SER B CA 1
ATOM 7278 C C . SER B 1 294 ? 4.719 -56.688 -9.992 1 98.12 294 SER B C 1
ATOM 7280 O O . SER B 1 294 ? 5.391 -56.188 -10.891 1 98.12 294 SER B O 1
ATOM 7282 N N . THR B 1 295 ? 4.242 -56 -8.992 1 98.25 295 THR B N 1
ATOM 7283 C CA . THR B 1 295 ? 4.406 -54.531 -8.984 1 98.25 295 THR B CA 1
ATOM 7284 C C . THR B 1 295 ? 5.406 -54.125 -7.914 1 98.25 295 THR B C 1
ATOM 7286 O O . THR B 1 295 ? 5.395 -54.656 -6.801 1 98.25 295 THR B O 1
ATOM 7289 N N . HIS B 1 296 ? 6.332 -53.219 -8.289 1 98.62 296 HIS B N 1
ATOM 7290 C CA . HIS B 1 29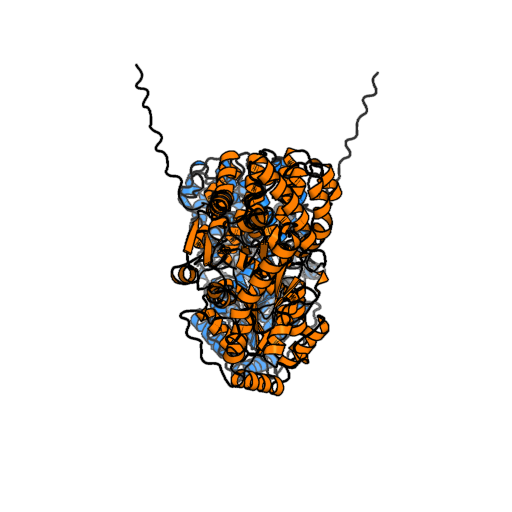6 ? 7.285 -52.594 -7.383 1 98.62 296 HIS B CA 1
ATOM 7291 C C . HIS B 1 296 ? 7.188 -51.062 -7.465 1 98.62 296 HIS B C 1
ATOM 7293 O O . HIS B 1 296 ? 7.5 -50.469 -8.5 1 98.62 296 HIS B O 1
ATOM 7299 N N . GLY B 1 297 ? 6.723 -50.438 -6.359 1 98.38 297 GLY B N 1
ATOM 7300 C CA . GLY B 1 297 ? 6.691 -49 -6.309 1 98.38 297 GLY B CA 1
ATOM 7301 C C . GLY B 1 297 ? 7.992 -48.375 -5.824 1 98.38 297 GLY B C 1
ATOM 7302 O O . GLY B 1 297 ? 8.664 -48.938 -4.953 1 98.38 297 GLY B O 1
ATOM 7303 N N . VAL B 1 298 ? 8.367 -47.219 -6.379 1 98.44 298 VAL B N 1
ATOM 7304 C CA . VAL B 1 298 ? 9.531 -46.5 -5.902 1 98.44 298 VAL B CA 1
ATOM 7305 C C . VAL B 1 298 ? 9.203 -45 -5.859 1 98.44 298 VAL B C 1
ATOM 7307 O O . VAL B 1 298 ? 8.562 -44.469 -6.77 1 98.44 298 VAL B O 1
ATOM 7310 N N . ALA B 1 299 ? 9.484 -44.375 -4.777 1 96.81 299 ALA B N 1
ATOM 7311 C CA . ALA B 1 299 ? 9.219 -42.938 -4.586 1 96.81 299 ALA B CA 1
ATOM 7312 C C . ALA B 1 299 ? 10.195 -42.312 -3.588 1 96.81 299 ALA B C 1
ATOM 7314 O O . ALA B 1 299 ? 10.844 -43.031 -2.826 1 96.81 299 ALA B O 1
ATOM 7315 N N . ILE B 1 300 ? 10.289 -41.031 -3.645 1 95.69 300 ILE B N 1
ATOM 7316 C CA . ILE B 1 300 ? 11.008 -40.344 -2.586 1 95.69 300 ILE B CA 1
ATOM 7317 C C . ILE B 1 300 ? 10.273 -40.5 -1.261 1 95.69 300 ILE B C 1
ATOM 7319 O O . ILE B 1 300 ? 9.039 -40.531 -1.229 1 95.69 300 ILE B O 1
ATOM 7323 N N . ALA B 1 301 ? 10.984 -40.531 -0.181 1 91.12 301 ALA B N 1
ATOM 7324 C CA . ALA B 1 301 ? 10.469 -40.906 1.135 1 91.12 301 ALA B CA 1
ATOM 7325 C C . ALA B 1 301 ? 9.312 -40 1.552 1 91.12 301 ALA B C 1
ATOM 7327 O O . ALA B 1 301 ? 8.32 -40.5 2.102 1 91.12 301 ALA B O 1
ATOM 7328 N N . GLU B 1 302 ? 9.297 -38.75 1.273 1 89.94 302 GLU B N 1
ATOM 7329 C CA . GLU B 1 302 ? 8.297 -37.812 1.751 1 89.94 302 GLU B CA 1
ATOM 7330 C C . GLU B 1 302 ? 7.047 -37.844 0.878 1 89.94 302 GLU B C 1
ATOM 7332 O O . GLU B 1 302 ? 6.012 -37.281 1.245 1 89.94 302 GLU B O 1
ATOM 7337 N N . ALA B 1 303 ? 7.016 -38.594 -0.181 1 94.5 303 ALA B N 1
ATOM 7338 C CA . ALA B 1 303 ? 5.957 -38.531 -1.182 1 94.5 303 ALA B CA 1
ATOM 7339 C C . ALA B 1 303 ? 4.906 -39.594 -0.962 1 94.5 303 ALA B C 1
ATOM 7341 O O . ALA B 1 303 ? 3.885 -39.625 -1.653 1 94.5 303 ALA B O 1
ATOM 7342 N N . THR B 1 304 ? 5.105 -40.531 -0.023 1 94.69 304 THR B N 1
ATOM 7343 C CA . THR B 1 304 ? 4.176 -41.625 0.21 1 94.69 304 THR B CA 1
ATOM 7344 C C . THR B 1 304 ? 3.9 -41.781 1.701 1 94.69 304 THR B C 1
ATOM 7346 O O . THR B 1 304 ? 4.453 -41.062 2.527 1 94.69 304 THR B O 1
ATOM 7349 N N . ASP B 1 305 ? 3.004 -42.625 2.023 1 93.75 305 ASP B N 1
ATOM 7350 C CA . ASP B 1 305 ? 2.703 -43 3.402 1 93.75 305 ASP B CA 1
ATOM 7351 C C . ASP B 1 305 ? 2.418 -44.5 3.512 1 93.75 305 ASP B C 1
ATOM 7353 O O . ASP B 1 305 ? 2.58 -45.219 2.541 1 93.75 305 ASP B O 1
ATOM 7357 N N . ASP B 1 306 ? 2.072 -44.969 4.719 1 92.56 306 ASP B N 1
ATOM 7358 C CA . ASP B 1 306 ? 1.892 -46.406 4.973 1 92.56 306 ASP B CA 1
ATOM 7359 C C . ASP B 1 306 ? 0.744 -46.969 4.141 1 92.56 306 ASP B C 1
ATOM 7361 O O . ASP B 1 306 ? 0.818 -48.094 3.662 1 92.56 306 ASP B O 1
ATOM 7365 N N . ILE B 1 307 ? -0.15 -46.188 3.93 1 92 307 ILE B N 1
ATOM 7366 C CA . ILE B 1 307 ? -1.34 -46.625 3.201 1 92 307 ILE B CA 1
ATOM 7367 C C . ILE B 1 307 ? -0.994 -46.844 1.73 1 92 307 ILE B C 1
ATOM 7369 O O . ILE B 1 307 ? -1.365 -47.844 1.144 1 92 307 ILE B O 1
ATOM 7373 N N . THR B 1 308 ? -0.289 -46 1.165 1 94.69 308 THR B N 1
ATOM 7374 C CA . THR B 1 308 ? -0.089 -45.969 -0.28 1 94.69 308 THR B CA 1
ATOM 7375 C C . THR B 1 308 ? 0.988 -47 -0.683 1 94.69 308 THR B C 1
ATOM 7377 O O . THR B 1 308 ? 0.962 -47.531 -1.794 1 94.69 308 THR B O 1
ATOM 7380 N N . ARG B 1 309 ? 1.902 -47.281 0.191 1 95.94 309 ARG B N 1
ATOM 7381 C CA . ARG B 1 309 ? 2.945 -48.25 -0.107 1 95.94 309 ARG B CA 1
ATOM 7382 C C . ARG B 1 309 ? 2.359 -49.656 -0.25 1 95.94 309 ARG B C 1
ATOM 7384 O O . ARG B 1 309 ? 2.898 -50.5 -0.982 1 95.94 309 ARG B O 1
ATOM 7391 N N . LYS B 1 310 ? 1.201 -49.844 0.368 1 95.62 310 LYS B N 1
ATOM 7392 C CA . LYS B 1 310 ? 0.555 -51.156 0.348 1 95.62 310 LYS B CA 1
ATOM 7393 C C . LYS B 1 310 ? -0.143 -51.406 -0.986 1 95.62 310 LYS B C 1
ATOM 7395 O O . LYS B 1 310 ? -0.591 -52.531 -1.261 1 95.62 310 LYS B O 1
ATOM 7400 N N . VAL B 1 311 ? -0.184 -50.438 -1.792 1 97.19 311 VAL B N 1
ATOM 7401 C CA . VAL B 1 311 ? -0.783 -50.562 -3.117 1 97.19 311 VAL B CA 1
ATOM 7402 C C . VAL B 1 311 ? 0.051 -51.531 -3.975 1 97.19 311 VAL B C 1
ATOM 7404 O O . VAL B 1 311 ? -0.471 -52.156 -4.887 1 97.19 311 VAL B O 1
ATOM 7407 N N . PHE B 1 312 ? 1.326 -51.719 -3.656 1 98.12 312 PHE B N 1
ATOM 7408 C CA . PHE B 1 312 ? 2.277 -52.469 -4.473 1 98.12 312 PHE B CA 1
ATOM 7409 C C . PHE B 1 312 ? 2.682 -53.781 -3.779 1 98.12 312 PHE B C 1
ATOM 7411 O O . PHE B 1 312 ? 2.547 -53.906 -2.561 1 98.12 312 PHE B O 1
ATOM 7418 N N . ASP B 1 313 ? 3.188 -54.719 -4.602 1 98.12 313 ASP B N 1
ATOM 7419 C CA . ASP B 1 313 ? 3.723 -55.969 -4.035 1 98.12 313 ASP B CA 1
ATOM 7420 C C . ASP B 1 313 ? 4.996 -55.688 -3.236 1 98.12 313 ASP B C 1
ATOM 7422 O O . ASP B 1 313 ? 5.215 -56.281 -2.188 1 98.12 313 ASP B O 1
ATOM 7426 N N . ASP B 1 314 ? 5.805 -54.844 -3.758 1 97.94 314 ASP B N 1
ATOM 7427 C CA . ASP B 1 314 ? 7.031 -54.375 -3.105 1 97.94 314 ASP B CA 1
ATOM 7428 C C . ASP B 1 314 ? 7.215 -52.875 -3.271 1 97.94 314 ASP B C 1
ATOM 7430 O O . ASP B 1 314 ? 6.645 -52.25 -4.184 1 97.94 314 ASP B O 1
ATOM 7434 N N . PHE B 1 315 ? 7.996 -52.344 -2.299 1 98.06 315 PHE B N 1
ATOM 7435 C CA . PHE B 1 315 ? 8.148 -50.875 -2.344 1 98.06 315 PHE B CA 1
ATOM 7436 C C . PHE B 1 315 ? 9.555 -50.469 -1.899 1 98.06 315 PHE B C 1
ATOM 7438 O O . PHE B 1 315 ? 10.109 -51.062 -0.965 1 98.06 315 PHE B O 1
ATOM 7445 N N . THR B 1 316 ? 10.133 -49.5 -2.615 1 98.06 316 THR B N 1
ATOM 7446 C CA . THR B 1 316 ? 11.43 -48.938 -2.242 1 98.06 316 THR B CA 1
ATOM 7447 C C . THR B 1 316 ? 11.336 -47.406 -2.064 1 98.06 316 THR B C 1
ATOM 7449 O O . THR B 1 316 ? 10.859 -46.719 -2.953 1 98.06 316 THR B O 1
ATOM 7452 N N . GLU B 1 317 ? 11.781 -46.969 -0.929 1 96.56 317 GLU B N 1
ATOM 7453 C CA . GLU B 1 317 ? 11.922 -45.531 -0.701 1 96.56 317 GLU B CA 1
ATOM 7454 C C . GLU B 1 317 ? 13.336 -45.062 -1.017 1 96.56 317 GLU B C 1
ATOM 7456 O O . GLU B 1 317 ? 14.312 -45.75 -0.695 1 96.56 317 GLU B O 1
ATOM 7461 N N . VAL B 1 318 ? 13.383 -43.875 -1.696 1 96.56 318 VAL B N 1
ATOM 7462 C CA . VAL B 1 318 ? 14.703 -43.344 -2.018 1 96.56 318 VAL B CA 1
ATOM 7463 C C . VAL B 1 318 ? 14.828 -41.906 -1.479 1 96.56 318 VAL B C 1
ATOM 7465 O O . VAL B 1 318 ? 13.82 -41.25 -1.196 1 96.56 318 VAL B O 1
ATOM 7468 N N . SER B 1 319 ? 16.047 -41.5 -1.287 1 94.38 319 SER B N 1
ATOM 7469 C CA . SER B 1 319 ? 16.312 -40.125 -0.892 1 94.38 319 SER B CA 1
ATOM 7470 C C . SER B 1 319 ? 16.172 -39.188 -2.076 1 94.38 319 SER B C 1
ATOM 7472 O O . SER B 1 319 ? 16.359 -39.594 -3.227 1 94.38 319 SER B O 1
ATOM 7474 N N . ARG B 1 320 ? 15.836 -37.938 -1.76 1 90.31 320 ARG B N 1
ATOM 7475 C CA . ARG B 1 320 ? 15.727 -36.938 -2.803 1 90.31 320 ARG B CA 1
ATOM 7476 C C . ARG B 1 320 ? 17.062 -36.719 -3.5 1 90.31 320 ARG B C 1
ATOM 7478 O O . ARG B 1 320 ? 17.125 -36.625 -4.73 1 90.31 320 ARG B O 1
ATOM 7485 N N . THR B 1 321 ? 18.078 -36.625 -2.65 1 90 321 THR B N 1
ATOM 7486 C CA . THR B 1 321 ? 19.422 -36.469 -3.195 1 90 321 THR B CA 1
ATOM 7487 C C . THR B 1 321 ? 19.891 -37.75 -3.854 1 90 321 THR B C 1
ATOM 7489 O O . THR B 1 321 ? 19.891 -38.812 -3.223 1 90 321 THR B O 1
ATOM 7492 N N . GLY B 1 322 ? 20.109 -37.719 -5.105 1 91.81 322 GLY B N 1
ATOM 7493 C CA . GLY B 1 322 ? 20.609 -38.875 -5.812 1 91.81 322 GLY B CA 1
ATOM 7494 C C . GLY B 1 322 ? 19.5 -39.812 -6.246 1 91.81 322 GLY B C 1
ATOM 7495 O O . GLY B 1 322 ? 19.734 -41 -6.508 1 91.81 322 GLY B O 1
ATOM 7496 N N . ALA B 1 323 ? 18.328 -39.344 -6.254 1 95 323 ALA B N 1
ATOM 7497 C CA . ALA B 1 323 ? 17.172 -40.188 -6.547 1 95 323 ALA B CA 1
ATOM 7498 C C . ALA B 1 323 ? 17.281 -40.844 -7.926 1 95 323 ALA B C 1
ATOM 7500 O O . ALA B 1 323 ? 16.969 -42 -8.102 1 95 323 ALA B O 1
ATOM 7501 N N . VAL B 1 324 ? 17.781 -40.125 -8.898 1 96.19 324 VAL B N 1
ATOM 7502 C CA . VAL B 1 324 ? 17.875 -40.625 -10.273 1 96.19 324 VAL B CA 1
ATOM 7503 C C . VAL B 1 324 ? 18.828 -41.812 -10.328 1 96.19 324 VAL B C 1
ATOM 7505 O O . VAL B 1 324 ? 18.469 -42.875 -10.852 1 96.19 324 VAL B O 1
ATOM 7508 N N . GLU B 1 325 ? 19.969 -41.656 -9.734 1 95.75 325 GLU B N 1
ATOM 7509 C CA . GLU B 1 325 ? 20.969 -42.719 -9.727 1 95.75 325 GLU B CA 1
ATOM 7510 C C . GLU B 1 325 ? 20.484 -43.938 -8.953 1 95.75 325 GLU B C 1
ATOM 7512 O O . GLU B 1 325 ? 20.703 -45.094 -9.383 1 95.75 325 GLU B O 1
ATOM 7517 N N . THR B 1 326 ? 19.844 -43.656 -7.875 1 96.69 326 THR B N 1
ATOM 7518 C CA . THR B 1 326 ? 19.359 -44.75 -7.035 1 96.69 326 THR B CA 1
ATOM 7519 C C . THR B 1 326 ? 18.266 -45.562 -7.746 1 96.69 326 THR B C 1
ATOM 7521 O O . THR B 1 326 ? 18.234 -46.781 -7.664 1 96.69 326 THR B O 1
ATOM 7524 N N . ILE B 1 327 ? 17.406 -44.875 -8.414 1 97.62 327 ILE B N 1
ATOM 7525 C CA . ILE B 1 327 ? 16.312 -45.531 -9.109 1 97.62 327 ILE B CA 1
ATOM 7526 C C . ILE B 1 327 ? 16.844 -46.312 -10.32 1 97.62 327 ILE B C 1
ATOM 7528 O O . ILE B 1 327 ? 16.359 -47.375 -10.648 1 97.62 327 ILE B O 1
ATOM 7532 N N . MET B 1 328 ? 17.812 -45.781 -10.992 1 96 328 MET B N 1
ATOM 7533 C CA . MET B 1 328 ? 18.469 -46.469 -12.102 1 96 328 MET B CA 1
ATOM 7534 C C . MET B 1 328 ? 19.109 -47.75 -11.617 1 96 328 MET B C 1
ATOM 7536 O O . MET B 1 328 ? 19 -48.812 -12.281 1 96 328 MET B O 1
ATOM 7540 N N . ALA B 1 329 ? 19.781 -47.656 -10.484 1 95.75 329 ALA B N 1
ATOM 7541 C CA . ALA B 1 329 ? 20.391 -48.844 -9.906 1 95.75 329 ALA B CA 1
ATOM 7542 C C . ALA B 1 329 ? 19.344 -49.875 -9.555 1 95.75 329 ALA B C 1
ATOM 7544 O O . ALA B 1 329 ? 19.578 -51.094 -9.742 1 95.75 329 ALA B O 1
ATOM 7545 N N . LEU B 1 330 ? 18.266 -49.438 -9.023 1 97.56 330 LEU B N 1
ATOM 7546 C CA . LEU B 1 330 ? 17.172 -50.312 -8.703 1 97.56 330 LEU B CA 1
ATOM 7547 C C . LEU B 1 330 ? 16.641 -51.031 -9.961 1 97.56 330 LEU B C 1
ATOM 7549 O O . LEU B 1 330 ? 16.375 -52.219 -9.945 1 97.56 330 LEU B O 1
ATOM 7553 N N . ALA B 1 331 ? 16.438 -50.281 -11.031 1 97.25 331 ALA B N 1
ATOM 7554 C CA . ALA B 1 331 ? 15.961 -50.812 -12.297 1 97.25 331 ALA B CA 1
ATOM 7555 C C . ALA B 1 331 ? 16.938 -51.875 -12.844 1 97.25 331 ALA B C 1
ATOM 7557 O O . ALA B 1 331 ? 16.531 -52.875 -13.383 1 97.25 331 ALA B O 1
ATOM 7558 N N . GLN B 1 332 ? 18.219 -51.562 -12.688 1 95.56 332 GLN B N 1
ATOM 7559 C CA . GLN B 1 332 ? 19.234 -52.5 -13.141 1 95.56 332 GLN B CA 1
ATOM 7560 C C . GLN B 1 332 ? 19.188 -53.812 -12.352 1 95.56 332 GLN B C 1
ATOM 7562 O O . GLN B 1 332 ? 19.406 -54.875 -12.906 1 95.56 332 GLN B O 1
ATOM 7567 N N . GLN B 1 333 ? 18.938 -53.656 -11.117 1 96.06 333 GLN B N 1
ATOM 7568 C CA . GLN B 1 333 ? 18.859 -54.812 -10.242 1 96.06 333 GLN B CA 1
ATOM 7569 C C . GLN B 1 333 ? 17.609 -55.625 -10.547 1 96.06 333 GLN B C 1
ATOM 7571 O O . GLN B 1 333 ? 17.688 -56.875 -10.656 1 96.06 333 GLN B O 1
ATOM 7576 N N . LEU B 1 334 ? 16.516 -54.969 -10.719 1 97.31 334 LEU B N 1
ATOM 7577 C CA . LEU B 1 334 ? 15.227 -55.625 -10.859 1 97.31 334 LEU B CA 1
ATOM 7578 C C . LEU B 1 334 ? 15 -56.094 -12.297 1 97.31 334 LEU B C 1
ATOM 7580 O O . LEU B 1 334 ? 14.258 -57.031 -12.547 1 97.31 334 LEU B O 1
ATOM 7584 N N . ARG B 1 335 ? 15.516 -55.312 -13.266 1 97.31 335 ARG B N 1
ATOM 7585 C CA . ARG B 1 335 ? 15.328 -55.562 -14.695 1 97.31 335 ARG B CA 1
ATOM 7586 C C . ARG B 1 335 ? 13.844 -55.688 -15.031 1 97.31 335 ARG B C 1
ATOM 7588 O O . ARG B 1 335 ? 13.414 -56.75 -15.539 1 97.31 335 ARG B O 1
ATOM 7595 N N . PRO B 1 336 ? 13.117 -54.625 -14.805 1 97.88 336 PRO B N 1
ATOM 7596 C CA . PRO B 1 336 ? 11.664 -54.688 -15.008 1 97.88 336 PRO B CA 1
ATOM 7597 C C . PRO B 1 336 ? 11.273 -54.875 -16.469 1 97.88 336 PRO B C 1
ATOM 7599 O O . PRO B 1 336 ? 12.055 -54.562 -17.359 1 97.88 336 PRO B O 1
ATOM 7602 N N . ASP B 1 337 ? 10.062 -55.469 -16.641 1 97.69 337 ASP B N 1
ATOM 7603 C CA . ASP B 1 337 ? 9.484 -55.594 -17.969 1 97.69 337 ASP B CA 1
ATOM 7604 C C . ASP B 1 337 ? 8.828 -54.312 -18.438 1 97.69 337 ASP B C 1
ATOM 7606 O O . ASP B 1 337 ? 8.805 -54 -19.625 1 97.69 337 ASP B O 1
ATOM 7610 N N . VAL B 1 338 ? 8.32 -53.625 -17.484 1 97.69 338 VAL B N 1
ATOM 7611 C CA . VAL B 1 338 ? 7.578 -52.375 -17.766 1 97.69 338 VAL B CA 1
ATOM 7612 C C . VAL B 1 338 ? 7.949 -51.312 -16.75 1 97.69 338 VAL B C 1
ATOM 7614 O O . VAL B 1 338 ? 8.094 -51.594 -15.555 1 97.69 338 VAL B O 1
ATOM 7617 N N . ILE B 1 339 ? 8.227 -50.094 -17.234 1 98.44 339 ILE B N 1
ATOM 7618 C CA . ILE B 1 339 ? 8.227 -48.906 -16.391 1 98.44 339 ILE B CA 1
ATOM 7619 C C . ILE B 1 339 ? 6.906 -48.156 -16.531 1 98.44 339 ILE B C 1
ATOM 7621 O O . ILE B 1 339 ? 6.445 -47.906 -17.656 1 98.44 339 ILE B O 1
ATOM 7625 N N . TYR B 1 340 ? 6.301 -47.875 -15.445 1 98.56 340 TYR B N 1
ATOM 7626 C CA . TYR B 1 340 ? 5.074 -47.094 -15.453 1 98.56 340 TYR B CA 1
ATOM 7627 C C . TYR B 1 340 ? 5.262 -45.781 -14.68 1 98.56 340 TYR B C 1
ATOM 7629 O O . TYR B 1 340 ? 5.66 -45.812 -13.516 1 98.56 340 TYR B O 1
ATOM 7637 N N . PHE B 1 341 ? 5.074 -44.625 -15.367 1 98.31 341 PHE B N 1
ATOM 7638 C CA . PHE B 1 341 ? 5.02 -43.312 -14.742 1 98.31 341 PHE B CA 1
ATOM 7639 C C . PHE B 1 341 ? 3.576 -42.844 -14.609 1 98.31 341 PHE B C 1
ATOM 7641 O O . PHE B 1 341 ? 2.979 -42.344 -15.578 1 98.31 341 PHE B O 1
ATOM 7648 N N . PRO B 1 342 ? 3.014 -42.844 -13.391 1 97.31 342 PRO B N 1
ATOM 7649 C CA . PRO B 1 342 ? 1.654 -42.344 -13.25 1 97.31 342 PRO B CA 1
ATOM 7650 C C . PRO B 1 342 ? 1.566 -40.844 -13.555 1 97.31 342 PRO B C 1
ATOM 7652 O O . PRO B 1 342 ? 0.506 -40.344 -13.945 1 97.31 342 PRO B O 1
ATOM 7655 N N . SER B 1 343 ? 2.609 -40.156 -13.32 1 96.56 343 SER B N 1
ATOM 7656 C CA . SER B 1 343 ? 2.73 -38.719 -13.578 1 96.56 343 SER B CA 1
ATOM 7657 C C . SER B 1 343 ? 4.176 -38.344 -13.883 1 96.56 343 SER B C 1
ATOM 7659 O O . SER B 1 343 ? 5.105 -38.875 -13.273 1 96.56 343 SER B O 1
ATOM 7661 N N . VAL B 1 344 ? 4.336 -37.375 -14.789 1 97.12 344 VAL B N 1
ATOM 7662 C CA . VAL B 1 344 ? 5.664 -36.875 -15.117 1 97.12 344 VAL B CA 1
ATOM 7663 C C . VAL B 1 344 ? 5.641 -35.344 -15.133 1 97.12 344 VAL B C 1
ATOM 7665 O O . VAL B 1 344 ? 4.805 -34.719 -15.812 1 97.12 344 VAL B O 1
ATOM 7668 N N . GLY B 1 345 ? 6.496 -34.719 -14.312 1 94.75 345 GLY B N 1
ATOM 7669 C CA . GLY B 1 345 ? 6.633 -33.281 -14.438 1 94.75 345 GLY B CA 1
ATOM 7670 C C . GLY B 1 345 ? 6.688 -32.594 -13.094 1 94.75 345 GLY B C 1
ATOM 7671 O O . GLY B 1 345 ? 7.242 -31.484 -12.984 1 94.75 345 GLY B O 1
ATOM 7672 N N . MET B 1 346 ? 6.195 -33.188 -12.016 1 92.88 346 MET B N 1
ATOM 7673 C CA . MET B 1 346 ? 6.141 -32.531 -10.703 1 92.88 346 MET B CA 1
ATOM 7674 C C . MET B 1 346 ? 7.492 -32.625 -10 1 92.88 346 MET B C 1
ATOM 7676 O O . MET B 1 346 ? 7.82 -31.75 -9.188 1 92.88 346 MET B O 1
ATOM 7680 N N . PHE B 1 347 ? 8.258 -33.688 -10.328 1 94.5 347 PHE B N 1
ATOM 7681 C CA . PHE B 1 347 ? 9.555 -33.906 -9.68 1 94.5 347 PHE B CA 1
ATOM 7682 C C . PHE B 1 347 ? 10.672 -33.906 -10.711 1 94.5 347 PHE B C 1
ATOM 7684 O O . PHE B 1 347 ? 10.508 -34.406 -11.812 1 94.5 347 PHE B O 1
ATOM 7691 N N . PRO B 1 348 ? 11.852 -33.406 -10.297 1 94.25 348 PRO B N 1
ATOM 7692 C CA . PRO B 1 348 ? 13 -33.469 -11.203 1 94.25 348 PRO B CA 1
ATOM 7693 C C . PRO B 1 348 ? 13.367 -34.906 -11.609 1 94.25 348 PRO B C 1
ATOM 7695 O O . PRO B 1 348 ? 13.773 -35.125 -12.75 1 94.25 348 PRO B O 1
ATOM 7698 N N . MET B 1 349 ? 13.172 -35.875 -10.734 1 94.56 349 MET B N 1
ATOM 7699 C CA . MET B 1 349 ? 13.633 -37.219 -10.992 1 94.56 349 MET B CA 1
ATOM 7700 C C . MET B 1 349 ? 12.836 -37.875 -12.117 1 94.56 349 MET B C 1
ATOM 7702 O O . MET B 1 349 ? 13.398 -38.562 -12.961 1 94.56 349 MET B O 1
ATOM 7706 N N . THR B 1 350 ? 11.508 -37.656 -12.125 1 96.75 350 THR B N 1
ATOM 7707 C CA . THR B 1 350 ? 10.719 -38.25 -13.188 1 96.75 350 THR B CA 1
ATOM 7708 C C . THR B 1 350 ? 11.016 -37.594 -14.531 1 96.75 350 THR B C 1
ATOM 7710 O O . THR B 1 350 ? 11.055 -38.281 -15.562 1 96.75 350 THR B O 1
ATOM 7713 N N . VAL B 1 351 ? 11.273 -36.312 -14.547 1 96.44 351 VAL B N 1
ATOM 7714 C CA . VAL B 1 351 ? 11.648 -35.625 -15.781 1 96.44 351 VAL B CA 1
ATOM 7715 C C . VAL B 1 351 ? 12.953 -36.188 -16.328 1 96.44 351 VAL B C 1
ATOM 7717 O O . VAL B 1 351 ? 13.07 -36.469 -17.516 1 96.44 351 VAL B O 1
ATOM 7720 N N . ALA B 1 352 ? 13.867 -36.438 -15.453 1 96.31 352 ALA B N 1
ATOM 7721 C CA . ALA B 1 352 ? 15.164 -36.969 -15.844 1 96.31 352 ALA B CA 1
ATOM 7722 C C . ALA B 1 352 ? 15.031 -38.406 -16.328 1 96.31 352 ALA B C 1
ATOM 7724 O O . ALA B 1 352 ? 15.523 -38.75 -17.406 1 96.31 352 ALA B O 1
ATOM 7725 N N . LEU B 1 353 ? 14.312 -39.25 -15.609 1 97.62 353 LEU B N 1
ATOM 7726 C CA . LEU B 1 353 ? 14.273 -40.688 -15.836 1 97.62 353 LEU B CA 1
ATOM 7727 C C . LEU B 1 353 ? 13.492 -41 -17.109 1 97.62 353 LEU B C 1
ATOM 7729 O O . LEU B 1 353 ? 13.695 -42.062 -17.703 1 97.62 353 LEU B O 1
ATOM 7733 N N . THR B 1 354 ? 12.625 -40.125 -17.516 1 97.5 354 THR B N 1
ATOM 7734 C CA . THR B 1 354 ? 11.875 -40.375 -18.75 1 97.5 354 THR B CA 1
ATOM 7735 C C . THR B 1 354 ? 12.781 -40.219 -19.969 1 97.5 354 THR B C 1
ATOM 7737 O O . THR B 1 354 ? 12.359 -40.5 -21.094 1 97.5 354 THR B O 1
ATOM 7740 N N . ASN B 1 355 ? 14 -39.812 -19.766 1 97.25 355 ASN B N 1
ATOM 7741 C CA . ASN B 1 355 ? 14.922 -39.625 -20.891 1 97.25 355 ASN B CA 1
ATOM 7742 C C . ASN B 1 355 ? 15.914 -40.781 -21 1 97.25 355 ASN B C 1
ATOM 7744 O O . ASN B 1 355 ? 16.891 -40.688 -21.75 1 97.25 355 ASN B O 1
ATOM 7748 N N . LEU B 1 356 ? 15.711 -41.844 -20.281 1 97.25 356 LEU B N 1
ATOM 7749 C CA . LEU B 1 356 ? 16.516 -43.062 -20.328 1 97.25 356 LEU B CA 1
ATOM 7750 C C . LEU B 1 356 ? 15.625 -44.281 -20.562 1 97.25 356 LEU B C 1
ATOM 7752 O O . LEU B 1 356 ? 14.469 -44.312 -20.141 1 97.25 356 LEU B O 1
ATOM 7756 N N . ARG B 1 357 ? 16.141 -45.219 -21.328 1 97.31 357 ARG B N 1
ATOM 7757 C CA . ARG B 1 357 ? 15.453 -46.5 -21.453 1 97.31 357 ARG B CA 1
ATOM 7758 C C . ARG B 1 357 ? 15.742 -47.406 -20.281 1 97.31 357 ARG B C 1
ATOM 7760 O O . ARG B 1 357 ? 16.875 -47.875 -20.109 1 97.31 357 ARG B O 1
ATOM 7767 N N . LEU B 1 358 ? 14.742 -47.719 -19.5 1 97.06 358 LEU B N 1
ATOM 7768 C CA . LEU B 1 358 ? 14.914 -48.469 -18.25 1 97.06 358 LEU B CA 1
ATOM 7769 C C . LEU B 1 358 ? 14.305 -49.844 -18.375 1 97.06 358 LEU B C 1
ATOM 7771 O O . LEU B 1 358 ? 14.609 -50.75 -17.578 1 97.06 358 LEU B O 1
ATOM 7775 N N . ALA B 1 359 ? 13.414 -50.062 -19.328 1 96.88 359 ALA B N 1
ATOM 7776 C CA . ALA B 1 359 ? 12.719 -51.312 -19.594 1 96.88 359 ALA B CA 1
ATOM 7777 C C . ALA B 1 359 ? 12.281 -51.406 -21.047 1 96.88 359 ALA B C 1
ATOM 7779 O O . ALA B 1 359 ? 12.273 -50.406 -21.766 1 96.88 359 ALA B O 1
ATOM 7780 N N . PRO B 1 360 ? 11.93 -52.594 -21.484 1 95.5 360 PRO B N 1
ATOM 7781 C CA . PRO B 1 360 ? 11.477 -52.719 -22.875 1 95.5 360 PRO B CA 1
ATOM 7782 C C . PRO B 1 360 ? 10.227 -51.906 -23.172 1 95.5 360 PRO B C 1
ATOM 7784 O O . PRO B 1 360 ? 10.062 -51.438 -24.297 1 95.5 360 PRO B O 1
ATOM 7787 N N . LEU B 1 361 ? 9.367 -51.781 -22.203 1 96.88 361 LEU B N 1
ATOM 7788 C CA . LEU B 1 361 ? 8.156 -51 -22.359 1 96.88 361 LEU B CA 1
ATOM 7789 C C . LEU B 1 361 ? 8.078 -49.906 -21.281 1 96.88 361 LEU B C 1
ATOM 7791 O O . LEU B 1 361 ? 8.195 -50.219 -20.094 1 96.88 361 LEU B O 1
ATOM 7795 N N . GLN B 1 362 ? 8.008 -48.719 -21.719 1 97.94 362 GLN B N 1
ATOM 7796 C CA . GLN B 1 362 ? 7.848 -47.594 -20.797 1 97.94 362 GLN B CA 1
ATOM 7797 C C . GLN B 1 362 ? 6.59 -46.781 -21.125 1 97.94 362 GLN B C 1
ATOM 7799 O O . GLN B 1 362 ? 6.477 -46.219 -22.203 1 97.94 362 GLN B O 1
ATOM 7804 N N . VAL B 1 363 ? 5.629 -46.719 -20.172 1 98.06 363 VAL B N 1
ATOM 7805 C CA . VAL B 1 363 ? 4.348 -46.062 -20.391 1 98.06 363 VAL B CA 1
ATOM 7806 C C . VAL B 1 363 ? 4.102 -45.031 -19.297 1 98.06 363 VAL B C 1
ATOM 7808 O O . VAL B 1 363 ? 4.727 -45.094 -18.234 1 98.06 363 VAL B O 1
ATOM 7811 N N . MET B 1 364 ? 3.33 -44.094 -19.594 1 97.94 364 MET B N 1
ATOM 7812 C CA . MET B 1 364 ? 2.988 -43.094 -18.594 1 97.94 364 MET B CA 1
ATOM 7813 C C . MET B 1 364 ? 1.491 -42.781 -18.609 1 97.94 364 MET B C 1
ATOM 7815 O O . MET B 1 364 ? 0.814 -43.031 -19.609 1 97.94 364 MET B O 1
ATOM 7819 N N . ALA B 1 365 ? 1.006 -42.406 -17.438 1 96.62 365 ALA B N 1
ATOM 7820 C CA . ALA B 1 365 ? -0.334 -41.844 -17.328 1 96.62 365 ALA B CA 1
ATOM 7821 C C . ALA B 1 365 ? -0.275 -40.312 -17.203 1 96.62 365 ALA B C 1
ATOM 7823 O O . ALA B 1 365 ? 0.751 -39.719 -17.5 1 96.62 365 ALA B O 1
ATOM 7824 N N . LEU B 1 366 ? -1.415 -39.719 -16.953 1 95.44 366 LEU B N 1
ATOM 7825 C CA . LEU B 1 366 ? -1.517 -38.281 -17.062 1 95.44 366 LEU B CA 1
ATOM 7826 C C . LEU B 1 366 ? -1.902 -37.656 -15.727 1 95.44 366 LEU B C 1
ATOM 7828 O O . LEU B 1 366 ? -2.834 -36.844 -15.664 1 95.44 366 LEU B O 1
ATOM 7832 N N . GLY B 1 367 ? -1.027 -38.125 -14.648 1 93.62 367 GLY B N 1
ATOM 7833 C CA . GLY B 1 367 ? -1.179 -37.344 -13.438 1 93.62 367 GLY B CA 1
ATOM 7834 C C . GLY B 1 367 ? -1.043 -35.844 -13.688 1 93.62 367 GLY B C 1
ATOM 7835 O O . GLY B 1 367 ? -1.887 -35.062 -13.242 1 93.62 367 GLY B O 1
ATOM 7836 N N . HIS B 1 368 ? -0.022 -35.469 -14.242 1 94.25 368 HIS B N 1
ATOM 7837 C CA . HIS B 1 368 ? 0.07 -34.188 -14.922 1 94.25 368 HIS B CA 1
ATOM 7838 C C . HIS B 1 368 ? -0.294 -34.312 -16.406 1 94.25 368 HIS B C 1
ATOM 7840 O O . HIS B 1 368 ? 0.435 -34.938 -17.172 1 94.25 368 HIS B O 1
ATOM 7846 N N . PRO B 1 369 ? -1.407 -33.781 -16.797 1 95.56 369 PRO B N 1
ATOM 7847 C CA . PRO B 1 369 ? -1.983 -34.094 -18.109 1 95.56 369 PRO B CA 1
ATOM 7848 C C . PRO B 1 369 ? -1.326 -33.312 -19.25 1 95.56 369 PRO B C 1
ATOM 7850 O O . PRO B 1 369 ? -1.962 -32.469 -19.859 1 95.56 369 PRO B O 1
ATOM 7853 N N . ALA B 1 370 ? -0.126 -33.719 -19.594 1 95.94 370 ALA B N 1
ATOM 7854 C CA . ALA B 1 370 ? 0.62 -33.094 -20.672 1 95.94 370 ALA B CA 1
ATOM 7855 C C . ALA B 1 370 ? 1.629 -34.062 -21.281 1 95.94 370 ALA B C 1
ATOM 7857 O O . ALA B 1 370 ? 2.107 -34.969 -20.609 1 95.94 370 ALA B O 1
ATOM 7858 N N . THR B 1 371 ? 1.924 -33.844 -22.516 1 97.69 371 THR B N 1
ATOM 7859 C CA . THR B 1 371 ? 2.957 -34.625 -23.203 1 97.69 371 THR B CA 1
ATOM 7860 C C . THR B 1 371 ? 4.32 -34.406 -22.547 1 97.69 371 THR B C 1
ATOM 7862 O O . THR B 1 371 ? 4.559 -33.344 -21.938 1 97.69 371 THR B O 1
ATOM 7865 N N . THR B 1 372 ? 5.172 -35.375 -22.641 1 97.5 372 THR B N 1
ATOM 7866 C CA . THR B 1 372 ? 6.527 -35.25 -22.125 1 97.5 372 THR B CA 1
ATOM 7867 C C . THR B 1 372 ? 7.492 -34.844 -23.234 1 97.5 372 THR B C 1
ATOM 7869 O O . THR B 1 372 ? 8.586 -34.344 -22.953 1 97.5 372 THR B O 1
ATOM 7872 N N . HIS B 1 373 ? 7.137 -35.156 -24.484 1 97.06 373 HIS B N 1
ATOM 7873 C CA . HIS B 1 373 ? 7.996 -34.969 -25.641 1 97.06 373 HIS B CA 1
ATOM 7874 C C . HIS B 1 373 ? 9.273 -35.812 -25.516 1 97.06 373 HIS B C 1
ATOM 7876 O O . HIS B 1 373 ? 10.312 -35.438 -26.094 1 97.06 373 HIS B O 1
ATOM 7882 N N . SER B 1 374 ? 9.242 -36.812 -24.672 1 97.44 374 SER B N 1
ATOM 7883 C CA . SER B 1 374 ? 10.383 -37.719 -24.547 1 97.44 374 SER B CA 1
ATOM 7884 C C . SER B 1 374 ? 10.336 -38.812 -25.609 1 97.44 374 SER B C 1
ATOM 7886 O O . SER B 1 374 ? 9.266 -39.375 -25.875 1 97.44 374 SER B O 1
ATOM 7888 N N . ASP B 1 375 ? 11.5 -39.125 -26.188 1 95.62 375 ASP B N 1
ATOM 7889 C CA . ASP B 1 375 ? 11.594 -40.188 -27.172 1 95.62 375 ASP B CA 1
ATOM 7890 C C . ASP B 1 375 ? 11.602 -41.562 -26.5 1 95.62 375 ASP B C 1
ATOM 7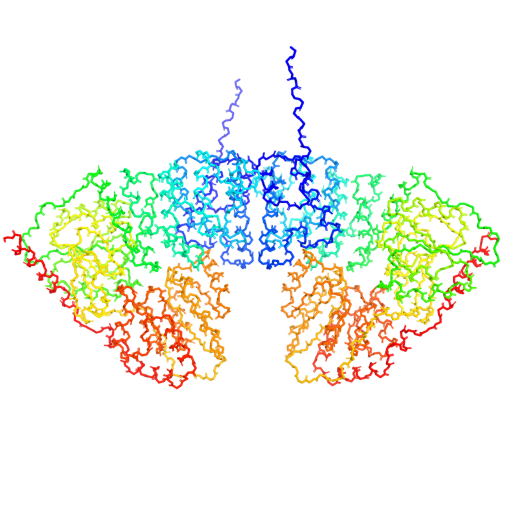892 O O . ASP B 1 375 ? 11.578 -42.594 -27.172 1 95.62 375 ASP B O 1
ATOM 7896 N N . TYR B 1 376 ? 11.5 -41.562 -25.188 1 96.69 376 TYR B N 1
ATOM 7897 C CA . TYR B 1 376 ? 11.695 -42.812 -24.469 1 96.69 376 TYR B CA 1
ATOM 7898 C C . TYR B 1 376 ? 10.422 -43.25 -23.766 1 96.69 376 TYR B C 1
ATOM 7900 O O . TYR B 1 376 ? 10.43 -44.219 -22.984 1 96.69 376 TYR B O 1
ATOM 7908 N N . ILE B 1 377 ? 9.391 -42.594 -23.953 1 97.81 377 ILE B N 1
ATOM 7909 C CA . ILE B 1 377 ? 8.062 -43 -23.531 1 97.81 377 ILE B CA 1
ATOM 7910 C C . ILE B 1 377 ? 7.324 -43.656 -24.703 1 97.81 377 ILE B C 1
ATOM 7912 O O . ILE B 1 377 ? 7.023 -43 -25.688 1 97.81 377 ILE B O 1
ATOM 7916 N N . ASP B 1 378 ? 6.973 -44.844 -24.531 1 97.06 378 ASP B N 1
ATOM 7917 C CA . ASP B 1 378 ? 6.426 -45.625 -25.641 1 97.06 378 ASP B CA 1
ATOM 7918 C C . ASP B 1 378 ? 4.938 -45.344 -25.828 1 97.06 378 ASP B C 1
ATOM 7920 O O . ASP B 1 378 ? 4.414 -45.469 -26.938 1 97.06 378 ASP B O 1
ATOM 7924 N N . ALA B 1 379 ? 4.27 -45.094 -24.75 1 97.38 379 ALA B N 1
ATOM 7925 C CA . ALA B 1 379 ? 2.834 -44.844 -24.859 1 97.38 379 ALA B CA 1
ATOM 7926 C C . ALA B 1 379 ? 2.32 -44.031 -23.688 1 97.38 379 ALA B C 1
ATOM 7928 O O . ALA B 1 379 ? 2.824 -44.125 -22.578 1 97.38 379 ALA B O 1
ATOM 7929 N N . VAL B 1 380 ? 1.376 -43.25 -24.047 1 97.62 380 VAL B N 1
ATOM 7930 C CA . VAL B 1 380 ? 0.613 -42.5 -23.047 1 97.62 380 VAL B CA 1
ATOM 7931 C C . VAL B 1 380 ? -0.784 -43.094 -22.906 1 97.62 380 VAL B C 1
ATOM 7933 O O . VAL B 1 380 ? -1.476 -43.312 -23.906 1 97.62 380 VAL B O 1
ATOM 7936 N N . LEU B 1 381 ? -1.135 -43.375 -21.672 1 96.88 381 LEU B N 1
ATOM 7937 C CA . LEU B 1 381 ? -2.426 -44 -21.375 1 96.88 381 LEU B CA 1
ATOM 7938 C C . LEU B 1 381 ? -3.43 -42.938 -20.906 1 96.88 381 LEU B C 1
ATOM 7940 O O . LEU B 1 381 ? -3.189 -42.25 -19.922 1 96.88 381 LEU B O 1
ATOM 7944 N N . VAL B 1 382 ? -4.559 -42.844 -21.594 1 95.44 382 VAL B N 1
ATOM 7945 C CA . VAL B 1 382 ? -5.555 -41.812 -21.25 1 95.44 382 VAL B CA 1
ATOM 7946 C C . VAL B 1 382 ? -6.953 -42.344 -21.578 1 95.44 382 VAL B C 1
ATOM 7948 O O . VAL B 1 382 ? -7.141 -43.031 -22.594 1 95.44 382 VAL B O 1
ATOM 7951 N N . GLU B 1 383 ? -7.832 -42.094 -20.672 1 95.06 383 GLU B N 1
ATOM 7952 C CA . GLU B 1 383 ? -9.211 -42.469 -20.953 1 95.06 383 GLU B CA 1
ATOM 7953 C C . GLU B 1 383 ? -9.75 -41.75 -22.188 1 95.06 383 GLU B C 1
ATOM 7955 O O . GLU B 1 383 ? -9.453 -40.594 -22.406 1 95.06 383 GLU B O 1
ATOM 7960 N N . GLU B 1 384 ? -10.586 -42.375 -22.922 1 95.44 384 GLU B N 1
ATOM 7961 C CA . GLU B 1 384 ? -11.008 -41.938 -24.234 1 95.44 384 GLU B CA 1
ATOM 7962 C C . GLU B 1 384 ? -11.797 -40.625 -24.156 1 95.44 384 GLU B C 1
ATOM 7964 O O . GLU B 1 384 ? -11.703 -39.781 -25.047 1 95.44 384 GLU B O 1
ATOM 7969 N N . ASP B 1 385 ? -12.492 -40.406 -23.109 1 95.19 385 ASP B N 1
ATOM 7970 C CA . ASP B 1 385 ? -13.344 -39.25 -23.031 1 95.19 385 ASP B CA 1
ATOM 7971 C C . ASP B 1 385 ? -12.578 -38.031 -22.469 1 95.19 385 ASP B C 1
ATOM 7973 O O . ASP B 1 385 ? -13.109 -36.938 -22.406 1 95.19 385 ASP B O 1
ATOM 7977 N N . TYR B 1 386 ? -11.289 -38.25 -22.109 1 95.25 386 TYR B N 1
ATOM 7978 C CA . TYR B 1 386 ? -10.453 -37.188 -21.609 1 95.25 386 TYR B CA 1
ATOM 7979 C C . TYR B 1 386 ? -9.5 -36.688 -22.688 1 95.25 386 TYR B C 1
ATOM 7981 O O . TYR B 1 386 ? -8.898 -35.625 -22.547 1 95.25 386 TYR B O 1
ATOM 7989 N N . LEU B 1 387 ? -9.25 -37.312 -23.719 1 93.19 387 LEU B N 1
ATOM 7990 C CA . LEU B 1 387 ? -8.125 -37.219 -24.641 1 93.19 387 LEU B CA 1
ATOM 7991 C C . LEU B 1 387 ? -8.141 -35.906 -25.406 1 93.19 387 LEU B C 1
ATOM 7993 O O . LEU B 1 387 ? -7.105 -35.25 -25.547 1 93.19 387 LEU B O 1
ATOM 7997 N N . GLY B 1 388 ? -9.25 -35.344 -25.906 1 93.31 388 GLY B N 1
ATOM 7998 C CA . GLY B 1 388 ? -9.266 -34.219 -26.844 1 93.31 388 GLY B CA 1
ATOM 7999 C C . GLY B 1 388 ? -8.609 -34.562 -28.172 1 93.31 388 GLY B C 1
ATOM 8000 O O . GLY B 1 388 ? -8.953 -35.531 -28.812 1 93.31 388 GLY B O 1
ATOM 8001 N N . ASP B 1 389 ? -7.547 -33.719 -28.547 1 95.56 389 ASP B N 1
ATOM 8002 C CA . ASP B 1 389 ? -6.844 -33.938 -29.797 1 95.56 389 ASP B CA 1
ATOM 8003 C C . ASP B 1 389 ? -5.598 -34.812 -29.609 1 95.56 389 ASP B C 1
ATOM 8005 O O . ASP B 1 389 ? -4.652 -34.375 -28.922 1 95.56 389 ASP B O 1
ATOM 8009 N N . ILE B 1 390 ? -5.535 -35.906 -30.203 1 94.69 390 ILE B N 1
ATOM 8010 C CA . ILE B 1 390 ? -4.445 -36.875 -30.078 1 94.69 390 ILE B CA 1
ATOM 8011 C C . ILE B 1 390 ? -3.148 -36.25 -30.594 1 94.69 390 ILE B C 1
ATOM 8013 O O . ILE B 1 390 ? -2.057 -36.656 -30.188 1 94.69 390 ILE B O 1
ATOM 8017 N N . ALA B 1 391 ? -3.285 -35.219 -31.422 1 94.94 391 ALA B N 1
ATOM 8018 C CA . ALA B 1 391 ? -2.127 -34.594 -32.031 1 94.94 391 ALA B CA 1
ATOM 8019 C C . ALA B 1 391 ? -1.337 -33.781 -31.016 1 94.94 391 ALA B C 1
ATOM 8021 O O . ALA B 1 391 ? -0.199 -33.375 -31.281 1 94.94 391 ALA B O 1
ATOM 8022 N N . CYS B 1 392 ? -1.901 -33.625 -29.828 1 95.5 392 CYS B N 1
ATOM 8023 C CA . CYS B 1 392 ? -1.254 -32.844 -28.781 1 95.5 392 CYS B CA 1
ATOM 8024 C C . CYS B 1 392 ? -0.165 -33.656 -28.078 1 95.5 392 CYS B C 1
ATOM 8026 O O . CYS B 1 392 ? 0.584 -33.094 -27.266 1 95.5 392 CYS B O 1
ATOM 8028 N N . PHE B 1 393 ? -0.003 -34.938 -28.438 1 96.81 393 PHE B N 1
ATOM 8029 C CA . PHE B 1 393 ? 1.005 -35.812 -27.828 1 96.81 393 PHE B CA 1
ATOM 8030 C C . PHE B 1 393 ? 2.092 -36.156 -28.844 1 96.81 393 PHE B C 1
ATOM 8032 O O . PHE B 1 393 ? 1.802 -36.406 -30.016 1 96.81 393 PHE B O 1
ATOM 8039 N N . SER B 1 394 ? 3.324 -36.156 -28.359 1 96.12 394 SER B N 1
ATOM 8040 C CA . SER B 1 394 ? 4.43 -36.656 -29.156 1 96.12 394 SER B CA 1
ATOM 8041 C C . SER B 1 394 ? 4.504 -38.188 -29.062 1 96.12 394 SER B C 1
ATOM 8043 O O . SER B 1 394 ? 5.059 -38.844 -29.953 1 96.12 394 SER B O 1
ATOM 8045 N N . GLU B 1 395 ? 3.977 -38.75 -28.031 1 96.56 395 GLU B N 1
ATOM 8046 C CA . GLU B 1 395 ? 3.988 -40.188 -27.766 1 96.56 395 GLU B CA 1
ATOM 8047 C C . GLU B 1 395 ? 2.82 -40.906 -28.469 1 96.56 395 GLU B C 1
ATOM 8049 O O . GLU B 1 395 ? 1.847 -40.25 -28.859 1 96.56 395 GLU B O 1
ATOM 8054 N N . LYS B 1 396 ? 2.971 -42.188 -28.562 1 96.69 396 LYS B N 1
ATOM 8055 C CA . LYS B 1 396 ? 1.807 -42.969 -28.953 1 96.69 396 LYS B CA 1
ATOM 8056 C C . LYS B 1 396 ? 0.72 -42.906 -27.891 1 96.69 396 LYS B C 1
ATOM 8058 O O . LYS B 1 396 ? 1.005 -43.094 -26.703 1 96.69 396 LYS B O 1
ATOM 8063 N N . VAL B 1 397 ? -0.502 -42.688 -28.375 1 97.31 397 VAL B N 1
ATOM 8064 C CA . VAL B 1 397 ? -1.611 -42.594 -27.438 1 97.31 397 VAL B CA 1
ATOM 8065 C C . VAL B 1 397 ? -2.363 -43.938 -27.406 1 97.31 397 VAL B C 1
ATOM 8067 O O . VAL B 1 397 ? -2.707 -44.469 -28.453 1 97.31 397 VAL B O 1
ATOM 8070 N N . VAL B 1 398 ? -2.494 -44.469 -26.234 1 97.06 398 VAL B N 1
ATOM 8071 C CA . VAL B 1 398 ? -3.338 -45.625 -26.016 1 97.06 398 VAL B CA 1
ATOM 8072 C C . VAL B 1 398 ? -4.586 -45.219 -25.234 1 97.06 398 VAL B C 1
ATOM 8074 O O . VAL B 1 398 ? -4.504 -44.844 -24.062 1 97.06 398 VAL B O 1
ATOM 8077 N N . SER B 1 399 ? -5.711 -45.344 -25.906 1 95.44 399 SER B N 1
ATOM 8078 C CA . SER B 1 399 ? -6.98 -44.938 -25.297 1 95.44 399 SER B CA 1
ATOM 8079 C C . SER B 1 399 ? -7.48 -46.031 -24.344 1 95.44 399 SER B C 1
ATOM 8081 O O . SER B 1 399 ? -7.52 -47.219 -24.703 1 95.44 399 SER B O 1
ATOM 8083 N N . LEU B 1 400 ? -7.789 -45.625 -23.156 1 96 400 LEU B N 1
ATOM 8084 C CA . LEU B 1 400 ? -8.422 -46.5 -22.188 1 96 400 LEU B CA 1
ATOM 8085 C C . LEU B 1 400 ? -9.938 -46.312 -22.188 1 96 400 LEU B C 1
ATOM 8087 O O . LEU B 1 400 ? -10.43 -45.188 -22.453 1 96 400 LEU B O 1
ATOM 8091 N N . PRO B 1 401 ? -10.633 -47.375 -21.906 1 95.12 401 PRO B N 1
ATOM 8092 C CA . PRO B 1 401 ? -12.078 -47.188 -21.719 1 95.12 401 PRO B CA 1
ATOM 8093 C C . PRO B 1 401 ? -12.414 -46.188 -20.625 1 95.12 401 PRO B C 1
ATOM 8095 O O . PRO B 1 401 ? -11.648 -46.031 -19.672 1 95.12 401 PRO B O 1
ATOM 8098 N N . LYS B 1 402 ? -13.586 -45.562 -20.734 1 91.81 402 LYS B N 1
ATOM 8099 C CA . LYS B 1 402 ? -13.945 -44.469 -19.844 1 91.81 402 LYS B CA 1
ATOM 8100 C C . LYS B 1 402 ? -14.086 -44.938 -18.406 1 91.81 402 LYS B C 1
ATOM 8102 O O . LYS B 1 402 ? -14.008 -44.125 -17.469 1 91.81 402 LYS B O 1
ATOM 8107 N N . ASP B 1 403 ? -14.273 -46.219 -18.094 1 91.12 403 ASP B N 1
ATOM 8108 C CA . ASP B 1 403 ? -14.453 -46.719 -16.734 1 91.12 403 ASP B CA 1
ATOM 8109 C C . ASP B 1 403 ? -13.195 -47.438 -16.25 1 91.12 403 ASP B C 1
ATOM 8111 O O . ASP B 1 403 ? -13.25 -48.188 -15.281 1 91.12 403 ASP B O 1
ATOM 8115 N N . CYS B 1 404 ? -12.102 -47.125 -16.906 1 93.88 404 CYS B N 1
ATOM 8116 C CA . CYS B 1 404 ? -10.867 -47.875 -16.641 1 93.88 404 CYS B CA 1
ATOM 8117 C C . CYS B 1 404 ? -10.188 -47.344 -15.383 1 93.88 404 CYS B C 1
ATOM 8119 O O . CYS B 1 404 ? -9.523 -48.094 -14.68 1 93.88 404 CYS B O 1
ATOM 8121 N N . LEU B 1 405 ? -10.328 -46.062 -15.078 1 92.56 405 LEU B N 1
ATOM 8122 C CA . LEU B 1 405 ? -9.633 -45.438 -13.953 1 92.56 405 LEU B CA 1
ATOM 8123 C C . LEU B 1 405 ? -10.633 -44.906 -12.93 1 92.56 405 LEU B C 1
ATOM 8125 O O . LEU B 1 405 ? -10.734 -43.688 -12.719 1 92.56 405 LEU B O 1
ATOM 8129 N N . PRO B 1 406 ? -11.273 -45.812 -12.188 1 92.88 406 PRO B N 1
ATOM 8130 C CA . PRO B 1 406 ? -12.172 -45.344 -11.133 1 92.88 406 PRO B CA 1
ATOM 8131 C C . PRO B 1 406 ? -11.43 -44.625 -10 1 92.88 406 PRO B C 1
ATOM 8133 O O . PRO B 1 406 ? -10.383 -45.094 -9.555 1 92.88 406 PRO B O 1
ATOM 8136 N N . TYR B 1 407 ? -11.93 -43.469 -9.594 1 90.69 407 TYR B N 1
ATOM 8137 C CA . TYR B 1 407 ? -11.344 -42.719 -8.492 1 90.69 407 TYR B CA 1
ATOM 8138 C C . TYR B 1 407 ? -11.711 -43.344 -7.148 1 90.69 407 TYR B C 1
ATOM 8140 O O . TYR B 1 407 ? -12.578 -44.188 -7.074 1 90.69 407 TYR B O 1
ATOM 8148 N N . VAL B 1 408 ? -10.891 -43 -6.16 1 88.62 408 VAL B N 1
ATOM 8149 C CA . VAL B 1 408 ? -11.234 -43.406 -4.801 1 88.62 408 VAL B CA 1
ATOM 8150 C C . VAL B 1 408 ? -11.539 -42.188 -3.951 1 88.62 408 VAL B C 1
ATOM 8152 O O . VAL B 1 408 ? -10.969 -41.094 -4.16 1 88.62 408 VAL B O 1
ATOM 8155 N N . PRO B 1 409 ? -12.539 -42.281 -3.084 1 83 409 PRO B N 1
ATOM 8156 C CA . PRO B 1 409 ? -12.828 -41.156 -2.201 1 83 409 PRO B CA 1
ATOM 8157 C C . PRO B 1 409 ? -11.664 -40.812 -1.281 1 83 409 PRO B C 1
ATOM 8159 O O . PRO B 1 409 ? -10.812 -41.656 -1.006 1 83 409 PRO B O 1
ATOM 8162 N N . PRO B 1 410 ? -11.656 -39.531 -0.887 1 78.69 410 PRO B N 1
ATOM 8163 C CA . PRO B 1 410 ? -10.602 -39.156 0.064 1 78.69 410 PRO B CA 1
ATOM 8164 C C . PRO B 1 410 ? -10.664 -40 1.354 1 78.69 410 PRO B C 1
ATOM 8166 O O . PRO B 1 410 ? -11.758 -40.25 1.857 1 78.69 410 PRO B O 1
ATOM 8169 N N . ALA B 1 411 ? -9.477 -40.281 1.781 1 73.25 411 ALA B N 1
ATOM 8170 C CA . ALA B 1 411 ? -9.406 -41.125 2.977 1 73.25 411 ALA B CA 1
ATOM 8171 C C . ALA B 1 411 ? -9.719 -40.312 4.23 1 73.25 411 ALA B C 1
ATOM 8173 O O . ALA B 1 411 ? -9.258 -39.188 4.379 1 73.25 411 ALA B O 1
ATOM 8174 N N . ASN B 1 412 ? -10.531 -40.781 5.078 1 69.06 412 ASN B N 1
ATOM 8175 C CA . ASN B 1 412 ? -10.742 -40.312 6.445 1 69.06 412 ASN B CA 1
ATOM 8176 C C . ASN B 1 412 ? -11.391 -38.938 6.473 1 69.06 412 ASN B C 1
ATOM 8178 O O . ASN B 1 412 ? -11.016 -38.062 7.277 1 69.06 412 ASN B O 1
ATOM 8182 N N . ILE B 1 413 ? -12.141 -38.625 5.453 1 73.44 413 ILE B N 1
ATOM 8183 C CA . ILE B 1 413 ? -12.789 -37.312 5.488 1 73.44 413 ILE B CA 1
ATOM 8184 C C . ILE B 1 413 ? -14.305 -37.5 5.473 1 73.44 413 ILE B C 1
ATOM 8186 O O . ILE B 1 413 ? -14.836 -38.25 4.676 1 73.44 413 ILE B O 1
ATOM 8190 N N . THR B 1 414 ? -14.852 -36.812 6.508 1 80.31 414 THR B N 1
ATOM 8191 C CA . THR B 1 414 ? -16.312 -36.75 6.543 1 80.31 414 THR B CA 1
ATOM 8192 C C . THR B 1 414 ? -16.828 -35.594 5.68 1 80.31 414 THR B C 1
ATOM 8194 O O . THR B 1 414 ? -16.469 -34.438 5.91 1 80.31 414 THR B O 1
ATOM 8197 N N . GLN B 1 415 ? -17.594 -35.938 4.703 1 84.44 415 GLN B N 1
ATOM 8198 C CA . GLN B 1 415 ? -18.156 -34.938 3.811 1 84.44 415 GLN B CA 1
ATOM 8199 C C . GLN B 1 415 ? -19.297 -34.156 4.492 1 84.44 415 GLN B C 1
ATOM 8201 O O . GLN B 1 415 ? -20.094 -34.75 5.219 1 84.44 415 GLN B O 1
ATOM 8206 N N . PRO B 1 416 ? -19.281 -32.812 4.355 1 90.31 416 PRO B N 1
ATOM 8207 C CA . PRO B 1 416 ? -20.469 -32.094 4.82 1 90.31 416 PRO B CA 1
ATOM 8208 C C . PRO B 1 416 ? -21.734 -32.531 4.098 1 90.31 416 PRO B C 1
ATOM 8210 O O . PRO B 1 416 ? -21.688 -32.938 2.938 1 90.31 416 PRO B O 1
ATOM 8213 N N . GLU B 1 417 ? -22.828 -32.406 4.801 1 91.25 417 GLU B N 1
ATOM 8214 C CA . GLU B 1 417 ? -24.109 -32.719 4.172 1 91.25 417 GLU B CA 1
ATOM 8215 C C . GLU B 1 417 ? -24.469 -31.688 3.105 1 91.25 417 GLU B C 1
ATOM 8217 O O . GLU B 1 417 ? -24.5 -30.484 3.377 1 91.25 417 GLU B O 1
ATOM 8222 N N . PRO B 1 418 ? -24.734 -32.219 1.896 1 92.75 418 PRO B N 1
ATOM 8223 C CA . PRO B 1 418 ? -25.109 -31.266 0.844 1 92.75 418 PRO B CA 1
ATOM 8224 C C . PRO B 1 418 ? -26.359 -30.469 1.186 1 92.75 418 PRO B C 1
ATOM 8226 O O . PRO B 1 418 ? -27.312 -31.031 1.763 1 92.75 418 PRO B O 1
ATOM 8229 N N . ILE B 1 419 ? -26.328 -29.203 0.835 1 90.44 419 ILE B N 1
ATOM 8230 C CA . ILE B 1 419 ? -27.5 -28.359 1.028 1 90.44 419 ILE B CA 1
ATOM 8231 C C . ILE B 1 419 ? -28.453 -28.516 -0.156 1 90.44 419 ILE B C 1
ATOM 8233 O O . ILE B 1 419 ? -28.078 -28.266 -1.303 1 90.44 419 ILE B O 1
ATOM 8237 N N . GLN B 1 420 ? -29.688 -28.844 0.113 1 85.94 420 GLN B N 1
ATOM 8238 C CA . GLN B 1 420 ? -30.656 -29.141 -0.936 1 85.94 420 GLN B CA 1
ATOM 8239 C C . GLN B 1 420 ? -31.156 -27.875 -1.61 1 85.94 420 GLN B C 1
ATOM 8241 O O . GLN B 1 420 ? -31.344 -27.844 -2.83 1 85.94 420 GLN B O 1
ATOM 8246 N N . GLN B 1 421 ? -31.516 -26.938 -0.791 1 83.19 421 GLN B N 1
ATOM 8247 C CA . GLN B 1 421 ? -32.031 -25.672 -1.294 1 83.19 421 GLN B CA 1
ATOM 8248 C C . GLN B 1 421 ? -31.594 -24.516 -0.386 1 83.19 421 GLN B C 1
ATOM 8250 O O . GLN B 1 421 ? -31.703 -24.609 0.838 1 83.19 421 GLN B O 1
ATOM 8255 N N . PHE B 1 422 ? -31.031 -23.484 -1.166 1 83.5 422 PHE B N 1
ATOM 8256 C CA . PHE B 1 422 ? -30.703 -22.297 -0.387 1 83.5 422 PHE B CA 1
ATOM 8257 C C . PHE B 1 422 ? -31.922 -21.422 -0.197 1 83.5 422 PHE B C 1
ATOM 8259 O O . PHE B 1 422 ? -32.75 -21.266 -1.114 1 83.5 422 PHE B O 1
ATOM 8266 N N . VAL B 1 423 ? -32.031 -20.891 0.999 1 76.31 423 VAL B N 1
ATOM 8267 C CA . VAL B 1 423 ? -33.062 -19.859 1.238 1 76.31 423 VAL B CA 1
ATOM 8268 C C . VAL B 1 423 ? -32.625 -18.547 0.588 1 76.31 423 VAL B C 1
ATOM 8270 O O . VAL B 1 423 ? -31.484 -18.422 0.121 1 76.31 423 VAL B O 1
ATOM 8273 N N . GLN B 1 424 ? -33.531 -17.469 0.596 1 75.19 424 GLN B N 1
ATOM 8274 C CA . GLN B 1 424 ? -33.281 -16.156 0.011 1 75.19 424 GLN B CA 1
ATOM 8275 C C . GLN B 1 424 ? -31.969 -15.578 0.522 1 75.19 424 GLN B C 1
ATOM 8277 O O . GLN B 1 424 ? -31.766 -15.461 1.732 1 75.19 424 GLN B O 1
ATOM 8282 N N . ARG B 1 425 ? -30.984 -15.523 -0.531 1 83.56 425 ARG B N 1
ATOM 8283 C CA . ARG B 1 425 ? -29.688 -14.945 -0.192 1 83.56 425 ARG B CA 1
ATOM 8284 C C . ARG B 1 425 ? -29.453 -13.641 -0.944 1 83.56 425 ARG B C 1
ATOM 8286 O O . ARG B 1 425 ? -30.047 -13.406 -1.998 1 83.56 425 ARG B O 1
ATOM 8293 N N . GLU B 1 426 ? -28.562 -12.875 -0.334 1 86.94 426 GLU B N 1
ATOM 8294 C CA . GLU B 1 426 ? -28.266 -11.547 -0.858 1 86.94 426 GLU B CA 1
ATOM 8295 C C . GLU B 1 426 ? -27.406 -11.633 -2.115 1 86.94 426 GLU B C 1
ATOM 8297 O O . GLU B 1 426 ? -27.531 -10.789 -3.01 1 86.94 426 GLU B O 1
ATOM 8302 N N . ALA B 1 427 ? -26.609 -12.688 -2.23 1 95 427 ALA B N 1
ATOM 8303 C CA . ALA B 1 427 ? -25.688 -12.82 -3.355 1 95 427 ALA B CA 1
ATOM 8304 C C . ALA B 1 427 ? -25.531 -14.281 -3.777 1 95 427 ALA B C 1
ATOM 8306 O O . ALA B 1 427 ? -25.766 -15.195 -2.98 1 95 427 ALA B O 1
ATOM 8307 N N . VAL B 1 428 ? -25.266 -14.523 -5.02 1 96.81 428 VAL B N 1
ATOM 8308 C CA . VAL B 1 428 ? -24.938 -15.844 -5.527 1 96.81 428 VAL B CA 1
ATOM 8309 C C . VAL B 1 428 ? -23.469 -16.141 -5.27 1 96.81 428 VAL B C 1
ATOM 8311 O O . VAL B 1 428 ? -22.594 -15.352 -5.633 1 96.81 428 VAL B O 1
ATOM 8314 N N . HIS B 1 429 ? -23.188 -17.25 -4.578 1 98 429 HIS B N 1
ATOM 8315 C CA . HIS B 1 429 ? -21.812 -17.625 -4.234 1 98 429 HIS B CA 1
ATOM 8316 C C . HIS B 1 429 ? -21.266 -18.625 -5.242 1 98 429 HIS B C 1
ATOM 8318 O O . HIS B 1 429 ? -21.859 -19.688 -5.469 1 98 429 HIS B O 1
ATOM 8324 N N . ILE B 1 430 ? -20.141 -18.297 -5.824 1 98.62 430 ILE B N 1
ATOM 8325 C CA . ILE B 1 430 ? -19.547 -19.094 -6.891 1 98.62 430 ILE B CA 1
ATOM 8326 C C . ILE B 1 430 ? -18.203 -19.656 -6.426 1 98.62 430 ILE B C 1
ATOM 8328 O O . ILE B 1 430 ? -17.281 -18.906 -6.094 1 98.62 430 ILE B O 1
ATOM 8332 N N . ALA B 1 431 ? -18.047 -20.953 -6.469 1 98.69 431 ALA B N 1
ATOM 8333 C CA . ALA B 1 431 ? -16.781 -21.594 -6.078 1 98.69 431 ALA B CA 1
ATOM 8334 C C . ALA B 1 431 ? -15.82 -21.656 -7.254 1 98.69 431 ALA B C 1
ATOM 8336 O O . ALA B 1 431 ? -16.203 -22.047 -8.359 1 98.69 431 ALA B O 1
ATOM 8337 N N . VAL B 1 432 ? -14.625 -21.219 -7.043 1 98.62 432 VAL B N 1
ATOM 8338 C CA . VAL B 1 432 ? -13.508 -21.375 -7.965 1 98.62 432 VAL B CA 1
ATOM 8339 C C . VAL B 1 432 ? -12.414 -22.219 -7.309 1 98.62 432 VAL B C 1
ATOM 8341 O O . VAL B 1 432 ? -11.508 -21.672 -6.664 1 98.62 432 VAL B O 1
ATOM 8344 N N . CYS B 1 433 ? -12.461 -23.516 -7.586 1 97.81 433 CYS B N 1
ATOM 8345 C CA . CYS B 1 433 ? -11.445 -24.422 -7.07 1 97.81 433 CYS B CA 1
ATOM 8346 C C . CYS B 1 433 ? -10.281 -24.547 -8.047 1 97.81 433 CYS B C 1
ATOM 8348 O O . CYS B 1 433 ? -10.43 -25.109 -9.133 1 97.81 433 CYS B O 1
ATOM 8350 N N . ALA B 1 434 ? -9.148 -24.016 -7.621 1 96.56 434 ALA B N 1
ATOM 8351 C CA . ALA B 1 434 ? -8.023 -24.031 -8.547 1 96.56 434 ALA B CA 1
ATOM 8352 C C . ALA B 1 434 ? -6.695 -24.031 -7.789 1 96.56 434 ALA B C 1
ATOM 8354 O O . ALA B 1 434 ? -6.535 -23.312 -6.801 1 96.56 434 ALA B O 1
ATOM 8355 N N . SER B 1 435 ? -5.785 -24.969 -8.203 1 95.56 435 SER B N 1
ATOM 8356 C CA . SER B 1 435 ? -4.41 -24.766 -7.758 1 95.56 435 SER B CA 1
ATOM 8357 C C . SER B 1 435 ? -3.865 -23.422 -8.258 1 95.56 435 SER B C 1
ATOM 8359 O O . SER B 1 435 ? -4.336 -22.891 -9.266 1 95.56 435 SER B O 1
ATOM 8361 N N . ALA B 1 436 ? -2.885 -22.906 -7.613 1 96.88 436 ALA B N 1
ATOM 8362 C CA . ALA B 1 436 ? -2.416 -21.531 -7.809 1 96.88 436 ALA B CA 1
ATOM 8363 C C . ALA B 1 436 ? -1.997 -21.297 -9.258 1 96.88 436 ALA B C 1
ATOM 8365 O O . ALA B 1 436 ? -2.244 -20.219 -9.82 1 96.88 436 ALA B O 1
ATOM 8366 N N . MET B 1 437 ? -1.465 -22.281 -9.875 1 96.75 437 MET B N 1
ATOM 8367 C CA . MET B 1 437 ? -0.893 -22.125 -11.211 1 96.75 437 MET B CA 1
ATOM 8368 C C . MET B 1 437 ? -1.991 -21.984 -12.258 1 96.75 437 MET B C 1
ATOM 8370 O O . MET B 1 437 ? -1.734 -21.531 -13.375 1 96.75 437 MET B O 1
ATOM 8374 N N . LYS B 1 438 ? -3.223 -22.297 -11.875 1 97.62 438 LYS B N 1
ATOM 8375 C CA . LYS B 1 438 ? -4.32 -22.297 -12.836 1 97.62 438 LYS B CA 1
ATOM 8376 C C . LYS B 1 438 ? -4.922 -20.906 -12.977 1 97.62 438 LYS B C 1
ATOM 8378 O O . LYS B 1 438 ? -5.695 -20.641 -13.898 1 97.62 438 LYS B O 1
ATOM 8383 N N . ILE B 1 439 ? -4.578 -20.016 -12.055 1 98.06 439 ILE B N 1
ATOM 8384 C CA . ILE B 1 439 ? -5.129 -18.672 -12.086 1 98.06 439 ILE B CA 1
ATOM 8385 C C . ILE B 1 439 ? -4.309 -17.797 -13.031 1 98.06 439 ILE B C 1
ATOM 8387 O O . ILE B 1 439 ? -3.088 -17.688 -12.883 1 98.06 439 ILE B O 1
ATOM 8391 N N . ASN B 1 440 ? -4.938 -17.219 -14.016 1 97.88 440 ASN B N 1
ATOM 8392 C CA . ASN B 1 440 ? -4.281 -16.406 -15.023 1 97.88 440 ASN B CA 1
ATOM 8393 C C . ASN B 1 440 ? -5.152 -15.227 -15.445 1 97.88 440 ASN B C 1
ATOM 8395 O O . ASN B 1 440 ? -6.34 -15.18 -15.117 1 97.88 440 ASN B O 1
ATOM 8399 N N . PRO B 1 441 ? -4.586 -14.219 -16.156 1 97.75 441 PRO B N 1
ATOM 8400 C CA . PRO B 1 441 ? -5.32 -12.984 -16.453 1 97.75 441 PRO B CA 1
ATOM 8401 C C . PRO B 1 441 ? -6.527 -13.227 -17.359 1 97.75 441 PRO B C 1
ATOM 8403 O O . PRO B 1 441 ? -7.543 -12.531 -17.234 1 97.75 441 PRO B O 1
ATOM 8406 N N . ARG B 1 442 ? -6.457 -14.156 -18.219 1 97.62 442 ARG B N 1
ATOM 8407 C CA . ARG B 1 442 ? -7.566 -14.445 -19.125 1 97.62 442 ARG B CA 1
ATOM 8408 C C . ARG B 1 442 ? -8.773 -14.984 -18.359 1 97.62 442 ARG B C 1
ATOM 8410 O O . ARG B 1 442 ? -9.906 -14.562 -18.594 1 97.62 442 ARG B O 1
ATOM 8417 N N . PHE B 1 443 ? -8.531 -15.859 -17.469 1 98.31 443 PHE B N 1
ATOM 8418 C CA . PHE B 1 443 ? -9.594 -16.391 -16.609 1 98.31 443 PHE B CA 1
ATOM 8419 C C . PHE B 1 443 ? -10.164 -15.312 -15.711 1 98.31 443 PHE B C 1
ATOM 8421 O O . PHE B 1 443 ? -11.383 -15.195 -15.562 1 98.31 443 PHE B O 1
ATOM 8428 N N . LEU B 1 444 ? -9.273 -14.5 -15.125 1 98.5 444 LEU B N 1
ATOM 8429 C CA . LEU B 1 444 ? -9.719 -13.414 -14.25 1 98.5 444 LEU B CA 1
ATOM 8430 C C . LEU B 1 444 ? -10.562 -12.406 -15.016 1 98.5 444 LEU B C 1
ATOM 8432 O O . LEU B 1 444 ? -11.531 -11.859 -14.484 1 98.5 444 LEU B O 1
ATOM 8436 N N . ALA B 1 445 ? -10.172 -12.141 -16.219 1 98.19 445 ALA B N 1
ATOM 8437 C CA . ALA B 1 445 ? -10.961 -11.242 -17.062 1 98.19 445 ALA B CA 1
ATOM 8438 C C . ALA B 1 445 ? -12.367 -11.797 -17.297 1 98.19 445 ALA B C 1
ATOM 8440 O O . ALA B 1 445 ? -13.336 -11.047 -17.344 1 98.19 445 ALA B O 1
ATOM 8441 N N . ALA B 1 446 ? -12.461 -13.109 -17.5 1 98.62 446 ALA B N 1
ATOM 8442 C CA . ALA B 1 446 ? -13.766 -13.742 -17.641 1 98.62 446 ALA B CA 1
ATOM 8443 C C . ALA B 1 446 ? -14.602 -13.578 -16.375 1 98.62 446 ALA B C 1
ATOM 8445 O O . ALA B 1 446 ? -15.797 -13.281 -16.438 1 98.62 446 ALA B O 1
ATOM 8446 N N . CYS B 1 447 ? -13.969 -13.781 -15.227 1 98.56 447 CYS B N 1
ATOM 8447 C CA . CYS B 1 447 ? -14.664 -13.586 -13.953 1 98.56 447 CYS B CA 1
ATOM 8448 C C . CYS B 1 447 ? -15.172 -12.156 -13.82 1 98.56 447 CYS B C 1
ATOM 8450 O O . CYS B 1 447 ? -16.297 -11.93 -13.375 1 98.56 447 CYS B O 1
ATOM 8452 N N . ALA B 1 448 ? -14.328 -11.227 -14.188 1 98.12 448 ALA B N 1
ATOM 8453 C CA . ALA B 1 448 ? -14.703 -9.812 -14.117 1 98.12 448 ALA B CA 1
ATOM 8454 C C . ALA B 1 448 ? -15.906 -9.531 -15.008 1 98.12 448 ALA B C 1
ATOM 8456 O O . ALA B 1 448 ? -16.812 -8.789 -14.625 1 98.12 448 ALA B O 1
ATOM 8457 N N . GLU B 1 449 ? -15.914 -10.125 -16.203 1 98.25 449 GLU B N 1
ATOM 8458 C CA . GLU B 1 449 ? -17.016 -9.922 -17.156 1 98.25 449 GLU B CA 1
ATOM 8459 C C . GLU B 1 449 ? -18.297 -10.562 -16.641 1 98.25 449 GLU B C 1
ATOM 8461 O O . GLU B 1 449 ? -19.391 -10.016 -16.844 1 98.25 449 GLU B O 1
ATOM 8466 N N . ILE B 1 450 ? -18.203 -11.703 -16.016 1 98.5 450 ILE B N 1
ATOM 8467 C CA . ILE B 1 450 ? -19.359 -12.359 -15.406 1 98.5 450 ILE B CA 1
ATOM 8468 C C . ILE B 1 450 ? -19.969 -11.453 -14.336 1 98.5 450 ILE B C 1
ATOM 8470 O O . ILE B 1 450 ? -21.188 -11.273 -14.289 1 98.5 450 ILE B O 1
ATOM 8474 N N . ALA B 1 451 ? -19.125 -10.883 -13.508 1 97.56 451 ALA B N 1
ATOM 8475 C CA . ALA B 1 451 ? -19.594 -9.984 -12.461 1 97.56 451 ALA B CA 1
ATOM 8476 C C . ALA B 1 451 ? -20.281 -8.758 -13.055 1 97.56 451 ALA B C 1
ATOM 8478 O O . ALA B 1 451 ? -21.281 -8.273 -12.508 1 97.56 451 ALA B O 1
ATOM 8479 N N . LEU B 1 452 ? -19.75 -8.273 -14.133 1 96.44 452 LEU B N 1
ATOM 8480 C CA . LEU B 1 452 ? -20.297 -7.09 -14.789 1 96.44 452 LEU B CA 1
ATOM 8481 C C . LEU B 1 452 ? -21.672 -7.387 -15.398 1 96.44 452 LEU B C 1
ATOM 8483 O O . LEU B 1 452 ? -22.562 -6.543 -15.344 1 96.44 452 LEU B O 1
ATOM 8487 N N . ARG B 1 453 ? -21.844 -8.555 -15.938 1 97.25 453 ARG B N 1
ATOM 8488 C CA . ARG B 1 453 ? -23.047 -8.883 -16.688 1 97.25 453 ARG B CA 1
ATOM 8489 C C . ARG B 1 453 ? -24.141 -9.43 -15.781 1 97.25 453 ARG B C 1
ATOM 8491 O O . ARG B 1 453 ? -25.312 -9.477 -16.172 1 97.25 453 ARG B O 1
ATOM 8498 N N . SER B 1 454 ? -23.719 -9.867 -14.617 1 96.75 454 SER B N 1
ATOM 8499 C CA . SER B 1 454 ? -24.703 -10.438 -13.703 1 96.75 454 SER B CA 1
ATOM 8500 C C . SER B 1 454 ? -25.594 -9.352 -13.109 1 96.75 454 SER B C 1
ATOM 8502 O O . SER B 1 454 ? -25.094 -8.375 -12.547 1 96.75 454 SER B O 1
ATOM 850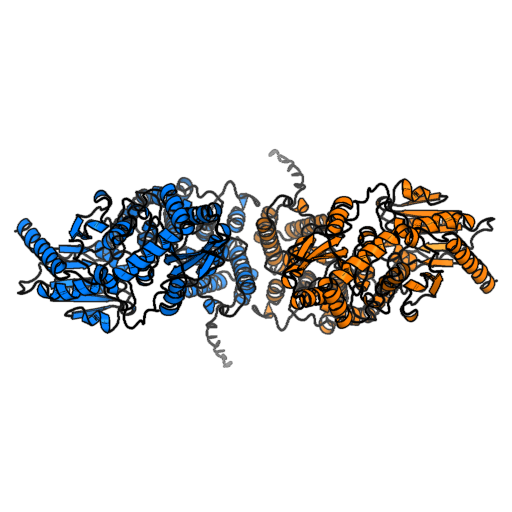4 N N . PRO B 1 455 ? -26.906 -9.453 -13.203 1 95.12 455 PRO B N 1
ATOM 8505 C CA . PRO B 1 455 ? -27.797 -8.5 -12.539 1 95.12 455 PRO B CA 1
ATOM 8506 C C . PRO B 1 455 ? -27.875 -8.711 -11.031 1 95.12 455 PRO B C 1
ATOM 8508 O O . PRO B 1 455 ? -28.328 -7.824 -10.305 1 95.12 455 PRO B O 1
ATOM 8511 N N . LEU B 1 456 ? -27.5 -9.969 -10.609 1 94.12 456 LEU B N 1
ATOM 8512 C CA . LEU B 1 456 ? -27.5 -10.289 -9.188 1 94.12 456 LEU B CA 1
ATOM 8513 C C . LEU B 1 456 ? -26.109 -10.078 -8.594 1 94.12 456 LEU B C 1
ATOM 8515 O O . LEU B 1 456 ? -25.094 -10.273 -9.273 1 94.12 456 LEU B O 1
ATOM 8519 N N . PRO B 1 457 ? -26.094 -9.656 -7.266 1 94.75 457 PRO B N 1
ATOM 8520 C CA . PRO B 1 457 ? -24.781 -9.633 -6.617 1 94.75 457 PRO B CA 1
ATOM 8521 C C . PRO B 1 457 ? -24.141 -11.016 -6.562 1 94.75 457 PRO B C 1
ATOM 8523 O O . PRO B 1 457 ? -24.812 -12.016 -6.332 1 94.75 457 PRO B O 1
ATOM 8526 N N . ILE B 1 458 ? -22.922 -11.047 -6.887 1 96.81 458 ILE B N 1
ATOM 8527 C CA . ILE B 1 458 ? -22.219 -12.328 -6.855 1 96.81 458 ILE B CA 1
ATOM 8528 C C . ILE B 1 458 ? -20.969 -12.203 -5.996 1 96.81 458 ILE B C 1
ATOM 8530 O O . ILE B 1 458 ? -20.438 -11.102 -5.82 1 96.81 458 ILE B O 1
ATOM 8534 N N . ILE B 1 459 ? -20.5 -13.273 -5.371 1 97.94 459 ILE B N 1
ATOM 8535 C CA . ILE B 1 459 ? -19.234 -13.391 -4.652 1 97.94 459 ILE B CA 1
ATOM 8536 C C . ILE B 1 459 ? -18.469 -14.609 -5.152 1 97.94 459 ILE B C 1
ATOM 8538 O O . ILE B 1 459 ? -18.938 -15.742 -5.035 1 97.94 459 ILE B O 1
ATOM 8542 N N . PHE B 1 460 ? -17.312 -14.359 -5.719 1 98.69 460 PHE B N 1
ATOM 8543 C CA . PHE B 1 460 ? -16.422 -15.461 -6.105 1 98.69 460 PHE B CA 1
ATOM 8544 C C . PHE B 1 460 ? -15.602 -15.93 -4.918 1 98.69 460 PHE B C 1
ATOM 8546 O O . PHE B 1 460 ? -14.945 -15.125 -4.25 1 98.69 460 PHE B O 1
ATOM 8553 N N . HIS B 1 461 ? -15.664 -17.219 -4.668 1 98.69 461 HIS B N 1
ATOM 8554 C CA . HIS B 1 461 ? -14.797 -17.828 -3.664 1 98.69 461 HIS B CA 1
ATOM 8555 C C . HIS B 1 461 ? -13.633 -18.562 -4.316 1 98.69 461 HIS B C 1
ATOM 8557 O O . HIS B 1 461 ? -13.773 -19.703 -4.742 1 98.69 461 HIS B O 1
ATOM 8563 N N . PHE B 1 462 ? -12.484 -17.891 -4.309 1 98.75 462 PHE B N 1
ATOM 8564 C CA . PHE B 1 462 ? -11.281 -18.5 -4.859 1 98.75 462 PHE B CA 1
ATOM 8565 C C . PHE B 1 462 ? -10.625 -19.422 -3.834 1 98.75 462 PHE B C 1
ATOM 8567 O O . PHE B 1 462 ? -9.898 -18.953 -2.953 1 98.75 462 PHE B O 1
ATOM 8574 N N . LEU B 1 463 ? -10.875 -20.688 -3.99 1 98.31 463 LEU B N 1
ATOM 8575 C CA . LEU B 1 463 ? -10.219 -21.688 -3.164 1 98.31 463 LEU B CA 1
ATOM 8576 C C . LEU B 1 463 ? -8.93 -22.188 -3.816 1 98.31 463 LEU B C 1
ATOM 8578 O O . LEU B 1 463 ? -8.93 -23.188 -4.52 1 98.31 463 LEU B O 1
ATOM 8582 N N . VAL B 1 464 ? -7.816 -21.516 -3.479 1 96.81 464 VAL B N 1
ATOM 8583 C CA . VAL B 1 464 ? -6.578 -21.656 -4.238 1 96.81 464 VAL B CA 1
ATOM 8584 C C . VAL B 1 464 ? -5.645 -22.625 -3.521 1 96.81 464 VAL B C 1
ATOM 8586 O O . VAL B 1 464 ? -5.195 -22.359 -2.404 1 96.81 464 VAL B O 1
ATOM 8589 N N . GLY B 1 465 ? -5.336 -23.734 -4.215 1 94.44 465 GLY B N 1
ATOM 8590 C CA . GLY B 1 465 ? -4.379 -24.703 -3.691 1 94.44 465 GLY B CA 1
ATOM 8591 C C . GLY B 1 465 ? -2.938 -24.25 -3.852 1 94.44 465 GLY B C 1
ATOM 8592 O O . GLY B 1 465 ? -2.598 -23.578 -4.824 1 94.44 465 GLY B O 1
ATOM 8593 N N . PHE B 1 466 ? -2.02 -24.594 -2.906 1 92.56 466 PHE B N 1
ATOM 8594 C CA . PHE B 1 466 ? -0.588 -24.312 -2.914 1 92.56 466 PHE B CA 1
ATOM 8595 C C . PHE B 1 466 ? -0.328 -22.812 -2.881 1 92.56 466 PHE B C 1
ATOM 8597 O O . PHE B 1 466 ? 0.546 -22.312 -3.594 1 92.56 466 PHE B O 1
ATOM 8604 N N . CYS B 1 467 ? -1.096 -22.125 -2.188 1 95 467 CYS B N 1
ATOM 8605 C CA . CYS B 1 467 ? -1.014 -20.672 -2.088 1 95 467 CYS B CA 1
ATOM 8606 C C . CYS B 1 467 ? -0.965 -20.219 -0.632 1 95 467 CYS B C 1
ATOM 8608 O O . CYS B 1 467 ? -1.987 -20.219 0.056 1 95 467 CYS B O 1
ATOM 8610 N N . TRP B 1 468 ? 0.28 -19.828 -0.187 1 95.06 468 TRP B N 1
ATOM 8611 C CA . TRP B 1 468 ? 0.503 -19.438 1.201 1 95.06 468 TRP B CA 1
ATOM 8612 C C . TRP B 1 468 ? 1.301 -18.141 1.281 1 95.06 468 TRP B C 1
ATOM 8614 O O . TRP B 1 468 ? 2.039 -17.812 0.353 1 95.06 468 TRP B O 1
ATOM 8624 N N . GLY B 1 469 ? 1.143 -17.5 2.42 1 96.31 469 GLY B N 1
ATOM 8625 C CA . GLY B 1 469 ? 2.057 -16.438 2.789 1 96.31 469 GLY B CA 1
ATOM 8626 C C . GLY B 1 469 ? 2.188 -15.359 1.723 1 96.31 469 GLY B C 1
ATOM 8627 O O . GLY B 1 469 ? 1.184 -14.812 1.266 1 96.31 469 GLY B O 1
ATOM 8628 N N . ILE B 1 470 ? 3.408 -15.141 1.289 1 97.06 470 ILE B N 1
ATOM 8629 C CA . ILE B 1 470 ? 3.686 -14.047 0.363 1 97.06 470 ILE B CA 1
ATOM 8630 C C . ILE B 1 470 ? 3.041 -14.336 -0.99 1 97.06 470 ILE B C 1
ATOM 8632 O O . ILE B 1 470 ? 2.584 -13.422 -1.68 1 97.06 470 ILE B O 1
ATOM 8636 N N . THR B 1 471 ? 2.926 -15.633 -1.34 1 97.44 471 THR B N 1
ATOM 8637 C CA . THR B 1 471 ? 2.27 -16.031 -2.582 1 97.44 471 THR B CA 1
ATOM 8638 C C . THR B 1 471 ? 0.784 -15.688 -2.543 1 97.44 471 THR B C 1
ATOM 8640 O O . THR B 1 471 ? 0.234 -15.18 -3.525 1 97.44 471 THR B O 1
ATOM 8643 N N . HIS B 1 472 ? 0.2 -15.938 -1.42 1 97.31 472 HIS B N 1
ATOM 8644 C CA . HIS B 1 472 ? -1.214 -15.617 -1.262 1 97.31 472 HIS B CA 1
ATOM 8645 C C . HIS B 1 472 ? -1.453 -14.117 -1.356 1 97.31 472 HIS B C 1
ATOM 8647 O O . HIS B 1 472 ? -2.43 -13.68 -1.967 1 97.31 472 HIS B O 1
ATOM 8653 N N . ARG B 1 473 ? -0.558 -13.383 -0.763 1 96.81 473 ARG B N 1
ATOM 8654 C CA . ARG B 1 473 ? -0.696 -11.93 -0.8 1 96.81 473 ARG B CA 1
ATOM 8655 C C . ARG B 1 473 ? -0.685 -11.414 -2.236 1 96.81 473 ARG B C 1
ATOM 8657 O O . ARG B 1 473 ? -1.509 -10.578 -2.607 1 96.81 473 ARG B O 1
ATOM 8664 N N . VAL B 1 474 ? 0.217 -11.891 -3.014 1 97.38 474 VAL B N 1
ATOM 8665 C CA . VAL B 1 474 ? 0.35 -11.461 -4.402 1 97.38 474 VAL B CA 1
ATOM 8666 C C . VAL B 1 474 ? -0.855 -11.938 -5.211 1 97.38 474 VAL B C 1
ATOM 8668 O O . VAL B 1 474 ? -1.38 -11.195 -6.047 1 97.38 474 VAL B O 1
ATOM 8671 N N . MET B 1 475 ? -1.336 -13.141 -4.91 1 97.69 475 MET B N 1
ATOM 8672 C CA . MET B 1 475 ? -2.518 -13.688 -5.57 1 97.69 475 MET B CA 1
ATOM 8673 C C . MET B 1 475 ? -3.75 -12.844 -5.258 1 97.69 475 MET B C 1
ATOM 8675 O O . MET B 1 475 ? -4.508 -12.484 -6.164 1 97.69 475 MET B O 1
ATOM 8679 N N . GLU B 1 476 ? -3.91 -12.57 -4.035 1 96.81 476 GLU B N 1
ATOM 8680 C CA . GLU B 1 476 ? -5.051 -11.773 -3.594 1 96.81 476 GLU B CA 1
ATOM 8681 C C . GLU B 1 476 ? -5.055 -10.398 -4.258 1 96.81 476 GLU B C 1
ATOM 8683 O O . GLU B 1 476 ? -6.098 -9.93 -4.719 1 96.81 476 GLU B O 1
ATOM 8688 N N . LYS B 1 477 ? -3.891 -9.789 -4.289 1 94.62 477 LYS B N 1
ATOM 8689 C CA . LYS B 1 477 ? -3.764 -8.492 -4.941 1 94.62 477 LYS B CA 1
ATOM 8690 C C . LYS B 1 477 ? -4.156 -8.57 -6.414 1 94.62 477 LYS B C 1
ATOM 8692 O O . LYS B 1 477 ? -4.914 -7.734 -6.906 1 94.62 477 LYS B O 1
ATOM 8697 N N . ALA B 1 478 ? -3.672 -9.531 -7.109 1 96.19 478 ALA B N 1
ATOM 8698 C CA . ALA B 1 478 ? -3.904 -9.672 -8.539 1 96.19 478 ALA B CA 1
ATOM 8699 C C . ALA B 1 478 ? -5.379 -9.938 -8.836 1 96.19 478 ALA B C 1
ATOM 8701 O O . ALA B 1 478 ? -5.953 -9.352 -9.758 1 96.19 478 ALA B O 1
ATOM 8702 N N . VAL B 1 479 ? -5.992 -10.797 -8.016 1 97.88 479 VAL B N 1
ATOM 8703 C CA . VAL B 1 479 ? -7.398 -11.141 -8.219 1 97.88 479 VAL B CA 1
ATOM 8704 C C . VAL B 1 479 ? -8.273 -9.922 -7.949 1 97.88 479 VAL B C 1
ATOM 8706 O O . VAL B 1 479 ? -9.125 -9.57 -8.766 1 97.88 479 VAL B O 1
ATOM 8709 N N . ASN B 1 480 ? -8 -9.195 -6.891 1 95.81 480 ASN B N 1
ATOM 8710 C CA . ASN B 1 480 ? -8.844 -8.086 -6.465 1 95.81 480 ASN B CA 1
ATOM 8711 C C . ASN B 1 480 ? -8.695 -6.883 -7.395 1 95.81 480 ASN B C 1
ATOM 8713 O O . ASN B 1 480 ? -9.586 -6.027 -7.457 1 95.81 480 ASN B O 1
ATOM 8717 N N . GLU B 1 481 ? -7.629 -6.82 -8.039 1 93.12 481 GLU B N 1
ATOM 8718 C CA . GLU B 1 481 ? -7.457 -5.762 -9.031 1 93.12 481 GLU B CA 1
ATOM 8719 C C . GLU B 1 481 ? -8.43 -5.934 -10.195 1 93.12 481 GLU B C 1
ATOM 8721 O O . GLU B 1 481 ? -8.836 -4.953 -10.82 1 93.12 481 GLU B O 1
ATOM 8726 N N . MET B 1 482 ? -8.812 -7.121 -10.5 1 95.38 482 MET B N 1
ATOM 8727 C CA . MET B 1 482 ? -9.641 -7.398 -11.672 1 95.38 482 MET B CA 1
ATOM 8728 C C . MET B 1 482 ? -11.07 -7.738 -11.266 1 95.38 482 MET B C 1
ATOM 8730 O O . MET B 1 482 ? -12.023 -7.355 -11.953 1 95.38 482 MET B O 1
ATOM 8734 N N . VAL B 1 483 ? -11.117 -8.492 -10.125 1 96.25 483 VAL B N 1
ATOM 8735 C CA . VAL B 1 483 ? -12.414 -9 -9.688 1 96.25 483 VAL B CA 1
ATOM 8736 C C . VAL B 1 483 ? -12.758 -8.414 -8.32 1 96.25 483 VAL B C 1
ATOM 8738 O O . VAL B 1 483 ? -12.305 -8.906 -7.285 1 96.25 483 VAL B O 1
ATOM 8741 N N . THR B 1 484 ? -13.656 -7.406 -8.227 1 87.5 484 THR B N 1
ATOM 8742 C CA . THR B 1 484 ? -13.922 -6.66 -7.004 1 87.5 484 THR B CA 1
ATOM 8743 C C . THR B 1 484 ? -14.781 -7.48 -6.043 1 87.5 484 THR B C 1
ATOM 8745 O O . THR B 1 484 ? -14.758 -7.25 -4.836 1 87.5 484 THR B O 1
ATOM 8748 N N . SER B 1 485 ? -15.484 -8.469 -6.453 1 91.94 485 SER B N 1
ATOM 8749 C CA . SER B 1 485 ? -16.375 -9.281 -5.629 1 91.94 485 SER B CA 1
ATOM 8750 C C . SER B 1 485 ? -15.766 -10.648 -5.348 1 91.94 485 SER B C 1
ATOM 8752 O O . SER B 1 485 ? -16.438 -11.672 -5.496 1 91.94 485 SER B O 1
ATOM 8754 N N . ALA B 1 486 ? -14.516 -10.656 -4.934 1 97.31 486 ALA B N 1
ATOM 8755 C CA . ALA B 1 486 ? -13.844 -11.945 -4.777 1 97.31 486 ALA B CA 1
ATOM 8756 C C . ALA B 1 486 ? -13.273 -12.094 -3.371 1 97.31 486 ALA B C 1
ATOM 8758 O O . ALA B 1 486 ? -12.773 -11.133 -2.787 1 97.31 486 ALA B O 1
ATOM 8759 N N . LYS B 1 487 ? -13.43 -13.234 -2.807 1 97.75 487 LYS B N 1
ATOM 8760 C CA . LYS B 1 487 ? -12.703 -13.695 -1.626 1 97.75 487 LYS B CA 1
ATOM 8761 C C . LYS B 1 487 ? -11.625 -14.711 -2.002 1 97.75 487 LYS B C 1
ATOM 8763 O O . LYS B 1 487 ? -11.93 -15.75 -2.588 1 97.75 487 LYS B O 1
ATOM 8768 N N . VAL B 1 488 ? -10.367 -14.406 -1.7 1 98.06 488 VAL B N 1
ATOM 8769 C CA . VAL B 1 488 ? -9.258 -15.289 -2.059 1 98.06 488 VAL B CA 1
ATOM 8770 C C . VAL B 1 488 ? -8.727 -15.977 -0.807 1 98.06 488 VAL B C 1
ATOM 8772 O O . VAL B 1 488 ? -8.188 -15.328 0.091 1 98.06 488 VAL B O 1
ATOM 8775 N N . TYR B 1 489 ? -8.852 -17.281 -0.774 1 97.62 489 TYR B N 1
ATOM 8776 C CA . TYR B 1 489 ? -8.438 -18.031 0.406 1 97.62 489 TYR B CA 1
ATOM 8777 C C . TYR B 1 489 ? -7.004 -18.516 0.27 1 97.62 489 TYR B C 1
ATOM 8779 O O . TYR B 1 489 ? -6.551 -18.844 -0.832 1 97.62 489 TYR B O 1
ATOM 8787 N N . GLU B 1 490 ? -6.27 -18.594 1.354 1 95.06 490 GLU B N 1
ATOM 8788 C CA . GLU B 1 490 ? -5.055 -19.406 1.397 1 95.06 490 GLU B CA 1
ATOM 8789 C C . GLU B 1 490 ? -5.383 -20.891 1.274 1 95.06 490 GLU B C 1
ATOM 8791 O O . GLU B 1 490 ? -6.551 -21.281 1.349 1 95.06 490 GLU B O 1
ATOM 8796 N N . HIS B 1 491 ? -4.34 -21.641 1.072 1 95.56 491 HIS B N 1
ATOM 8797 C CA . HIS B 1 491 ? -4.551 -23.078 1.055 1 95.56 491 HIS B CA 1
ATOM 8798 C C . HIS B 1 491 ? -5.266 -23.547 2.316 1 95.56 491 HIS B C 1
ATOM 8800 O O . HIS B 1 491 ? -4.719 -23.453 3.418 1 95.56 491 HIS B O 1
ATOM 8806 N N . LEU B 1 492 ? -6.512 -24.016 2.121 1 94.56 492 LEU B N 1
ATOM 8807 C CA . LEU B 1 492 ? -7.328 -24.484 3.236 1 94.56 492 LEU B CA 1
ATOM 8808 C C . LEU B 1 492 ? -7.137 -25.984 3.451 1 94.56 492 LEU B C 1
ATOM 8810 O O . LEU B 1 492 ? -6.855 -26.719 2.504 1 94.56 492 LEU B O 1
ATOM 8814 N N . ASN B 1 493 ? -7.188 -26.344 4.68 1 90.88 493 ASN B N 1
ATOM 8815 C CA . ASN B 1 493 ? -7.312 -27.781 4.887 1 90.88 493 ASN B CA 1
ATOM 8816 C C . ASN B 1 493 ? -8.594 -28.344 4.258 1 90.88 493 ASN B C 1
ATOM 8818 O O . ASN B 1 493 ? -9.539 -27.594 4.023 1 90.88 493 ASN B O 1
ATOM 8822 N N . TYR B 1 494 ? -8.586 -29.594 4.012 1 89.56 494 TYR B N 1
ATOM 8823 C CA . TYR B 1 494 ? -9.609 -30.219 3.184 1 89.56 494 TYR B CA 1
ATOM 8824 C C . TYR B 1 494 ? -11 -30 3.781 1 89.56 494 TYR B C 1
ATOM 8826 O O . TYR B 1 494 ? -11.961 -29.734 3.055 1 89.56 494 TYR B O 1
ATOM 8834 N N . GLN B 1 495 ? -11.188 -30.078 5.074 1 91.12 495 GLN B N 1
ATOM 8835 C CA . GLN B 1 495 ? -12.484 -29.906 5.719 1 91.12 495 GLN B CA 1
ATOM 8836 C C . GLN B 1 495 ? -13.016 -28.484 5.523 1 91.12 495 GLN B C 1
ATOM 8838 O O . GLN B 1 495 ? -14.172 -28.297 5.148 1 91.12 495 GLN B O 1
ATOM 8843 N N . ASN B 1 496 ? -12.18 -27.453 5.855 1 94.75 496 ASN B N 1
ATOM 8844 C CA . ASN B 1 496 ? -12.578 -26.062 5.668 1 94.75 496 ASN B CA 1
ATOM 8845 C C . ASN B 1 496 ? -12.852 -25.75 4.199 1 94.75 496 ASN B C 1
ATOM 8847 O O . ASN B 1 496 ? -13.758 -24.984 3.885 1 94.75 496 ASN B O 1
ATOM 8851 N N . TYR B 1 497 ? -12.031 -26.406 3.41 1 95.44 497 TYR B N 1
ATOM 8852 C CA . TYR B 1 497 ? -12.195 -26.297 1.964 1 95.44 497 TYR B CA 1
ATOM 8853 C C . TYR B 1 497 ? -13.578 -26.781 1.533 1 95.44 497 TYR B C 1
ATOM 8855 O O . TYR B 1 497 ? -14.305 -26.062 0.844 1 95.44 497 TYR B O 1
ATOM 8863 N N . LEU B 1 498 ? -14.023 -27.875 2.008 1 95.25 498 LEU B N 1
ATOM 8864 C CA . LEU B 1 498 ? -15.32 -28.438 1.669 1 95.25 498 LEU B CA 1
ATOM 8865 C C . LEU B 1 498 ? -16.453 -27.609 2.27 1 95.25 498 LEU B C 1
ATOM 8867 O O . LEU B 1 498 ? -17.531 -27.484 1.674 1 95.25 498 LEU B O 1
ATOM 8871 N N . GLN B 1 499 ? -16.203 -27.016 3.422 1 96.12 499 GLN B N 1
ATOM 8872 C CA . GLN B 1 499 ? -17.219 -26.188 4.062 1 96.12 499 GLN B CA 1
ATOM 8873 C C . GLN B 1 499 ? -17.531 -24.953 3.229 1 96.12 499 GLN B C 1
ATOM 8875 O O . GLN B 1 499 ? -18.688 -24.531 3.133 1 96.12 499 GLN B O 1
ATOM 8880 N N . VAL B 1 500 ? -16.484 -24.359 2.641 1 97.75 500 VAL B N 1
ATOM 8881 C CA . VAL B 1 500 ? -16.703 -23.203 1.782 1 97.75 500 VAL B CA 1
ATOM 8882 C C . VAL B 1 500 ? -17.5 -23.609 0.546 1 97.75 500 VAL B C 1
ATOM 8884 O O . VAL B 1 500 ? -18.453 -22.938 0.16 1 97.75 500 VAL B O 1
ATOM 8887 N N . ILE B 1 501 ? -17.109 -24.766 -0.032 1 97.75 501 ILE B N 1
ATOM 8888 C CA . ILE B 1 501 ? -17.797 -25.266 -1.217 1 97.75 501 ILE B CA 1
ATOM 8889 C C . ILE B 1 501 ? -19.266 -25.516 -0.896 1 97.75 501 ILE B C 1
ATOM 8891 O O . ILE B 1 501 ? -20.141 -25.172 -1.687 1 97.75 501 ILE B O 1
ATOM 8895 N N . ASN B 1 502 ? -19.5 -26.062 0.29 1 96.88 502 ASN B N 1
ATOM 8896 C CA . ASN B 1 502 ? -20.844 -26.406 0.735 1 96.88 502 ASN B CA 1
ATOM 8897 C C . ASN B 1 502 ? -21.766 -25.188 0.745 1 96.88 502 ASN B C 1
ATOM 8899 O O . ASN B 1 502 ? -22.969 -25.312 0.517 1 96.88 502 ASN B O 1
ATOM 8903 N N . GLN B 1 503 ? -21.172 -24.031 0.904 1 96.25 503 GLN B N 1
ATOM 8904 C CA . GLN B 1 503 ? -21.969 -22.812 1.036 1 96.25 503 GLN B CA 1
ATOM 8905 C C . GLN B 1 503 ? -22.078 -22.094 -0.298 1 96.25 503 GLN B C 1
ATOM 8907 O O . GLN B 1 503 ? -22.625 -20.984 -0.365 1 96.25 503 GLN B O 1
ATOM 8912 N N . CYS B 1 504 ? -21.625 -22.672 -1.382 1 97.56 504 CYS B N 1
ATOM 8913 C CA . CYS B 1 504 ? -21.672 -22.031 -2.691 1 97.56 504 CYS B CA 1
ATOM 8914 C C . CYS B 1 504 ? -22.875 -22.531 -3.49 1 97.56 504 CYS B C 1
ATOM 8916 O O . CYS B 1 504 ? -23.453 -23.578 -3.17 1 97.56 504 CYS B O 1
ATOM 8918 N N . ASP B 1 505 ? -23.234 -21.766 -4.527 1 97.31 505 ASP B N 1
ATOM 8919 C CA . ASP B 1 505 ? -24.406 -22.062 -5.344 1 97.31 505 ASP B CA 1
ATOM 8920 C C . ASP B 1 505 ? -24 -22.812 -6.621 1 97.31 505 ASP B C 1
ATOM 8922 O O . ASP B 1 505 ? -24.781 -23.609 -7.145 1 97.31 505 ASP B O 1
ATOM 8926 N N . LEU B 1 506 ? -22.969 -22.484 -7.137 1 98.12 506 LEU B N 1
ATOM 8927 C CA . LEU B 1 506 ? -22.422 -23.047 -8.367 1 98.12 506 LEU B CA 1
ATOM 8928 C C . LEU B 1 506 ? -20.891 -22.953 -8.383 1 98.12 506 LEU B C 1
ATOM 8930 O O . LEU B 1 506 ? -20.297 -22.391 -7.461 1 98.12 506 LEU B O 1
ATOM 8934 N N . PHE B 1 507 ? -20.281 -23.578 -9.352 1 98.69 507 PHE B N 1
ATOM 8935 C CA . PHE B 1 507 ? -18.844 -23.438 -9.508 1 98.69 507 PHE B CA 1
ATOM 8936 C C . PHE B 1 507 ? -18.484 -23.141 -10.961 1 98.69 507 PHE B C 1
ATOM 8938 O O . PHE B 1 507 ? -19.297 -23.359 -11.859 1 98.69 507 PHE B O 1
ATOM 8945 N N . ILE B 1 508 ? -17.328 -22.562 -11.133 1 98.75 508 ILE B N 1
ATOM 8946 C CA . ILE B 1 508 ? -16.766 -22.406 -12.477 1 98.75 508 ILE B CA 1
ATOM 8947 C C . ILE B 1 508 ? -15.336 -22.922 -12.508 1 98.75 508 ILE B C 1
ATOM 8949 O O . ILE B 1 508 ? -14.586 -22.734 -11.547 1 98.75 508 ILE B O 1
ATOM 8953 N N . ASN B 1 509 ? -15.016 -23.641 -13.523 1 98.62 509 ASN B N 1
ATOM 8954 C CA . ASN B 1 509 ? -13.664 -24.172 -13.664 1 98.62 509 ASN B CA 1
ATOM 8955 C C . ASN B 1 509 ? -12.719 -23.156 -14.289 1 98.62 509 ASN B C 1
ATOM 8957 O O . ASN B 1 509 ? -13.109 -22.422 -15.195 1 98.62 509 ASN B O 1
ATOM 8961 N N . PRO B 1 510 ? -11.5 -23.156 -13.773 1 98.31 510 PRO B N 1
ATOM 8962 C CA . PRO B 1 510 ? -10.5 -22.344 -14.469 1 98.31 510 PRO B CA 1
ATOM 8963 C C . PRO B 1 510 ? -10.164 -22.875 -15.859 1 98.31 510 PRO B C 1
ATOM 8965 O O . PRO B 1 510 ? -10.516 -24.016 -16.188 1 98.31 510 PRO B O 1
ATOM 8968 N N . PHE B 1 511 ? -9.625 -22.078 -16.688 1 98.19 511 PHE B N 1
ATOM 8969 C CA . PHE B 1 511 ? -9.148 -22.469 -18.016 1 98.19 511 PHE B CA 1
ATOM 8970 C C . PHE B 1 511 ? -7.895 -21.688 -18.391 1 98.19 511 PHE B C 1
ATOM 8972 O O . PHE B 1 511 ? -7.664 -20.578 -17.875 1 98.19 511 PHE B O 1
ATOM 8979 N N . PRO B 1 512 ? -6.953 -22.156 -19.188 1 97.31 512 PRO B N 1
ATOM 8980 C CA . PRO B 1 512 ? -7.211 -23.344 -20.016 1 97.31 512 PRO B CA 1
ATOM 8981 C C . PRO B 1 512 ? -7.074 -24.656 -19.234 1 97.31 512 PRO B C 1
ATOM 8983 O O . PRO B 1 512 ? -7.602 -25.688 -19.656 1 97.31 512 PRO B O 1
ATOM 8986 N N . PHE B 1 513 ? -6.32 -24.625 -18.156 1 97.75 513 PHE B N 1
ATOM 8987 C CA . PHE B 1 513 ? -6.133 -25.844 -17.375 1 97.75 513 PHE B CA 1
ATOM 8988 C C . PHE B 1 513 ? -7.336 -26.094 -16.469 1 97.75 513 PHE B C 1
ATOM 8990 O O . PHE B 1 513 ? -7.559 -25.375 -15.5 1 97.75 513 PHE B O 1
ATOM 8997 N N . GLY B 1 514 ? -8.086 -27.109 -16.703 1 97.12 514 GLY B N 1
ATOM 8998 C CA . GLY B 1 514 ? -9.32 -27.422 -16.016 1 97.12 514 GLY B CA 1
ATOM 8999 C C . GLY B 1 514 ? -9.102 -28.188 -14.719 1 97.12 514 GLY B C 1
ATOM 9000 O O . GLY B 1 514 ? -8.109 -27.969 -14.023 1 97.12 514 GLY B O 1
ATOM 9001 N N . ASN B 1 515 ? -10.188 -28.938 -14.305 1 95.12 515 ASN B N 1
ATOM 9002 C CA . ASN B 1 515 ? -10.148 -29.609 -13.016 1 95.12 515 ASN B CA 1
ATOM 9003 C C . ASN B 1 515 ? -10.539 -31.078 -13.148 1 95.12 515 ASN B C 1
ATOM 9005 O O . ASN B 1 515 ? -11.156 -31.484 -14.141 1 95.12 515 ASN B O 1
ATOM 9009 N N . THR B 1 516 ? -10.031 -31.828 -12.18 1 93 516 THR B N 1
ATOM 9010 C CA . THR B 1 516 ? -10.531 -33.188 -11.938 1 93 516 THR B CA 1
ATOM 9011 C C . THR B 1 516 ? -11.094 -33.281 -10.523 1 93 516 THR B C 1
ATOM 9013 O O . THR B 1 516 ? -12.297 -33.156 -10.312 1 93 516 THR B O 1
ATOM 9016 N N . ASN B 1 517 ? -10.203 -33.25 -9.633 1 88.31 517 ASN B N 1
ATOM 9017 C CA . ASN B 1 517 ? -10.617 -33.406 -8.242 1 88.31 517 ASN B CA 1
ATOM 9018 C C . ASN B 1 517 ? -11.484 -32.25 -7.777 1 88.31 517 ASN B C 1
ATOM 9020 O O . ASN B 1 517 ? -12.383 -32.438 -6.949 1 88.31 517 ASN B O 1
ATOM 9024 N N . GLY B 1 518 ? -11.234 -31.078 -8.297 1 92.5 518 GLY B N 1
ATOM 9025 C CA . GLY B 1 518 ? -12.094 -29.953 -7.98 1 92.5 518 GLY B CA 1
ATOM 9026 C C . GLY B 1 518 ? -13.539 -30.156 -8.398 1 92.5 518 GLY B C 1
ATOM 9027 O O . GLY B 1 518 ? -14.461 -29.75 -7.684 1 92.5 518 GLY B O 1
ATOM 9028 N N . ILE B 1 519 ? -13.734 -30.797 -9.516 1 95.12 519 ILE B N 1
ATOM 9029 C CA . ILE B 1 519 ? -15.078 -31.109 -9.992 1 95.12 519 ILE B CA 1
ATOM 9030 C C . ILE B 1 519 ? -15.727 -32.125 -9.07 1 95.12 519 ILE B C 1
ATOM 9032 O O . ILE B 1 519 ? -16.891 -31.984 -8.68 1 95.12 519 ILE B O 1
ATOM 9036 N N . VAL B 1 520 ? -14.93 -33.125 -8.719 1 91.81 520 VAL B N 1
ATOM 9037 C CA . VAL B 1 520 ? -15.445 -34.188 -7.84 1 91.81 520 VAL B CA 1
ATOM 9038 C C . VAL B 1 520 ? -15.945 -33.562 -6.535 1 91.81 520 VAL B C 1
ATOM 9040 O O . VAL B 1 520 ? -17.047 -33.875 -6.078 1 91.81 520 VAL B O 1
ATOM 9043 N N . ASP B 1 521 ? -15.211 -32.688 -5.965 1 92.81 521 ASP B N 1
ATOM 9044 C CA . ASP B 1 521 ? -15.539 -32.094 -4.68 1 92.81 521 ASP B CA 1
ATOM 9045 C C . ASP B 1 521 ? -16.781 -31.203 -4.789 1 92.81 521 ASP B C 1
ATOM 9047 O O . ASP B 1 521 ? -17.625 -31.188 -3.885 1 92.81 521 ASP B O 1
ATOM 9051 N N . THR B 1 522 ? -16.938 -30.453 -5.852 1 96.25 522 THR B N 1
ATOM 9052 C CA . THR B 1 522 ? -18.031 -29.5 -6.008 1 96.25 522 THR B CA 1
ATOM 9053 C C . THR B 1 522 ? -19.344 -30.234 -6.332 1 96.25 522 THR B C 1
ATOM 9055 O O . THR B 1 522 ? -20.375 -29.953 -5.73 1 96.25 522 THR B O 1
ATOM 9058 N N . VAL B 1 523 ? -19.281 -31.297 -7.211 1 95.44 523 VAL B N 1
ATOM 9059 C CA . VAL B 1 523 ? -20.5 -31.969 -7.641 1 95.44 523 VAL B CA 1
ATOM 9060 C C . VAL B 1 523 ? -21.031 -32.844 -6.516 1 95.44 523 VAL B C 1
ATOM 9062 O O . VAL B 1 523 ? -22.25 -33.031 -6.391 1 95.44 523 VAL B O 1
ATOM 9065 N N . ARG B 1 524 ? -20.125 -33.344 -5.695 1 93 524 ARG B N 1
ATOM 9066 C CA . ARG B 1 524 ? -20.547 -34.156 -4.555 1 93 524 ARG B CA 1
ATOM 9067 C C . ARG B 1 524 ? -21.344 -33.312 -3.562 1 93 524 ARG B C 1
ATOM 9069 O O . ARG B 1 524 ? -22.109 -33.844 -2.771 1 93 524 ARG B O 1
ATOM 9076 N N . GLN B 1 525 ? -21.172 -32 -3.611 1 94.38 525 GLN B N 1
ATOM 9077 C CA . GLN B 1 525 ? -21.922 -31.094 -2.771 1 94.38 525 GLN B CA 1
ATOM 9078 C C . GLN B 1 525 ? -23.156 -30.562 -3.508 1 94.38 525 GLN B C 1
ATOM 9080 O O . GLN B 1 525 ? -23.844 -29.672 -3.006 1 94.38 525 GLN B O 1
ATOM 9085 N N . GLY B 1 526 ? -23.375 -31.031 -4.711 1 95.31 526 GLY B N 1
ATOM 9086 C CA . GLY B 1 526 ? -24.562 -30.719 -5.469 1 95.31 526 GLY B CA 1
ATOM 9087 C C . GLY B 1 526 ? -24.422 -29.453 -6.309 1 95.31 526 GLY B C 1
ATOM 9088 O O . GLY B 1 526 ? -25.406 -28.953 -6.859 1 95.31 526 GLY B O 1
ATOM 9089 N N . LEU B 1 527 ? -23.234 -28.922 -6.461 1 97.19 527 LEU B N 1
ATOM 9090 C CA . LEU B 1 527 ? -23.047 -27.672 -7.195 1 97.19 527 LEU B CA 1
ATOM 9091 C C . LEU B 1 527 ? -22.984 -27.922 -8.695 1 97.19 527 LEU B C 1
ATOM 9093 O O . LEU B 1 527 ? -22.141 -28.703 -9.156 1 97.19 527 LEU B O 1
ATOM 9097 N N . PRO B 1 528 ? -23.844 -27.312 -9.492 1 97.38 528 PRO B N 1
ATOM 9098 C CA . PRO B 1 528 ? -23.594 -27.281 -10.93 1 97.38 528 PRO B CA 1
ATOM 9099 C C . PRO B 1 528 ? -22.484 -26.312 -11.328 1 97.38 528 PRO B C 1
ATOM 9101 O O . PRO B 1 528 ? -22.156 -25.406 -10.555 1 97.38 528 PRO B O 1
ATOM 9104 N N . GLY B 1 529 ? -21.906 -26.562 -12.438 1 98.06 529 GLY B N 1
ATOM 9105 C CA . GLY B 1 529 ? -20.812 -25.688 -12.828 1 98.06 529 GLY B CA 1
ATOM 9106 C C . GLY B 1 529 ? -20.641 -25.594 -14.336 1 98.06 529 GLY B C 1
ATOM 9107 O O . GLY B 1 529 ? -21.406 -26.188 -15.094 1 98.06 529 GLY B O 1
ATOM 9108 N N . VAL B 1 530 ? -19.719 -24.734 -14.734 1 98.75 530 VAL B N 1
ATOM 9109 C CA . VAL B 1 530 ? -19.422 -24.484 -16.141 1 98.75 530 VAL B CA 1
ATOM 9110 C C . VAL B 1 530 ? -17.938 -24.75 -16.406 1 98.75 530 VAL B C 1
ATOM 9112 O O . VAL B 1 530 ? -17.094 -24.484 -15.547 1 98.75 530 VAL B O 1
ATOM 9115 N N . CYS B 1 531 ? -17.641 -25.359 -17.531 1 98.5 531 CYS B N 1
ATOM 9116 C CA . CYS B 1 531 ? -16.25 -25.562 -17.922 1 98.5 531 CYS B CA 1
ATOM 9117 C C . CYS B 1 531 ? -16 -25.078 -19.344 1 98.5 531 CYS B C 1
ATOM 9119 O O . CYS B 1 531 ? -16.953 -24.875 -20.109 1 98.5 531 CYS B O 1
ATOM 9121 N N . LEU B 1 532 ? -14.781 -24.734 -19.672 1 98.56 532 LEU B N 1
ATOM 9122 C CA . LEU B 1 532 ? -14.312 -24.422 -21.016 1 98.56 532 LEU B CA 1
ATOM 9123 C C . LEU B 1 532 ? -13.414 -25.516 -21.547 1 98.56 532 LEU B C 1
ATOM 9125 O O . LEU B 1 532 ? -12.32 -25.734 -21.031 1 98.56 532 LEU B O 1
ATOM 9129 N N . SER B 1 533 ? -13.867 -26.25 -22.547 1 97.88 533 SER B N 1
ATOM 9130 C CA . SER B 1 533 ? -13.117 -27.375 -23.109 1 97.88 533 SER B CA 1
ATOM 9131 C C . SER B 1 533 ? -12.148 -26.906 -24.188 1 97.88 533 SER B C 1
ATOM 9133 O O . SER B 1 533 ? -12.258 -25.766 -24.672 1 97.88 533 SER B O 1
ATOM 9135 N N . GLY B 1 534 ? -11.133 -27.719 -24.484 1 96.56 534 GLY B N 1
ATOM 9136 C CA . GLY B 1 534 ? -10.125 -27.422 -25.484 1 96.56 534 GLY B CA 1
ATOM 9137 C C . GLY B 1 534 ? -9.477 -28.656 -26.062 1 96.56 534 GLY B C 1
ATOM 9138 O O . GLY B 1 534 ? -9.984 -29.766 -25.891 1 96.56 534 GLY B O 1
ATOM 9139 N N . GLU B 1 535 ? -8.422 -28.453 -26.75 1 95.94 535 GLU B N 1
ATOM 9140 C CA . GLU B 1 535 ? -7.793 -29.531 -27.516 1 95.94 535 GLU B CA 1
ATOM 9141 C C . GLU B 1 535 ? -6.898 -30.391 -26.625 1 95.94 535 GLU B C 1
ATOM 9143 O O . GLU B 1 535 ? -6.789 -31.609 -26.844 1 95.94 535 GLU B O 1
ATOM 9148 N N . GLU B 1 536 ? -6.281 -29.828 -25.703 1 96.38 536 GLU B N 1
ATOM 9149 C CA . GLU B 1 536 ? -5.348 -30.578 -24.859 1 96.38 536 GLU B CA 1
ATOM 9150 C C . GLU B 1 536 ? -6.078 -31.297 -23.734 1 96.38 536 GLU B C 1
ATOM 9152 O O . GLU B 1 536 ? -7.145 -30.859 -23.297 1 96.38 536 GLU B O 1
ATOM 9157 N N . VAL B 1 537 ? -5.5 -32.344 -23.219 1 96.69 537 VAL B N 1
ATOM 9158 C CA . VAL B 1 537 ? -6.133 -33.188 -22.219 1 96.69 537 VAL B CA 1
ATOM 9159 C C . VAL B 1 537 ? -6.484 -32.375 -20.984 1 96.69 537 VAL B C 1
ATOM 9161 O O . VAL B 1 537 ? -7.582 -32.469 -20.438 1 96.69 537 VAL B O 1
ATOM 9164 N N . HIS B 1 538 ? -5.574 -31.469 -20.562 1 96.56 538 HIS B N 1
ATOM 9165 C CA . HIS B 1 538 ? -5.828 -30.688 -19.359 1 96.56 538 HIS B CA 1
ATOM 9166 C C . HIS B 1 538 ? -6.969 -29.703 -19.578 1 96.56 538 HIS B C 1
ATOM 9168 O O . HIS B 1 538 ? -7.535 -29.172 -18.609 1 96.56 538 HIS B O 1
ATOM 9174 N N . GLU B 1 539 ? -7.359 -29.422 -20.781 1 96.69 539 GLU B N 1
ATOM 9175 C CA . GLU B 1 539 ? -8.484 -28.562 -21.125 1 96.69 539 GLU B CA 1
ATOM 9176 C C . GLU B 1 539 ? -9.766 -29.375 -21.312 1 96.69 539 GLU B C 1
ATOM 9178 O O . GLU B 1 539 ? -10.867 -28.844 -21.234 1 96.69 539 GLU B O 1
ATOM 9183 N N . HIS B 1 540 ? -9.602 -30.672 -21.516 1 97 540 HIS B N 1
ATOM 9184 C CA . HIS B 1 540 ? -10.695 -31.484 -22.031 1 97 540 HIS B CA 1
ATOM 9185 C C . HIS B 1 540 ? -11.258 -32.406 -20.953 1 97 540 HIS B C 1
ATOM 9187 O O . HIS B 1 540 ? -12.375 -32.906 -21.078 1 97 540 HIS B O 1
ATOM 9193 N N . ILE B 1 541 ? -10.609 -32.625 -19.922 1 96.06 541 ILE B N 1
ATOM 9194 C CA . ILE B 1 541 ? -11.008 -33.531 -18.859 1 96.06 541 ILE B CA 1
ATOM 9195 C C . ILE B 1 541 ? -12.359 -33.094 -18.281 1 96.06 541 ILE B C 1
ATOM 9197 O O . ILE B 1 541 ? -13.211 -33.938 -18 1 96.06 541 ILE B O 1
ATOM 9201 N N . ASP B 1 542 ? -12.602 -31.828 -18.203 1 96.19 542 ASP B N 1
ATOM 9202 C CA . ASP B 1 542 ? -13.836 -31.281 -17.641 1 96.19 542 ASP B CA 1
ATOM 9203 C C . ASP B 1 542 ? -15.055 -31.75 -18.438 1 96.19 542 ASP B C 1
ATOM 9205 O O . ASP B 1 542 ? -16.062 -32.156 -17.859 1 96.19 542 ASP B O 1
ATOM 9209 N N . GLU B 1 543 ? -14.828 -31.672 -19.734 1 97 543 GLU B N 1
ATOM 9210 C CA . GLU B 1 543 ? -15.906 -32.094 -20.625 1 97 543 GLU B CA 1
ATOM 9211 C C . GLU B 1 543 ? -16.266 -33.562 -20.406 1 97 543 GLU B C 1
ATOM 9213 O O . GLU B 1 543 ? -17.453 -33.906 -20.297 1 97 543 GLU B O 1
ATOM 9218 N N . GLY B 1 544 ? -15.242 -34.406 -20.328 1 95.88 544 GLY B N 1
ATOM 9219 C CA . GLY B 1 544 ? -15.484 -35.812 -20.078 1 95.88 544 GLY B CA 1
ATOM 9220 C C . GLY B 1 544 ? -16.203 -36.062 -18.781 1 95.88 544 GLY B C 1
ATOM 9221 O O . GLY B 1 544 ? -17.172 -36.844 -18.734 1 95.88 544 GLY B O 1
ATOM 9222 N N . LEU B 1 545 ? -15.828 -35.406 -17.719 1 95.31 545 LEU B N 1
ATOM 9223 C CA . LEU B 1 545 ? -16.422 -35.625 -16.406 1 95.31 545 LEU B CA 1
ATOM 9224 C C . LEU B 1 545 ? -17.859 -35.094 -16.375 1 95.31 545 LEU B C 1
ATOM 9226 O O . LEU B 1 545 ? -18.734 -35.719 -15.781 1 95.31 545 LEU B O 1
ATOM 9230 N N . PHE B 1 546 ? -18.094 -33.938 -17.016 1 96.88 546 PHE B N 1
ATOM 9231 C CA . PHE B 1 546 ? -19.438 -33.375 -17.062 1 96.88 546 PHE B CA 1
ATOM 9232 C C . PHE B 1 546 ? -20.391 -34.312 -17.766 1 96.88 546 PHE B C 1
ATOM 9234 O O . PHE B 1 546 ? -21.516 -34.562 -17.281 1 96.88 546 PHE B O 1
ATOM 9241 N N . ARG B 1 547 ? -19.938 -34.906 -18.859 1 95.5 547 ARG B N 1
ATOM 9242 C CA . ARG B 1 547 ? -20.797 -35.844 -19.609 1 95.5 547 ARG B CA 1
ATOM 9243 C C . ARG B 1 547 ? -21.031 -37.125 -18.828 1 95.5 547 ARG B C 1
ATOM 9245 O O . ARG B 1 547 ? -22.125 -37.688 -18.875 1 95.5 547 ARG B O 1
ATOM 9252 N N . ARG B 1 548 ? -20 -37.594 -18.094 1 93.69 548 ARG B N 1
ATOM 9253 C CA . ARG B 1 548 ? -20.172 -38.75 -17.25 1 93.69 548 ARG B CA 1
ATOM 9254 C C . ARG B 1 548 ? -21.266 -38.531 -16.203 1 93.69 548 ARG B C 1
ATOM 9256 O O . ARG B 1 548 ? -21.984 -39.438 -15.828 1 93.69 548 ARG B O 1
ATOM 9263 N N . LEU B 1 549 ? -21.359 -37.312 -15.789 1 94.25 549 LEU B N 1
ATOM 9264 C CA . LEU B 1 549 ? -22.281 -36.938 -14.711 1 94.25 549 LEU B CA 1
ATOM 9265 C C . LEU B 1 549 ? -23.656 -36.625 -15.266 1 94.25 549 LEU B C 1
ATOM 9267 O O . LEU B 1 549 ? -24.594 -36.344 -14.5 1 94.25 549 LEU B O 1
ATOM 9271 N N . GLY B 1 550 ? -23.766 -36.562 -16.562 1 92.94 550 GLY B N 1
ATOM 9272 C CA . GLY B 1 550 ? -25.047 -36.312 -17.203 1 92.94 550 GLY B CA 1
ATOM 9273 C C . GLY B 1 550 ? -25.438 -34.844 -17.156 1 92.94 550 GLY B C 1
ATOM 9274 O O . GLY B 1 550 ? -26.625 -34.5 -17.203 1 92.94 550 GLY B O 1
ATOM 9275 N N . LEU B 1 551 ? -24.516 -34 -17.031 1 94.69 551 LEU B N 1
ATOM 9276 C CA . LEU B 1 551 ? -24.812 -32.594 -16.969 1 94.69 551 LEU B CA 1
ATOM 9277 C C . LEU B 1 551 ? -25.172 -32.031 -18.359 1 94.69 551 LEU B C 1
ATOM 9279 O O . LEU B 1 551 ? -24.812 -32.625 -19.375 1 94.69 551 LEU B O 1
ATOM 9283 N N . ALA B 1 552 ? -25.828 -30.922 -18.391 1 94.88 552 ALA B N 1
ATOM 9284 C CA . ALA B 1 552 ? -26.312 -30.312 -19.625 1 94.88 552 ALA B CA 1
ATOM 9285 C C . ALA B 1 552 ? -25.156 -29.875 -20.531 1 94.88 552 ALA B C 1
ATOM 9287 O O . ALA B 1 552 ? -24.141 -29.375 -20.047 1 94.88 552 ALA B O 1
ATOM 9288 N N . GLU B 1 553 ? -25.328 -30.078 -21.812 1 96.75 553 GLU B N 1
ATOM 9289 C CA . GLU B 1 553 ? -24.297 -29.734 -22.797 1 96.75 553 GLU B CA 1
ATOM 9290 C C . GLU B 1 553 ? -24.016 -28.234 -22.797 1 96.75 553 GLU B C 1
ATOM 9292 O O . GLU B 1 553 ? -22.922 -27.812 -23.125 1 96.75 553 GLU B O 1
ATOM 9297 N N . GLU B 1 554 ? -24.984 -27.469 -22.344 1 96.44 554 GLU B N 1
ATOM 9298 C CA . GLU B 1 554 ? -24.844 -26.016 -22.297 1 96.44 554 GLU B CA 1
ATOM 9299 C C . GLU B 1 554 ? -23.766 -25.609 -21.297 1 96.44 554 GLU B C 1
ATOM 9301 O O . GLU B 1 554 ? -23.219 -24.5 -21.391 1 96.44 554 GLU B O 1
ATOM 9306 N N . LEU B 1 555 ? -23.5 -26.469 -20.359 1 98.31 555 LEU B N 1
ATOM 9307 C CA . LEU B 1 555 ? -22.516 -26.188 -19.312 1 98.31 555 LEU B CA 1
ATOM 9308 C C . LEU B 1 555 ? -21.109 -26.5 -19.797 1 98.31 555 LEU B C 1
ATOM 9310 O O . LEU B 1 555 ? -20.125 -26.141 -19.141 1 98.31 555 LEU B O 1
ATOM 9314 N N . ILE B 1 556 ? -20.984 -27.203 -20.906 1 98.5 556 ILE B N 1
ATOM 9315 C CA . ILE B 1 556 ? -19.719 -27.531 -21.578 1 98.5 556 ILE B CA 1
ATOM 9316 C C . ILE B 1 556 ? -19.484 -26.547 -22.719 1 98.5 556 ILE B C 1
ATOM 9318 O O . ILE B 1 556 ? -20.031 -26.719 -23.812 1 98.5 556 ILE B O 1
ATOM 9322 N N . THR B 1 557 ? -18.594 -25.562 -22.484 1 98.69 557 THR B N 1
ATOM 9323 C CA . THR B 1 557 ? -18.438 -24.469 -23.438 1 98.69 557 THR B CA 1
ATOM 9324 C C . THR B 1 557 ? -17.141 -24.641 -24.234 1 98.69 557 THR B C 1
ATOM 9326 O O . THR B 1 557 ? -16.266 -25.422 -23.859 1 98.69 557 THR B O 1
ATOM 9329 N N . HIS B 1 558 ? -17.031 -23.859 -25.375 1 97.94 558 HIS B N 1
ATOM 9330 C CA . HIS B 1 558 ? -15.898 -24.062 -26.266 1 97.94 558 HIS B CA 1
ATOM 9331 C C . HIS B 1 558 ? -15.219 -22.734 -26.609 1 97.94 558 HIS B C 1
ATOM 9333 O O . HIS B 1 558 ? -14.273 -22.703 -27.391 1 97.94 558 HIS B O 1
ATOM 9339 N N . ASN B 1 559 ? -15.719 -21.688 -26.078 1 97.88 559 ASN B N 1
ATOM 9340 C CA . ASN B 1 559 ? -15.07 -20.391 -26.125 1 97.88 559 ASN B CA 1
ATOM 9341 C C . ASN B 1 559 ? -15.469 -19.516 -24.938 1 97.88 559 ASN B C 1
ATOM 9343 O O . ASN B 1 559 ? -16.406 -19.859 -24.203 1 97.88 559 ASN B O 1
ATOM 9347 N N . VAL B 1 560 ? -14.789 -18.422 -24.734 1 98.44 560 VAL B N 1
ATOM 9348 C CA . VAL B 1 560 ? -14.93 -17.609 -23.516 1 98.44 560 VAL B CA 1
ATOM 9349 C C . VAL B 1 560 ? -16.312 -16.984 -23.484 1 98.44 560 VAL B C 1
ATOM 9351 O O . VAL B 1 560 ? -16.938 -16.875 -22.422 1 98.44 560 VAL B O 1
ATOM 9354 N N . GLU B 1 561 ? -16.812 -16.562 -24.609 1 98.56 561 GLU B N 1
ATOM 9355 C CA . GLU B 1 561 ? -18.141 -15.945 -24.672 1 98.56 561 GLU B CA 1
ATOM 9356 C C . GLU B 1 561 ? -19.219 -16.922 -24.203 1 98.56 561 GLU B C 1
ATOM 9358 O O . GLU B 1 561 ? -20.109 -16.562 -23.438 1 98.56 561 GLU B O 1
ATOM 9363 N N . GLN B 1 562 ? -19.156 -18.203 -24.703 1 98.69 562 GLN B N 1
ATOM 9364 C CA . GLN B 1 562 ? -20.094 -19.234 -24.281 1 98.69 562 GLN B CA 1
ATOM 9365 C C . GLN B 1 562 ? -19.969 -19.5 -22.781 1 98.69 562 GLN B C 1
ATOM 9367 O O . GLN B 1 562 ? -20.969 -19.719 -22.094 1 98.69 562 GLN B O 1
ATOM 9372 N N . TYR B 1 563 ? -18.734 -19.5 -22.359 1 98.75 563 TYR B N 1
ATOM 9373 C CA . TYR B 1 563 ? -18.422 -19.734 -20.953 1 98.75 563 TYR B CA 1
ATOM 9374 C C . TYR B 1 563 ? -19.094 -18.688 -20.062 1 98.75 563 TYR B C 1
ATOM 9376 O O . TYR B 1 563 ? -19.75 -19.031 -19.078 1 98.75 563 TYR B O 1
ATOM 9384 N N . ILE B 1 564 ? -18.969 -17.422 -20.422 1 98.81 564 ILE B N 1
ATOM 9385 C CA . ILE B 1 564 ? -19.531 -16.312 -19.672 1 98.81 564 ILE B CA 1
ATOM 9386 C C . ILE B 1 564 ? -21.047 -16.375 -19.734 1 98.81 564 ILE B C 1
ATOM 9388 O O . ILE B 1 564 ? -21.719 -16.234 -18.703 1 98.81 564 ILE B O 1
ATOM 9392 N N . THR B 1 565 ? -21.594 -16.641 -20.891 1 98.56 565 THR B N 1
ATOM 9393 C CA . THR B 1 565 ? -23.031 -16.672 -21.094 1 98.56 565 THR B CA 1
ATOM 9394 C C . THR B 1 565 ? -23.672 -17.797 -20.281 1 98.56 565 THR B C 1
ATOM 9396 O O . THR B 1 565 ? -24.703 -17.578 -19.641 1 98.56 565 THR B O 1
ATOM 9399 N N . ALA B 1 566 ? -23.078 -18.953 -20.344 1 98.75 566 ALA B N 1
ATOM 9400 C CA . ALA B 1 566 ? -23.594 -20.094 -19.594 1 98.75 566 ALA B CA 1
ATOM 9401 C C . ALA B 1 566 ? -23.562 -19.828 -18.094 1 98.75 566 ALA B C 1
ATOM 9403 O O . ALA B 1 566 ? -24.484 -20.172 -17.359 1 98.75 566 ALA B O 1
ATOM 9404 N N . THR B 1 567 ? -22.484 -19.188 -17.641 1 98.75 567 THR B N 1
ATOM 9405 C CA . THR B 1 567 ? -22.344 -18.891 -16.219 1 98.75 567 THR B CA 1
ATOM 9406 C C . THR B 1 567 ? -23.375 -17.859 -15.766 1 98.75 567 THR B C 1
ATOM 9408 O O . THR B 1 567 ? -24 -18.031 -14.719 1 98.75 567 THR B O 1
ATOM 9411 N N . VAL B 1 568 ? -23.547 -16.844 -16.562 1 98.5 568 VAL B N 1
ATOM 9412 C CA . VAL B 1 568 ? -24.516 -15.805 -16.219 1 98.5 568 VAL B CA 1
ATOM 9413 C C . VAL B 1 568 ? -25.922 -16.406 -16.188 1 98.5 568 VAL B C 1
ATOM 9415 O O . VAL B 1 568 ? -26.734 -16.062 -15.32 1 98.5 568 VAL B O 1
ATOM 9418 N N . ARG B 1 569 ? -26.219 -17.312 -17.094 1 98.19 569 ARG B N 1
ATOM 9419 C CA . ARG B 1 569 ? -27.516 -17.984 -17.062 1 98.19 569 ARG B CA 1
ATOM 9420 C C . ARG B 1 569 ? -27.688 -18.797 -15.797 1 98.19 569 ARG B C 1
ATOM 9422 O O . ARG B 1 569 ? -28.75 -18.781 -15.164 1 98.19 569 ARG B O 1
ATOM 9429 N N . LEU B 1 570 ? -26.625 -19.484 -15.438 1 97.56 570 LEU B N 1
ATOM 9430 C CA . LEU B 1 570 ? -26.656 -20.297 -14.234 1 97.56 570 LEU B CA 1
ATOM 9431 C C . LEU B 1 570 ? -26.875 -19.438 -13 1 97.56 570 LEU B C 1
ATOM 9433 O O . LEU B 1 570 ? -27.5 -19.875 -12.031 1 97.56 570 LEU B O 1
ATOM 9437 N N . ILE B 1 571 ? -26.344 -18.234 -12.992 1 96.94 571 ILE B N 1
ATOM 9438 C CA . ILE B 1 571 ? -26.469 -17.281 -11.898 1 96.94 571 ILE B CA 1
ATOM 9439 C C . ILE B 1 571 ? -27.906 -16.766 -11.844 1 96.94 571 ILE B C 1
ATOM 9441 O O . ILE B 1 571 ? -28.516 -16.703 -10.773 1 96.94 571 ILE B O 1
ATOM 9445 N N . THR B 1 572 ? -28.5 -16.484 -13 1 96.19 572 THR B N 1
ATOM 9446 C CA . THR B 1 572 ? -29.75 -15.727 -13.07 1 96.19 572 THR B CA 1
ATOM 9447 C C . THR B 1 572 ? -30.953 -16.672 -13.047 1 96.19 572 THR B C 1
ATOM 9449 O O . THR B 1 572 ? -32 -16.328 -12.5 1 96.19 572 THR B O 1
ATOM 9452 N N . ASP B 1 573 ? -30.812 -17.844 -13.68 1 95.5 573 ASP B N 1
ATOM 9453 C CA . ASP B 1 573 ? -31.906 -18.812 -13.742 1 95.5 573 ASP B CA 1
ATOM 9454 C C . ASP B 1 573 ? -31.891 -19.734 -12.531 1 95.5 573 ASP B C 1
ATOM 9456 O O . ASP B 1 573 ? -31.438 -20.875 -12.625 1 95.5 573 ASP B O 1
ATOM 9460 N N . THR B 1 574 ? -32.531 -19.25 -11.492 1 93.56 574 THR B N 1
ATOM 9461 C CA . THR B 1 574 ? -32.531 -19.969 -10.219 1 93.56 574 THR B CA 1
ATOM 9462 C C . THR B 1 574 ? -33.219 -21.328 -10.359 1 93.56 574 THR B C 1
ATOM 9464 O O . THR B 1 574 ? -32.75 -22.312 -9.75 1 93.56 574 THR B O 1
ATOM 9467 N N . ASN B 1 575 ? -34.188 -21.438 -11.172 1 94.19 575 ASN B N 1
ATOM 9468 C CA . ASN B 1 575 ? -34.906 -22.703 -11.383 1 94.19 575 ASN B CA 1
ATOM 9469 C C . ASN B 1 575 ? -34 -23.734 -12.078 1 94.19 575 ASN B C 1
ATOM 9471 O O . ASN B 1 575 ? -33.969 -24.906 -11.688 1 94.19 575 ASN B O 1
ATOM 9475 N N . TRP B 1 576 ? -33.344 -23.266 -13.07 1 96 576 TRP B N 1
ATOM 9476 C CA . TRP B 1 576 ? -32.406 -24.156 -13.773 1 96 576 TRP B CA 1
ATOM 9477 C C . TRP B 1 576 ? -31.297 -24.609 -12.844 1 96 576 TRP B C 1
ATOM 9479 O O . TRP B 1 576 ? -30.984 -25.812 -12.789 1 96 576 TRP B O 1
ATOM 9489 N N . ARG B 1 577 ? -30.781 -23.703 -12.062 1 95.69 577 ARG B N 1
ATOM 9490 C CA . ARG B 1 577 ? -29.703 -24 -11.133 1 95.69 577 ARG B CA 1
ATOM 9491 C C . ARG B 1 577 ? -30.125 -25.016 -10.078 1 95.69 577 ARG B C 1
ATOM 9493 O O . ARG B 1 577 ? -29.422 -25.984 -9.82 1 95.69 577 ARG B O 1
ATOM 9500 N N . ASN B 1 578 ? -31.297 -24.797 -9.57 1 94.19 578 ASN B N 1
ATOM 9501 C CA . ASN B 1 578 ? -31.812 -25.719 -8.555 1 94.19 578 ASN B CA 1
ATOM 9502 C C . ASN B 1 578 ? -32.156 -27.078 -9.148 1 94.19 578 ASN B C 1
ATOM 9504 O O . ASN B 1 578 ? -32 -28.109 -8.484 1 94.19 578 ASN B O 1
ATOM 9508 N N . GLY B 1 579 ? -32.656 -27.016 -10.328 1 94.88 579 GLY B N 1
ATOM 9509 C CA . GLY B 1 579 ? -32.938 -28.266 -11.016 1 94.88 579 GLY B CA 1
ATOM 9510 C C . GLY B 1 579 ? -31.672 -29.109 -11.219 1 94.88 579 GLY B C 1
ATOM 9511 O O . GLY B 1 579 ? -31.703 -30.328 -11.031 1 94.88 579 GLY B O 1
ATOM 9512 N N . LEU B 1 580 ? -30.656 -28.469 -11.586 1 95.94 580 LEU B N 1
ATOM 9513 C CA . LEU B 1 580 ? -29.375 -29.156 -11.781 1 95.94 580 LEU B CA 1
ATOM 9514 C C . LEU B 1 580 ? -28.844 -29.688 -10.461 1 95.94 580 LEU B C 1
ATOM 9516 O O . LEU B 1 580 ? -28.266 -30.781 -10.414 1 95.94 580 LEU B O 1
ATOM 9520 N N . ARG B 1 581 ? -28.984 -28.922 -9.391 1 95.5 581 ARG B N 1
ATOM 9521 C CA . ARG B 1 581 ? -28.562 -29.359 -8.062 1 95.5 581 ARG B CA 1
ATOM 9522 C C . ARG B 1 581 ? -29.297 -30.641 -7.66 1 95.5 581 ARG B C 1
ATOM 9524 O O . ARG B 1 581 ? -28.672 -31.594 -7.199 1 95.5 581 ARG B O 1
ATOM 9531 N N . ARG B 1 582 ? -30.531 -30.672 -7.887 1 94.56 582 ARG B N 1
ATOM 9532 C CA . ARG B 1 582 ? -31.344 -31.844 -7.559 1 94.56 582 ARG B CA 1
ATOM 9533 C C . ARG B 1 582 ? -30.906 -33.062 -8.391 1 94.56 582 ARG B C 1
ATOM 9535 O O . ARG B 1 582 ? -30.828 -34.156 -7.875 1 94.56 582 ARG B O 1
ATOM 9542 N N . GLN B 1 583 ? -30.672 -32.781 -9.578 1 94.12 583 GLN B N 1
ATOM 9543 C CA . GLN B 1 583 ? -30.219 -33.844 -10.469 1 94.12 583 GLN B CA 1
ATOM 9544 C C . GLN B 1 583 ? -28.906 -34.469 -9.992 1 94.12 583 GLN B C 1
ATOM 9546 O O . GLN B 1 583 ? -28.766 -35.688 -9.961 1 94.12 583 GLN B O 1
ATOM 9551 N N . LEU B 1 584 ? -28 -33.656 -9.609 1 94.5 584 LEU B N 1
ATOM 9552 C CA . LEU B 1 584 ? -26.688 -34.094 -9.156 1 94.5 584 LEU B CA 1
ATOM 9553 C C . LEU B 1 584 ? -26.812 -34.906 -7.855 1 94.5 584 LEU B C 1
ATOM 9555 O O . LEU B 1 584 ? -26.172 -35.938 -7.699 1 94.5 584 LEU B O 1
ATOM 9559 N N . LEU B 1 585 ? -27.578 -34.406 -6.984 1 92.38 585 LEU B N 1
ATOM 9560 C CA . LEU B 1 585 ? -27.75 -35.094 -5.695 1 92.38 585 LEU B CA 1
ATOM 9561 C C . LEU B 1 585 ? -28.453 -36.438 -5.867 1 92.38 585 LEU B C 1
ATOM 9563 O O . LEU B 1 585 ? -28.188 -37.375 -5.129 1 92.38 585 LEU B O 1
ATOM 9567 N N . GLN B 1 586 ? -29.281 -36.5 -6.891 1 90.25 586 GLN B N 1
ATOM 9568 C CA . GLN B 1 586 ? -29.969 -37.75 -7.18 1 90.25 586 GLN B CA 1
ATOM 9569 C C . GLN B 1 586 ? -29.031 -38.75 -7.848 1 90.25 586 GLN B C 1
ATOM 9571 O O . GLN B 1 586 ? -29.094 -39.969 -7.562 1 90.25 586 GLN B O 1
ATOM 9576 N N . THR B 1 587 ? -28.25 -38.344 -8.734 1 87.5 587 THR B N 1
ATOM 9577 C CA . THR B 1 587 ? -27.297 -39.156 -9.461 1 87.5 587 THR B CA 1
ATOM 9578 C C . THR B 1 587 ? -26.25 -39.75 -8.508 1 87.5 587 THR B C 1
ATOM 9580 O O . THR B 1 587 ? -25.719 -40.844 -8.75 1 87.5 587 THR B O 1
ATOM 9583 N N . GLN B 1 588 ? -26.047 -39.156 -7.395 1 84.5 588 GLN B N 1
ATOM 9584 C CA . GLN B 1 588 ? -24.969 -39.531 -6.469 1 84.5 588 GLN B CA 1
ATOM 9585 C C . GLN B 1 588 ? -23.641 -39.688 -7.199 1 84.5 588 GLN B C 1
ATOM 9587 O O . GLN B 1 588 ? -23.188 -40.781 -7.461 1 84.5 588 GLN B O 1
ATOM 9592 N N . PRO B 1 589 ? -22.922 -38.719 -7.34 1 86.62 589 PRO B N 1
ATOM 9593 C CA . PRO B 1 589 ? -21.703 -38.688 -8.141 1 86.62 589 PRO B CA 1
ATOM 9594 C C . PRO B 1 589 ? -20.719 -39.781 -7.766 1 86.62 589 PRO B C 1
ATOM 9596 O O . PRO B 1 589 ? -19.938 -40.25 -8.609 1 86.62 589 PRO B O 1
ATOM 9599 N N . ASP B 1 590 ? -20.812 -40.281 -6.594 1 85.25 590 ASP B N 1
ATOM 9600 C CA . ASP B 1 590 ? -19.938 -41.375 -6.148 1 85.25 590 ASP B CA 1
ATOM 9601 C C . ASP B 1 590 ? -20.172 -42.625 -6.984 1 85.25 590 ASP B C 1
ATOM 9603 O O . ASP B 1 590 ? -19.234 -43.344 -7.293 1 85.25 590 ASP B O 1
ATOM 9607 N N . ASN B 1 591 ? -21.375 -42.812 -7.41 1 86.19 591 ASN B N 1
ATOM 9608 C CA . ASN B 1 591 ? -21.734 -44 -8.195 1 86.19 591 ASN B CA 1
ATOM 9609 C C . ASN B 1 591 ? -21.203 -43.906 -9.617 1 86.19 591 ASN B C 1
ATOM 9611 O O . ASN B 1 591 ? -21.016 -44.906 -10.281 1 86.19 591 ASN B O 1
ATOM 9615 N N . VAL B 1 592 ? -20.938 -42.719 -9.961 1 88.88 592 VAL B N 1
ATOM 9616 C CA . VAL B 1 592 ? -20.5 -42.5 -11.328 1 88.88 592 VAL B CA 1
ATOM 9617 C C . VAL B 1 592 ? -18.969 -42.438 -11.375 1 88.88 592 VAL B C 1
ATOM 9619 O O . VAL B 1 592 ? -18.344 -43.062 -12.25 1 88.88 592 VAL B O 1
ATOM 9622 N N . LEU B 1 593 ? -18.375 -41.875 -10.375 1 88.44 593 LEU B N 1
ATOM 9623 C CA . LEU B 1 593 ? -16.953 -41.531 -10.453 1 88.44 593 LEU B CA 1
ATOM 9624 C C . LEU B 1 593 ? -16.109 -42.594 -9.75 1 88.44 593 LEU B C 1
ATOM 9626 O O . LEU B 1 593 ? -14.93 -42.75 -10.07 1 88.44 593 LEU B O 1
ATOM 9630 N N . PHE B 1 594 ? -16.703 -43.375 -8.812 1 88.88 594 PHE B N 1
ATOM 9631 C CA . PHE B 1 594 ? -15.898 -44.281 -8 1 88.88 594 PHE B CA 1
ATOM 9632 C C . PHE B 1 594 ? -16.141 -45.719 -8.398 1 88.88 594 PHE B C 1
ATOM 9634 O O . PHE B 1 594 ? -15.648 -46.656 -7.746 1 88.88 594 PHE B O 1
ATOM 9641 N N . THR B 1 595 ? -16.875 -45.938 -9.438 1 90.31 595 THR B N 1
ATOM 9642 C CA . THR B 1 595 ? -17.125 -47.281 -9.953 1 90.31 595 THR B CA 1
ATOM 9643 C C . THR B 1 595 ? -16.562 -47.438 -11.359 1 90.31 595 THR B C 1
ATOM 9645 O O . THR B 1 595 ? -16.672 -46.531 -12.188 1 90.31 595 THR B O 1
ATOM 9648 N N . GLY B 1 596 ? -15.852 -48.594 -11.539 1 93.69 596 GLY B N 1
ATOM 9649 C CA . GLY B 1 596 ? -15.273 -48.875 -12.852 1 93.69 596 GLY B CA 1
ATOM 9650 C C . GLY B 1 596 ? -14.641 -50.25 -12.961 1 93.69 596 GLY B C 1
ATOM 9651 O O . GLY B 1 596 ? -15.016 -51.156 -12.234 1 93.69 596 GLY B O 1
ATOM 9652 N N . LYS B 1 597 ? -13.875 -50.375 -13.977 1 96.19 597 LYS B N 1
ATOM 9653 C CA . LYS B 1 597 ? -13.18 -51.625 -14.258 1 96.19 597 LYS B CA 1
ATOM 9654 C C . LYS B 1 597 ? -11.672 -51.438 -14.289 1 96.19 597 LYS B C 1
ATOM 9656 O O . LYS B 1 597 ? -11.047 -51.5 -15.352 1 96.19 597 LYS B O 1
ATOM 9661 N N . PRO B 1 598 ? -11.133 -51.312 -13.07 1 96.12 598 PRO B N 1
ATOM 9662 C CA . PRO B 1 598 ? -9.711 -51 -12.984 1 96.12 598 PRO B CA 1
ATOM 9663 C C . PRO B 1 598 ? -8.82 -52.094 -13.531 1 96.12 598 PRO B C 1
ATOM 9665 O O . PRO B 1 598 ? -7.66 -51.844 -13.875 1 96.12 598 PRO B O 1
ATOM 9668 N N . GLU B 1 599 ? -9.273 -53.375 -13.672 1 96.31 599 GLU B N 1
ATOM 9669 C CA . GLU B 1 599 ? -8.484 -54.5 -14.148 1 96.31 599 GLU B CA 1
ATOM 9670 C C . GLU B 1 599 ? -8.086 -54.312 -15.609 1 96.31 599 GLU B C 1
ATOM 9672 O O . GLU B 1 599 ? -7.117 -54.906 -16.078 1 96.31 599 GLU B O 1
ATOM 9677 N N . GLN B 1 600 ? -8.852 -53.438 -16.266 1 96.75 600 GLN B N 1
ATOM 9678 C CA . GLN B 1 600 ? -8.602 -53.219 -17.688 1 96.75 600 GLN B CA 1
ATOM 9679 C C . GLN B 1 600 ? -7.215 -52.625 -17.906 1 96.75 600 GLN B C 1
ATOM 9681 O O . GLN B 1 600 ? -6.559 -52.906 -18.906 1 96.75 600 GLN B O 1
ATOM 9686 N N . PHE B 1 601 ? -6.801 -51.844 -17.016 1 96.5 601 PHE B N 1
ATOM 9687 C CA . PHE B 1 601 ? -5.504 -51.188 -17.141 1 96.5 601 PHE B CA 1
ATOM 9688 C C . PHE B 1 601 ? -4.387 -52.188 -17.281 1 96.5 601 PHE B C 1
ATOM 9690 O O . PHE B 1 601 ? -3.613 -52.156 -18.234 1 96.5 601 PHE B O 1
ATOM 9697 N N . GLY B 1 602 ? -4.297 -53.125 -16.297 1 96.75 602 GLY B N 1
ATOM 9698 C CA . GLY B 1 602 ? -3.279 -54.156 -16.344 1 96.75 602 GLY B CA 1
ATOM 9699 C C . GLY B 1 602 ? -3.326 -55 -17.609 1 96.75 602 GLY B C 1
ATOM 9700 O O . GLY B 1 602 ? -2.285 -55.344 -18.172 1 96.75 602 GLY B O 1
ATOM 9701 N N . GLN B 1 603 ? -4.555 -55.281 -18.047 1 97.31 603 GLN B N 1
ATOM 9702 C CA . GLN B 1 603 ? -4.742 -56.094 -19.25 1 97.31 603 GLN B CA 1
ATOM 9703 C C . GLN B 1 603 ? -4.227 -55.344 -20.484 1 97.31 603 GLN B C 1
ATOM 9705 O O . GLN B 1 603 ? -3.574 -55.969 -21.344 1 97.31 603 GLN B O 1
ATOM 9710 N N . ILE B 1 604 ? -4.52 -54.125 -20.531 1 97.06 604 ILE B N 1
ATOM 9711 C CA . ILE B 1 604 ? -4.133 -53.344 -21.688 1 97.06 604 ILE B CA 1
ATOM 9712 C C . ILE B 1 604 ? -2.613 -53.156 -21.719 1 97.06 604 ILE B C 1
ATOM 9714 O O . ILE B 1 604 ? -1.991 -53.312 -22.766 1 97.06 604 ILE B O 1
ATOM 9718 N N . VAL B 1 605 ? -1.982 -52.875 -20.594 1 97.25 605 VAL B N 1
ATOM 9719 C CA . VAL B 1 605 ? -0.532 -52.75 -20.531 1 97.25 605 VAL B CA 1
ATOM 9720 C C . VAL B 1 605 ? 0.138 -54.062 -20.859 1 97.25 605 VAL B C 1
ATOM 9722 O O . VAL B 1 605 ? 1.162 -54.094 -21.547 1 97.25 605 VAL B O 1
ATOM 9725 N N . ARG B 1 606 ? -0.436 -55.219 -20.375 1 96.94 606 ARG B N 1
ATOM 9726 C CA . ARG B 1 606 ? 0.085 -56.531 -20.688 1 96.94 606 ARG B CA 1
ATOM 9727 C C . ARG B 1 606 ? 0.049 -56.812 -22.188 1 96.94 606 ARG B C 1
ATOM 9729 O O . ARG B 1 606 ? 1.004 -57.344 -22.75 1 96.94 606 ARG B O 1
ATOM 9736 N N . ALA B 1 607 ? -1.026 -56.406 -22.75 1 96.5 607 ALA B N 1
ATOM 9737 C CA . ALA B 1 607 ? -1.162 -56.594 -24.188 1 96.5 607 ALA B CA 1
ATOM 9738 C C . ALA B 1 607 ? -0.108 -55.781 -24.938 1 96.5 607 ALA B C 1
ATOM 9740 O O . ALA B 1 607 ? 0.434 -56.219 -25.953 1 96.5 607 ALA B O 1
ATOM 9741 N N . LEU B 1 608 ? 0.139 -54.562 -24.453 1 96.38 608 LEU B N 1
ATOM 9742 C CA . LEU B 1 608 ? 1.169 -53.719 -25.062 1 96.38 608 LEU B CA 1
ATOM 9743 C C . LEU B 1 608 ? 2.539 -54.375 -24.953 1 96.38 608 LEU B C 1
ATOM 9745 O O . LEU B 1 608 ? 3.326 -54.344 -25.906 1 96.38 608 LEU B O 1
ATOM 9749 N N . LEU B 1 609 ? 2.82 -54.906 -23.766 1 95.5 609 LEU B N 1
ATOM 9750 C CA . LEU B 1 609 ? 4.086 -55.594 -23.531 1 95.5 609 LEU B CA 1
ATOM 9751 C C . LEU B 1 609 ? 4.238 -56.812 -24.469 1 95.5 609 LEU B C 1
ATOM 9753 O O . LEU B 1 609 ? 5.293 -57 -25.078 1 95.5 609 LEU B O 1
ATOM 9757 N N . ASP B 1 610 ? 3.176 -57.594 -24.609 1 93.44 610 ASP B N 1
ATOM 9758 C CA . ASP B 1 610 ? 3.191 -58.812 -25.406 1 93.44 610 ASP B CA 1
ATOM 9759 C C . ASP B 1 610 ? 3.322 -58.5 -26.891 1 93.44 610 ASP B C 1
ATOM 9761 O O . ASP B 1 610 ? 3.971 -59.219 -27.641 1 93.44 610 ASP B O 1
ATOM 9765 N N . ASN B 1 611 ? 2.691 -57.469 -27.328 1 87.12 611 ASN B N 1
ATOM 9766 C CA . ASN B 1 611 ? 2.76 -57.062 -28.719 1 87.12 611 ASN B CA 1
ATOM 9767 C C . ASN B 1 611 ? 4.129 -56.469 -29.078 1 87.12 611 ASN B C 1
ATOM 9769 O O . ASN B 1 611 ? 4.559 -56.531 -30.219 1 87.12 611 ASN B O 1
ATOM 9773 N N . GLY B 1 612 ? 4.68 -55.688 -28.203 1 74.19 612 GLY B N 1
ATOM 9774 C CA . GLY B 1 612 ? 6.02 -55.156 -28.406 1 74.19 612 GLY B CA 1
ATOM 9775 C C . GLY B 1 612 ? 7.066 -56.25 -28.562 1 74.19 612 GLY B C 1
ATOM 9776 O O . GLY B 1 612 ? 8.023 -56.094 -29.328 1 74.19 612 GLY B O 1
ATOM 9777 N N . HIS B 1 613 ? 6.84 -57.219 -27.734 1 57.88 613 HIS B N 1
ATOM 9778 C CA . HIS B 1 613 ? 7.703 -58.375 -27.828 1 57.88 613 HIS B CA 1
ATOM 9779 C C . HIS B 1 613 ? 7.559 -59.062 -29.172 1 57.88 613 HIS B C 1
ATOM 9781 O O . HIS B 1 613 ? 8.539 -59.594 -29.719 1 57.88 613 HIS B O 1
ATOM 9787 N N . GLN B 1 614 ? 6.387 -59 -29.688 1 45.94 614 GLN B N 1
ATOM 9788 C CA . GLN B 1 614 ? 6.18 -59.625 -30.984 1 45.94 614 GLN B CA 1
ATOM 9789 C C . GLN B 1 614 ? 6.883 -58.844 -32.094 1 45.94 614 GLN B C 1
ATOM 9791 O O . GLN B 1 614 ? 7.352 -59.438 -33.062 1 45.94 614 GLN B O 1
ATOM 9796 N N . ASP B 1 615 ? 6.977 -57.562 -31.875 1 43.81 615 ASP B N 1
ATOM 9797 C CA . ASP B 1 615 ? 7.668 -56.781 -32.906 1 43.81 615 ASP B CA 1
ATOM 9798 C C . ASP B 1 615 ? 9.18 -56.938 -32.75 1 43.81 615 ASP B C 1
ATOM 9800 O O . ASP B 1 615 ? 9.922 -56.531 -33.656 1 43.81 615 ASP B O 1
ATOM 9804 N N . VAL B 1 616 ? 9.781 -57.219 -31.719 1 43.78 616 VAL B N 1
ATOM 9805 C CA . VAL B 1 616 ? 11.211 -57.406 -31.516 1 43.78 616 VAL B CA 1
ATOM 9806 C C . VAL B 1 616 ? 11.562 -58.875 -31.812 1 43.78 616 VAL B C 1
ATOM 9808 O O . VAL B 1 616 ? 12.703 -59.188 -32.156 1 43.78 616 VAL B O 1
ATOM 9811 N N . ASN B 1 617 ? 10.742 -59.875 -31.453 1 32.06 617 ASN B N 1
ATOM 9812 C CA . ASN B 1 617 ? 11.062 -61.219 -31.891 1 32.06 617 ASN B CA 1
ATOM 9813 C C . ASN B 1 617 ? 10.758 -61.438 -33.375 1 32.06 617 ASN B C 1
ATOM 9815 O O . ASN B 1 617 ? 9.703 -61.031 -33.844 1 32.06 617 ASN B O 1
#

Foldseek 3Di:
DPPPPPPPPPPPPDPPAQDLVVLLVCLVVVVQVVNLVSVLVLLVVCVVVLQFCVSHPCNPPDLVVLQVSLQSNLVSVLSSLLDPSRFADLVSLLSLLLSLQVNQLSCCLYPNNANVQSCQSLQVVVVRDNPPRDDDPRSLSSVLSRGHQSDPDDPPLVVNCVVPVLSSLQSLLSLLQDLFDADPSSLVSNVVSLVPVQVSLLVDPACVSHNLNRNLSSQQLLVQHDDLSSNSNLLSSLVRLLVVCVVVPDAADPDAADDDPAFEEEEEEEAAALQDPLVQFCLLLLLLLVVRHQYEYEYAPVRYDPVSCVSHPYYDHDHLVCRQVVVLVVLNVRVGQEYEYADARPHSNRSNNQQHHSHLAYEYEPPPQAESSHPRHAEYEEAPQLAFAVVRYPHHYDHDHNQQTFGHDRPPDDADAADQDDDDDQEAEEEEEEENSLNYNVQLLLLLVLCVPAPGHYAYEYQYASAHHSSQSSVVVSSCVRHVRYDHDGNDDPRVVLVSLSPHLAYEFGPPQGDDVVVVSNLLSLHHYAAAADRGSRNRNVVSLCVLQVHDCLRYHHDSVSRSVSVSCCRPVVVVSSVSSVSSNVSNCCVRRRGGNSSRSSVVVSVVSVVSVVVVD/DPPPPPPPPPPPPPPPAQDLVVLLVCLVVVVQVVNLVSVLVLLVVCVVVLQFCVSHPCNPPDLVVLQVSLQSNLVSVLSNLLDPSRFADLVSLLSLLLSLQVNQLSCCLYPNNANVQSCQSLQVVNVRDNPPRDDDPRSLSSVLSRGHQSDPDDPPLVVNCVVPVLSSLQSLLSLLQDLFDADPSSLVSNVVSLVPVQVSLQVDPACVSHNLNRNLSSQQLLVQHDDLSSNSNLQSSLVRLLVVCVVVPDAADDDAADDDPAFEEEEEEEAQALQDPLVQFCLLLLLLLVVRHQYEYEYAPVRYDPVRCVSHPYYYHDHLVCRQVVVLVVLNVRVGQEYEYADARPHSNRSSNQQHHSHLAYEYEPPPQAESSHPRHAEYEEAPQLAFAVVRYPHHYDHDHPQQTFGHDRPPDDADAADQDDDDDQEAEEEEEEENSLNYNVQLLLLLVLCVPAPGHYAYEAQYASAHHSRQSSVVVSSCVRHVRYDHDGNDDPRVVLVSLSPHLAYEFGPPQGDDVVVVSNLLSLHHYAAAADRGSRNRNVVSLCVLQVHDCLRYHHDSVSRSVSVSCCRPVVVVSSVSSVSSNVSNSCVRRRGGNSSVSSVVVSVVSVVSVVVVD